Protein AF-0000000082201339 (afdb_homodimer)

Secondary structure (DSSP, 8-state):
--------GGGPPPBPPPSSTT-SSEEEEES--HHHHHTT-----GGGGTEE--TT--SSSSSEEEE-TTTSTT--EEETT-SSPEEETTSSGGGS-HHHHHHHHHHHHHHH---TT--SEEEE---SS-SSGGG--GGGHHHHHHHHHHHHHH-TTS-HHHHHHHHHHHHHHHHHHHHHHHHHHHHHH-TTSEEEEBT-S-----TTTT-STT---PPPHHHHHHHHHTHHHHHH-SSBB-B----GGGTTSHHHHHHHHHHHHHHHHHTT-SSSSSPPPBEEEE-SBSTTS-PBPPHHHHIIIIIHHHHHT-SEEEEE--GGGGSSHHHHHHHHHHIIIIIHHHHHHHHHHHHHHHHHHHTTSEEEEES-TTS-------TTTEEEEEE--TTS-EEEEEE---HHHHHHHHHHEEEEEBTTEESTTS-EE--TTHHHHHHHHH--/--------GGGPPPBPPPSSTT-SSEEEEES--HHHHHTT-----GGGGTEE--TT--SSSSSEEEE-TTSSTT--EEETT-SSPEEETTSSGGGS-HHHHHHHHHHHHHHH---TT--SEEEE---SS-SSGGG--GGGHHHHHHHHHHHHHH-TTS-HHHHHHHHHHHHHHHHHHHHHHHHHHHHHH-TTSEEEEBT-S-----TTTT-STT---PPPHHHHHHHHHTHHHHHH-SSBB-B----GGGTTSHHHHHHHHHHHHHHHHHTT-SSSSSPPPBEEEE-SBSTTS-PBPPHHHHIIIIIHHHHHT-SEEEEE--GGGGSSHHHHHHHHHHIIIIIHHHHHHHHHHHHHHHHHHHTTSEEEEES-TTS-------TTTEEEEEE--TTS-EEEEEE---HHHHHHHHHHEEEEEBTTEESTTS-EE--TTHHHHHHHHH--

InterPro domains:
  IPR013785 Aldolase-type TIM barrel [G3DSA:3.20.20.70] (15-442)
  IPR017853 Glycoside hydrolase superfamily [SSF51445] (24-349)
  IPR018155 Hyaluronidase [PF01630] (16-433)
  IPR018155 Hyaluronidase [PIRSF038193] (6-425)
  IPR018155 Hyaluronidase [PR00846] (25-37)
  IPR018155 Hyaluronidase [PR00846] (88-102)
  IPR018155 Hyaluronidase [PR00846] (120-137)
  IPR018155 Hyaluronidase [PR00846] (178-203)
  IPR018155 Hyaluronidase [PR00846] (227-241)
  IPR018155 Hyaluronidase [PR00846] (332-345)
  IPR018155 Hyaluronidase [PTHR11769] (6-435)

pLDDT: mean 91.58, std 13.92, range [19.69, 98.88]

Sequence (896 aa):
AFDNTVPICHNLKPSLPPIVTDRPFLVAWNAPTARCWTSYEVPLSVASFSLLANVREDFTGGNITIFYYDQLGLYPYYLNKTTPPVAINGGCPQNTSLLDHLDKMASDIATAMPSASFAGLSVIDWENWRPQWIRNWDKKNVYRTMSTQLVRLRNPRWPDEQVELEAKWEFETAAARFMAETLKLAQLLRPGGWWGYYLFPECYNYHYWDDFENFTGGCPQVEVQRNNKLLWLWEQSKALYPSIYMEEVLKASPQGKKFVQAKLSEALRVAQLPSVNHSLPVFAYARPFYSYTLKELTQTDLVHTIGQAAAMGAHGIVLWGGVEYSRNRSNCVKIQKYMTGTLGPYIINVTTATKLCSQFVCNNHGRCLRRKMDLDSYLHLDASSFQIQVDQATHGPRVSVKGALTTQQRDRMRQEFTCHCYQGWRGEHCNSRGSVWSQEIWKVSRHLAFDNTVPICHNLKPSLPPIVTDRPFLVAWNAPTARCWTSYEVPLSVASFSLLANVREDFTGGNITIFYYDQLGLYPYYLNKTTPPVAINGGCPQNTSLLDHLDKMASDIATAMPSASFAGLSVIDWENWRPQWIRNWDKKNVYRTMSTQLVRLRNPRWPDEQVELEAKWEFETAAARFMAETLKLAQLLRPGGWWGYYLFPECYNYHYWDDFENFTGGCPQVEVQRNNKLLWLWEQSKALYPSIYMEEVLKASPQGKKFVQAKLSEALRVAQLPSVNHSLPVFAYARPFYSYTLKELTQTDLVHTIGQAAAMGAHGIVLWGGVEYSRNRSNCVKIQKYMTGTLGPYIINVTTATKLCSQFVCNNHGRCLRRKMDLDSYLHLDASSFQIQVDQATHGPRVSVKGALTTQQRDRMRQEFTCHCYQGWRGEHCNSRGSVWSQEIWKVSRHL

Foldseek 3Di:
DPCLFLPFPPDFFFAACFLDALFQAAEAEQEQQLCLCVPVNQDLPLVLLVHHAAPSNYCFHLAHHEAEQPQAFQRWAWDQPDVVTDIGQQHALLRHDLVRRLVVRLVSCCVRPVDQQRAHAYEYEYDRDDLQPVRQDDSSCSLLVVLLVVQCVVPVVDPSVVSSVVSRVSRNVSSLCSLLVSLVSSCVSRVNYQYAYAAPPPQPQPCCVVPVPPRQLARPPVSLVVSVVSLSRLQSGQAAEHELAAAPVCALHPNSLSNQLNRLSSRQVSQRRHPDSHGHAYAYEYAQAHPPDLHGHDPSNCCSHQQLCQQASHSYYYHHDYPVCNPDNVSSNSSSCCCQPPVSQVSSFQSVLQSVLLCLQQVSFFTKYFRGSPDSDTRGDDPVFKDWDWDQDPVGTNIDMDGDDDPVNSVVSNVGIFTSGHPQFDDGNRPDGDPPPVVVVVVVVVVD/DPCLFPPFPPDFFFAACFLDALFQAAEAEQEQALCLCVPVNQDLPLVLLVHHAAPSNYCFHLAHHEAEQPQAFQRWAWDQPDVVTDIGQQHALLRHDLVRRLVRRLVSCCVRPVDQQRAHAYEYEYDRDDLQPVRQDDSSCSLLVVLLVVQCVVPVPDPSVVSSVVSRVSRNVSSLCSLLVSLVSSCVSRVNYQYAYAAPPPQPQPCCVVPVPPRQLARPPVSLVVSVVSLSRLQSGQAAEHELAAAPVCALHVNSLSNQLNRLSSRQVSQRRHPDSHGHAYAYEYAQAHPPDLHGHDPSNCCSHQFLCQQASHSYYYHHDYPVCNPDNVSSNSSSCCCQPPVSQVSSFQSVLQSVLLCLQQVVFFTKYFRGSPDSDTRGDDPVFKDWDWDQDDVGTNIDMDGDQDPVNSVVSNVTIFTSGHPQFDDGNRPDGDPPPVVVVVVVVVVD

Organism: NCBI:txid1825980

Structure (mmCIF, N/CA/C/O backbone):
data_AF-0000000082201339-model_v1
#
loop_
_entity.id
_entity.type
_entity.pdbx_description
1 polymer Hyaluronidase
#
loop_
_atom_site.group_PDB
_atom_site.id
_atom_site.type_symbol
_atom_site.label_atom_id
_atom_site.label_alt_id
_atom_site.label_comp_id
_atom_site.label_asym_id
_atom_site.label_entity_id
_atom_site.label_seq_id
_atom_site.pdbx_PDB_ins_code
_atom_site.Cartn_x
_atom_site.Cartn_y
_atom_site.Cartn_z
_atom_site.occupancy
_atom_site.B_iso_or_equiv
_atom_site.auth_seq_id
_atom_site.auth_comp_id
_atom_site.auth_asym_id
_atom_site.auth_atom_id
_atom_site.pdbx_PDB_model_num
ATOM 1 N N . ALA A 1 1 ? -23.766 21.672 -1.421 1 22.75 1 ALA A N 1
ATOM 2 C CA . ALA A 1 1 ? -23.203 22.016 -0.123 1 22.75 1 ALA A CA 1
ATOM 3 C C . ALA A 1 1 ? -22.953 20.781 0.726 1 22.75 1 ALA A C 1
ATOM 5 O O . ALA A 1 1 ? -23.891 20.062 1.09 1 22.75 1 ALA A O 1
ATOM 6 N N . PHE A 1 2 ? -21.953 20.094 0.49 1 27.86 2 PHE A N 1
ATOM 7 C CA . PHE A 1 2 ? -21.484 18.828 1.053 1 27.86 2 PHE A CA 1
ATOM 8 C C . PHE A 1 2 ? -21.531 18.859 2.576 1 27.86 2 PHE A C 1
ATOM 10 O O . PHE A 1 2 ? -20.953 19.75 3.201 1 27.86 2 PHE A O 1
ATOM 17 N N . ASP A 1 3 ? -22.641 18.625 2.979 1 28.3 3 ASP A N 1
ATOM 18 C CA . ASP A 1 3 ? -22.766 18.375 4.41 1 28.3 3 ASP A CA 1
ATOM 19 C C . ASP A 1 3 ? -21.594 17.516 4.918 1 28.3 3 ASP A C 1
ATOM 21 O O . ASP A 1 3 ? -21.562 16.312 4.703 1 28.3 3 ASP A O 1
ATOM 25 N N . ASN A 1 4 ? -20.453 18.031 4.75 1 33.94 4 ASN A N 1
ATOM 26 C CA . ASN A 1 4 ? -19.219 17.531 5.34 1 33.94 4 ASN A CA 1
ATOM 27 C C . ASN A 1 4 ? -19.406 17.203 6.82 1 33.94 4 ASN A C 1
ATOM 29 O O . ASN A 1 4 ? -18.984 17.969 7.688 1 33.94 4 ASN A O 1
ATOM 33 N N . THR A 1 5 ? -20.562 16.844 7.129 1 34.31 5 THR A N 1
ATOM 34 C CA . THR A 1 5 ? -20.672 16.5 8.547 1 34.31 5 THR A CA 1
ATOM 35 C C . THR A 1 5 ? -19.609 15.492 8.945 1 34.31 5 THR A C 1
ATOM 37 O O . THR A 1 5 ? -19.562 14.375 8.422 1 34.31 5 THR A O 1
ATOM 40 N N . VAL A 1 6 ? -18.422 15.914 9.227 1 40.69 6 VAL A N 1
ATOM 41 C CA . VAL A 1 6 ? -17.516 15.086 10.016 1 40.69 6 VAL A CA 1
ATOM 42 C C . VAL A 1 6 ? -18.312 14.156 10.922 1 40.69 6 VAL A C 1
ATOM 44 O O . VAL A 1 6 ? -19.25 14.594 11.594 1 40.69 6 VAL A O 1
ATOM 47 N N . PRO A 1 7 ? -18.453 12.891 10.602 1 39.72 7 PRO A N 1
ATOM 48 C CA . PRO A 1 7 ? -19.203 12.008 11.5 1 39.72 7 PRO A CA 1
ATOM 49 C C . PRO A 1 7 ? -19.125 12.461 12.961 1 39.72 7 PRO A C 1
ATOM 51 O O . PRO A 1 7 ? -18.094 12.992 13.391 1 39.72 7 PRO A O 1
ATOM 54 N N . ILE A 1 8 ? -20.141 12.781 13.602 1 40.44 8 ILE A N 1
ATOM 55 C CA . ILE A 1 8 ? -20.375 12.953 15.031 1 40.44 8 ILE A CA 1
ATOM 56 C C . ILE A 1 8 ? -19.406 12.062 15.82 1 40.44 8 ILE A C 1
ATOM 58 O O . ILE A 1 8 ? -19.062 10.969 15.375 1 40.44 8 ILE A O 1
ATOM 62 N N . CYS A 1 9 ? -18.828 12.609 17.141 1 45 9 CYS A N 1
ATOM 63 C CA . CYS A 1 9 ? -17.922 12.305 18.234 1 45 9 CYS A CA 1
ATOM 64 C C . CYS A 1 9 ? -18.016 10.828 18.609 1 45 9 CYS A C 1
ATOM 66 O O . CYS A 1 9 ? -17.203 10.336 19.406 1 45 9 CYS A O 1
ATOM 68 N N . HIS A 1 10 ? -18.984 10.094 18.141 1 50.75 10 HIS A N 1
ATOM 69 C CA . HIS A 1 10 ? -19.188 8.875 18.922 1 50.75 10 HIS A CA 1
ATOM 70 C C . HIS A 1 10 ? -18.266 7.758 18.438 1 50.75 10 HIS A C 1
ATOM 72 O O . HIS A 1 10 ? -18.094 6.75 19.125 1 50.75 10 HIS A O 1
ATOM 78 N N . ASN A 1 11 ? -17.484 8.016 17.266 1 74.19 11 ASN A N 1
ATOM 79 C CA . ASN A 1 11 ? -16.734 6.812 16.922 1 74.19 11 ASN A CA 1
ATOM 80 C C . ASN A 1 11 ? -15.297 7.145 16.516 1 74.19 11 ASN A C 1
ATOM 82 O O . ASN A 1 11 ? -14.75 6.52 15.602 1 74.19 11 ASN A O 1
ATOM 86 N N . LEU A 1 12 ? -14.773 8.188 17.281 1 88 12 LEU A N 1
ATOM 87 C CA . LEU A 1 12 ? -13.375 8.508 17 1 88 12 LEU A CA 1
ATOM 88 C C . LEU A 1 12 ? -12.438 7.559 17.734 1 88 12 LEU A C 1
ATOM 90 O O . LEU A 1 12 ? -12.703 7.184 18.875 1 88 12 LEU A O 1
ATOM 94 N N . LYS A 1 13 ? -11.367 7.203 17.016 1 92.88 13 LYS A N 1
ATOM 95 C CA . LYS A 1 13 ? -10.266 6.574 17.734 1 92.88 13 LYS A CA 1
ATOM 96 C C . LYS A 1 13 ? -9.75 7.48 18.844 1 92.88 13 LYS A C 1
ATOM 98 O O . LYS A 1 13 ? -9.852 8.703 18.75 1 92.88 13 LYS A O 1
ATOM 103 N N . PRO A 1 14 ? -9.266 6.879 19.922 1 94.75 14 PRO A N 1
ATOM 104 C CA . PRO A 1 14 ? -8.68 7.723 20.953 1 94.75 14 PRO A CA 1
ATOM 105 C C . PRO A 1 14 ? -7.57 8.633 20.438 1 94.75 14 PRO A C 1
ATOM 107 O O . PRO A 1 14 ? -6.926 8.305 19.438 1 94.75 14 PRO A O 1
ATOM 110 N N . SER A 1 15 ? -7.449 9.727 21.109 1 95.5 15 SER A N 1
ATOM 111 C CA . SER A 1 15 ? -6.383 10.672 20.797 1 95.5 15 SER A CA 1
ATOM 112 C C . SER A 1 15 ? -5.109 10.344 21.562 1 95.5 15 SER A C 1
ATOM 114 O O . SER A 1 15 ? -5.16 9.703 22.625 1 95.5 15 SER A O 1
ATOM 116 N N . LEU A 1 16 ? -3.986 10.758 21.047 1 95.81 16 LEU A N 1
ATOM 117 C CA . LEU A 1 16 ? -2.77 10.75 21.859 1 95.81 16 LEU A CA 1
ATOM 118 C C . LEU A 1 16 ? -2.771 11.906 22.859 1 95.81 16 LEU A C 1
ATOM 120 O O . LEU A 1 16 ? -3.373 12.953 22.594 1 95.81 16 LEU A O 1
ATOM 124 N N . PRO A 1 17 ? -2.129 11.664 23.953 1 95.25 17 PRO A N 1
ATOM 125 C CA . PRO A 1 17 ? -1.96 12.797 24.875 1 95.25 17 PRO A CA 1
ATOM 126 C C . PRO A 1 17 ? -1.097 13.906 24.281 1 95.25 17 PRO A C 1
ATOM 128 O O . PRO A 1 17 ? -0.388 13.68 23.297 1 95.25 17 PRO A O 1
ATOM 131 N N . PRO A 1 18 ? -1.243 15.125 24.828 1 94.62 18 PRO A N 1
ATOM 132 C CA . PRO A 1 18 ? -0.457 16.234 24.297 1 94.62 18 PRO A CA 1
ATOM 133 C C . PRO A 1 18 ? 1.048 16.016 24.438 1 94.62 18 PRO A C 1
ATOM 135 O O . PRO A 1 18 ? 1.491 15.328 25.359 1 94.62 18 PRO A O 1
ATOM 138 N N . ILE A 1 19 ? 1.731 16.625 23.547 1 89.94 19 ILE A N 1
ATOM 139 C CA . ILE A 1 19 ? 3.186 16.516 23.531 1 89.94 19 ILE A CA 1
ATOM 140 C C . ILE A 1 19 ? 3.77 17.156 24.797 1 89.94 19 ILE A C 1
ATOM 142 O O . ILE A 1 19 ? 4.711 16.625 25.375 1 89.94 19 ILE A O 1
ATOM 146 N N . VAL A 1 20 ? 3.287 18.312 25.125 1 90.5 20 VAL A N 1
ATOM 147 C CA . VAL A 1 20 ? 3.646 18.984 26.359 1 90.5 20 VAL A CA 1
ATOM 148 C C . VAL A 1 20 ? 2.541 18.781 27.406 1 90.5 20 VAL A C 1
ATOM 150 O O . VAL A 1 20 ? 1.374 19.078 27.141 1 90.5 20 VAL A O 1
ATOM 153 N N . THR A 1 21 ? 2.963 18.312 28.5 1 89.38 21 THR A N 1
ATOM 154 C CA . THR A 1 21 ? 2 18 29.547 1 89.38 21 THR A CA 1
ATOM 155 C C . THR A 1 21 ? 1.12 19.219 29.859 1 89.38 21 THR A C 1
ATOM 157 O O . THR A 1 21 ? 1.612 20.344 29.938 1 89.38 21 THR A O 1
ATOM 160 N N . ASP A 1 22 ? -0.194 19.016 29.906 1 89.94 22 ASP A N 1
ATOM 161 C CA . ASP A 1 22 ? -1.217 19.984 30.312 1 89.94 22 ASP A CA 1
ATOM 162 C C . ASP A 1 22 ? -1.398 21.062 29.25 1 89.94 22 ASP A C 1
ATOM 164 O O . ASP A 1 22 ? -1.83 22.172 29.547 1 89.94 22 ASP A O 1
ATOM 168 N N . ARG A 1 23 ? -0.931 20.766 28.078 1 94.75 23 ARG A N 1
ATOM 169 C CA . ARG A 1 23 ? -1.163 21.656 26.938 1 94.75 23 ARG A CA 1
ATOM 170 C C . ARG A 1 23 ? -1.902 20.938 25.812 1 94.75 23 ARG A C 1
ATOM 172 O O . ARG A 1 23 ? -1.301 20.578 24.797 1 94.75 23 ARG A O 1
ATOM 179 N N . PRO A 1 24 ? -3.195 20.828 25.984 1 97.25 24 PRO A N 1
ATOM 180 C CA . PRO A 1 24 ? -3.979 20.094 25 1 97.25 24 PRO A CA 1
ATOM 181 C C . PRO A 1 24 ? -3.9 20.688 23.609 1 97.25 24 PRO A C 1
ATOM 183 O O . PRO A 1 24 ? -4.133 20 22.609 1 97.25 24 PRO A O 1
ATOM 186 N N . PHE A 1 25 ? -3.602 22.016 23.562 1 98.12 25 PHE A N 1
ATOM 187 C CA . PHE A 1 25 ? -3.402 22.719 22.297 1 98.12 25 PHE A CA 1
ATOM 188 C C . PHE A 1 25 ? -2.078 23.469 22.312 1 98.12 25 PHE A C 1
ATOM 190 O O . PHE A 1 25 ? -1.884 24.391 23.109 1 98.12 25 PHE A O 1
ATOM 197 N N . LEU A 1 26 ? -1.255 23.031 21.359 1 97.19 26 LEU A N 1
ATOM 198 C CA . LEU A 1 26 ? 0.099 23.578 21.328 1 97.19 26 LEU A CA 1
ATOM 199 C C . LEU A 1 26 ? 0.246 24.594 20.188 1 97.19 26 LEU A C 1
ATOM 201 O O . LEU A 1 26 ? -0.251 24.375 19.094 1 97.19 26 LEU A O 1
ATOM 205 N N . VAL A 1 27 ? 0.864 25.734 20.531 1 97.75 27 VAL A N 1
ATOM 206 C CA . VAL A 1 27 ? 1.264 26.672 19.484 1 97.75 27 VAL A CA 1
ATOM 207 C C . VAL A 1 27 ? 2.787 26.734 19.406 1 97.75 27 VAL A C 1
ATOM 209 O O . VAL A 1 27 ? 3.457 27.062 20.391 1 97.75 27 VAL A O 1
ATOM 212 N N . ALA A 1 28 ? 3.285 26.391 18.266 1 96.94 28 ALA A N 1
ATOM 213 C CA . ALA A 1 28 ? 4.734 26.375 18.078 1 96.94 28 ALA A CA 1
ATOM 214 C C . ALA A 1 28 ? 5.164 27.516 17.141 1 96.94 28 ALA A C 1
ATOM 216 O O . ALA A 1 28 ? 4.434 27.891 16.219 1 96.94 28 ALA A O 1
ATOM 217 N N . TRP A 1 29 ? 6.301 28.094 17.5 1 96.19 29 TRP A N 1
ATOM 218 C CA . TRP A 1 29 ? 6.938 29.125 16.688 1 96.19 29 TRP A CA 1
ATOM 219 C C . TRP A 1 29 ? 8.062 28.516 15.844 1 96.19 29 TRP A C 1
ATOM 221 O O . TRP A 1 29 ? 9.047 28.016 16.391 1 96.19 29 TRP A O 1
ATOM 231 N N . ASN A 1 30 ? 7.871 28.5 14.562 1 95.5 30 ASN A N 1
ATOM 232 C CA . ASN A 1 30 ? 8.859 27.953 13.633 1 95.5 30 ASN A CA 1
ATOM 233 C C . ASN A 1 30 ? 9.32 29 12.625 1 95.5 30 ASN A C 1
ATOM 235 O O . ASN A 1 30 ? 9.039 28.875 11.43 1 95.5 30 ASN A O 1
ATOM 239 N N . ALA A 1 31 ? 10 30 13.109 1 94 31 ALA A N 1
ATOM 240 C CA . ALA A 1 31 ? 10.578 31.078 12.312 1 94 31 ALA A CA 1
ATOM 241 C C . ALA A 1 31 ? 11.977 31.438 12.82 1 94 31 ALA A C 1
ATOM 243 O O . ALA A 1 31 ? 12.219 31.453 14.031 1 94 31 ALA A O 1
ATOM 244 N N . PRO A 1 32 ? 12.891 31.688 11.875 1 92.44 32 PRO A N 1
ATOM 245 C CA . PRO A 1 32 ? 14.25 32.031 12.281 1 92.44 32 PRO A CA 1
ATOM 246 C C . PRO A 1 32 ? 14.383 33.5 12.734 1 92.44 32 PRO A C 1
ATOM 248 O O . PRO A 1 32 ? 15.016 34.281 12.047 1 92.44 32 PRO A O 1
ATOM 251 N N . THR A 1 33 ? 13.945 33.812 13.93 1 93.5 33 THR A N 1
ATOM 252 C CA . THR A 1 33 ? 13.875 35.219 14.367 1 93.5 33 THR A CA 1
ATOM 253 C C . THR A 1 33 ? 14.938 35.5 15.43 1 93.5 33 THR A C 1
ATOM 255 O O . THR A 1 33 ? 14.875 36.531 16.109 1 93.5 33 THR A O 1
ATOM 258 N N . ALA A 1 34 ? 15.922 34.625 15.602 1 87.81 34 ALA A N 1
ATOM 259 C CA . ALA A 1 34 ? 16.984 34.812 16.594 1 87.81 34 ALA A CA 1
ATOM 260 C C . ALA A 1 34 ? 17.734 36.125 16.344 1 87.81 34 ALA A C 1
ATOM 262 O O . ALA A 1 34 ? 18.188 36.781 17.281 1 87.81 34 ALA A O 1
ATOM 263 N N . ARG A 1 35 ? 17.859 36.438 15.117 1 91.69 35 ARG A N 1
ATOM 264 C CA . ARG A 1 35 ? 18.609 37.625 14.719 1 91.69 35 ARG A CA 1
ATOM 265 C C . ARG A 1 35 ? 17.969 38.875 15.297 1 91.69 35 ARG A C 1
ATOM 267 O O . ARG A 1 35 ? 18.641 39.906 15.461 1 91.69 35 ARG A O 1
ATOM 274 N N . CYS A 1 36 ? 16.672 38.875 15.539 1 93.75 36 CYS A N 1
ATOM 275 C CA . CYS A 1 36 ? 16.016 40.062 16.094 1 93.75 36 CYS A CA 1
ATOM 276 C C . CYS A 1 36 ? 16.656 40.469 17.422 1 93.75 36 CYS A C 1
ATOM 278 O O . CYS A 1 36 ? 16.844 41.656 17.672 1 93.75 36 CYS A O 1
ATOM 280 N N . TRP A 1 37 ? 17.047 39.5 18.234 1 90.06 37 TRP A N 1
ATOM 281 C CA . TRP A 1 37 ? 17.719 39.812 19.484 1 90.06 37 TRP A CA 1
ATOM 282 C C . TRP A 1 37 ? 19.219 40.062 19.25 1 90.06 37 TRP A C 1
ATOM 284 O O . TRP A 1 37 ? 19.75 41.094 19.641 1 90.06 37 TRP A O 1
ATOM 294 N N . THR A 1 38 ? 19.891 39.094 18.562 1 92 38 THR A N 1
ATOM 295 C CA . THR A 1 38 ? 21.359 39.062 18.484 1 92 38 THR A CA 1
ATOM 296 C C . THR A 1 38 ? 21.859 40.219 17.641 1 92 38 THR A C 1
ATOM 298 O O . THR A 1 38 ? 22.922 40.781 17.938 1 92 38 THR A O 1
ATOM 301 N N . SER A 1 39 ? 21.078 40.625 16.672 1 94 39 SER A N 1
ATOM 302 C CA . SER A 1 39 ? 21.578 41.625 15.75 1 94 39 SER A CA 1
ATOM 303 C C . SER A 1 39 ? 20.938 43 16.031 1 94 39 SER A C 1
ATOM 305 O O . SER A 1 39 ? 21.547 44.031 15.781 1 94 39 SER A O 1
ATOM 307 N N . TYR A 1 40 ? 19.688 42.938 16.5 1 94.88 40 TYR A N 1
ATOM 308 C CA . TYR A 1 40 ? 18.969 44.219 16.547 1 94.88 40 TYR A CA 1
ATOM 309 C C . TYR A 1 40 ? 18.516 44.562 17.969 1 94.88 40 TYR A C 1
ATOM 311 O O . TYR A 1 40 ? 17.938 45.594 18.203 1 94.88 40 TYR A O 1
ATOM 319 N N . GLU A 1 41 ? 18.688 43.656 18.891 1 92.62 41 GLU A N 1
ATOM 320 C CA . GLU A 1 41 ? 18.312 43.844 20.281 1 92.62 41 GLU A CA 1
ATOM 321 C C . GLU A 1 41 ? 16.812 44.094 20.422 1 92.62 41 GLU A C 1
ATOM 323 O O . GLU A 1 41 ? 16.375 44.969 21.141 1 92.62 41 GLU A O 1
ATOM 328 N N . VAL A 1 42 ? 16.078 43.406 19.609 1 92.81 42 VAL A N 1
ATOM 329 C CA . VAL A 1 42 ? 14.617 43.438 19.641 1 92.81 42 VAL A CA 1
ATOM 330 C C . VAL A 1 42 ? 14.102 42.031 20.016 1 92.81 42 VAL A C 1
ATOM 332 O O . VAL A 1 42 ? 13.766 41.25 19.141 1 92.81 42 VAL A O 1
ATOM 335 N N . PRO A 1 43 ? 14 41.781 21.266 1 88.75 43 PRO A N 1
ATOM 336 C CA . PRO A 1 43 ? 13.523 40.438 21.656 1 88.75 43 PRO A CA 1
ATOM 337 C C . PRO A 1 43 ? 12.047 40.25 21.359 1 88.75 43 PRO A C 1
ATOM 339 O O . PRO A 1 43 ? 11.203 41.062 21.75 1 88.75 43 PRO A O 1
ATOM 342 N N . LEU A 1 44 ? 11.75 39.156 20.672 1 89.94 44 LEU A N 1
ATOM 343 C CA . LEU A 1 44 ? 10.359 38.844 20.359 1 89.94 44 LEU A CA 1
ATOM 344 C C . LEU A 1 44 ? 9.664 38.188 21.547 1 89.94 44 LEU A C 1
ATOM 346 O O . LEU A 1 44 ? 8.43 38.219 21.641 1 89.94 44 LEU A O 1
ATOM 350 N N . SER A 1 45 ? 10.383 37.531 22.438 1 88.06 45 SER A N 1
ATOM 351 C CA . SER A 1 45 ? 9.906 36.906 23.672 1 88.06 45 SER A CA 1
ATOM 352 C C . SER A 1 45 ? 8.742 35.969 23.406 1 88.06 45 SER A C 1
ATOM 354 O O . SER A 1 45 ? 7.711 36.031 24.078 1 88.06 45 SER A O 1
ATOM 356 N N . VAL A 1 46 ? 8.906 35.125 22.391 1 90.38 46 VAL A N 1
ATOM 357 C CA . VAL A 1 46 ? 7.809 34.25 22 1 90.38 46 VAL A CA 1
ATOM 358 C C . VAL A 1 46 ? 7.473 33.281 23.141 1 90.38 46 VAL A C 1
ATOM 360 O O . VAL A 1 46 ? 6.324 32.875 23.281 1 90.38 46 VAL A O 1
ATOM 363 N N . ALA A 1 47 ? 8.438 32.938 23.953 1 87.06 47 ALA A N 1
ATOM 364 C CA . ALA A 1 47 ? 8.242 31.984 25.047 1 87.06 47 ALA A CA 1
ATOM 365 C C . ALA A 1 47 ? 7.312 32.562 26.109 1 87.06 47 ALA A C 1
ATOM 367 O O . ALA A 1 47 ? 6.602 31.812 26.781 1 87.06 47 ALA A O 1
ATOM 368 N N . SER A 1 48 ? 7.301 33.844 26.234 1 89.56 48 SER A N 1
ATOM 369 C CA . SER A 1 48 ? 6.449 34.5 27.219 1 89.56 48 SER A CA 1
ATOM 370 C C . SER A 1 48 ? 4.973 34.281 26.906 1 89.56 48 SER A C 1
ATOM 372 O O . SER A 1 48 ? 4.121 34.406 27.797 1 89.56 48 SER A O 1
ATOM 374 N N . PHE A 1 49 ? 4.688 33.969 25.734 1 91.62 49 PHE A N 1
ATOM 375 C CA . PHE A 1 49 ? 3.301 33.812 25.312 1 91.62 49 PHE A CA 1
ATOM 376 C C . PHE A 1 49 ? 2.961 32.344 25.125 1 91.62 49 PHE A C 1
ATOM 378 O O . PHE A 1 49 ? 2.07 32 24.344 1 91.62 49 PHE A O 1
ATOM 385 N N . SER A 1 50 ? 3.689 31.438 25.703 1 85.75 50 SER A N 1
ATOM 386 C CA . SER A 1 50 ? 3.457 30 25.766 1 85.75 50 SER A CA 1
ATOM 387 C C . SER A 1 50 ? 3.641 29.344 24.406 1 85.75 50 SER A C 1
ATOM 389 O O . SER A 1 50 ? 3.02 28.312 24.125 1 85.75 50 SER A O 1
ATOM 391 N N . LEU A 1 51 ? 4.355 30.016 23.531 1 90.94 51 LEU A N 1
ATOM 392 C CA . LEU A 1 51 ? 4.723 29.375 22.281 1 90.94 51 LEU A CA 1
ATOM 393 C C . LEU A 1 51 ? 5.902 28.422 22.484 1 90.94 51 LEU A C 1
ATOM 395 O O . LEU A 1 51 ? 6.84 28.75 23.219 1 90.94 51 LEU A O 1
ATOM 399 N N . LEU A 1 52 ? 5.73 27.297 21.953 1 89.06 52 LEU A N 1
ATOM 400 C CA . LEU A 1 52 ? 6.859 26.375 21.906 1 89.06 52 LEU A CA 1
ATOM 401 C C . LEU A 1 52 ? 7.855 26.797 20.828 1 89.06 52 LEU A C 1
ATOM 403 O O . LEU A 1 52 ? 7.484 26.938 19.672 1 89.06 52 LEU A O 1
ATOM 407 N N . ALA A 1 53 ? 8.984 27.078 21.219 1 88.81 53 ALA A N 1
ATOM 408 C CA . ALA A 1 53 ? 10.031 27.5 20.281 1 88.81 53 ALA A CA 1
ATOM 409 C C . ALA A 1 53 ? 11.367 26.844 20.609 1 88.81 53 ALA A C 1
ATOM 411 O O . ALA A 1 53 ? 11.57 26.375 21.734 1 88.81 53 ALA A O 1
ATOM 412 N N . ASN A 1 54 ? 12.219 26.766 19.625 1 86.75 54 ASN A N 1
ATOM 413 C CA . ASN A 1 54 ? 13.602 26.375 19.906 1 86.75 54 ASN A CA 1
ATOM 414 C C . ASN A 1 54 ? 14.352 27.484 20.656 1 86.75 54 ASN A C 1
ATOM 416 O O . ASN A 1 54 ? 14.008 28.656 20.547 1 86.75 54 ASN A O 1
ATOM 420 N N . VAL A 1 55 ? 15.281 27.125 21.5 1 77.81 55 VAL A N 1
ATOM 421 C CA . VAL A 1 55 ? 16.031 28.062 22.312 1 77.81 55 VAL A CA 1
ATOM 422 C C . VAL A 1 55 ? 16.531 29.219 21.453 1 77.81 55 VAL A C 1
ATOM 424 O O . VAL A 1 55 ? 16.453 30.375 21.859 1 77.81 55 VAL A O 1
ATOM 427 N N . ARG A 1 56 ? 16.906 29.062 20.219 1 74.88 56 ARG A N 1
ATOM 428 C CA . ARG A 1 56 ? 17.438 30.125 19.359 1 74.88 56 ARG A CA 1
ATOM 429 C C . ARG A 1 56 ? 16.484 30.453 18.234 1 74.88 56 ARG A C 1
ATOM 431 O O . ARG A 1 56 ? 16.844 31.156 17.281 1 74.88 56 ARG A O 1
ATOM 438 N N . GLU A 1 57 ? 15.242 29.953 18.422 1 78.44 57 GLU A N 1
ATOM 439 C CA . GLU A 1 57 ? 14.203 30.203 17.438 1 78.44 57 GLU A CA 1
ATOM 440 C C . GLU A 1 57 ? 14.688 29.828 16.031 1 78.44 57 GLU A C 1
ATOM 442 O O . GLU A 1 57 ? 14.523 30.609 15.086 1 78.44 57 GLU A O 1
ATOM 447 N N . ASP A 1 58 ? 15.391 28.734 15.977 1 79.81 58 ASP A N 1
ATOM 448 C CA . ASP A 1 58 ? 15.898 28.203 14.719 1 79.81 58 ASP A CA 1
ATOM 449 C C . ASP A 1 58 ? 14.977 27.109 14.18 1 79.81 58 ASP A C 1
ATOM 451 O O . ASP A 1 58 ? 14.109 26.609 14.898 1 79.81 58 ASP A O 1
ATOM 455 N N . PHE A 1 59 ? 15.195 26.828 12.938 1 81.31 59 PHE A N 1
ATOM 456 C CA . PHE A 1 59 ? 14.398 25.797 12.281 1 81.31 59 PHE A CA 1
ATOM 457 C C . PHE A 1 59 ? 14.758 24.422 12.812 1 81.31 59 PHE A C 1
ATOM 459 O O . PHE A 1 59 ? 13.992 23.469 12.648 1 81.31 59 PHE A O 1
ATOM 466 N N . THR A 1 60 ? 15.922 24.328 13.359 1 79.69 60 THR A N 1
ATOM 467 C CA . THR A 1 60 ? 16.359 23.062 13.953 1 79.69 60 THR A CA 1
ATOM 468 C C . THR A 1 60 ? 16.562 23.219 15.461 1 79.69 60 THR A C 1
ATOM 470 O O . THR A 1 60 ? 17.125 24.219 15.914 1 79.69 60 THR A O 1
ATOM 473 N N . GLY A 1 61 ? 15.984 22.219 16.234 1 79.31 61 GLY A N 1
ATOM 474 C CA . GLY A 1 61 ? 16.141 22.281 17.688 1 79.31 61 GLY A CA 1
ATOM 475 C C . GLY A 1 61 ? 15.414 21.156 18.406 1 79.31 61 GLY A C 1
ATOM 476 O O . GLY A 1 61 ? 14.914 20.219 17.766 1 79.31 61 GLY A O 1
ATOM 477 N N . GLY A 1 62 ? 15.336 21.25 19.641 1 83.56 62 GLY A N 1
ATOM 478 C CA . GLY A 1 62 ? 14.828 20.188 20.484 1 83.56 62 GLY A CA 1
ATOM 479 C C . GLY A 1 62 ? 13.312 20.109 20.5 1 83.56 62 GLY A C 1
ATOM 480 O O . GLY A 1 62 ? 12.742 19.062 20.812 1 83.56 62 GLY A O 1
ATOM 481 N N . ASN A 1 63 ? 12.688 21.203 20.094 1 89.75 63 ASN A N 1
ATOM 482 C CA . ASN A 1 63 ? 11.234 21.234 20.203 1 89.75 63 ASN A CA 1
ATOM 483 C C . ASN A 1 63 ? 10.57 21.047 18.844 1 89.75 63 ASN A C 1
ATOM 485 O O . ASN A 1 63 ? 9.539 20.375 18.734 1 89.75 63 ASN A O 1
ATOM 489 N N . ILE A 1 64 ? 11.156 21.641 17.859 1 94.62 64 ILE A N 1
ATOM 490 C CA . ILE A 1 64 ? 10.625 21.5 16.5 1 94.62 64 ILE A CA 1
ATOM 491 C C . ILE A 1 64 ? 11.773 21.531 15.5 1 94.62 64 ILE A C 1
ATOM 493 O O . ILE A 1 64 ? 12.703 22.328 15.625 1 94.62 64 ILE A O 1
ATOM 497 N N . THR A 1 65 ? 11.805 20.594 14.625 1 95.88 65 THR A N 1
ATOM 498 C CA . THR A 1 65 ? 12.773 20.531 13.539 1 95.88 65 THR A CA 1
ATOM 499 C C . THR A 1 65 ? 12.07 20.359 12.195 1 95.88 65 THR A C 1
ATOM 501 O O . THR A 1 65 ? 11.188 19.516 12.055 1 95.88 65 THR A O 1
ATOM 504 N N . ILE A 1 66 ? 12.367 21.203 11.242 1 96.88 66 ILE A N 1
ATOM 505 C CA . ILE A 1 66 ? 11.859 21.078 9.883 1 96.88 66 ILE A CA 1
ATOM 506 C C . ILE A 1 66 ? 13.016 20.828 8.914 1 96.88 66 ILE A C 1
ATOM 508 O O . ILE A 1 66 ? 14.031 21.531 8.969 1 96.88 66 ILE A O 1
ATOM 512 N N . PHE A 1 67 ? 12.945 19.766 8.109 1 97.81 67 PHE A N 1
ATOM 513 C CA . PHE A 1 67 ? 13.93 19.422 7.09 1 97.81 67 PHE A CA 1
ATOM 514 C C . PHE A 1 67 ? 13.453 19.875 5.711 1 97.81 67 PHE A C 1
ATOM 516 O O . PHE A 1 67 ? 12.461 19.344 5.195 1 97.81 67 PHE A O 1
ATOM 523 N N . TYR A 1 68 ? 14.211 20.766 5.164 1 96.5 68 TYR A N 1
ATOM 524 C CA . TYR A 1 68 ? 13.914 21.156 3.793 1 96.5 68 TYR A CA 1
ATOM 525 C C . TYR A 1 68 ? 14.547 20.203 2.795 1 96.5 68 TYR A C 1
ATOM 527 O O . TYR A 1 68 ? 15.18 19.219 3.186 1 96.5 68 TYR A O 1
ATOM 535 N N . TYR A 1 69 ? 14.344 20.422 1.528 1 95.38 69 TYR A N 1
ATOM 536 C CA . TYR A 1 69 ? 14.617 19.484 0.447 1 95.38 69 TYR A CA 1
ATOM 537 C C . TYR A 1 69 ? 16.094 19.109 0.405 1 95.38 69 TYR A C 1
ATOM 539 O O . TYR A 1 69 ? 16.453 18 -0.026 1 95.38 69 TYR A O 1
ATOM 547 N N . ASP A 1 70 ? 16.969 19.922 0.934 1 95.25 70 ASP A N 1
ATOM 548 C CA . ASP A 1 70 ? 18.406 19.672 0.832 1 95.25 70 ASP A CA 1
ATOM 549 C C . ASP A 1 70 ? 19 19.328 2.197 1 95.25 70 ASP A C 1
ATOM 551 O O . ASP A 1 70 ? 20.219 19.375 2.375 1 95.25 70 ASP A O 1
ATOM 555 N N . GLN A 1 71 ? 18.141 18.984 3.07 1 97.25 71 GLN A N 1
ATOM 556 C CA . GLN A 1 71 ? 18.656 18.875 4.434 1 97.25 71 GLN A CA 1
ATOM 557 C C . GLN A 1 71 ? 18.453 17.469 4.977 1 97.25 71 GLN A C 1
ATOM 559 O O . GLN A 1 71 ? 18.891 17.156 6.09 1 97.25 71 GLN A O 1
ATOM 564 N N . LEU A 1 72 ? 17.828 16.594 4.23 1 98.25 72 LEU A N 1
ATOM 565 C CA . LEU A 1 72 ? 17.547 15.242 4.719 1 98.25 72 LEU A CA 1
ATOM 566 C C . LEU A 1 72 ? 17.734 14.211 3.611 1 98.25 72 LEU A C 1
ATOM 568 O O . LEU A 1 72 ? 16.891 14.086 2.729 1 98.25 72 LEU A O 1
ATOM 572 N N . GLY A 1 73 ? 18.812 13.477 3.717 1 98.38 73 GLY A N 1
ATOM 573 C CA . GLY A 1 73 ? 19.094 12.43 2.744 1 98.38 73 GLY A CA 1
ATOM 574 C C . GLY A 1 73 ? 19.375 12.969 1.353 1 98.38 73 GLY A C 1
ATOM 575 O O . GLY A 1 73 ? 20.016 14.016 1.198 1 98.38 73 GLY A O 1
ATOM 576 N N . LEU A 1 74 ? 19.047 12.117 0.379 1 98.38 74 LEU A N 1
ATOM 577 C CA . LEU A 1 74 ? 19.297 12.43 -1.025 1 98.38 74 LEU A CA 1
ATOM 578 C C . LEU A 1 74 ? 17.969 12.617 -1.771 1 98.38 74 LEU A C 1
ATOM 580 O O . LEU A 1 74 ? 17.75 12 -2.814 1 98.38 74 LEU A O 1
ATOM 584 N N . TYR A 1 75 ? 17.109 13.516 -1.244 1 98.44 75 TYR A N 1
ATOM 585 C CA . TYR A 1 75 ? 15.852 13.859 -1.902 1 98.44 75 TYR A CA 1
ATOM 586 C C . TYR A 1 75 ? 16.094 14.273 -3.35 1 98.44 75 TYR A C 1
ATOM 588 O O . TYR A 1 75 ? 16.875 15.18 -3.623 1 98.44 75 TYR A O 1
ATOM 596 N N . PRO A 1 76 ? 15.422 13.531 -4.277 1 98.56 76 PRO A N 1
ATOM 597 C CA . PRO A 1 76 ? 15.656 13.828 -5.691 1 98.56 76 PRO A CA 1
ATOM 598 C C . PRO A 1 76 ? 14.805 14.992 -6.195 1 98.56 76 PRO A C 1
ATOM 600 O O . PRO A 1 76 ? 13.625 15.094 -5.848 1 98.56 76 PRO A O 1
ATOM 603 N N . TYR A 1 77 ? 15.391 15.875 -6.996 1 97.81 77 TYR A N 1
ATOM 604 C CA . TYR A 1 77 ? 14.609 16.953 -7.59 1 97.81 77 TYR A CA 1
ATOM 605 C C . TYR A 1 77 ? 15.336 17.547 -8.789 1 97.81 77 TYR A C 1
ATOM 607 O O . TYR A 1 77 ? 16.484 17.203 -9.062 1 97.81 77 TYR A O 1
ATOM 615 N N . TYR A 1 78 ? 14.594 18.328 -9.578 1 96.25 78 TYR A N 1
ATOM 616 C CA . TYR A 1 78 ? 15.164 19.078 -10.695 1 96.25 78 TYR A CA 1
ATOM 617 C C . TYR A 1 78 ? 15.281 20.562 -10.352 1 96.25 78 TYR A C 1
ATOM 619 O O . TYR A 1 78 ? 14.391 21.125 -9.711 1 96.25 78 TYR A O 1
ATOM 627 N N . LEU A 1 79 ? 16.375 21.031 -10.867 1 91.38 79 LEU A N 1
ATOM 628 C CA . LEU A 1 79 ? 16.531 22.469 -10.711 1 91.38 79 LEU A CA 1
ATOM 629 C C . LEU A 1 79 ? 15.656 23.234 -11.695 1 91.38 79 LEU A C 1
ATOM 631 O O . LEU A 1 79 ? 15.602 22.891 -12.883 1 91.38 79 LEU A O 1
ATOM 635 N N . ASN A 1 80 ? 14.703 23.969 -11.492 1 74.38 80 ASN A N 1
ATOM 636 C CA . ASN A 1 80 ? 13.664 24.656 -12.25 1 74.38 80 ASN A CA 1
ATOM 637 C C . ASN A 1 80 ? 14.258 25.531 -13.352 1 74.38 80 ASN A C 1
ATOM 639 O O . ASN A 1 80 ? 13.688 25.641 -14.438 1 74.38 80 ASN A O 1
ATOM 643 N N . LYS A 1 81 ? 15.227 26.234 -13.164 1 72.94 81 LYS A N 1
ATOM 644 C CA . LYS A 1 81 ? 15.617 27.328 -14.039 1 72.94 81 LYS A CA 1
ATOM 645 C C . LYS A 1 81 ? 16.734 26.906 -14.992 1 72.94 81 LYS A C 1
ATOM 647 O O . LYS A 1 81 ? 17.391 27.75 -15.609 1 72.94 81 LYS A O 1
ATOM 652 N N . THR A 1 82 ? 16.766 25.609 -15.117 1 73.56 82 THR A N 1
ATOM 653 C CA . THR A 1 82 ? 17.828 25.203 -16.031 1 73.56 82 THR A CA 1
ATOM 654 C C . THR A 1 82 ? 17.25 24.484 -17.234 1 73.56 82 THR A C 1
ATOM 656 O O . THR A 1 82 ? 16.234 23.797 -17.141 1 73.56 82 THR A O 1
ATOM 659 N N . THR A 1 83 ? 17.719 24.781 -18.422 1 77.81 83 THR A N 1
ATOM 660 C CA . THR A 1 83 ? 17.391 24.078 -19.656 1 77.81 83 THR A CA 1
ATOM 661 C C . THR A 1 83 ? 18.656 23.5 -20.281 1 77.81 83 THR A C 1
ATOM 663 O O . THR A 1 83 ? 19.562 24.234 -20.656 1 77.81 83 THR A O 1
ATOM 666 N N . PRO A 1 84 ? 18.703 22.141 -20.375 1 84.06 84 PRO A N 1
ATOM 667 C CA . PRO A 1 84 ? 17.766 21.125 -19.875 1 84.06 84 PRO A CA 1
ATOM 668 C C . PRO A 1 84 ? 17.75 21.047 -18.344 1 84.06 84 PRO A C 1
ATOM 670 O O . PRO A 1 84 ? 18.641 21.578 -17.688 1 84.06 84 PRO A O 1
ATOM 673 N N . PRO A 1 85 ? 16.703 20.484 -17.859 1 91.06 85 PRO A N 1
ATOM 674 C CA . PRO A 1 85 ? 16.641 20.391 -16.391 1 91.06 85 PRO A CA 1
ATOM 675 C C . PRO A 1 85 ? 17.828 19.625 -15.805 1 91.06 85 PRO A C 1
ATOM 677 O O . PRO A 1 85 ? 18.266 18.641 -16.375 1 91.06 85 PRO A O 1
ATOM 680 N N . VAL A 1 86 ? 18.344 20.172 -14.805 1 94.19 86 VAL A N 1
ATOM 681 C CA . VAL A 1 86 ? 19.469 19.547 -14.117 1 94.19 86 VAL A CA 1
ATOM 682 C C . VAL A 1 86 ? 18.938 18.672 -12.977 1 94.19 86 VAL A C 1
ATOM 684 O O . VAL A 1 86 ? 18.219 19.141 -12.102 1 94.19 86 VAL A O 1
ATOM 687 N N . ALA A 1 87 ? 19.312 17.469 -13.016 1 95.94 87 ALA A N 1
ATOM 688 C CA . ALA A 1 87 ? 18.859 16.5 -12.016 1 95.94 87 ALA A CA 1
ATOM 689 C C . ALA A 1 87 ? 19.766 16.516 -10.789 1 95.94 87 ALA A C 1
ATOM 691 O O . ALA A 1 87 ? 21 16.5 -10.914 1 95.94 87 ALA A O 1
ATOM 692 N N . ILE A 1 88 ? 19.234 16.719 -9.672 1 97.19 88 ILE A N 1
ATOM 693 C CA . ILE A 1 88 ? 19.906 16.516 -8.391 1 97.19 88 ILE A CA 1
ATOM 694 C C . ILE A 1 88 ? 19.484 15.18 -7.781 1 97.19 88 ILE A C 1
ATOM 696 O O . ILE A 1 88 ? 18.281 14.898 -7.664 1 97.19 88 ILE A O 1
ATOM 700 N N . ASN A 1 89 ? 20.469 14.297 -7.328 1 97.25 89 ASN A N 1
ATOM 701 C CA . ASN A 1 89 ? 20.203 12.977 -6.77 1 97.25 89 ASN A CA 1
ATOM 702 C C . ASN A 1 89 ? 19.297 12.148 -7.684 1 97.25 89 ASN A C 1
ATOM 704 O O . ASN A 1 89 ? 18.312 11.562 -7.227 1 97.25 89 ASN A O 1
ATOM 708 N N . GLY A 1 90 ? 19.5 12.219 -8.93 1 96.5 90 GLY A N 1
ATOM 709 C CA . GLY A 1 90 ? 18.766 11.422 -9.898 1 96.5 90 GLY A CA 1
ATOM 710 C C . GLY A 1 90 ? 17.547 12.125 -10.453 1 96.5 90 GLY A C 1
ATOM 711 O O . GLY A 1 90 ? 16.969 11.695 -11.453 1 96.5 90 GLY A O 1
ATOM 712 N N . GLY A 1 91 ? 17.031 13.25 -9.82 1 97.38 91 GLY A N 1
ATOM 713 C CA . GLY A 1 91 ? 15.945 14.07 -10.312 1 97.38 91 GLY A CA 1
ATOM 714 C C . GLY A 1 91 ? 14.578 13.539 -9.922 1 97.38 91 GLY A C 1
ATOM 715 O O . GLY A 1 91 ? 13.781 14.25 -9.305 1 97.38 91 GLY A O 1
ATOM 716 N N . CYS A 1 92 ? 14.312 12.242 -10.258 1 97.56 92 CYS A N 1
ATOM 717 C CA . CYS A 1 92 ? 13.055 11.57 -9.945 1 97.56 92 CYS A CA 1
ATOM 718 C C . CYS A 1 92 ? 13.266 10.477 -8.906 1 97.56 92 CYS A C 1
ATOM 720 O O . CYS A 1 92 ? 14.352 9.906 -8.812 1 97.56 92 CYS A O 1
ATOM 722 N N . PRO A 1 93 ? 12.195 10.203 -8.133 1 97.94 93 PRO A N 1
ATOM 723 C CA . PRO A 1 93 ? 12.359 9.195 -7.082 1 97.94 93 PRO A CA 1
ATOM 724 C C . PRO A 1 93 ? 12.711 7.82 -7.637 1 97.94 93 PRO A C 1
ATOM 726 O O . PRO A 1 93 ? 13.391 7.035 -6.965 1 97.94 93 PRO A O 1
ATOM 729 N N . GLN A 1 94 ? 12.25 7.469 -8.867 1 97.19 94 GLN A N 1
ATOM 730 C CA . GLN A 1 94 ? 12.531 6.156 -9.43 1 97.19 94 GLN A CA 1
ATOM 731 C C . GLN A 1 94 ? 13.977 6.059 -9.906 1 97.19 94 GLN A C 1
ATOM 733 O O . GLN A 1 94 ? 14.453 4.973 -10.242 1 97.19 94 GLN A O 1
ATOM 738 N N . ASN A 1 95 ? 14.68 7.145 -9.945 1 96.69 9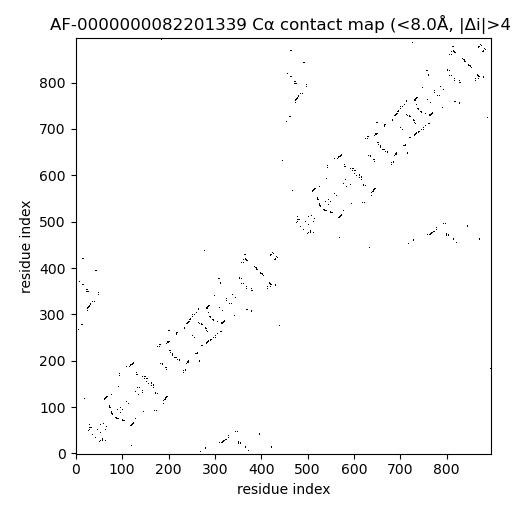5 ASN A N 1
ATOM 739 C CA . ASN A 1 95 ? 16.047 7.188 -10.461 1 96.69 95 ASN A CA 1
ATOM 740 C C . ASN A 1 95 ? 17.047 7.504 -9.359 1 96.69 95 ASN A C 1
ATOM 742 O O . ASN A 1 95 ? 18.188 7.887 -9.641 1 96.69 95 ASN A O 1
ATOM 746 N N . THR A 1 96 ? 16.688 7.48 -8.125 1 95.75 96 THR A N 1
ATOM 747 C CA . THR A 1 96 ? 17.547 7.719 -6.98 1 95.75 96 THR A CA 1
ATOM 748 C C . THR A 1 96 ? 17.781 6.43 -6.203 1 95.75 96 THR A C 1
ATOM 750 O O . THR A 1 96 ? 16.953 5.52 -6.238 1 95.75 96 THR A O 1
ATOM 753 N N . SER A 1 97 ? 18.953 6.328 -5.605 1 93.56 97 SER A N 1
ATOM 754 C CA . SER A 1 97 ? 19.234 5.188 -4.738 1 93.56 97 SER A CA 1
ATOM 755 C C . SER A 1 97 ? 18.594 5.367 -3.369 1 93.56 97 SER A C 1
ATOM 757 O O . SER A 1 97 ? 18.984 6.238 -2.596 1 93.56 97 SER A O 1
ATOM 759 N N . LEU A 1 98 ? 17.656 4.555 -3.064 1 93.88 98 LEU A N 1
ATOM 760 C CA . LEU A 1 98 ? 17 4.605 -1.768 1 93.88 98 LEU A CA 1
ATOM 761 C C . LEU A 1 98 ? 17.969 4.27 -0.644 1 93.88 98 LEU A C 1
ATOM 763 O O . LEU A 1 98 ? 17.938 4.895 0.418 1 93.88 98 LEU A O 1
ATOM 767 N N . LEU A 1 99 ? 18.844 3.338 -0.899 1 90.56 99 LEU A N 1
ATOM 768 C CA . LEU A 1 99 ? 19.812 2.918 0.115 1 90.56 99 LEU A CA 1
ATOM 769 C C . LEU A 1 99 ? 20.766 4.051 0.454 1 90.56 99 LEU A C 1
ATOM 771 O O . LEU A 1 99 ? 21.047 4.305 1.629 1 90.56 99 LEU A O 1
ATOM 775 N N . ASP A 1 100 ? 21.266 4.734 -0.557 1 95.62 100 ASP A N 1
ATOM 776 C CA . ASP A 1 100 ? 22.156 5.863 -0.33 1 95.62 100 ASP A CA 1
ATOM 777 C C . ASP A 1 100 ? 21.438 7 0.392 1 95.62 100 ASP A C 1
ATOM 779 O O . ASP A 1 100 ? 22.031 7.68 1.237 1 95.62 100 ASP A O 1
ATOM 783 N N . HIS A 1 101 ? 20.188 7.172 0.019 1 97.56 101 HIS A N 1
ATOM 784 C CA . HIS A 1 101 ? 19.359 8.18 0.683 1 97.56 101 HIS A CA 1
ATOM 785 C C . HIS A 1 101 ? 19.234 7.891 2.176 1 97.56 101 HIS A C 1
ATOM 787 O O . HIS A 1 101 ? 19.469 8.781 3.002 1 97.56 101 HIS A O 1
ATOM 793 N N . LEU A 1 102 ? 18.922 6.68 2.504 1 96.38 102 LEU A N 1
ATOM 794 C CA . LEU A 1 102 ? 18.719 6.293 3.896 1 96.38 102 LEU A CA 1
ATOM 795 C C . LEU A 1 102 ? 20.031 6.391 4.684 1 96.38 102 LEU A C 1
ATOM 797 O O . LEU A 1 102 ? 20.031 6.797 5.844 1 96.38 102 LEU A O 1
ATOM 801 N N . ASP A 1 103 ? 21.109 6.035 4.008 1 94.94 103 ASP A N 1
ATOM 802 C CA . ASP A 1 103 ? 22.422 6.145 4.645 1 94.94 103 ASP A CA 1
ATOM 803 C C . ASP A 1 103 ? 22.734 7.598 4.988 1 94.94 103 ASP A C 1
ATOM 805 O O . ASP A 1 103 ? 23.141 7.902 6.113 1 94.94 103 ASP A O 1
ATOM 809 N N . LYS A 1 104 ? 22.562 8.469 4.09 1 97.81 104 LYS A N 1
ATOM 810 C CA . LYS A 1 104 ? 22.828 9.883 4.32 1 97.81 104 LYS A CA 1
ATOM 811 C C . LYS A 1 104 ? 21.875 10.469 5.359 1 97.81 104 LYS A C 1
ATOM 813 O O . LYS A 1 104 ? 22.25 11.336 6.141 1 97.81 104 LYS A O 1
ATOM 818 N N . MET A 1 105 ? 20.625 10.055 5.316 1 97.44 105 MET A N 1
ATOM 819 C CA . MET A 1 105 ? 19.609 10.523 6.258 1 97.44 105 MET A CA 1
ATOM 820 C C . MET A 1 105 ? 20.062 10.273 7.699 1 97.44 105 MET A C 1
ATOM 822 O O . MET A 1 105 ? 19.812 11.102 8.578 1 97.44 105 MET A O 1
ATOM 826 N N . ALA A 1 106 ? 20.625 9.117 7.91 1 95.94 106 ALA A N 1
ATOM 827 C CA . ALA A 1 106 ? 21.062 8.781 9.266 1 95.94 106 ALA A CA 1
ATOM 828 C C . ALA A 1 106 ? 22.047 9.82 9.797 1 95.94 106 ALA A C 1
ATOM 830 O O . ALA A 1 106 ? 21.922 10.258 10.945 1 95.94 106 ALA A O 1
ATOM 831 N N . SER A 1 107 ? 22.938 10.227 8.977 1 96.56 107 SER A N 1
ATOM 832 C CA . SER A 1 107 ? 23.906 11.242 9.367 1 96.56 107 SER A CA 1
ATOM 833 C C . SER A 1 107 ? 23.25 12.602 9.555 1 96.56 107 SER A C 1
ATOM 835 O O . SER A 1 107 ? 23.625 13.359 10.453 1 96.56 107 SER A O 1
ATOM 837 N N . ASP A 1 108 ? 22.359 12.906 8.672 1 97.62 108 ASP A N 1
ATOM 838 C CA . ASP A 1 108 ? 21.656 14.18 8.75 1 97.62 108 ASP A CA 1
ATOM 839 C C . ASP A 1 108 ? 20.844 14.281 10.039 1 97.62 108 ASP A C 1
ATOM 841 O O . ASP A 1 108 ? 20.828 15.328 10.695 1 97.62 108 ASP A O 1
ATOM 845 N N . ILE A 1 109 ? 20.156 13.25 10.375 1 97.19 109 ILE A N 1
ATOM 846 C CA . ILE A 1 109 ? 19.328 13.227 11.578 1 97.19 109 ILE A CA 1
ATOM 847 C C . ILE A 1 109 ? 20.219 13.328 12.82 1 97.19 109 ILE A C 1
ATOM 849 O O . ILE A 1 109 ? 19.906 14.055 13.766 1 97.19 109 ILE A O 1
ATOM 853 N N . ALA A 1 110 ? 21.375 12.648 12.773 1 95.38 110 ALA A N 1
ATOM 854 C CA . ALA A 1 110 ? 22.312 12.719 13.891 1 95.38 110 ALA A CA 1
ATOM 855 C C . ALA A 1 110 ? 22.797 14.148 14.102 1 95.38 110 ALA A C 1
ATOM 857 O O . ALA A 1 110 ? 23.047 14.57 15.234 1 95.38 110 ALA A O 1
ATOM 858 N N . THR A 1 111 ? 22.938 14.844 13.07 1 94.88 111 THR A N 1
ATOM 859 C CA . THR A 1 111 ? 23.422 16.219 13.141 1 94.88 111 THR A CA 1
ATOM 860 C C . THR A 1 111 ? 22.312 17.156 13.617 1 94.88 111 THR A C 1
ATOM 862 O O . THR A 1 111 ? 22.531 17.969 14.508 1 94.88 111 THR A O 1
ATOM 865 N N . ALA A 1 112 ? 21.109 17.031 13.078 1 94.31 112 ALA A N 1
ATOM 866 C CA . ALA A 1 112 ? 20 17.938 13.352 1 94.31 112 ALA A CA 1
ATOM 867 C C . ALA A 1 112 ? 19.359 17.641 14.703 1 94.31 112 ALA A C 1
ATOM 869 O O . ALA A 1 112 ? 18.844 18.531 15.359 1 94.31 112 ALA A O 1
ATOM 870 N N . MET A 1 113 ? 19.375 16.422 15.055 1 93.88 113 MET A N 1
ATOM 871 C CA . MET A 1 113 ? 18.812 15.891 16.297 1 93.88 113 MET A CA 1
ATOM 872 C C . MET A 1 113 ? 19.844 15.023 17.031 1 93.88 113 MET A C 1
ATOM 874 O O . MET A 1 113 ? 19.672 13.805 17.125 1 93.88 113 MET A O 1
ATOM 878 N N . PRO A 1 114 ? 20.75 15.656 17.656 1 92.06 114 PRO A N 1
ATOM 879 C CA . PRO A 1 114 ? 21.844 14.883 18.234 1 92.06 114 PRO A CA 1
ATOM 880 C C . PRO A 1 114 ? 21.391 13.984 19.391 1 92.06 114 PRO A C 1
ATOM 882 O O . PRO A 1 114 ? 21.984 12.938 19.625 1 92.06 114 PRO A O 1
ATOM 885 N N . SER A 1 115 ? 20.312 14.422 20.016 1 91.69 115 SER A N 1
ATOM 886 C CA . SER A 1 115 ? 19.828 13.617 21.125 1 91.69 115 SER A CA 1
ATOM 887 C C . SER A 1 115 ? 18.969 12.453 20.641 1 91.69 115 SER A C 1
ATOM 889 O O . SER A 1 115 ? 18 12.664 19.922 1 91.69 115 SER A O 1
ATOM 891 N N . ALA A 1 116 ? 19.234 11.281 21.109 1 90.56 116 ALA A N 1
ATOM 892 C CA . ALA A 1 116 ? 18.453 10.102 20.766 1 90.56 116 ALA A CA 1
ATOM 893 C C . ALA A 1 116 ? 17.062 10.156 21.375 1 90.56 116 ALA A C 1
ATOM 895 O O . ALA A 1 116 ? 16.125 9.508 20.906 1 90.56 116 ALA A O 1
ATOM 896 N N . SER A 1 117 ? 16.938 10.969 22.406 1 91.19 117 SER A N 1
ATOM 897 C CA . SER A 1 117 ? 15.672 11.07 23.109 1 91.19 117 SER A CA 1
ATOM 898 C C . SER A 1 117 ? 14.852 12.25 22.625 1 91.19 117 SER A C 1
ATOM 900 O O . SER A 1 117 ? 13.93 12.703 23.312 1 91.19 117 SER A O 1
ATOM 902 N N . PHE A 1 118 ? 15.266 12.719 21.531 1 91.25 118 PHE A N 1
ATOM 903 C CA . PHE A 1 118 ? 14.508 13.805 20.922 1 91.25 118 PHE A CA 1
ATOM 904 C C . PHE A 1 118 ? 13.023 13.453 20.859 1 91.25 118 PHE A C 1
ATOM 906 O O . PHE A 1 118 ? 12.656 12.359 20.453 1 91.25 118 PHE A O 1
ATOM 913 N N . ALA A 1 119 ? 12.156 14.422 21.25 1 91.81 119 ALA A N 1
ATOM 914 C CA . ALA A 1 119 ? 10.727 14.156 21.281 1 91.81 119 ALA A CA 1
ATOM 915 C C . ALA A 1 119 ? 9.93 15.375 20.828 1 91.81 119 ALA A C 1
ATOM 917 O O . ALA A 1 119 ? 8.883 15.688 21.406 1 91.81 119 ALA A O 1
ATOM 918 N N . GLY A 1 120 ? 10.375 16.047 19.797 1 94.56 120 GLY A N 1
ATOM 919 C CA . GLY A 1 120 ? 9.719 17.25 19.312 1 94.56 120 GLY A CA 1
ATOM 920 C C . GLY A 1 120 ? 9 17.047 18 1 94.56 120 GLY A C 1
ATOM 921 O O . GLY A 1 120 ? 8.945 15.93 17.469 1 94.56 120 GLY A O 1
ATOM 922 N N . LEU A 1 121 ? 8.312 18.125 17.516 1 97.5 121 LEU A N 1
ATOM 923 C CA . LEU A 1 121 ? 7.723 18.109 16.188 1 97.5 121 LEU A CA 1
ATOM 924 C C . LEU A 1 121 ? 8.789 17.922 15.117 1 97.5 121 LEU A C 1
ATOM 926 O O . LEU A 1 121 ? 9.82 18.594 15.133 1 97.5 121 LEU A O 1
ATOM 930 N N . SER A 1 122 ? 8.664 16.953 14.289 1 97.94 122 SER A N 1
ATOM 931 C CA . SER A 1 122 ? 9.617 16.578 13.25 1 97.94 122 SER A CA 1
ATOM 932 C C . SER A 1 122 ? 8.969 16.609 11.867 1 97.94 122 SER A C 1
ATOM 934 O O . SER A 1 122 ? 8.25 15.68 11.492 1 97.94 122 SER A O 1
ATOM 936 N N . VAL A 1 123 ? 9.336 17.625 11.125 1 98.56 123 VAL A N 1
ATOM 937 C CA . VAL A 1 123 ? 8.602 17.922 9.898 1 98.56 123 VAL A CA 1
ATOM 938 C C . VAL A 1 123 ? 9.531 17.797 8.695 1 98.56 123 VAL A C 1
ATOM 940 O O . VAL A 1 123 ? 10.656 18.312 8.719 1 98.56 123 VAL A O 1
ATOM 943 N N . ILE A 1 124 ? 9.094 17.062 7.707 1 98.75 124 ILE A N 1
ATOM 944 C CA . ILE A 1 124 ? 9.797 17 6.43 1 98.75 124 ILE A CA 1
ATOM 945 C C . ILE A 1 124 ? 9.062 17.844 5.391 1 98.75 124 ILE A C 1
ATOM 947 O O . ILE A 1 124 ? 7.895 17.594 5.09 1 98.75 124 ILE A O 1
ATOM 951 N N . ASP A 1 125 ? 9.758 18.859 4.906 1 98.31 125 ASP A N 1
ATOM 952 C CA . ASP A 1 125 ? 9.148 19.75 3.932 1 98.31 125 ASP A CA 1
ATOM 953 C C . ASP A 1 125 ? 9.742 19.531 2.541 1 98.31 125 ASP A C 1
ATOM 955 O O . ASP A 1 125 ? 10.641 20.266 2.121 1 98.31 125 ASP A O 1
ATOM 959 N N . TRP A 1 126 ? 9.195 18.594 1.812 1 98.31 126 TRP A N 1
ATOM 960 C CA . TRP A 1 126 ? 9.539 18.281 0.429 1 98.31 126 TRP A CA 1
ATOM 961 C C . TRP A 1 126 ? 8.422 18.719 -0.519 1 98.31 126 TRP A C 1
ATOM 963 O O . TRP A 1 126 ? 7.359 18.094 -0.562 1 98.31 126 TRP A O 1
ATOM 973 N N . GLU A 1 127 ? 8.688 19.75 -1.387 1 96.44 127 GLU A N 1
ATOM 974 C CA . GLU A 1 127 ? 7.59 20.328 -2.16 1 96.44 127 GLU A CA 1
ATOM 975 C C . GLU A 1 127 ? 7.895 20.297 -3.654 1 96.44 127 GLU A C 1
ATOM 977 O O . GLU A 1 127 ? 7.07 20.719 -4.469 1 96.44 127 GLU A O 1
ATOM 982 N N . ASN A 1 128 ? 9.016 19.766 -4.027 1 97.06 128 ASN A N 1
ATOM 983 C CA . ASN A 1 128 ? 9.398 19.828 -5.434 1 97.06 128 ASN A CA 1
ATOM 984 C C . ASN A 1 128 ? 8.469 18.969 -6.297 1 97.06 128 ASN A C 1
ATOM 986 O O . ASN A 1 128 ? 8.188 19.328 -7.445 1 97.06 128 ASN A O 1
ATOM 990 N N . TRP A 1 129 ? 8.086 17.953 -5.809 1 97.94 129 TRP A N 1
ATOM 991 C CA . TRP A 1 129 ? 7.105 17.109 -6.477 1 97.94 129 TRP A CA 1
ATOM 992 C C . TRP A 1 129 ? 6.125 16.5 -5.473 1 97.94 129 TRP A C 1
ATOM 994 O O . TRP A 1 129 ? 6.309 16.641 -4.262 1 97.94 129 TRP A O 1
ATOM 1004 N N . ARG A 1 130 ? 5.023 15.953 -5.977 1 98.5 130 ARG A N 1
ATOM 1005 C CA . ARG A 1 130 ? 4.008 15.242 -5.207 1 98.5 130 ARG A CA 1
ATOM 1006 C C . ARG A 1 130 ? 4.016 13.758 -5.531 1 98.5 130 ARG A C 1
ATOM 1008 O O . ARG A 1 130 ? 4.332 13.359 -6.656 1 98.5 130 ARG A O 1
ATOM 1015 N N . PRO A 1 131 ? 3.691 12.938 -4.551 1 98.44 131 PRO A N 1
ATOM 1016 C CA . PRO A 1 131 ? 3.775 11.5 -4.797 1 98.44 131 PRO A CA 1
ATOM 1017 C C . PRO A 1 131 ? 2.76 11.016 -5.828 1 98.44 131 PRO A C 1
ATOM 1019 O O . PRO A 1 131 ? 2.973 9.984 -6.477 1 98.44 131 PRO A O 1
ATOM 1022 N N . GLN A 1 132 ? 1.663 11.695 -5.988 1 98.12 132 GLN A N 1
ATOM 1023 C CA . GLN A 1 132 ? 0.67 11.328 -6.992 1 98.12 132 GLN A CA 1
ATOM 1024 C C . GLN A 1 132 ? 0.948 12.023 -8.32 1 98.12 132 GLN A C 1
ATOM 1026 O O . GLN A 1 132 ? 1.022 13.258 -8.375 1 98.12 132 GLN A O 1
ATOM 1031 N N . TRP A 1 133 ? 1.017 11.242 -9.375 1 98 133 TRP A N 1
ATOM 1032 C CA . TRP A 1 133 ? 1.405 11.648 -10.727 1 98 133 TRP A CA 1
ATOM 1033 C C . TRP A 1 133 ? 0.596 12.859 -11.188 1 98 133 TRP A C 1
ATOM 1035 O O . TRP A 1 133 ? 1.152 13.812 -11.727 1 98 133 TRP A O 1
ATOM 1045 N N . ILE A 1 134 ? -0.655 12.898 -10.875 1 97.12 134 ILE A N 1
ATOM 1046 C CA . ILE A 1 134 ? -1.6 13.859 -11.43 1 97.12 134 ILE A CA 1
ATOM 1047 C C . ILE A 1 134 ? -1.34 15.242 -10.836 1 97.12 134 ILE A C 1
ATOM 1049 O O . ILE A 1 134 ? -1.734 16.266 -11.414 1 97.12 134 ILE A O 1
ATOM 1053 N N . ARG A 1 135 ? -0.672 15.305 -9.742 1 97.31 135 ARG A N 1
ATOM 1054 C CA . ARG A 1 135 ? -0.44 16.578 -9.062 1 97.31 135 ARG A CA 1
ATOM 1055 C C . ARG A 1 135 ? 0.862 17.219 -9.531 1 97.31 135 ARG A C 1
ATOM 1057 O O . ARG A 1 135 ? 1.175 18.344 -9.148 1 97.31 135 ARG A O 1
ATOM 1064 N N . ASN A 1 136 ? 1.555 16.484 -10.312 1 97.75 136 ASN A N 1
ATOM 1065 C CA . ASN A 1 136 ? 2.771 17.047 -10.883 1 97.75 136 ASN A CA 1
ATOM 1066 C C . ASN A 1 136 ? 2.5 17.734 -12.219 1 97.75 136 ASN A C 1
ATOM 1068 O O . ASN A 1 136 ? 2.984 17.297 -13.258 1 97.75 136 ASN A O 1
ATOM 1072 N N . TRP A 1 137 ? 1.861 18.844 -12.211 1 94.38 137 TRP A N 1
ATOM 1073 C CA . TRP A 1 137 ? 1.524 19.641 -13.391 1 94.38 137 TRP A CA 1
ATOM 1074 C C . TRP A 1 137 ? 2.129 21.047 -13.297 1 94.38 137 TRP A C 1
ATOM 1076 O O . TRP A 1 137 ? 2.744 21.391 -12.281 1 94.38 137 TRP A O 1
ATOM 1086 N N . ASP A 1 138 ? 2.078 21.766 -14.336 1 92.62 138 ASP A N 1
ATOM 1087 C CA . ASP A 1 138 ? 2.641 23.109 -14.422 1 92.62 138 ASP A CA 1
ATOM 1088 C C . ASP A 1 138 ? 4.137 23.109 -14.117 1 92.62 138 ASP A C 1
ATOM 1090 O O . ASP A 1 138 ? 4.906 22.391 -14.781 1 92.62 138 ASP A O 1
ATOM 1094 N N . LYS A 1 139 ? 4.508 23.734 -13.047 1 90.81 139 LYS A N 1
ATOM 1095 C CA . LYS A 1 139 ? 5.93 23.828 -12.727 1 90.81 139 LYS A CA 1
ATOM 1096 C C . LYS A 1 139 ? 6.504 22.453 -12.367 1 90.81 139 LYS A C 1
ATOM 1098 O O . LYS A 1 139 ? 7.711 22.234 -12.477 1 90.81 139 LYS A O 1
ATOM 1103 N N . LYS A 1 140 ? 5.68 21.547 -12 1 96.19 140 LYS A N 1
ATOM 1104 C CA . LYS A 1 140 ? 6.137 20.219 -11.594 1 96.19 140 LYS A CA 1
ATOM 1105 C C . LYS A 1 140 ? 6.051 19.234 -12.75 1 96.19 140 LYS A C 1
ATOM 1107 O O . LYS A 1 140 ? 6.418 18.062 -12.602 1 96.19 140 LYS A O 1
ATOM 1112 N N . ASN A 1 141 ? 5.688 19.719 -13.945 1 95.94 141 ASN A N 1
ATOM 1113 C CA . ASN A 1 141 ? 5.516 18.828 -15.086 1 95.94 141 ASN A CA 1
ATOM 1114 C C . ASN A 1 141 ? 6.844 18.203 -15.516 1 95.94 141 ASN A C 1
ATOM 1116 O O . ASN A 1 141 ? 6.859 17.188 -16.203 1 95.94 141 ASN A O 1
ATOM 1120 N N . VAL A 1 142 ? 7.938 18.797 -15.141 1 96.75 142 VAL A N 1
ATOM 1121 C CA . VAL A 1 142 ? 9.258 18.281 -15.453 1 96.75 142 VAL A CA 1
ATOM 1122 C C . VAL A 1 142 ? 9.383 16.844 -14.93 1 96.75 142 VAL A C 1
ATOM 1124 O O . VAL A 1 142 ? 10.031 16 -15.555 1 96.75 142 VAL A O 1
ATOM 1127 N N . TYR A 1 143 ? 8.758 16.5 -13.852 1 97.88 143 TYR A N 1
ATOM 1128 C CA . TYR A 1 143 ? 8.859 15.164 -13.258 1 97.88 143 TYR A CA 1
ATOM 1129 C C . TYR A 1 143 ? 8.109 14.133 -14.086 1 97.88 143 TYR A C 1
ATOM 1131 O O . TYR A 1 143 ? 8.555 12.992 -14.219 1 97.88 143 TYR A O 1
ATOM 1139 N N . ARG A 1 144 ? 6.973 14.5 -14.664 1 97.94 144 ARG A N 1
ATOM 1140 C CA . ARG A 1 144 ? 6.281 13.609 -15.594 1 97.94 144 ARG A CA 1
ATOM 1141 C C . ARG A 1 144 ? 7.082 13.43 -16.875 1 97.94 144 ARG A C 1
ATOM 1143 O O . ARG A 1 144 ? 7.25 12.305 -17.359 1 97.94 144 ARG A O 1
ATOM 1150 N N . THR A 1 145 ? 7.582 14.539 -17.375 1 96.44 145 THR A N 1
ATOM 1151 C CA . THR A 1 145 ? 8.344 14.516 -18.625 1 96.44 145 THR A CA 1
ATOM 1152 C C . THR A 1 145 ? 9.602 13.656 -18.469 1 96.44 145 THR A C 1
ATOM 1154 O O . THR A 1 145 ? 9.875 12.805 -19.312 1 96.44 145 THR A O 1
ATOM 1157 N N . MET A 1 146 ? 10.312 13.898 -17.438 1 96.88 146 MET A N 1
ATOM 1158 C CA . MET A 1 146 ? 11.586 13.195 -17.234 1 96.88 146 MET A CA 1
ATOM 1159 C C . MET A 1 146 ? 11.344 11.727 -16.891 1 96.88 146 MET A C 1
ATOM 1161 O O . MET A 1 146 ? 12.133 10.859 -17.266 1 96.88 146 MET A O 1
ATOM 1165 N N . SER A 1 147 ? 10.289 11.406 -16.125 1 98 147 SER A N 1
ATOM 1166 C CA . SER A 1 147 ? 9.922 10.023 -15.852 1 98 147 SER A CA 1
ATOM 1167 C C . SER A 1 147 ? 9.633 9.266 -17.141 1 98 147 SER A C 1
ATOM 1169 O O . SER A 1 147 ? 10.055 8.117 -17.312 1 98 147 SER A O 1
ATOM 1171 N N . THR A 1 148 ? 8.914 9.93 -18.031 1 98 148 THR A N 1
ATOM 1172 C CA . THR A 1 148 ? 8.594 9.336 -19.328 1 98 148 THR A CA 1
ATOM 1173 C C . THR A 1 148 ? 9.867 9.094 -20.141 1 98 148 THR A C 1
ATOM 1175 O O . THR A 1 148 ? 10 8.062 -20.797 1 98 148 THR A O 1
ATOM 1178 N N . GLN A 1 149 ? 10.758 10.008 -20.094 1 96.5 149 GLN A N 1
ATOM 1179 C CA . GLN A 1 149 ? 12.023 9.867 -20.812 1 96.5 149 GLN A CA 1
ATOM 1180 C C . GLN A 1 149 ? 12.836 8.695 -20.266 1 96.5 149 GLN A C 1
ATOM 1182 O O . GLN A 1 149 ? 13.477 7.973 -21.047 1 96.5 149 GLN A O 1
ATOM 1187 N N . LEU A 1 150 ? 12.875 8.555 -18.938 1 96.12 150 LEU A N 1
ATOM 1188 C CA . LEU A 1 150 ? 13.594 7.449 -18.312 1 96.12 150 LEU A CA 1
ATOM 1189 C C . LEU A 1 150 ? 13.078 6.109 -18.828 1 96.12 150 LEU A C 1
ATOM 1191 O O . LEU A 1 150 ? 13.867 5.215 -19.141 1 96.12 150 LEU A O 1
ATOM 1195 N N . VAL A 1 151 ? 11.742 5.953 -18.969 1 95.75 151 VAL A N 1
ATOM 1196 C CA . VAL A 1 151 ? 11.141 4.715 -19.438 1 95.75 151 VAL A CA 1
ATOM 1197 C C . VAL A 1 151 ? 11.414 4.543 -20.938 1 95.75 151 VAL A C 1
ATOM 1199 O O . VAL A 1 151 ? 11.727 3.439 -21.391 1 95.75 151 VAL A O 1
ATOM 1202 N N . ARG A 1 152 ? 11.328 5.645 -21.734 1 96.94 152 ARG A N 1
ATOM 1203 C CA . ARG A 1 152 ? 11.562 5.625 -23.188 1 96.94 152 ARG A CA 1
ATOM 1204 C C . ARG A 1 152 ? 12.984 5.172 -23.5 1 96.94 152 ARG A C 1
ATOM 1206 O O . ARG A 1 152 ? 13.203 4.383 -24.422 1 96.94 152 ARG A O 1
ATOM 1213 N N . LEU A 1 153 ? 13.891 5.582 -22.766 1 94.81 153 LEU A N 1
ATOM 1214 C CA . LEU A 1 153 ? 15.289 5.223 -22.984 1 94.81 153 LEU A CA 1
ATOM 1215 C C . LEU A 1 153 ? 15.5 3.721 -22.812 1 94.81 153 LEU A C 1
ATOM 1217 O O . LEU A 1 153 ? 16.297 3.115 -23.531 1 94.81 153 LEU A O 1
ATOM 1221 N N . ARG A 1 154 ? 14.805 3.139 -21.844 1 92.44 154 ARG A N 1
ATOM 1222 C CA . ARG A 1 154 ? 14.938 1.712 -21.562 1 92.44 154 ARG A CA 1
ATOM 1223 C C . ARG A 1 154 ? 14.094 0.885 -22.531 1 92.44 154 ARG A C 1
ATOM 1225 O O . ARG A 1 154 ? 14.336 -0.312 -22.703 1 92.44 154 ARG A O 1
ATOM 1232 N N . ASN A 1 155 ? 13.102 1.624 -23.125 1 90.69 155 ASN A N 1
ATOM 1233 C CA . ASN A 1 155 ? 12.164 0.954 -24.016 1 90.69 155 ASN A CA 1
ATOM 1234 C C . ASN A 1 155 ? 11.891 1.786 -25.266 1 90.69 155 ASN A C 1
ATOM 1236 O O . ASN A 1 155 ? 10.773 2.277 -25.469 1 90.69 155 ASN A O 1
ATOM 1240 N N . PRO A 1 156 ? 12.773 1.823 -26.172 1 92.94 156 PRO A N 1
ATOM 1241 C CA . PRO A 1 156 ? 12.68 2.754 -27.297 1 92.94 156 PRO A CA 1
ATOM 1242 C C . PRO A 1 156 ? 11.531 2.416 -28.25 1 92.94 156 PRO A C 1
ATOM 1244 O O . PRO A 1 156 ? 11.023 3.299 -28.953 1 92.94 156 PRO A O 1
ATOM 1247 N N . ARG A 1 157 ? 11.055 1.242 -28.234 1 92.56 157 ARG A N 1
ATOM 1248 C CA . ARG A 1 157 ? 10.07 0.849 -29.25 1 92.56 157 ARG A CA 1
ATOM 1249 C C . ARG A 1 157 ? 8.664 0.812 -28.656 1 92.56 157 ARG A C 1
ATOM 1251 O O . ARG A 1 157 ? 7.695 0.545 -29.359 1 92.56 157 ARG A O 1
ATOM 1258 N N . TRP A 1 158 ? 8.461 1.004 -27.297 1 92.25 158 TRP A N 1
ATOM 1259 C CA . TRP A 1 158 ? 7.148 0.997 -26.672 1 92.25 158 TRP A CA 1
ATOM 1260 C C . TRP A 1 158 ? 6.281 2.135 -27.203 1 92.25 158 TRP A C 1
ATOM 1262 O O . TRP A 1 158 ? 6.773 3.238 -27.438 1 92.25 158 TRP A O 1
ATOM 1272 N N . PRO A 1 159 ? 5.012 1.847 -27.484 1 92.69 159 PRO A N 1
ATOM 1273 C CA . PRO A 1 159 ? 4.109 2.959 -27.797 1 92.69 159 PRO A CA 1
ATOM 1274 C C . PRO A 1 159 ? 4.066 4.004 -26.672 1 92.69 159 PRO A C 1
ATOM 1276 O O . PRO A 1 159 ? 4.293 3.678 -25.516 1 92.69 159 PRO A O 1
ATOM 1279 N N . ASP A 1 160 ? 3.766 5.219 -27.047 1 94.62 160 ASP A N 1
ATOM 1280 C CA . ASP A 1 160 ? 3.775 6.344 -26.109 1 94.62 160 ASP A CA 1
ATOM 1281 C C . ASP A 1 160 ? 2.848 6.082 -24.938 1 94.62 160 ASP A C 1
ATOM 1283 O O . ASP A 1 160 ? 3.168 6.438 -23.797 1 94.62 160 ASP A O 1
ATOM 1287 N N . GLU A 1 161 ? 1.75 5.539 -25.234 1 93.25 161 GLU A N 1
ATOM 1288 C CA . GLU A 1 161 ? 0.771 5.277 -24.172 1 93.25 161 GLU A CA 1
ATOM 1289 C C . GLU A 1 161 ? 1.328 4.32 -23.125 1 93.25 161 GLU A C 1
ATOM 1291 O O . GLU A 1 161 ? 1.155 4.539 -21.922 1 93.25 161 GLU A O 1
ATOM 1296 N N . GLN A 1 162 ? 1.986 3.324 -23.594 1 90.38 162 GLN A N 1
ATOM 1297 C CA . GLN A 1 162 ? 2.584 2.354 -22.688 1 90.38 162 GLN A CA 1
ATOM 1298 C C . GLN A 1 162 ? 3.703 2.986 -21.859 1 90.38 162 GLN A C 1
ATOM 1300 O O . GLN A 1 162 ? 3.846 2.699 -20.672 1 90.38 162 GLN A O 1
ATOM 1305 N N . VAL A 1 163 ? 4.504 3.805 -22.5 1 95.19 163 VAL A N 1
ATOM 1306 C CA . VAL A 1 163 ? 5.598 4.5 -21.828 1 95.19 163 VAL A CA 1
ATOM 1307 C C . VAL A 1 163 ? 5.043 5.371 -20.703 1 95.19 163 VAL A C 1
ATOM 1309 O O . VAL A 1 163 ? 5.566 5.359 -19.594 1 95.19 163 VAL A O 1
ATOM 1312 N N . GLU A 1 164 ? 4.02 6.059 -20.969 1 96.06 164 GLU A N 1
ATOM 1313 C CA . GLU A 1 164 ? 3.43 6.965 -19.984 1 96.06 164 GLU A CA 1
ATOM 1314 C C . GLU A 1 164 ? 2.852 6.195 -18.797 1 96.06 164 GLU A C 1
ATOM 1316 O O . GLU A 1 164 ? 3.008 6.609 -17.656 1 96.06 164 GLU A O 1
ATOM 1321 N N . LEU A 1 165 ? 2.148 5.105 -19.125 1 93.81 165 LEU A N 1
ATOM 1322 C CA . LEU A 1 165 ? 1.562 4.289 -18.062 1 93.81 165 LEU A CA 1
ATOM 1323 C C . LEU A 1 165 ? 2.645 3.715 -17.156 1 93.81 165 LEU A C 1
ATOM 1325 O O . LEU A 1 165 ? 2.5 3.717 -15.93 1 93.81 165 LEU A O 1
ATOM 1329 N N . GLU A 1 166 ? 3.707 3.254 -17.812 1 92.5 166 GLU A N 1
ATOM 1330 C CA . GLU A 1 166 ? 4.816 2.697 -17.047 1 92.5 166 GLU A CA 1
ATOM 1331 C C . GLU A 1 166 ? 5.52 3.779 -16.234 1 92.5 166 GLU A C 1
ATOM 1333 O O . GLU A 1 166 ? 5.891 3.549 -15.078 1 92.5 166 GLU A O 1
ATOM 1338 N N . ALA A 1 167 ? 5.699 4.914 -16.797 1 97.5 167 ALA A N 1
ATOM 1339 C CA . ALA A 1 167 ? 6.344 6.031 -16.109 1 97.5 167 ALA A CA 1
ATOM 1340 C C . ALA A 1 167 ? 5.551 6.449 -14.875 1 97.5 167 ALA A C 1
ATOM 1342 O O . ALA A 1 167 ? 6.133 6.699 -13.812 1 97.5 167 ALA A O 1
ATOM 1343 N N . LYS A 1 168 ? 4.246 6.574 -15.055 1 97.5 168 LYS A N 1
ATOM 1344 C CA . LYS A 1 168 ? 3.365 6.91 -13.938 1 97.5 168 LYS A CA 1
ATOM 1345 C C . LYS A 1 168 ? 3.496 5.895 -12.805 1 97.5 168 LYS A C 1
ATOM 1347 O O . LYS A 1 168 ? 3.66 6.27 -11.648 1 97.5 168 LYS A O 1
ATOM 1352 N N . TRP A 1 169 ? 3.484 4.652 -13.133 1 95.31 169 TRP A N 1
ATOM 1353 C CA . TRP A 1 169 ? 3.564 3.596 -12.133 1 95.31 169 TRP A CA 1
ATOM 1354 C C . TRP A 1 169 ? 4.906 3.629 -11.406 1 95.31 169 TRP A C 1
ATOM 1356 O O . TRP A 1 169 ? 4.965 3.523 -10.18 1 95.31 169 TRP A O 1
ATOM 1366 N N . GLU A 1 170 ? 6.008 3.725 -12.227 1 95.25 170 GLU A N 1
ATOM 1367 C CA . GLU A 1 170 ? 7.336 3.75 -11.625 1 95.25 170 GLU A CA 1
ATOM 1368 C C . GLU A 1 170 ? 7.496 4.945 -10.688 1 95.25 170 GLU A C 1
ATOM 1370 O O . GLU A 1 170 ? 8.031 4.809 -9.586 1 95.25 170 GLU A O 1
ATOM 1375 N N . PHE A 1 171 ? 7.059 6.117 -11.141 1 98.31 171 PHE A N 1
ATOM 1376 C CA . PHE A 1 171 ? 7.191 7.328 -10.344 1 98.31 171 PHE A CA 1
ATOM 1377 C C . PHE A 1 171 ? 6.43 7.203 -9.031 1 98.31 171 PHE A C 1
ATOM 1379 O O . PHE A 1 171 ? 6.996 7.418 -7.953 1 98.31 171 PHE A O 1
ATOM 1386 N N . GLU A 1 172 ? 5.105 6.867 -9.117 1 98.06 172 GLU A N 1
ATOM 1387 C CA . GLU A 1 172 ? 4.258 6.809 -7.934 1 98.06 172 GLU A CA 1
ATOM 1388 C C . GLU A 1 172 ? 4.75 5.746 -6.957 1 98.06 172 GLU A C 1
ATOM 1390 O O . GLU A 1 172 ? 4.738 5.961 -5.742 1 98.06 172 GLU A O 1
ATOM 1395 N N . THR A 1 173 ? 5.18 4.617 -7.469 1 95.88 173 THR A N 1
ATOM 1396 C CA . THR A 1 173 ? 5.668 3.535 -6.625 1 95.88 173 THR A CA 1
ATOM 1397 C C . THR A 1 173 ? 6.949 3.949 -5.906 1 95.88 173 THR A C 1
ATOM 1399 O O . THR A 1 173 ? 7.09 3.732 -4.699 1 95.88 173 THR A O 1
ATOM 1402 N N . ALA A 1 174 ? 7.859 4.52 -6.66 1 97.19 174 ALA A N 1
ATOM 1403 C CA . ALA A 1 174 ? 9.125 4.961 -6.086 1 97.19 174 ALA A CA 1
ATOM 1404 C C . ALA A 1 174 ? 8.914 6.094 -5.086 1 97.19 174 ALA A C 1
ATOM 1406 O O . ALA A 1 174 ? 9.562 6.137 -4.039 1 97.19 174 ALA A O 1
ATOM 1407 N N . ALA A 1 175 ? 8.047 7.016 -5.418 1 98.56 175 ALA A N 1
ATOM 1408 C CA . ALA A 1 175 ? 7.742 8.125 -4.52 1 98.56 175 ALA A CA 1
ATOM 1409 C C . ALA A 1 175 ? 7.18 7.617 -3.193 1 98.56 175 ALA A C 1
ATOM 1411 O O . ALA A 1 175 ? 7.605 8.055 -2.123 1 98.56 175 ALA A O 1
ATOM 1412 N N . ALA A 1 176 ? 6.227 6.75 -3.324 1 97.75 176 ALA A N 1
ATOM 1413 C CA . ALA A 1 176 ? 5.621 6.18 -2.125 1 97.75 176 ALA A CA 1
ATOM 1414 C C . ALA A 1 176 ? 6.668 5.477 -1.264 1 97.75 176 ALA A C 1
ATOM 1416 O O . ALA A 1 176 ? 6.715 5.676 -0.047 1 97.75 176 ALA A O 1
ATOM 1417 N N . ARG A 1 177 ? 7.48 4.629 -1.892 1 95.75 177 ARG A N 1
ATOM 1418 C CA . ARG A 1 177 ? 8.516 3.902 -1.165 1 95.75 177 ARG A CA 1
ATOM 1419 C C . ARG A 1 177 ? 9.523 4.863 -0.54 1 95.75 177 ARG A C 1
ATOM 1421 O O . ARG A 1 177 ? 9.93 4.684 0.609 1 95.75 177 ARG A O 1
ATOM 1428 N N . PHE A 1 178 ? 9.938 5.863 -1.307 1 98.12 178 PHE A N 1
ATOM 1429 C CA . PHE A 1 178 ? 10.922 6.848 -0.856 1 98.12 178 PHE A CA 1
ATOM 1430 C C . PHE A 1 178 ? 10.414 7.59 0.376 1 98.12 178 PHE A C 1
ATOM 1432 O O . PHE A 1 178 ? 11.125 7.699 1.375 1 98.12 178 PHE A O 1
ATOM 1439 N N . MET A 1 179 ? 9.211 8.055 0.335 1 98.69 179 MET A N 1
ATOM 1440 C CA . MET A 1 179 ? 8.625 8.836 1.423 1 98.69 179 MET A CA 1
ATOM 1441 C C . MET A 1 179 ? 8.32 7.945 2.627 1 98.69 179 MET A C 1
ATOM 1443 O O . MET A 1 179 ? 8.562 8.344 3.77 1 98.69 179 MET A O 1
ATOM 1447 N N . ALA A 1 180 ? 7.812 6.773 2.361 1 97.88 180 ALA A N 1
ATOM 1448 C CA . ALA A 1 180 ? 7.477 5.855 3.447 1 97.88 180 ALA A CA 1
ATOM 1449 C C . ALA A 1 180 ? 8.727 5.41 4.195 1 97.88 180 ALA A C 1
ATOM 1451 O O . ALA A 1 180 ? 8.766 5.441 5.426 1 97.88 180 ALA A O 1
ATOM 1452 N N . GLU A 1 181 ? 9.773 4.988 3.443 1 96.88 181 GLU A N 1
ATOM 1453 C CA . GLU A 1 181 ? 11 4.504 4.066 1 96.88 181 GLU A CA 1
ATOM 1454 C C . GLU A 1 181 ? 11.727 5.625 4.801 1 96.88 181 GLU A C 1
ATOM 1456 O O . GLU A 1 181 ? 12.375 5.391 5.824 1 96.88 181 GLU A O 1
ATOM 1461 N N . THR A 1 182 ? 11.578 6.828 4.32 1 98.62 182 THR A N 1
ATOM 1462 C CA . THR A 1 182 ? 12.125 7.988 5.016 1 98.62 182 THR A CA 1
ATOM 1463 C C . THR A 1 182 ? 11.516 8.117 6.41 1 98.62 182 THR A C 1
ATOM 1465 O O . THR A 1 182 ? 12.242 8.242 7.398 1 98.62 182 THR A O 1
ATOM 1468 N N . LEU A 1 183 ? 10.227 8.039 6.496 1 98.62 183 LEU A N 1
ATOM 1469 C CA . LEU A 1 183 ? 9.547 8.156 7.781 1 98.62 183 LEU A CA 1
ATOM 1470 C C . LEU A 1 183 ? 9.906 6.992 8.695 1 98.62 183 LEU A C 1
ATOM 1472 O O . LEU A 1 183 ? 10.117 7.18 9.898 1 98.62 183 LEU A O 1
ATOM 1476 N N . LYS A 1 184 ? 9.961 5.812 8.102 1 97.06 184 LYS A N 1
ATOM 1477 C CA . LYS A 1 184 ? 10.281 4.625 8.891 1 97.06 184 LYS A CA 1
ATOM 1478 C C . LYS A 1 184 ? 11.648 4.75 9.555 1 97.06 184 LYS A C 1
ATOM 1480 O O . LYS A 1 184 ? 11.781 4.52 10.758 1 97.06 184 LYS A O 1
ATOM 1485 N N . LEU A 1 185 ? 12.617 5.137 8.773 1 97.5 185 LEU A N 1
ATOM 1486 C CA . LEU A 1 185 ? 13.961 5.266 9.328 1 97.5 185 LEU A CA 1
ATOM 1487 C C . LEU A 1 185 ? 14.023 6.406 10.336 1 97.5 185 LEU A C 1
ATOM 1489 O O . LEU A 1 185 ? 14.664 6.281 11.383 1 97.5 185 LEU A O 1
ATOM 1493 N N . ALA A 1 186 ? 13.398 7.496 10.023 1 98.19 186 ALA A N 1
ATOM 1494 C CA . ALA A 1 186 ? 13.406 8.633 10.938 1 98.19 186 ALA A CA 1
ATOM 1495 C C . ALA A 1 186 ? 12.844 8.242 12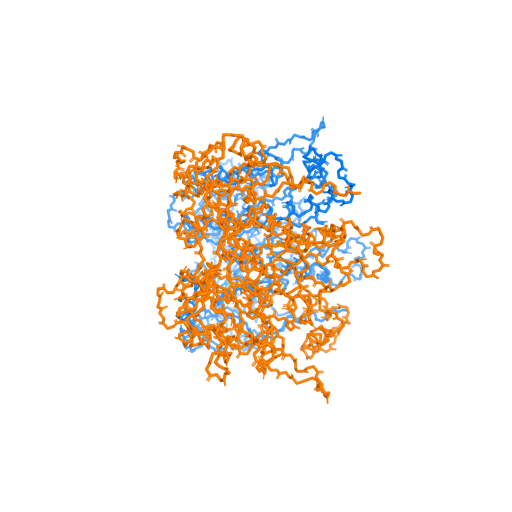.305 1 98.19 186 ALA A C 1
ATOM 1497 O O . ALA A 1 186 ? 13.414 8.594 13.336 1 98.19 186 ALA A O 1
ATOM 1498 N N . GLN A 1 187 ? 11.805 7.527 12.312 1 97.44 187 GLN A N 1
ATOM 1499 C CA . GLN A 1 187 ? 11.141 7.121 13.555 1 97.44 187 GLN A CA 1
ATOM 1500 C C . GLN A 1 187 ? 11.961 6.066 14.289 1 97.44 187 GLN A C 1
ATOM 1502 O O . GLN A 1 187 ? 11.922 5.996 15.523 1 97.44 187 GLN A O 1
ATOM 1507 N N . LEU A 1 188 ? 12.656 5.305 13.508 1 95.56 188 LEU A N 1
ATOM 1508 C CA . LEU A 1 188 ? 13.547 4.332 14.133 1 95.56 188 LEU A CA 1
ATOM 1509 C C . LEU A 1 188 ? 14.688 5.035 14.859 1 95.56 188 LEU A C 1
ATOM 1511 O O . LEU A 1 188 ? 15.062 4.641 15.969 1 95.56 188 LEU A O 1
ATOM 1515 N N . LEU A 1 189 ? 15.203 6.051 14.258 1 96.19 189 LEU A N 1
ATOM 1516 C CA . LEU A 1 189 ? 16.375 6.738 14.789 1 96.19 189 LEU A CA 1
ATOM 1517 C C . LEU A 1 189 ? 15.969 7.711 15.898 1 96.19 189 LEU A C 1
ATOM 1519 O O . LEU A 1 189 ? 16.719 7.918 16.859 1 96.19 189 LEU A O 1
ATOM 1523 N N . ARG A 1 190 ? 14.852 8.305 15.789 1 97.56 190 ARG A N 1
ATOM 1524 C CA . ARG A 1 190 ? 14.273 9.211 16.781 1 97.56 190 ARG A CA 1
ATOM 1525 C C . ARG A 1 190 ? 12.812 8.875 17.047 1 97.56 190 ARG A C 1
ATOM 1527 O O . ARG A 1 190 ? 11.914 9.586 16.594 1 97.56 190 ARG A O 1
ATOM 1534 N N . PRO A 1 191 ? 12.531 7.863 17.812 1 95.88 191 PRO A N 1
ATOM 1535 C CA . PRO A 1 191 ? 11.172 7.348 17.984 1 95.88 191 PRO A CA 1
ATOM 1536 C C . PRO A 1 191 ? 10.258 8.328 18.719 1 95.88 191 PRO A C 1
ATOM 1538 O O . PRO A 1 191 ? 9.031 8.227 18.609 1 95.88 191 PRO A O 1
ATOM 1541 N N . GLY A 1 192 ? 10.852 9.242 19.391 1 95.62 192 GLY A N 1
ATOM 1542 C CA . GLY A 1 192 ? 10.031 10.211 20.109 1 95.62 192 GLY A CA 1
ATOM 1543 C C . GLY A 1 192 ? 9.555 11.352 19.25 1 95.62 192 GLY A C 1
ATOM 1544 O O . GLY A 1 192 ? 8.672 12.117 19.641 1 95.62 192 GLY A O 1
ATOM 1545 N N . GLY A 1 193 ? 10.109 11.477 18.078 1 96.94 193 GLY A N 1
ATOM 1546 C CA . GLY A 1 193 ? 9.719 12.547 17.172 1 96.94 193 GLY A CA 1
ATOM 1547 C C . GLY A 1 193 ? 8.336 12.359 16.578 1 96.94 19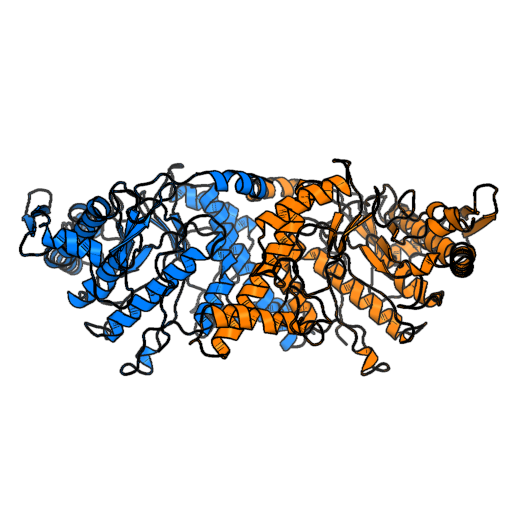3 GLY A C 1
ATOM 1548 O O . GLY A 1 193 ? 7.926 11.227 16.297 1 96.94 193 GLY A O 1
ATOM 1549 N N . TRP A 1 194 ? 7.605 13.461 16.406 1 97.81 194 TRP A N 1
ATOM 1550 C CA . TRP A 1 194 ? 6.297 13.445 15.758 1 97.81 194 TRP A CA 1
ATOM 1551 C C . TRP A 1 194 ? 6.422 13.727 14.266 1 97.81 194 TRP A C 1
ATOM 1553 O O . TRP A 1 194 ? 6.109 14.828 13.805 1 97.81 194 TRP A O 1
ATOM 1563 N N . TRP A 1 195 ? 6.828 12.695 13.578 1 98.62 195 TRP A N 1
ATOM 1564 C CA . TRP A 1 195 ? 7.281 12.781 12.195 1 98.62 195 TRP A CA 1
ATOM 1565 C C . TRP A 1 195 ? 6.098 12.859 11.234 1 98.62 195 TRP A C 1
ATOM 1567 O O . TRP A 1 195 ? 5.117 12.133 11.391 1 98.62 195 TRP A O 1
ATOM 1577 N N . GLY A 1 196 ? 6.121 13.766 10.32 1 98.81 196 GLY A N 1
ATOM 1578 C CA . GLY A 1 196 ? 5.184 13.891 9.219 1 98.81 196 GLY A CA 1
ATOM 1579 C C . GLY A 1 196 ? 5.668 14.828 8.125 1 98.81 196 GLY A C 1
ATOM 1580 O O . GLY A 1 196 ? 6.727 15.438 8.25 1 98.81 196 GLY A O 1
ATOM 1581 N N . TYR A 1 197 ? 4.961 14.859 7.047 1 98.88 197 TYR A N 1
ATOM 1582 C CA . TYR A 1 197 ? 5.297 15.727 5.926 1 98.88 197 TYR A CA 1
ATOM 1583 C C . TYR A 1 197 ? 4.453 17 5.945 1 98.88 197 TYR A C 1
ATOM 1585 O O . TYR A 1 197 ? 3.232 16.938 6.102 1 98.88 197 TYR A O 1
ATOM 1593 N N . TYR A 1 198 ? 5.16 18.109 5.773 1 98.5 198 TYR A N 1
ATOM 1594 C CA . TYR A 1 198 ? 4.453 19.375 5.594 1 98.5 198 TYR A CA 1
ATOM 1595 C C . TYR A 1 198 ? 3.518 19.297 4.391 1 98.5 198 TYR A C 1
ATOM 1597 O O . TYR A 1 198 ? 3.867 18.734 3.357 1 98.5 198 TYR A O 1
ATOM 1605 N N . LEU A 1 199 ? 2.303 19.859 4.555 1 98.19 199 LEU A N 1
ATOM 1606 C CA . LEU A 1 199 ? 1.304 20.031 3.506 1 98.19 199 LEU A CA 1
ATOM 1607 C C . LEU A 1 199 ? 0.428 18.797 3.367 1 98.19 199 LEU A C 1
ATOM 1609 O O . LEU A 1 199 ? -0.509 18.781 2.564 1 98.19 199 LEU A O 1
ATOM 1613 N N . PHE A 1 200 ? 0.694 17.781 4.082 1 98.62 200 PHE A N 1
ATOM 1614 C CA . PHE A 1 200 ? -0.098 16.547 3.998 1 98.62 200 PHE A CA 1
ATOM 1615 C C . PHE A 1 200 ? -0.946 16.375 5.25 1 98.62 200 PHE A C 1
ATOM 1617 O O . PHE A 1 200 ? -0.429 16.422 6.371 1 98.62 200 PHE A O 1
ATOM 1624 N N . PRO A 1 201 ? -2.23 16.234 5.039 1 98.69 201 PRO A N 1
ATOM 1625 C CA . PRO A 1 201 ? -2.949 16.172 3.766 1 98.69 201 PRO A CA 1
ATOM 1626 C C . PRO A 1 201 ? -3.246 17.562 3.195 1 98.69 201 PRO A C 1
ATOM 1628 O O . PRO A 1 201 ? -3.129 18.562 3.906 1 98.69 201 PRO A O 1
ATOM 1631 N N . GLU A 1 202 ? -3.475 17.531 1.932 1 98.12 202 GLU A N 1
ATOM 1632 C CA . GLU A 1 202 ? -3.863 18.781 1.259 1 98.12 202 GLU A CA 1
ATOM 1633 C C . GLU A 1 202 ? -5.289 18.688 0.721 1 98.12 202 GLU A C 1
ATOM 1635 O O . GLU A 1 202 ? -5.691 17.656 0.179 1 98.12 202 GLU A O 1
ATOM 1640 N N . CYS A 1 203 ? -6.062 19.766 0.926 1 97.06 203 CYS A N 1
ATOM 1641 C CA . CYS A 1 203 ? -7.457 19.859 0.511 1 97.06 203 CYS A CA 1
ATOM 1642 C C . CYS A 1 203 ? -7.566 20.406 -0.909 1 97.06 203 CYS A C 1
ATOM 1644 O O . CYS A 1 203 ? -8.516 20.078 -1.629 1 97.06 203 CYS A O 1
ATOM 1646 N N . TYR A 1 204 ? -6.707 21.172 -1.364 1 96.88 204 TYR A N 1
ATOM 1647 C CA . TYR A 1 204 ? -6.68 21.828 -2.66 1 96.88 204 TYR A CA 1
ATOM 1648 C C . TYR A 1 204 ? -7.973 22.594 -2.914 1 96.88 204 TYR A C 1
ATOM 1650 O O . TYR A 1 204 ? -8.508 22.578 -4.023 1 96.88 204 TYR A O 1
ATOM 1658 N N . ASN A 1 205 ? -8.5 23.156 -1.857 1 97.44 205 ASN A N 1
ATOM 1659 C CA . ASN A 1 205 ? -9.727 23.938 -1.961 1 97.44 205 ASN A CA 1
ATOM 1660 C C . ASN A 1 205 ? -9.43 25.391 -2.307 1 97.44 205 ASN A C 1
ATOM 1662 O O . ASN A 1 205 ? -9.906 26.312 -1.625 1 97.44 205 ASN A O 1
ATOM 1666 N N . TYR A 1 206 ? -8.812 25.688 -3.424 1 96.19 206 TYR A N 1
ATOM 1667 C CA . TYR A 1 206 ? -8.375 27.016 -3.803 1 96.19 206 TYR A CA 1
ATOM 1668 C C . TYR A 1 206 ? -9.328 27.641 -4.82 1 96.19 206 TYR A C 1
ATOM 1670 O O . TYR A 1 206 ? -9.016 28.656 -5.445 1 96.19 206 TYR A O 1
ATOM 1678 N N . HIS A 1 207 ? -10.484 27.109 -5.035 1 95.31 207 HIS A N 1
ATOM 1679 C CA . HIS A 1 207 ? -11.391 27.547 -6.09 1 95.31 207 HIS A CA 1
ATOM 1680 C C . HIS A 1 207 ? -12.047 28.875 -5.742 1 95.31 207 HIS A C 1
ATOM 1682 O O . HIS A 1 207 ? -12.883 29.375 -6.5 1 95.31 207 HIS A O 1
ATOM 1688 N N . TYR A 1 208 ? -11.648 29.531 -4.535 1 95.5 208 TYR A N 1
ATOM 1689 C CA . TYR A 1 208 ? -12.102 30.891 -4.25 1 95.5 208 TYR A CA 1
ATOM 1690 C C . TYR A 1 208 ? -11.508 31.891 -5.246 1 95.5 208 TYR A C 1
ATOM 1692 O O . TYR A 1 208 ? -12.047 32.969 -5.441 1 95.5 208 TYR A O 1
ATOM 1700 N N . TRP A 1 209 ? -10.438 31.5 -5.926 1 94 209 TRP A N 1
ATOM 1701 C CA . TRP A 1 209 ? -9.859 32.344 -6.969 1 94 209 TRP A CA 1
ATOM 1702 C C . TRP A 1 209 ? -10.75 32.375 -8.203 1 94 209 TRP A C 1
ATOM 1704 O O . TRP A 1 209 ? -10.797 33.375 -8.922 1 94 209 TRP A O 1
ATOM 1714 N N . ASP A 1 210 ? -11.398 31.297 -8.453 1 94.31 210 ASP A N 1
ATOM 1715 C CA . ASP A 1 210 ? -12.281 31.172 -9.609 1 94.31 210 ASP A CA 1
ATOM 1716 C C . ASP A 1 210 ? -13.633 31.828 -9.336 1 94.31 210 ASP A C 1
ATOM 1718 O O . ASP A 1 210 ? -14.203 32.5 -10.195 1 94.31 210 ASP A O 1
ATOM 1722 N N . ASP A 1 211 ? -14.148 31.547 -8.133 1 95.38 211 ASP A N 1
ATOM 1723 C CA . ASP A 1 211 ? -15.469 32.031 -7.734 1 95.38 211 ASP A CA 1
ATOM 1724 C C . ASP A 1 211 ? -15.508 32.344 -6.234 1 95.38 211 ASP A C 1
ATOM 1726 O O . ASP A 1 211 ? -15.945 31.5 -5.445 1 95.38 211 ASP A O 1
ATOM 1730 N N . PHE A 1 212 ? -15.203 33.531 -5.852 1 95.94 212 PHE A N 1
ATOM 1731 C CA . PHE A 1 212 ? -15.086 33.938 -4.453 1 95.94 212 PHE A CA 1
ATOM 1732 C C . PHE A 1 212 ? -16.453 33.938 -3.781 1 95.94 212 PHE A C 1
ATOM 1734 O O . PHE A 1 212 ? -16.609 33.469 -2.652 1 95.94 212 PHE A O 1
ATOM 1741 N N . GLU A 1 213 ? -17.438 34.406 -4.492 1 95.5 213 GLU A N 1
ATOM 1742 C CA . GLU A 1 213 ? -18.781 34.594 -3.938 1 95.5 213 GLU A CA 1
ATOM 1743 C C . GLU A 1 213 ? -19.422 33.25 -3.59 1 95.5 213 GLU A C 1
ATOM 1745 O O . GLU A 1 213 ? -20.078 33.125 -2.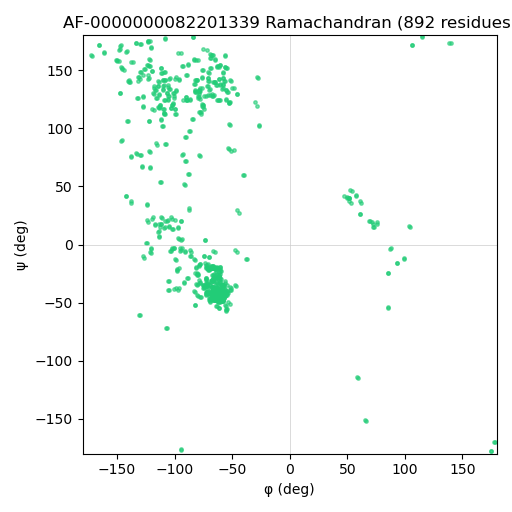555 1 95.5 213 GLU A O 1
ATOM 1750 N N . ASN A 1 214 ? -19.172 32.281 -4.43 1 94.56 214 ASN A N 1
ATOM 1751 C CA . ASN A 1 214 ? -19.844 31.016 -4.238 1 94.56 214 ASN A CA 1
ATOM 1752 C C . ASN A 1 214 ? -18.891 29.969 -3.652 1 94.56 214 ASN A C 1
ATOM 1754 O O . ASN A 1 214 ? -19.203 28.766 -3.668 1 94.56 214 ASN A O 1
ATOM 1758 N N . PHE A 1 215 ? -17.812 30.453 -3.143 1 96.19 215 PHE A N 1
ATOM 1759 C CA . PHE A 1 215 ? -16.844 29.547 -2.531 1 96.19 215 PHE A CA 1
ATOM 1760 C C . PHE A 1 215 ? -17.453 28.844 -1.332 1 96.19 215 PHE A C 1
ATOM 1762 O O . PHE A 1 215 ? -17.969 29.484 -0.41 1 96.19 215 PHE A O 1
ATOM 1769 N N . THR A 1 216 ? -17.453 27.406 -1.29 1 91.69 216 THR A N 1
ATOM 1770 C CA . THR A 1 216 ? -18.094 26.625 -0.234 1 91.69 216 THR A CA 1
ATOM 1771 C C . THR A 1 216 ? -17.062 26.172 0.793 1 91.69 216 THR A C 1
ATOM 1773 O O . THR A 1 216 ? -17.422 25.734 1.889 1 91.69 216 THR A O 1
ATOM 1776 N N . GLY A 1 217 ? -15.766 26.312 0.416 1 93.62 217 GLY A N 1
ATOM 1777 C CA . GLY A 1 217 ? -14.703 25.891 1.316 1 93.62 217 GLY A CA 1
ATOM 1778 C C . GLY A 1 217 ? -14.367 24.422 1.208 1 93.62 217 GLY A C 1
ATOM 1779 O O . GLY A 1 217 ? -13.25 24.016 1.54 1 93.62 217 GLY A O 1
ATOM 1780 N N . GLY A 1 218 ? -15.297 23.562 0.744 1 93.69 218 GLY A N 1
ATOM 1781 C CA . GLY A 1 218 ? -15.188 22.109 0.761 1 93.69 218 GLY A CA 1
ATOM 1782 C C . GLY A 1 218 ? -14.016 21.594 -0.06 1 93.69 218 GLY A C 1
ATOM 1783 O O . GLY A 1 218 ? -13.68 22.172 -1.094 1 93.69 218 GLY A O 1
ATOM 1784 N N . CYS A 1 219 ? -13.359 20.531 0.44 1 95.62 219 CYS A N 1
ATOM 1785 C CA . CYS A 1 219 ? -12.375 19.828 -0.388 1 95.62 219 CYS A CA 1
A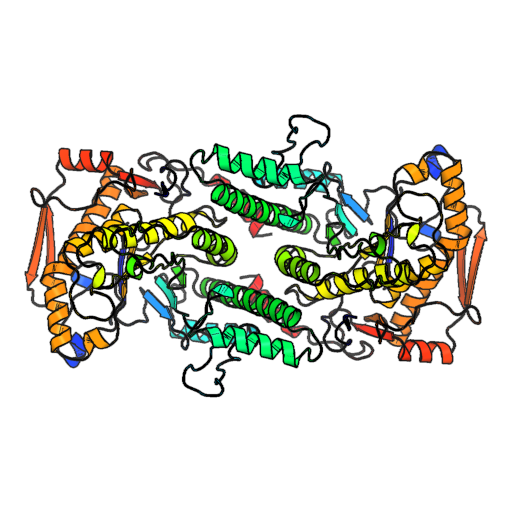TOM 1786 C C . CYS A 1 219 ? -13.055 19.141 -1.569 1 95.62 219 CYS A C 1
ATOM 1788 O O . CYS A 1 219 ? -14.039 18.422 -1.393 1 95.62 219 CYS A O 1
ATOM 1790 N N . PRO A 1 220 ? -12.562 19.391 -2.777 1 94.06 220 PRO A N 1
ATOM 1791 C CA . PRO A 1 220 ? -13.125 18.625 -3.889 1 94.06 220 PRO A CA 1
ATOM 1792 C C . PRO A 1 220 ? -13.141 17.125 -3.621 1 94.06 220 PRO A C 1
ATOM 1794 O O . PRO A 1 220 ? -12.18 16.594 -3.066 1 94.06 220 PRO A O 1
ATOM 1797 N N . GLN A 1 221 ? -14.219 16.516 -4.047 1 91 221 GLN A N 1
ATOM 1798 C CA . GLN A 1 221 ? -14.398 15.102 -3.74 1 91 221 GLN A CA 1
ATOM 1799 C C . GLN A 1 221 ? -13.242 14.273 -4.293 1 91 221 GLN A C 1
ATOM 1801 O O . GLN A 1 221 ? -12.812 13.305 -3.662 1 91 221 GLN A O 1
ATOM 1806 N N . VAL A 1 222 ? -12.742 14.633 -5.434 1 93.06 222 VAL A N 1
ATOM 1807 C CA . VAL A 1 222 ? -11.633 13.906 -6.047 1 93.06 222 VAL A CA 1
ATOM 1808 C C . VAL A 1 222 ? -10.391 14.008 -5.16 1 93.06 222 VAL A C 1
ATOM 1810 O O . VAL A 1 222 ? -9.609 13.062 -5.07 1 93.06 222 VAL A O 1
ATOM 1813 N N . GLU A 1 223 ? -10.227 15.109 -4.484 1 95.88 223 GLU A N 1
ATOM 1814 C CA . GLU A 1 223 ? -9.062 15.305 -3.617 1 95.88 223 GLU A CA 1
ATOM 1815 C C . GLU A 1 223 ? -9.195 14.5 -2.33 1 95.88 223 GLU A C 1
ATOM 1817 O O . GLU A 1 223 ? -8.195 14.023 -1.783 1 95.88 223 GLU A O 1
ATOM 1822 N N . VAL A 1 224 ? -10.414 14.391 -1.856 1 96 224 VAL A N 1
ATOM 1823 C CA . VAL A 1 224 ? -10.664 13.516 -0.713 1 96 224 VAL A CA 1
ATOM 1824 C C . VAL A 1 224 ? -10.258 12.086 -1.054 1 96 224 VAL A C 1
ATOM 1826 O O . VAL A 1 224 ? -9.602 11.414 -0.252 1 96 224 VAL A O 1
ATOM 1829 N N . GLN A 1 225 ? -10.586 11.656 -2.299 1 93.38 225 GLN A N 1
ATOM 1830 C CA . GLN A 1 225 ? -10.211 10.32 -2.75 1 93.38 225 GLN A CA 1
ATOM 1831 C C . GLN A 1 225 ? -8.695 10.188 -2.896 1 93.38 225 GLN A C 1
ATOM 1833 O O . GLN A 1 225 ? -8.125 9.141 -2.594 1 93.38 225 GLN A O 1
ATOM 1838 N N . ARG A 1 226 ? -8.133 11.188 -3.393 1 96.69 226 ARG A N 1
ATOM 1839 C CA . ARG A 1 226 ? -6.684 11.172 -3.551 1 96.69 226 ARG A CA 1
ATOM 1840 C C . ARG A 1 226 ? -5.984 11.094 -2.197 1 96.69 226 ARG A C 1
ATOM 1842 O O . ARG A 1 226 ? -4.965 10.414 -2.057 1 96.69 226 ARG A O 1
ATOM 1849 N N . ASN A 1 227 ? -6.504 11.789 -1.186 1 98.12 227 ASN A N 1
ATOM 1850 C CA . ASN A 1 227 ? -5.988 11.656 0.172 1 98.12 227 ASN A CA 1
ATOM 1851 C C . ASN A 1 227 ? -6.168 10.242 0.705 1 98.12 227 ASN A C 1
ATOM 1853 O O . ASN A 1 227 ? -5.316 9.734 1.435 1 98.12 227 ASN A O 1
ATOM 1857 N N . ASN A 1 228 ? -7.344 9.625 0.33 1 96.25 228 ASN A N 1
ATOM 1858 C CA . ASN A 1 228 ? -7.559 8.234 0.711 1 96.25 228 ASN A CA 1
ATOM 1859 C C . ASN A 1 228 ? -6.48 7.32 0.127 1 96.25 228 ASN A C 1
ATOM 1861 O O . ASN A 1 228 ? -5.996 6.414 0.805 1 96.25 228 ASN A O 1
ATOM 1865 N N . LYS A 1 229 ? -6.117 7.613 -1.096 1 95.31 229 LYS A N 1
ATOM 1866 C CA . LYS A 1 229 ? -5.141 6.789 -1.804 1 95.31 229 LYS A CA 1
ATOM 1867 C C . LYS A 1 229 ? -3.744 6.961 -1.209 1 95.31 229 LYS A C 1
ATOM 1869 O O . LYS A 1 229 ? -2.844 6.164 -1.485 1 95.31 229 LYS A O 1
ATOM 1874 N N . LEU A 1 230 ? -3.545 7.906 -0.368 1 98.19 230 LEU A N 1
ATOM 1875 C CA . LEU A 1 230 ? -2.27 8.125 0.306 1 98.19 230 LEU A CA 1
ATOM 1876 C C . LEU A 1 230 ? -2.248 7.441 1.667 1 98.19 230 LEU A C 1
ATOM 1878 O O . LEU A 1 230 ? -1.443 7.793 2.531 1 98.19 230 LEU A O 1
ATOM 1882 N N . LEU A 1 231 ? -3.104 6.48 1.838 1 97.25 231 LEU A N 1
ATOM 1883 C CA . LEU A 1 231 ? -3.186 5.754 3.102 1 97.25 231 LEU A CA 1
ATOM 1884 C C . LEU A 1 231 ? -1.812 5.242 3.523 1 97.25 231 LEU A C 1
ATOM 1886 O O . LEU A 1 231 ? -1.492 5.219 4.715 1 97.25 231 LEU A O 1
ATOM 1890 N N . TRP A 1 232 ? -0.982 4.805 2.5 1 96.12 232 TRP A N 1
ATOM 1891 C CA . TRP A 1 232 ? 0.361 4.32 2.807 1 96.12 232 TRP A CA 1
ATOM 1892 C C . TRP A 1 232 ? 1.17 5.387 3.535 1 96.12 232 TRP A C 1
ATOM 1894 O O . TRP A 1 232 ? 2.006 5.07 4.383 1 96.12 232 TRP A O 1
ATOM 1904 N N . LEU A 1 233 ? 0.992 6.656 3.236 1 98.62 233 LEU A N 1
ATOM 1905 C CA . LEU A 1 233 ? 1.699 7.766 3.863 1 98.62 233 LEU A CA 1
ATOM 1906 C C . LEU A 1 233 ? 1.207 7.988 5.289 1 98.62 233 LEU A C 1
ATOM 1908 O O . LEU A 1 233 ? 2.012 8.188 6.203 1 98.62 233 LEU A O 1
ATOM 1912 N N . TRP A 1 234 ? -0.136 7.918 5.445 1 98.56 234 TRP A N 1
ATOM 1913 C CA . TRP A 1 234 ? -0.721 8.117 6.77 1 98.56 234 TRP A CA 1
ATOM 1914 C C . TRP A 1 234 ? -0.302 6.996 7.719 1 98.56 234 TRP A C 1
ATOM 1916 O O . TRP A 1 234 ? -0.017 7.246 8.891 1 98.56 234 TRP A O 1
ATOM 1926 N N . GLU A 1 235 ? -0.207 5.789 7.172 1 96.5 235 GLU A N 1
ATOM 1927 C CA . GLU A 1 235 ? 0.182 4.625 7.965 1 96.5 235 GLU A CA 1
ATOM 1928 C C . GLU A 1 235 ? 1.586 4.793 8.539 1 96.5 235 GLU A C 1
ATOM 1930 O O . GLU A 1 235 ? 1.885 4.285 9.617 1 96.5 235 GLU A O 1
ATOM 1935 N N . GLN A 1 236 ? 2.398 5.59 7.785 1 97.44 236 GLN A N 1
ATOM 1936 C CA . GLN A 1 236 ? 3.787 5.723 8.211 1 97.44 236 GLN A CA 1
ATOM 1937 C C . GLN A 1 236 ? 4.008 7.031 8.969 1 97.44 236 GLN A C 1
ATOM 1939 O O . GLN A 1 236 ? 5.074 7.25 9.547 1 97.44 236 GLN A O 1
ATOM 1944 N N . SER A 1 237 ? 3.031 7.836 9.078 1 98.62 237 SER A N 1
ATOM 1945 C CA . SER A 1 237 ? 3.162 9.125 9.75 1 98.62 237 SER A CA 1
ATOM 1946 C C . SER A 1 237 ? 2.854 9 11.234 1 98.62 237 SER A C 1
ATOM 1948 O O . SER A 1 237 ? 2.023 8.188 11.641 1 98.62 237 SER A O 1
ATOM 1950 N N . LYS A 1 238 ? 3.555 9.789 12.016 1 98.12 238 LYS A N 1
ATOM 1951 C CA . LYS A 1 238 ? 3.232 9.891 13.438 1 98.12 238 LYS A CA 1
ATOM 1952 C C . LYS A 1 238 ? 2.367 11.117 13.719 1 98.12 238 LYS A C 1
ATOM 1954 O O . LYS A 1 238 ? 1.677 11.18 14.734 1 98.12 238 LYS A O 1
ATOM 1959 N N . ALA A 1 239 ? 2.422 12.07 12.852 1 98.69 239 ALA A N 1
ATOM 1960 C CA . ALA A 1 239 ? 1.603 13.273 12.914 1 98.69 239 ALA A CA 1
ATOM 1961 C C . ALA A 1 239 ? 1.33 13.828 11.516 1 98.69 239 ALA A C 1
ATOM 1963 O O . ALA A 1 239 ? 2.012 13.469 10.555 1 98.69 239 ALA A O 1
ATOM 1964 N N . LEU A 1 240 ? 0.28 14.617 11.43 1 98.88 240 LEU A N 1
ATOM 1965 C CA . LEU A 1 240 ? -0.061 15.281 10.18 1 98.88 240 LEU A CA 1
ATOM 1966 C C . LEU A 1 240 ? 0.226 16.781 10.258 1 98.88 240 LEU A C 1
ATOM 1968 O O . LEU A 1 240 ? 0.014 17.391 11.305 1 98.88 240 LEU A O 1
ATOM 1972 N N . TYR A 1 241 ? 0.717 17.344 9.156 1 98.88 241 TYR A N 1
ATOM 1973 C CA . TYR A 1 241 ? 1.093 18.75 9.125 1 98.88 241 TYR A CA 1
ATOM 1974 C C . TYR A 1 241 ? 0.449 19.469 7.941 1 98.88 241 TYR A C 1
ATOM 1976 O O . TYR A 1 241 ? 1.146 19.984 7.07 1 98.88 241 TYR A O 1
ATOM 1984 N N . PRO A 1 242 ? -0.879 19.594 7.98 1 98.81 242 PRO A N 1
ATOM 1985 C CA . PRO A 1 242 ? -1.541 20.359 6.918 1 98.81 242 PRO A CA 1
ATOM 1986 C C . PRO A 1 242 ? -1.226 21.859 6.977 1 98.81 242 PRO A C 1
ATOM 1988 O O . PRO A 1 242 ? -0.675 22.328 7.973 1 98.81 242 PRO A O 1
ATOM 1991 N N . SER A 1 243 ? -1.51 22.5 5.859 1 98.56 243 SER A N 1
ATOM 1992 C CA . SER A 1 243 ? -1.31 23.953 5.809 1 98.56 243 SER A CA 1
ATOM 1993 C C . SER A 1 243 ? -2.643 24.688 5.762 1 98.56 243 SER A C 1
ATOM 1995 O O . SER A 1 243 ? -3.543 24.312 5.012 1 98.56 243 SER A O 1
ATOM 1997 N N . ILE A 1 244 ? -2.764 25.719 6.59 1 98.69 244 ILE A N 1
ATOM 1998 C CA . ILE A 1 244 ? -3.961 26.547 6.574 1 98.69 244 ILE A CA 1
ATOM 1999 C C . ILE A 1 244 ? -3.572 28.016 6.348 1 98.69 244 ILE A C 1
ATOM 2001 O O . ILE A 1 244 ? -4.176 28.922 6.926 1 98.69 244 ILE A O 1
ATOM 2005 N N . TYR A 1 245 ? -2.568 28.234 5.59 1 98.12 245 TYR A N 1
ATOM 2006 C CA . TYR A 1 245 ? -2.123 29.578 5.254 1 98.12 245 TYR A CA 1
ATOM 2007 C C . TYR A 1 245 ? -3.256 30.391 4.641 1 98.12 245 TYR A C 1
ATOM 2009 O O . TYR A 1 245 ? -3.947 29.922 3.732 1 98.12 245 TYR A O 1
ATOM 2017 N N . MET A 1 246 ? -3.406 31.594 5.125 1 97.88 246 MET A N 1
ATOM 2018 C CA . MET A 1 246 ? -4.449 32.469 4.602 1 97.88 246 MET A CA 1
ATOM 2019 C C . MET A 1 246 ? -3.852 33.562 3.713 1 97.88 246 MET A C 1
ATOM 2021 O O . MET A 1 246 ? -2.975 34.312 4.148 1 97.88 246 MET A O 1
ATOM 2025 N N . GLU A 1 247 ? -4.332 33.625 2.549 1 97.25 247 GLU A N 1
ATOM 2026 C CA . GLU A 1 247 ? -3.965 34.75 1.678 1 97.25 247 GLU A CA 1
ATOM 2027 C C . GLU A 1 247 ? -4.77 36 2.014 1 97.25 247 GLU A C 1
ATOM 2029 O O . GLU A 1 247 ? -5.855 35.906 2.594 1 97.25 247 GLU A O 1
ATOM 2034 N N . GLU A 1 248 ? -4.234 37.062 1.622 1 97.25 248 GLU A N 1
ATOM 2035 C CA . GLU A 1 248 ? -4.855 38.344 1.972 1 97.25 248 GLU A CA 1
ATOM 2036 C C . GLU A 1 248 ? -6.246 38.469 1.355 1 97.25 248 GLU A C 1
ATOM 2038 O O . GLU A 1 248 ? -7.133 39.094 1.935 1 97.25 248 GLU A O 1
ATOM 2043 N N . VAL A 1 249 ? -6.465 37.812 0.235 1 96.75 249 VAL A N 1
ATOM 2044 C CA . VAL A 1 249 ? -7.75 37.906 -0.451 1 96.75 249 VAL A CA 1
ATOM 2045 C C . VAL A 1 249 ? -8.852 37.344 0.442 1 96.75 249 VAL A C 1
ATOM 2047 O O . VAL A 1 249 ? -10.016 37.719 0.312 1 96.75 249 VAL A O 1
ATOM 2050 N N . LEU A 1 250 ? -8.539 36.531 1.421 1 98.06 250 LEU A N 1
ATOM 2051 C CA . LEU A 1 250 ? -9.5 35.875 2.309 1 98.06 250 LEU A CA 1
ATOM 2052 C C . LEU A 1 250 ? -9.711 36.719 3.574 1 98.06 250 LEU A C 1
ATOM 2054 O O . LEU A 1 250 ? -10.469 36.312 4.461 1 98.06 250 LEU A O 1
ATOM 2058 N N . LYS A 1 251 ? -9.148 37.844 3.67 1 98.06 251 LYS A N 1
ATOM 2059 C CA . LYS A 1 251 ? -9.102 38.656 4.875 1 98.06 251 LYS A CA 1
ATOM 2060 C C . LYS A 1 251 ? -10.508 38.938 5.41 1 98.06 251 LYS A C 1
ATOM 2062 O O . LYS A 1 251 ? -11.375 39.406 4.68 1 98.06 251 LYS A O 1
ATOM 2067 N N . ALA A 1 252 ? -10.664 38.562 6.648 1 97.88 252 ALA A N 1
ATOM 2068 C CA . ALA A 1 252 ? -11.852 38.844 7.445 1 97.88 252 ALA A CA 1
ATOM 2069 C C . ALA A 1 252 ? -13.125 38.469 6.684 1 97.88 252 ALA A C 1
ATOM 2071 O O . ALA A 1 252 ? -14.109 39.219 6.703 1 97.88 252 ALA A O 1
ATOM 2072 N N . SER A 1 253 ? -13.156 37.344 5.977 1 97.44 253 SER A N 1
ATOM 2073 C CA . SER A 1 253 ? -14.297 36.938 5.156 1 97.44 253 SER A CA 1
ATOM 2074 C C . SER A 1 253 ? -14.844 35.594 5.594 1 97.44 253 SER A C 1
ATOM 2076 O O . SER A 1 253 ? -14.117 34.781 6.172 1 97.44 253 SER A O 1
ATOM 2078 N N . PRO A 1 254 ? -16.125 35.406 5.32 1 96.31 254 PRO A N 1
ATOM 2079 C CA . PRO A 1 254 ? -16.672 34.062 5.547 1 96.31 254 PRO A CA 1
ATOM 2080 C C . PRO A 1 254 ? -15.961 33 4.719 1 96.31 254 PRO A C 1
ATOM 2082 O O . PRO A 1 254 ? -15.852 31.844 5.152 1 96.31 254 PRO A O 1
ATOM 2085 N N . GLN A 1 255 ? -15.461 33.406 3.561 1 97.69 255 GLN A N 1
ATOM 2086 C CA . GLN A 1 255 ? -14.711 32.469 2.709 1 97.69 255 GLN A CA 1
ATOM 2087 C C . GLN A 1 255 ? -13.438 32 3.395 1 97.69 255 GLN A C 1
ATOM 2089 O O . GLN A 1 255 ? -13.062 30.844 3.295 1 97.69 255 GLN A O 1
ATOM 2094 N N . GLY A 1 256 ? -12.781 32.969 4.086 1 97.94 256 GLY A N 1
ATOM 2095 C CA . GLY A 1 256 ? -11.602 32.594 4.836 1 97.94 256 GLY A CA 1
ATOM 2096 C C . GLY A 1 256 ? -11.891 31.594 5.941 1 97.94 256 GLY A C 1
ATOM 2097 O O . GLY A 1 256 ? -11.117 30.656 6.152 1 97.94 256 GLY A O 1
ATOM 2098 N N . LYS A 1 257 ? -12.977 31.766 6.602 1 97.69 257 LYS A N 1
ATOM 2099 C CA . LYS A 1 257 ? -13.406 30.844 7.645 1 97.69 257 LYS A CA 1
ATOM 2100 C C . LYS A 1 257 ? -13.641 29.438 7.07 1 97.69 257 LYS A C 1
ATOM 2102 O O . LYS A 1 257 ? -13.133 28.453 7.609 1 97.69 257 LYS A O 1
ATOM 2107 N N . LYS A 1 258 ? -14.383 29.391 5.98 1 97.25 258 LYS A N 1
ATOM 2108 C CA . LYS A 1 258 ? -14.719 28.125 5.34 1 97.25 258 LYS A CA 1
ATOM 2109 C C . LYS A 1 258 ? -13.469 27.422 4.824 1 97.25 258 LYS A C 1
ATOM 2111 O O . LYS A 1 258 ? -13.359 26.188 4.902 1 97.25 258 LYS A O 1
ATOM 2116 N N . PHE A 1 259 ? -12.586 28.234 4.273 1 98.06 259 PHE A N 1
ATOM 2117 C CA . PHE A 1 259 ? -11.336 27.734 3.715 1 98.06 259 PHE A CA 1
ATOM 2118 C C . PHE A 1 259 ? -10.547 26.953 4.766 1 98.06 259 PHE A C 1
ATOM 2120 O O . PHE A 1 259 ? -10.188 25.797 4.547 1 98.06 259 PHE A O 1
ATOM 2127 N N . VAL A 1 260 ? -10.344 27.531 5.875 1 98.31 260 VAL A N 1
ATOM 2128 C CA . VAL A 1 260 ? -9.555 26.938 6.949 1 98.31 260 VAL A CA 1
ATOM 2129 C C . VAL A 1 260 ? -10.312 25.766 7.566 1 98.31 260 VAL A C 1
ATOM 2131 O O . VAL A 1 260 ? -9.727 24.719 7.84 1 98.31 260 VAL A O 1
ATOM 2134 N N . GLN A 1 261 ? -11.562 25.938 7.754 1 97.56 261 GLN A N 1
ATOM 2135 C CA . GLN A 1 261 ? -12.383 24.891 8.352 1 97.56 261 GLN A CA 1
ATOM 2136 C C . GLN A 1 261 ? -12.312 23.609 7.527 1 97.56 261 GLN A C 1
ATOM 2138 O O . GLN A 1 261 ? -12.195 22.516 8.086 1 97.56 261 GLN A O 1
ATOM 2143 N N . ALA A 1 262 ? -12.414 23.734 6.242 1 97.5 262 ALA A N 1
ATOM 2144 C CA . ALA A 1 262 ? -12.406 22.578 5.367 1 97.5 262 ALA A CA 1
ATOM 2145 C C . ALA A 1 262 ? -11.055 21.859 5.414 1 97.5 262 ALA A C 1
ATOM 2147 O O . ALA A 1 262 ? -11 20.625 5.438 1 97.5 262 ALA A O 1
ATOM 2148 N N . LYS A 1 263 ? -10.008 22.641 5.402 1 98.25 263 LYS A N 1
ATOM 2149 C CA . LYS A 1 263 ? -8.664 22.062 5.469 1 98.25 263 LYS A CA 1
ATOM 2150 C C . LYS A 1 263 ? -8.469 21.281 6.773 1 98.25 263 LYS A C 1
ATOM 2152 O O . LYS A 1 263 ? -7.922 20.188 6.766 1 98.25 263 LYS A O 1
ATOM 2157 N N . LEU A 1 264 ? -8.914 21.844 7.812 1 98 264 LEU A N 1
ATOM 2158 C CA . LEU A 1 264 ? -8.797 21.188 9.109 1 98 264 LEU A CA 1
ATOM 2159 C C . LEU A 1 264 ? -9.68 19.953 9.18 1 98 264 LEU A C 1
ATOM 2161 O O . LEU A 1 264 ? -9.258 18.906 9.688 1 98 264 LEU A O 1
ATOM 2165 N N . SER A 1 265 ? -10.859 20.078 8.664 1 96.88 265 SER A N 1
ATOM 2166 C CA . SER A 1 265 ? -11.773 18.938 8.672 1 96.88 265 SER A CA 1
ATOM 2167 C C . SER A 1 265 ? -11.188 17.75 7.914 1 96.88 265 SER A C 1
ATOM 2169 O O . SER A 1 265 ? -11.289 16.609 8.367 1 96.88 265 SER A O 1
ATOM 2171 N N . GLU A 1 266 ? -10.617 18.062 6.781 1 97.81 266 GLU A N 1
ATOM 2172 C CA . GLU A 1 266 ? -10.008 17 5.996 1 97.81 266 GLU A CA 1
ATOM 2173 C C . GLU A 1 266 ? -8.82 16.375 6.723 1 97.81 266 GLU A C 1
ATOM 2175 O O . GLU A 1 266 ? -8.641 15.156 6.695 1 97.81 266 GLU A O 1
ATOM 2180 N N . ALA A 1 267 ? -8.047 17.172 7.328 1 98.56 267 ALA A N 1
ATOM 2181 C CA . ALA A 1 267 ? -6.914 16.656 8.086 1 98.56 267 ALA A CA 1
ATOM 2182 C C . ALA A 1 267 ? -7.379 15.766 9.234 1 98.56 267 ALA A C 1
ATOM 2184 O O . ALA A 1 267 ? -6.805 14.703 9.477 1 98.56 267 ALA A O 1
ATOM 2185 N N . LEU A 1 268 ? -8.383 16.156 9.922 1 97.25 268 LEU A N 1
ATOM 2186 C CA . LEU A 1 268 ? -8.898 15.406 11.055 1 97.25 268 LEU A CA 1
ATOM 2187 C C . LEU A 1 268 ? -9.562 14.109 10.586 1 97.25 268 LEU A C 1
ATOM 2189 O O . LEU A 1 268 ? -9.5 13.094 11.273 1 97.25 268 LEU A O 1
ATOM 2193 N N . ARG A 1 269 ? -10.195 14.156 9.438 1 96.19 269 ARG A N 1
ATOM 2194 C CA . ARG A 1 269 ? -10.742 12.938 8.859 1 96.19 269 ARG A CA 1
ATOM 2195 C C . ARG A 1 269 ? -9.633 11.938 8.531 1 96.19 269 ARG A C 1
ATOM 2197 O O . ARG A 1 269 ? -9.719 10.766 8.891 1 96.19 269 ARG A O 1
ATOM 2204 N N . VAL A 1 270 ? -8.609 12.43 7.855 1 98.06 270 VAL A N 1
ATOM 2205 C CA . VAL A 1 270 ? -7.469 11.617 7.445 1 98.06 270 VAL A CA 1
ATOM 2206 C C . VAL A 1 270 ? -6.785 11.023 8.68 1 98.06 270 VAL A C 1
ATOM 2208 O O . VAL A 1 270 ? -6.297 9.898 8.648 1 98.06 270 VAL A O 1
ATOM 2211 N N . ALA A 1 271 ? -6.789 11.734 9.727 1 98.38 271 ALA A N 1
ATOM 2212 C CA . ALA A 1 271 ? -6.133 11.336 10.977 1 98.38 271 ALA A CA 1
ATOM 2213 C C . ALA A 1 271 ? -6.723 10.039 11.516 1 98.38 271 ALA A C 1
ATOM 2215 O O . ALA A 1 271 ? -6.078 9.336 12.297 1 98.38 271 ALA A O 1
ATOM 2216 N N . GLN A 1 272 ? -7.914 9.688 11.062 1 96.25 272 GLN A N 1
ATOM 2217 C CA . GLN A 1 272 ? -8.625 8.523 11.578 1 96.25 272 GLN A CA 1
ATOM 2218 C C . GLN A 1 272 ? -8.375 7.293 10.703 1 96.25 272 GLN A C 1
ATOM 2220 O O . GLN A 1 272 ? -8.734 6.176 11.078 1 96.25 272 GLN A O 1
ATOM 2225 N N . LEU A 1 273 ? -7.715 7.438 9.641 1 95.25 273 LEU A N 1
ATOM 2226 C CA . LEU A 1 273 ? -7.707 6.41 8.602 1 95.25 273 LEU A CA 1
ATOM 2227 C C . LEU A 1 273 ? -6.707 5.309 8.938 1 95.25 273 LEU A C 1
ATOM 2229 O O . LEU A 1 273 ? -6.973 4.129 8.703 1 95.25 273 LEU A O 1
ATOM 2233 N N . PRO A 1 274 ? -5.512 5.625 9.461 1 94.69 274 PRO A N 1
ATOM 2234 C CA . PRO A 1 274 ? -4.512 4.574 9.664 1 94.69 274 PRO A CA 1
ATOM 2235 C C . PRO A 1 274 ? -5.023 3.432 10.539 1 94.69 274 PRO A C 1
ATOM 2237 O O . PRO A 1 274 ? -5.992 3.605 11.281 1 94.69 274 PRO A O 1
ATOM 2240 N N . SER A 1 275 ? -4.332 2.305 10.477 1 87.44 275 SER A N 1
ATOM 2241 C CA . SER A 1 275 ? -4.75 1.091 11.172 1 87.44 275 SER A CA 1
ATOM 2242 C C . SER A 1 275 ? -4.418 1.158 12.656 1 87.44 275 SER A C 1
ATOM 2244 O O . SER A 1 275 ? -4.977 0.405 13.453 1 87.44 275 SER A O 1
ATOM 2246 N N . VAL A 1 276 ? -3.557 2.057 13.008 1 89.5 276 VAL A N 1
ATOM 2247 C CA . VAL A 1 276 ? -3.18 2.188 14.414 1 89.5 276 VAL A CA 1
ATOM 2248 C C . VAL A 1 276 ? -4.41 2.533 15.25 1 89.5 276 VAL A C 1
ATOM 2250 O O . VAL A 1 276 ? -5.383 3.092 14.734 1 89.5 276 VAL A O 1
ATOM 2253 N N . ASN A 1 277 ? -4.367 2.201 16.469 1 89.12 277 ASN A N 1
ATOM 2254 C CA . ASN A 1 277 ? -5.539 2.316 17.328 1 89.12 277 ASN A CA 1
ATOM 2255 C C . ASN A 1 277 ? -5.637 3.703 17.953 1 89.12 277 ASN A C 1
ATOM 2257 O O . ASN A 1 277 ? -6.004 3.836 19.125 1 89.12 277 ASN A O 1
ATOM 2261 N N . HIS A 1 278 ? -5.168 4.672 17.312 1 94.5 278 HIS A N 1
ATOM 2262 C CA . HIS A 1 278 ? -5.355 6.062 17.703 1 94.5 278 HIS A CA 1
ATOM 2263 C C . HIS A 1 278 ? -5.398 6.98 16.484 1 94.5 278 HIS A C 1
ATOM 2265 O O . HIS A 1 278 ? -4.938 6.605 15.406 1 94.5 278 HIS A O 1
ATOM 2271 N N . SER A 1 279 ? -5.996 8.094 16.703 1 96.81 279 SER A N 1
ATOM 2272 C CA . SER A 1 279 ? -5.988 9.117 15.656 1 96.81 279 SER A CA 1
ATOM 2273 C C . SER A 1 279 ? -4.633 9.82 15.586 1 96.81 279 SER A C 1
ATOM 2275 O O . SER A 1 279 ? -3.996 10.062 16.609 1 96.81 279 SER A O 1
ATOM 2277 N N . LEU A 1 280 ? -4.195 10.164 14.422 1 98.38 280 LEU A N 1
ATOM 2278 C CA . LEU A 1 280 ? -2.947 10.906 14.297 1 98.38 280 LEU A CA 1
ATOM 2279 C C . LEU A 1 280 ? -3.121 12.344 14.781 1 98.38 280 LEU A C 1
ATOM 2281 O O . LEU A 1 280 ? -4.148 12.977 14.516 1 98.38 280 LEU A O 1
ATOM 2285 N N . PRO A 1 281 ? -2.143 12.812 15.531 1 98.44 281 PRO A N 1
ATOM 2286 C CA . PRO A 1 281 ? -2.189 14.227 15.914 1 98.44 281 PRO A CA 1
ATOM 2287 C C . PRO A 1 281 ? -2.062 15.164 14.711 1 98.44 281 PRO A C 1
ATOM 2289 O O . PRO A 1 281 ? -1.286 14.891 13.789 1 98.44 281 PRO A O 1
ATOM 2292 N N . VAL A 1 282 ? -2.838 16.203 14.742 1 98.69 282 VAL A N 1
ATOM 2293 C CA . VAL A 1 282 ? -2.807 17.188 13.672 1 98.69 282 VAL A CA 1
ATOM 2294 C C . VAL A 1 282 ? -2.182 18.484 14.18 1 98.69 282 VAL A C 1
ATOM 2296 O O . VAL A 1 282 ? -2.682 19.078 15.133 1 98.69 282 VAL A O 1
ATOM 2299 N N . PHE A 1 283 ? -1.062 18.859 13.625 1 98.81 283 PHE A N 1
ATOM 2300 C CA . PHE A 1 283 ? -0.428 20.156 13.82 1 98.81 283 PHE A CA 1
ATOM 2301 C C . PHE A 1 283 ? -0.496 21 12.547 1 98.81 283 PHE A C 1
ATOM 2303 O O . PHE A 1 283 ? 0.339 20.844 11.656 1 98.81 283 PHE A O 1
ATOM 2310 N N . ALA A 1 284 ? -1.409 21.938 12.523 1 98.81 284 ALA A N 1
ATOM 2311 C CA . ALA A 1 284 ? -1.623 22.703 11.297 1 98.81 284 ALA A CA 1
ATOM 2312 C C . ALA A 1 284 ? -0.599 23.828 11.172 1 98.81 284 ALA A C 1
ATOM 2314 O O . ALA A 1 284 ? -0.324 24.547 12.133 1 98.81 284 ALA A O 1
ATOM 2315 N N . TYR A 1 285 ? -0.026 23.906 10.016 1 98.75 285 TYR A N 1
ATOM 2316 C CA . TYR A 1 285 ? 0.849 25.031 9.727 1 98.75 285 TYR A CA 1
ATOM 2317 C C . TYR A 1 285 ? 0.038 26.281 9.391 1 98.75 285 TYR A C 1
ATOM 2319 O O . TYR A 1 285 ? -0.838 26.25 8.516 1 98.75 285 TYR A O 1
ATOM 2327 N N . ALA A 1 286 ? 0.295 27.297 10.078 1 98.38 286 ALA A N 1
ATOM 2328 C CA . ALA A 1 286 ? -0.26 28.625 9.844 1 98.38 286 ALA A CA 1
ATOM 2329 C C . ALA A 1 286 ? 0.842 29.688 9.789 1 98.38 286 ALA A C 1
ATOM 2331 O O . ALA A 1 286 ? 2.021 29.375 9.953 1 98.38 286 ALA A O 1
ATOM 2332 N N . ARG A 1 287 ? 0.434 30.891 9.422 1 97.69 287 ARG A N 1
ATOM 2333 C CA . ARG A 1 287 ? 1.34 32.031 9.438 1 97.69 287 ARG A CA 1
ATOM 2334 C C . ARG A 1 287 ? 0.792 33.156 10.32 1 97.69 287 ARG A C 1
ATOM 2336 O O . ARG A 1 287 ? -0.422 33.344 10.391 1 97.69 287 ARG A O 1
ATOM 2343 N N . PRO A 1 288 ? 1.706 33.812 11.031 1 96.94 288 PRO A N 1
ATOM 2344 C CA . PRO A 1 288 ? 1.209 34.969 11.812 1 96.94 288 PRO A CA 1
ATOM 2345 C C . PRO A 1 288 ? 0.706 36.094 10.93 1 96.94 288 PRO A C 1
ATOM 2347 O O . PRO A 1 288 ? -0.084 36.938 11.375 1 96.94 288 PRO A O 1
ATOM 2350 N N . PHE A 1 289 ? 1.149 36.062 9.703 1 98.06 289 PHE A N 1
ATOM 2351 C CA . PHE A 1 289 ? 0.787 37.094 8.742 1 98.06 289 PHE A CA 1
ATOM 2352 C C . PHE A 1 289 ? 0.1 36.469 7.527 1 98.06 289 PHE A C 1
ATOM 2354 O O . PHE A 1 289 ? 0.167 35.281 7.316 1 98.06 289 PHE A O 1
ATOM 2361 N N . TYR A 1 290 ? -0.681 37.438 6.805 1 98 290 TYR A N 1
ATOM 2362 C CA . TYR A 1 290 ? -1.207 36.938 5.535 1 98 290 TYR A CA 1
ATOM 2363 C C . TYR A 1 290 ? -0.079 36.469 4.621 1 98 290 TYR A C 1
ATOM 2365 O O . TYR A 1 290 ? 0.997 37.062 4.598 1 98 290 TYR A O 1
ATOM 2373 N N . SER A 1 291 ? -0.329 35.375 3.857 1 94.31 291 SER A N 1
ATOM 2374 C CA . SER A 1 291 ? 0.69 34.688 3.088 1 94.31 291 SER A CA 1
ATOM 2375 C C . SER A 1 291 ? 1.468 35.625 2.191 1 94.31 291 SER A C 1
ATOM 2377 O O . SER A 1 291 ? 0.875 36.406 1.449 1 94.31 291 SER A O 1
ATOM 2379 N N . TYR A 1 292 ? 2.771 35.656 2.379 1 87.69 292 TYR A N 1
ATOM 2380 C CA . TYR A 1 292 ? 3.766 36.344 1.563 1 87.69 292 TYR A CA 1
ATOM 2381 C C . TYR A 1 292 ? 3.746 37.844 1.834 1 87.69 292 TYR A C 1
ATOM 2383 O O . TYR A 1 292 ? 4.074 38.656 0.955 1 87.69 292 TYR A O 1
ATOM 2391 N N . THR A 1 293 ? 3.166 38.188 2.979 1 93.75 293 THR A N 1
ATOM 2392 C CA . THR A 1 293 ? 3.189 39.562 3.428 1 93.75 293 THR A CA 1
ATOM 2393 C C . THR A 1 293 ? 3.574 39.656 4.902 1 93.75 293 THR A C 1
ATOM 2395 O O . THR A 1 293 ? 3.793 38.625 5.551 1 93.75 293 THR A O 1
ATOM 2398 N N . LEU A 1 294 ? 3.748 40.875 5.352 1 95.5 294 LEU A N 1
ATOM 2399 C CA . LEU A 1 294 ? 3.896 41.156 6.777 1 95.5 294 LEU A CA 1
ATOM 2400 C C . LEU A 1 294 ? 2.676 41.906 7.324 1 95.5 294 LEU A C 1
ATOM 2402 O O . LEU A 1 294 ? 2.773 42.625 8.32 1 95.5 294 LEU A O 1
ATOM 2406 N N . LYS A 1 295 ? 1.601 41.688 6.539 1 97.5 295 LYS A N 1
ATOM 2407 C CA . LYS A 1 295 ? 0.336 42.219 7.051 1 97.5 295 LYS A CA 1
ATOM 2408 C C . LYS A 1 295 ? -0.255 41.281 8.109 1 97.5 295 LYS A C 1
ATOM 2410 O O . LYS A 1 295 ? -0.452 40.094 7.852 1 97.5 295 LYS A O 1
ATOM 2415 N N . GLU A 1 296 ? -0.557 41.844 9.203 1 98 296 GLU A N 1
ATOM 2416 C CA . GLU A 1 296 ? -1.034 41.094 10.344 1 98 296 GLU A CA 1
ATOM 2417 C C . GLU A 1 296 ? -2.402 40.469 10.062 1 98 296 GLU A C 1
ATOM 2419 O O . GLU A 1 296 ? -3.252 41.094 9.43 1 98 296 GLU A O 1
ATOM 2424 N N . LEU A 1 297 ? -2.607 39.25 10.5 1 98.5 297 LEU A N 1
ATOM 2425 C CA . LEU A 1 297 ? -3.955 38.688 10.5 1 98.5 297 LEU A CA 1
ATOM 2426 C C . LEU A 1 297 ? -4.887 39.531 11.383 1 98.5 297 LEU A C 1
ATOM 2428 O O . LEU A 1 297 ? -4.496 39.969 12.461 1 98.5 297 LEU A O 1
ATOM 2432 N N . THR A 1 298 ? -6.078 39.75 10.891 1 98.06 298 THR A N 1
ATOM 2433 C CA . THR A 1 298 ? -7.074 40.406 11.727 1 98.06 298 THR A CA 1
ATOM 2434 C C . THR A 1 298 ? -7.488 39.531 12.891 1 98.06 298 THR A C 1
ATOM 2436 O O . THR A 1 298 ? -7.215 38.312 12.883 1 98.06 298 THR A O 1
ATOM 2439 N N . GLN A 1 299 ? -8.117 40.125 13.906 1 97.25 299 GLN A N 1
ATOM 2440 C CA . GLN A 1 299 ? -8.648 39.344 15.016 1 97.25 299 GLN A CA 1
ATOM 2441 C C . GLN A 1 299 ? -9.594 38.25 14.508 1 97.25 299 GLN A C 1
ATOM 2443 O O . GLN A 1 299 ? -9.586 37.156 15.023 1 97.25 299 GLN A O 1
ATOM 2448 N N . THR A 1 300 ? -10.352 38.625 13.555 1 98.06 300 THR A N 1
ATOM 2449 C CA . THR A 1 300 ? -11.273 37.688 12.938 1 98.06 300 THR A CA 1
ATOM 2450 C C . THR A 1 300 ? -10.516 36.469 12.367 1 98.06 300 THR A C 1
ATOM 2452 O O . THR A 1 300 ? -10.922 35.344 12.547 1 98.06 300 THR A O 1
ATOM 2455 N N . ASP A 1 301 ? -9.453 36.75 11.734 1 98.69 301 ASP A N 1
ATOM 2456 C CA . ASP A 1 301 ? -8.727 35.688 11.047 1 98.69 301 ASP A CA 1
ATOM 2457 C C . ASP A 1 301 ? -7.863 34.875 12.031 1 98.69 301 ASP A C 1
ATOM 2459 O O . ASP A 1 301 ? -7.562 33.719 11.797 1 98.69 301 ASP A O 1
ATOM 2463 N N . LEU A 1 302 ? -7.457 35.5 13.148 1 98.69 302 LEU A N 1
ATOM 2464 C CA . LEU A 1 302 ? -6.863 34.719 14.227 1 98.69 302 LEU A CA 1
ATOM 2465 C C . LEU A 1 302 ? -7.852 33.688 14.75 1 98.69 302 LEU A C 1
ATOM 2467 O O . LEU A 1 302 ? -7.473 32.531 15.023 1 98.69 302 LEU A O 1
ATOM 2471 N N . VAL A 1 303 ? -9.094 34.094 14.859 1 98.38 303 VAL A N 1
ATOM 2472 C CA . VAL A 1 303 ? -10.141 33.156 15.281 1 98.38 303 VAL A CA 1
ATOM 2473 C C . VAL A 1 303 ? -10.336 32.094 14.227 1 98.38 303 VAL A C 1
ATOM 2475 O O . VAL A 1 303 ? -10.445 30.891 14.555 1 98.38 303 VAL A O 1
ATOM 2478 N N . HIS A 1 304 ? -10.297 32.469 12.922 1 98.12 304 HIS A N 1
ATOM 2479 C CA . HIS A 1 304 ? -10.555 31.547 11.82 1 98.12 304 HIS A CA 1
ATOM 2480 C C . HIS A 1 304 ? -9.398 30.562 11.656 1 98.12 304 HIS A C 1
ATOM 2482 O O . HIS A 1 304 ? -9.562 29.5 11.039 1 98.12 304 HIS A O 1
ATOM 2488 N N . THR A 1 305 ? -8.203 30.828 12.148 1 98.62 305 THR A N 1
ATOM 2489 C CA . THR A 1 305 ? -7.047 29.953 11.992 1 98.62 305 THR A CA 1
ATOM 2490 C C . THR A 1 305 ? -6.719 29.266 13.312 1 98.62 305 THR A C 1
ATOM 2492 O O . THR A 1 305 ? -7.18 28.141 13.57 1 98.62 305 THR A O 1
ATOM 2495 N N . ILE A 1 306 ? -6.184 30.016 14.289 1 98.69 306 ILE A N 1
ATOM 2496 C CA . ILE A 1 306 ? -5.77 29.453 15.57 1 98.69 306 ILE A CA 1
ATOM 2497 C C . ILE A 1 306 ? -6.996 29.016 16.375 1 98.69 306 ILE A C 1
ATOM 2499 O O . ILE A 1 306 ? -7.035 27.906 16.891 1 98.69 306 ILE A O 1
ATOM 2503 N N . GLY A 1 307 ? -7.977 29.906 16.469 1 98.5 307 GLY A N 1
ATOM 2504 C CA . GLY A 1 307 ? -9.195 29.578 17.203 1 98.5 307 GLY A CA 1
ATOM 2505 C C . GLY A 1 307 ? -9.914 28.375 16.641 1 98.5 307 GLY A C 1
ATOM 2506 O O . GLY A 1 307 ? -10.383 27.516 17.406 1 98.5 307 GLY A O 1
ATOM 2507 N N . GLN A 1 308 ? -10.008 28.344 15.352 1 97.88 308 GLN A N 1
ATOM 2508 C CA . GLN A 1 308 ? -10.703 27.25 14.703 1 97.88 308 GLN A CA 1
ATOM 2509 C C . GLN A 1 308 ? -9.961 25.922 14.906 1 97.88 308 GLN A C 1
ATOM 2511 O O . GLN A 1 308 ? -10.578 24.891 15.172 1 97.88 308 GLN A O 1
ATOM 2516 N N . ALA A 1 309 ? -8.656 25.938 14.734 1 98.38 309 ALA A N 1
ATOM 2517 C CA . ALA A 1 309 ? -7.859 24.734 14.945 1 98.38 309 ALA A CA 1
ATOM 2518 C C . ALA A 1 309 ? -8.07 24.172 16.344 1 98.38 309 ALA A C 1
ATOM 2520 O O . ALA A 1 309 ? -8.266 22.969 16.516 1 98.38 309 ALA A O 1
ATOM 2521 N N . ALA A 1 310 ? -8.062 25.031 17.312 1 98.31 310 ALA A N 1
ATOM 2522 C CA . ALA A 1 310 ? -8.258 24.625 18.703 1 98.31 310 ALA A CA 1
ATOM 2523 C C . ALA A 1 310 ? -9.664 24.062 18.922 1 98.31 310 ALA A C 1
ATOM 2525 O O . ALA A 1 310 ? -9.828 23 19.516 1 98.31 310 ALA A O 1
ATOM 2526 N N . ALA A 1 311 ? -10.617 24.734 18.422 1 97.94 311 ALA A N 1
ATOM 2527 C CA . ALA A 1 311 ? -12.016 24.359 18.641 1 97.94 311 ALA A CA 1
ATOM 2528 C C . ALA A 1 311 ? -12.352 23.047 17.953 1 97.94 311 ALA A C 1
ATOM 2530 O O . ALA A 1 311 ? -13.195 22.281 18.438 1 97.94 311 ALA A O 1
ATOM 2531 N N . MET A 1 312 ? -11.664 22.812 16.859 1 97.12 312 MET A N 1
ATOM 2532 C CA . MET A 1 312 ? -11.984 21.609 16.094 1 97.12 312 MET A CA 1
ATOM 2533 C C . MET A 1 312 ? -11.219 20.406 16.625 1 97.12 312 MET A C 1
ATOM 2535 O O . MET A 1 312 ? -11.445 19.281 16.172 1 97.12 312 MET A O 1
ATOM 2539 N N . GLY A 1 313 ? -10.312 20.625 17.484 1 96.44 313 GLY A N 1
ATOM 2540 C CA . GLY A 1 313 ? -9.688 19.5 18.172 1 96.44 313 GLY A CA 1
ATOM 2541 C C . GLY A 1 313 ? -8.289 19.203 17.656 1 96.44 313 GLY A C 1
ATOM 2542 O O . GLY A 1 313 ? -7.777 18.094 17.859 1 96.44 313 GLY A O 1
ATOM 2543 N N . ALA A 1 314 ? -7.68 20.125 16.906 1 98.06 314 ALA A N 1
ATOM 2544 C CA . ALA A 1 314 ? -6.289 19.922 16.516 1 98.06 314 ALA A CA 1
ATOM 2545 C C . ALA A 1 314 ? -5.371 19.875 17.734 1 98.06 314 ALA A C 1
ATOM 2547 O O . ALA A 1 314 ? -5.695 20.438 18.781 1 98.06 314 ALA A O 1
ATOM 2548 N N . HIS A 1 315 ? -4.238 19.172 17.562 1 98.25 315 HIS A N 1
ATOM 2549 C CA . HIS A 1 315 ? -3.244 19.125 18.625 1 98.25 315 HIS A CA 1
ATOM 2550 C C . HIS A 1 315 ? -2.506 20.438 18.766 1 98.25 315 HIS A C 1
ATOM 2552 O O . HIS A 1 315 ? -2.012 20.766 19.859 1 98.25 315 HIS A O 1
ATOM 2558 N N . GLY A 1 316 ? -2.426 21.094 17.688 1 98.31 316 GLY A N 1
ATOM 2559 C CA . GLY A 1 316 ? -1.729 22.375 17.75 1 98.31 316 GLY A CA 1
ATOM 2560 C C . GLY A 1 316 ? -1.581 23.031 16.391 1 98.31 316 GLY A C 1
ATOM 2561 O O . GLY A 1 316 ? -2.18 22.594 15.406 1 98.31 316 GLY A O 1
ATOM 2562 N N . ILE A 1 317 ? -0.906 24.156 16.438 1 98.12 317 ILE A N 1
ATOM 2563 C CA . ILE A 1 317 ? -0.575 24.891 15.227 1 98.12 317 ILE A CA 1
ATOM 2564 C C . ILE A 1 317 ? 0.908 25.266 15.234 1 98.12 317 ILE A C 1
ATOM 2566 O O . ILE A 1 317 ? 1.511 25.406 16.297 1 98.12 317 ILE A O 1
ATOM 2570 N N . VAL A 1 318 ? 1.45 25.234 14.078 1 98.31 318 VAL A N 1
ATOM 2571 C CA . VAL A 1 318 ? 2.822 25.688 13.883 1 98.31 318 VAL A CA 1
ATOM 2572 C C . VAL A 1 318 ? 2.822 27 13.102 1 98.31 318 VAL A C 1
ATOM 2574 O O . VAL A 1 318 ? 2.391 27.047 11.945 1 98.31 318 VAL A O 1
ATOM 2577 N N . LEU A 1 319 ? 3.244 28.078 13.766 1 97.88 319 LEU A N 1
ATOM 2578 C CA . LEU A 1 319 ? 3.359 29.375 13.086 1 97.88 319 LEU A CA 1
ATOM 2579 C C . LEU A 1 319 ? 4.699 29.484 12.367 1 97.88 319 LEU A C 1
ATOM 2581 O O . LEU A 1 319 ? 5.734 29.688 13 1 97.88 319 LEU A O 1
ATOM 2585 N N . TRP A 1 320 ? 4.594 29.406 11.094 1 97.19 320 TRP A N 1
ATOM 2586 C CA . TRP A 1 320 ? 5.801 29.391 10.273 1 97.19 320 TRP A CA 1
ATOM 2587 C C . TRP A 1 320 ? 6.117 30.797 9.766 1 97.19 320 TRP A C 1
ATOM 2589 O O . TRP A 1 320 ? 5.207 31.562 9.445 1 97.19 320 TRP A O 1
ATOM 2599 N N . GLY A 1 321 ? 7.391 31.156 9.719 1 95.19 321 GLY A N 1
ATOM 2600 C CA . GLY A 1 321 ? 7.875 32.375 9.102 1 95.19 321 GLY A CA 1
ATOM 2601 C C . GLY A 1 321 ? 9.234 32.219 8.453 1 95.19 321 GLY A C 1
ATOM 2602 O O . GLY A 1 321 ? 10.055 31.422 8.906 1 95.19 321 GLY A O 1
ATOM 2603 N N . GLY A 1 322 ? 9.5 33.031 7.418 1 93 322 GLY A N 1
ATOM 2604 C CA . GLY A 1 322 ? 10.766 32.969 6.715 1 93 322 GLY A CA 1
ATOM 2605 C C . GLY A 1 322 ? 11.789 33.969 7.246 1 93 322 GLY A C 1
ATOM 2606 O O . GLY A 1 322 ? 11.562 34.625 8.266 1 93 322 GLY A O 1
ATOM 2607 N N . VAL A 1 323 ? 12.898 33.969 6.574 1 91.31 323 VAL A N 1
ATOM 2608 C CA . VAL A 1 323 ? 14.039 34.812 6.977 1 91.31 323 VAL A CA 1
ATOM 2609 C C . VAL A 1 323 ? 13.656 36.281 6.945 1 91.31 323 VAL A C 1
ATOM 2611 O O . VAL A 1 323 ? 14.25 37.094 7.648 1 91.31 323 VAL A O 1
ATOM 2614 N N . GLU A 1 324 ? 12.641 36.625 6.23 1 93.62 324 GLU A N 1
ATOM 2615 C CA . GLU A 1 324 ? 12.203 38 6.117 1 93.62 324 GLU A CA 1
ATOM 2616 C C . GLU A 1 324 ? 11.75 38.562 7.469 1 93.62 324 GLU A C 1
ATOM 2618 O O . GLU A 1 324 ? 11.773 39.781 7.691 1 93.62 324 GLU A O 1
ATOM 2623 N N . TYR A 1 325 ? 11.328 37.688 8.367 1 94.69 325 TYR A N 1
ATOM 2624 C CA . TYR A 1 325 ? 10.844 38.125 9.68 1 94.69 325 TYR A CA 1
ATOM 2625 C C . TYR A 1 325 ? 11.945 38.844 10.453 1 94.69 325 TYR A C 1
ATOM 2627 O O . TYR A 1 325 ? 11.672 39.719 11.289 1 94.69 325 TYR A O 1
ATOM 2635 N N . SER A 1 326 ? 13.188 38.5 10.125 1 94.56 326 SER A N 1
ATOM 2636 C CA . SER A 1 326 ? 14.297 39.094 10.859 1 94.56 326 SER A CA 1
ATOM 2637 C C . SER A 1 326 ? 15.273 39.781 9.922 1 94.56 326 SER A C 1
ATOM 2639 O O . SER A 1 326 ? 16.469 39.906 10.227 1 94.56 326 SER A O 1
ATOM 2641 N N . ARG A 1 327 ? 14.805 40.094 8.812 1 95 327 ARG A N 1
ATOM 2642 C CA . ARG A 1 327 ? 15.648 40.688 7.781 1 95 327 ARG A CA 1
ATOM 2643 C C . ARG A 1 327 ? 16.234 42 8.25 1 95 327 ARG A C 1
ATOM 2645 O O . ARG A 1 327 ? 17.375 42.344 7.945 1 95 327 ARG A O 1
ATOM 2652 N N . ASN A 1 328 ? 15.5 42.875 8.969 1 96.12 328 ASN A N 1
ATOM 2653 C CA . ASN A 1 328 ? 15.938 44.156 9.484 1 96.12 328 ASN A CA 1
ATOM 2654 C C . ASN A 1 328 ? 15.25 44.5 10.805 1 96.12 328 ASN A C 1
ATOM 2656 O O . ASN A 1 328 ? 14.344 43.781 11.234 1 96.12 328 ASN A O 1
ATOM 2660 N N . ARG A 1 329 ? 15.75 45.5 11.461 1 96.81 329 ARG A N 1
ATOM 2661 C CA . ARG A 1 329 ? 15.242 45.906 12.766 1 96.81 329 ARG A CA 1
ATOM 2662 C C . ARG A 1 329 ? 13.766 46.281 12.68 1 96.81 329 ARG A C 1
ATOM 2664 O O . ARG A 1 329 ? 12.992 45.969 13.594 1 96.81 329 ARG A O 1
ATOM 2671 N N . SER A 1 330 ? 13.383 46.906 11.625 1 97.25 330 SER A N 1
ATOM 2672 C CA . SER A 1 330 ? 12 47.344 11.453 1 97.25 330 SER A CA 1
ATOM 2673 C C . SER A 1 330 ? 11.039 46.156 11.477 1 97.25 330 SER A C 1
ATOM 2675 O O . SER A 1 330 ? 9.992 46.219 12.117 1 97.25 330 SER A O 1
ATOM 2677 N N . ASN A 1 331 ? 11.383 45.125 10.758 1 96.94 331 ASN A N 1
ATOM 2678 C CA . ASN A 1 331 ? 10.57 43.906 10.758 1 96.94 331 ASN A CA 1
ATOM 2679 C C . ASN A 1 331 ? 10.469 43.312 12.156 1 96.94 331 ASN A C 1
ATOM 2681 O O . ASN A 1 331 ? 9.391 42.906 12.586 1 96.94 331 ASN A O 1
ATOM 2685 N N . CYS A 1 332 ? 11.578 43.281 12.867 1 96.38 332 CYS A N 1
ATOM 2686 C CA . CYS A 1 332 ? 11.617 42.719 14.219 1 96.38 332 CYS A CA 1
ATOM 2687 C C . CYS A 1 332 ? 10.703 43.531 15.148 1 96.38 332 CYS A C 1
ATOM 2689 O O . CYS A 1 332 ? 9.953 42.938 15.938 1 96.38 332 CYS A O 1
ATOM 2691 N N . VAL A 1 333 ? 10.75 44.781 15.008 1 96.5 333 VAL A N 1
ATOM 2692 C CA . VAL A 1 333 ? 9.93 45.656 15.859 1 96.5 333 VAL A CA 1
ATOM 2693 C C . VAL A 1 333 ? 8.453 45.438 15.547 1 96.5 333 VAL A C 1
ATOM 2695 O O . VAL A 1 333 ? 7.621 45.375 16.453 1 96.5 333 VAL A O 1
ATOM 2698 N N . LYS A 1 334 ? 8.164 45.312 14.336 1 96.69 334 LYS A N 1
ATOM 2699 C CA . LYS A 1 334 ? 6.785 45.094 13.922 1 96.69 334 LYS A CA 1
ATOM 2700 C C . LYS A 1 334 ? 6.258 43.781 14.523 1 96.69 334 LYS A C 1
ATOM 2702 O O . LYS A 1 334 ? 5.141 43.75 15.039 1 96.69 334 LYS A O 1
ATOM 2707 N N . ILE A 1 335 ? 7.023 42.781 14.391 1 96.56 335 ILE A N 1
ATOM 2708 C CA . ILE A 1 335 ? 6.613 41.469 14.883 1 96.56 335 ILE A CA 1
ATOM 2709 C C . ILE A 1 335 ? 6.504 41.5 16.406 1 96.56 335 ILE A C 1
ATOM 2711 O O . ILE A 1 335 ? 5.582 40.938 16.984 1 96.56 335 ILE A O 1
ATOM 2715 N N . GLN A 1 336 ? 7.453 42.156 17.047 1 94.31 336 GLN A N 1
ATOM 2716 C CA . GLN A 1 336 ? 7.418 42.281 18.5 1 94.31 336 GLN A CA 1
ATOM 2717 C C . GLN A 1 336 ? 6.137 42.969 18.953 1 94.31 336 GLN A C 1
ATOM 2719 O O . GLN A 1 336 ? 5.5 42.531 19.922 1 94.31 336 GLN A O 1
ATOM 2724 N N . LYS A 1 337 ? 5.84 44.062 18.281 1 94.81 337 LYS A N 1
ATOM 2725 C CA . LYS A 1 337 ? 4.629 44.812 18.609 1 94.81 337 LYS A CA 1
ATOM 2726 C C . LYS A 1 337 ? 3.381 43.969 18.406 1 94.81 337 LYS A C 1
ATOM 2728 O O . LYS A 1 337 ? 2.465 43.969 19.219 1 94.81 337 LYS A O 1
ATOM 2733 N N . TYR A 1 338 ? 3.396 43.312 17.328 1 96.5 338 TYR A N 1
ATOM 2734 C CA . TYR A 1 338 ? 2.27 42.438 17.016 1 96.5 338 TYR A CA 1
ATOM 2735 C C . TYR A 1 338 ? 2.146 41.312 18.047 1 96.5 338 TYR A C 1
ATOM 2737 O O . TYR A 1 338 ? 1.047 41.031 18.516 1 96.5 338 TYR A O 1
ATOM 2745 N N . MET A 1 339 ? 3.27 40.688 18.406 1 94.81 339 MET A N 1
ATOM 2746 C CA . MET A 1 339 ? 3.316 39.594 19.391 1 94.81 339 MET A CA 1
ATOM 2747 C C . MET A 1 339 ? 2.809 40.094 20.75 1 94.81 339 MET A C 1
ATOM 2749 O O . MET A 1 339 ? 1.978 39.406 21.375 1 94.81 339 MET A O 1
ATOM 2753 N N . THR A 1 340 ? 3.236 41.219 21.156 1 93.56 340 THR A N 1
ATOM 2754 C CA . THR A 1 340 ? 2.92 41.688 22.484 1 93.56 340 THR A CA 1
ATOM 2755 C C . THR A 1 340 ? 1.508 42.281 22.531 1 93.56 340 THR A C 1
ATOM 2757 O O . THR A 1 340 ? 0.835 42.219 23.562 1 93.56 340 THR A O 1
ATOM 2760 N N . GLY A 1 341 ? 1.049 42.719 21.453 1 93.94 341 GLY A N 1
ATOM 2761 C CA . GLY A 1 341 ? -0.193 43.469 21.453 1 93.94 341 GLY A CA 1
ATOM 2762 C C . GLY A 1 341 ? -1.399 42.656 21.062 1 93.94 341 GLY A C 1
ATOM 2763 O O . GLY A 1 341 ? -2.512 42.906 21.531 1 93.94 341 GLY A O 1
ATOM 2764 N N . THR A 1 342 ? -1.21 41.781 20.125 1 96.25 342 THR A N 1
ATOM 2765 C CA . THR A 1 342 ? -2.385 41.125 19.562 1 96.25 342 THR A CA 1
ATOM 2766 C C . THR A 1 342 ? -2.193 39.594 19.531 1 96.25 342 THR A C 1
ATOM 2768 O O . THR A 1 342 ? -2.949 38.875 20.172 1 96.25 342 THR A O 1
ATOM 2771 N N . LEU A 1 343 ? -1.213 39.125 18.828 1 97.75 343 LEU A N 1
ATOM 2772 C CA . LEU A 1 343 ? -1.029 37.688 18.562 1 97.75 343 LEU A CA 1
ATOM 2773 C C . LEU A 1 343 ? -0.786 36.938 19.875 1 97.75 343 LEU A C 1
ATOM 2775 O O . LEU A 1 343 ? -1.442 35.938 20.141 1 97.75 343 LEU A O 1
ATOM 2779 N N . GLY A 1 344 ? 0.19 37.375 20.672 1 96.38 344 GLY A N 1
ATOM 2780 C CA . GLY A 1 344 ? 0.539 36.719 21.922 1 96.38 344 GLY A CA 1
ATOM 2781 C C . GLY A 1 344 ? -0.64 36.562 22.875 1 96.38 344 GLY A C 1
ATOM 2782 O O . GLY A 1 344 ? -0.966 35.469 23.297 1 96.38 344 GLY A O 1
ATOM 2783 N N . PRO A 1 345 ? -1.238 37.688 23.203 1 96.06 345 PRO A N 1
ATOM 2784 C CA . PRO A 1 345 ? -2.406 37.625 24.078 1 96.06 345 PRO A CA 1
ATOM 2785 C C . PRO A 1 345 ? -3.49 36.688 23.547 1 96.06 345 PRO A C 1
ATOM 2787 O O . PRO A 1 345 ? -4.145 36 24.328 1 96.06 345 PRO A O 1
ATOM 2790 N N . TYR A 1 346 ? -3.744 36.719 22.281 1 97.75 346 TYR A N 1
ATOM 2791 C CA . TYR A 1 346 ? -4.746 35.812 21.719 1 97.75 346 TYR A CA 1
ATOM 2792 C C . TYR A 1 346 ? -4.34 34.344 21.922 1 97.75 346 TYR A C 1
ATOM 2794 O O . TYR A 1 346 ? -5.18 33.5 22.234 1 97.75 346 TYR A O 1
ATOM 2802 N N . ILE A 1 347 ? -3.08 34.031 21.656 1 98.12 347 ILE A N 1
ATOM 2803 C CA . ILE A 1 347 ? -2.574 32.688 21.844 1 98.12 347 ILE A CA 1
ATOM 2804 C C . ILE A 1 347 ? -2.758 32.25 23.297 1 98.12 347 ILE A C 1
ATOM 2806 O O . ILE A 1 347 ? -3.205 31.141 23.562 1 98.12 347 ILE A O 1
ATOM 2810 N N . ILE A 1 348 ? -2.418 33.125 24.203 1 97.44 348 ILE A N 1
ATOM 2811 C CA . ILE A 1 348 ? -2.594 32.844 25.625 1 97.44 348 ILE A CA 1
ATOM 2812 C C . ILE A 1 348 ? -4.07 32.594 25.922 1 97.44 348 ILE A C 1
ATOM 2814 O O . ILE A 1 348 ? -4.402 31.688 26.672 1 97.44 348 ILE A O 1
ATOM 2818 N N . ASN A 1 349 ? -4.891 33.438 25.344 1 98 349 ASN A N 1
ATOM 2819 C CA . ASN A 1 349 ? -6.332 33.25 25.5 1 98 349 ASN A CA 1
ATOM 2820 C C . ASN A 1 349 ? -6.785 31.859 25.094 1 98 349 ASN A C 1
ATOM 2822 O O . ASN A 1 349 ? -7.395 31.141 25.891 1 98 349 ASN A O 1
ATOM 2826 N N . VAL A 1 350 ? -6.488 31.469 23.906 1 98.25 350 VAL A N 1
ATOM 2827 C CA . VAL A 1 350 ? -6.957 30.203 23.312 1 98.25 350 VAL A CA 1
ATOM 2828 C C . VAL A 1 350 ? -6.34 29.031 24.062 1 98.25 350 VAL A C 1
ATOM 2830 O O . VAL A 1 350 ? -7.031 28.062 24.406 1 98.25 350 VAL A O 1
ATOM 2833 N N . THR A 1 351 ? -5.008 29.031 24.312 1 97.75 351 THR A N 1
ATOM 2834 C CA . THR A 1 351 ? -4.336 27.906 24.953 1 97.75 351 THR A CA 1
ATOM 2835 C C . THR A 1 351 ? -4.836 27.734 26.391 1 97.75 351 THR A C 1
ATOM 2837 O O . THR A 1 351 ? -5.004 26.609 26.859 1 97.75 351 THR A O 1
ATOM 2840 N N . THR A 1 352 ? -5.09 28.875 27.094 1 97.31 352 THR A N 1
ATOM 2841 C CA . THR A 1 352 ? -5.633 28.781 28.438 1 97.31 352 THR A CA 1
ATOM 2842 C C . THR A 1 352 ? -7.055 28.234 28.422 1 97.31 352 THR A C 1
ATOM 2844 O O . THR A 1 352 ? -7.41 27.391 29.25 1 97.31 352 THR A O 1
ATOM 2847 N N . ALA A 1 353 ? -7.82 28.734 27.516 1 97.94 353 ALA A N 1
ATOM 2848 C CA . ALA A 1 353 ? -9.195 28.25 27.406 1 97.94 353 ALA A CA 1
ATOM 2849 C C . ALA A 1 353 ? -9.227 26.75 27.109 1 97.94 353 ALA A C 1
ATOM 2851 O O . ALA A 1 353 ? -10.07 26.031 27.641 1 97.94 353 ALA A O 1
ATOM 2852 N N . THR A 1 354 ? -8.391 26.266 26.203 1 98.06 354 THR A N 1
ATOM 2853 C CA . THR A 1 354 ? -8.328 24.844 25.859 1 98.06 354 THR A CA 1
ATOM 2854 C C . THR A 1 354 ? -7.914 24.031 27.078 1 98.06 354 THR A C 1
ATOM 2856 O O . THR A 1 354 ? -8.422 22.922 27.281 1 98.06 354 THR A O 1
ATOM 2859 N N . LYS A 1 355 ? -6.941 24.516 27.797 1 97.38 355 LYS A N 1
ATOM 2860 C CA . LYS A 1 355 ? -6.512 23.844 29.031 1 97.38 355 LYS A CA 1
ATOM 2861 C C . LYS A 1 355 ? -7.664 23.719 30.016 1 97.38 355 LYS A C 1
ATOM 2863 O O . LYS A 1 355 ? -7.879 22.656 30.594 1 97.38 355 LYS A O 1
ATOM 2868 N N . LEU A 1 356 ? -8.367 24.812 30.219 1 97.38 356 LEU A N 1
ATOM 2869 C CA . LEU A 1 356 ? -9.5 24.812 31.141 1 97.38 356 LEU A CA 1
ATOM 2870 C C . LEU A 1 356 ? -10.586 23.844 30.688 1 97.38 356 LEU A C 1
ATOM 2872 O O . LEU A 1 356 ? -11.18 23.141 31.5 1 97.38 356 LEU A O 1
ATOM 2876 N N . CYS A 1 357 ? -10.859 23.875 29.406 1 97.56 357 CYS A N 1
ATOM 2877 C CA . CYS A 1 357 ? -11.859 22.953 28.875 1 97.56 357 CYS A CA 1
ATOM 2878 C C . CYS A 1 357 ? -11.453 21.5 29.141 1 97.56 357 CYS A C 1
ATOM 2880 O O . CYS A 1 357 ? -12.281 20.688 29.531 1 97.56 357 CYS A O 1
ATOM 2882 N N . SER A 1 358 ? -10.164 21.125 28.844 1 97.44 358 SER A N 1
ATOM 2883 C CA . SER A 1 358 ? -9.656 19.781 29.109 1 97.44 358 SER A CA 1
ATOM 2884 C C . SER A 1 358 ? -9.82 19.406 30.578 1 97.44 358 SER A C 1
ATOM 2886 O O . SER A 1 358 ? -10.211 18.281 30.891 1 97.44 358 SER A O 1
ATOM 2888 N N . GLN A 1 359 ? -9.531 20.359 31.422 1 95.94 359 GLN A N 1
ATOM 2889 C CA . GLN A 1 359 ? -9.586 20.141 32.875 1 95.94 359 GLN A CA 1
ATOM 2890 C C . GLN A 1 359 ? -11.031 19.953 33.344 1 95.94 359 GLN A C 1
ATOM 2892 O O . GLN A 1 359 ? -11.344 18.984 34.031 1 95.94 359 GLN A O 1
ATOM 2897 N N . PHE A 1 360 ? -11.898 20.781 32.906 1 95.62 360 PHE A N 1
ATOM 2898 C CA . PHE A 1 360 ? -13.219 20.859 33.5 1 95.62 360 PHE A CA 1
ATOM 2899 C C . PHE A 1 360 ? -14.203 19.953 32.781 1 95.62 360 PHE A C 1
ATOM 2901 O O . PHE A 1 360 ? -15.133 19.422 33.375 1 95.62 360 PHE A O 1
ATOM 2908 N N . VAL A 1 361 ? -13.992 19.812 31.516 1 96.44 361 VAL A N 1
ATOM 2909 C CA . VAL A 1 361 ? -14.938 19.031 30.719 1 96.44 361 VAL A CA 1
ATOM 2910 C C . VAL A 1 361 ? -14.414 17.609 30.562 1 96.44 361 VAL A C 1
ATOM 2912 O O . VAL A 1 361 ? -15.18 16.641 30.672 1 96.44 361 VAL A O 1
ATOM 2915 N N . CYS A 1 362 ? -13.094 17.406 30.375 1 97.06 362 CYS A N 1
ATOM 2916 C CA . CYS A 1 362 ? -12.555 16.094 30.016 1 97.06 362 CYS A CA 1
ATOM 2917 C C . CYS A 1 362 ? -11.703 15.516 31.125 1 97.06 362 CYS A C 1
ATOM 2919 O O . CYS A 1 362 ? -10.945 14.57 30.922 1 97.06 362 CYS A O 1
ATOM 2921 N N . ASN A 1 363 ? -11.672 16.172 32.312 1 95.81 363 ASN A N 1
ATOM 2922 C CA . ASN A 1 363 ? -10.977 15.688 33.5 1 95.81 363 ASN A CA 1
ATOM 2923 C C . ASN A 1 363 ? -9.477 15.539 33.25 1 95.81 363 ASN A C 1
ATOM 2925 O O . ASN A 1 363 ? -8.852 14.602 33.75 1 95.81 363 ASN A O 1
ATOM 2929 N N . ASN A 1 364 ? -8.984 16.281 32.344 1 96.06 364 ASN A N 1
ATOM 2930 C CA . ASN A 1 364 ? -7.574 16.281 32 1 96.06 364 ASN A CA 1
ATOM 2931 C C . ASN A 1 364 ? -7.188 15.023 31.234 1 96.06 364 ASN A C 1
ATOM 2933 O O . ASN A 1 364 ? -6 14.711 31.094 1 96.06 364 ASN A O 1
ATOM 2937 N N . HIS A 1 365 ? -8.18 14.266 30.719 1 96.44 365 HIS A N 1
ATOM 2938 C CA . HIS A 1 365 ? -7.906 13.008 30.047 1 96.44 365 HIS A CA 1
ATOM 2939 C C . HIS A 1 365 ? -8.391 13.047 28.594 1 96.44 365 HIS A C 1
ATOM 2941 O O . HIS A 1 365 ? -8.609 12 27.984 1 96.44 365 HIS A O 1
ATOM 2947 N N . GLY A 1 366 ? -8.516 14.266 28.094 1 96.94 366 GLY A N 1
ATOM 2948 C CA . GLY A 1 366 ? -8.969 14.438 26.719 1 96.94 366 GLY A CA 1
ATOM 2949 C C . GLY A 1 366 ? -8.875 15.875 26.25 1 96.94 366 GLY A C 1
ATOM 2950 O O . GLY A 1 366 ? -8.656 16.781 27.047 1 96.94 366 GLY A O 1
ATOM 2951 N N . ARG A 1 367 ? -8.922 15.992 25.031 1 96.19 367 ARG A N 1
ATOM 2952 C CA . ARG A 1 367 ? -8.984 17.297 24.391 1 96.19 367 ARG A CA 1
ATOM 2953 C C . ARG A 1 367 ? -10.422 17.641 24 1 96.19 367 ARG A C 1
ATOM 2955 O O . ARG A 1 367 ? -11.18 16.781 23.578 1 96.19 367 ARG A O 1
ATOM 2962 N N . CYS A 1 368 ? -10.719 18.938 24.141 1 96.38 368 CYS A N 1
ATOM 2963 C CA . CYS A 1 368 ? -12.055 19.375 23.766 1 96.38 368 CYS A CA 1
ATOM 2964 C C . CYS A 1 368 ? -12.156 19.562 22.25 1 96.38 368 CYS A C 1
ATOM 2966 O O . CYS A 1 368 ? -11.195 20 21.609 1 96.38 368 CYS A O 1
ATOM 2968 N N . LEU A 1 369 ? -13.242 19.203 21.75 1 95.12 369 LEU A N 1
ATOM 2969 C CA . LEU A 1 369 ? -13.586 19.531 20.359 1 95.12 369 LEU A CA 1
ATOM 2970 C C . LEU A 1 369 ? -15.055 19.906 20.25 1 95.12 369 LEU A C 1
ATOM 2972 O O . LEU A 1 369 ? -15.891 19.422 21 1 95.12 369 LEU A O 1
ATOM 2976 N N . ARG A 1 370 ? -15.281 20.859 19.453 1 94.69 370 ARG A N 1
ATOM 2977 C CA . ARG A 1 370 ? -16.656 21.359 19.344 1 94.69 370 ARG A CA 1
ATOM 2978 C C . ARG A 1 370 ? -17.625 20.25 18.969 1 94.69 370 ARG A C 1
ATOM 2980 O O . ARG A 1 370 ? -17.297 19.375 18.156 1 94.69 370 ARG A O 1
ATOM 2987 N N . ARG A 1 371 ? -18.766 20.219 19.5 1 91.31 371 ARG A N 1
ATOM 2988 C CA . ARG A 1 371 ? -19.781 19.188 19.297 1 91.31 371 ARG A CA 1
ATOM 2989 C C . ARG A 1 371 ? -20.312 19.234 17.859 1 91.31 371 ARG A C 1
ATOM 2991 O O . ARG A 1 371 ? -20.578 18.188 17.266 1 91.31 371 ARG A O 1
ATOM 2998 N N . LYS A 1 372 ? -20.547 20.438 17.469 1 88.19 372 LYS A N 1
ATOM 2999 C CA . LYS A 1 372 ? -21.047 20.672 16.109 1 88.19 372 LYS A CA 1
ATOM 3000 C C . LYS A 1 372 ? -20.031 21.438 15.273 1 88.19 372 LYS A C 1
ATOM 3002 O O . LYS A 1 372 ? -19.766 22.609 15.523 1 88.19 372 LYS A O 1
ATOM 3007 N N . MET A 1 373 ? -19.594 20.828 14.234 1 83.31 373 MET A N 1
ATOM 3008 C CA . MET A 1 373 ? -18.469 21.359 13.469 1 83.31 373 MET A CA 1
ATOM 3009 C C . MET A 1 373 ? -18.891 22.594 12.672 1 83.31 373 MET A C 1
ATOM 3011 O O . MET A 1 373 ? -18.047 23.406 12.289 1 83.31 373 MET A O 1
ATOM 3015 N N . ASP A 1 374 ? -20.203 22.734 12.508 1 81.19 374 ASP A N 1
ATOM 3016 C CA . ASP A 1 374 ? -20.672 23.859 11.703 1 81.19 374 ASP A CA 1
ATOM 3017 C C . ASP A 1 374 ? -21 25.062 12.578 1 81.19 374 ASP A C 1
ATOM 3019 O O . ASP A 1 374 ? -21.297 26.156 12.07 1 81.19 374 ASP A O 1
ATOM 3023 N N . LEU A 1 375 ? -20.875 24.891 13.852 1 84.81 375 LEU A N 1
ATOM 3024 C CA . LEU A 1 375 ? -21.188 26 14.742 1 84.81 375 LEU A CA 1
ATOM 3025 C C . LEU A 1 375 ? -19.938 26.797 15.062 1 84.81 375 LEU A C 1
ATOM 3027 O O . LEU A 1 375 ? -18.812 26.281 14.984 1 84.81 375 LEU A O 1
ATOM 3031 N N . ASP A 1 376 ? -20.188 28.031 15.367 1 90.12 376 ASP A N 1
ATOM 3032 C CA . ASP A 1 376 ? -19.094 28.938 15.68 1 90.12 376 ASP A CA 1
ATOM 3033 C C . ASP A 1 376 ? -18.797 28.953 17.172 1 90.12 376 ASP A C 1
ATOM 3035 O O . ASP A 1 376 ? -18.797 30.016 17.812 1 90.12 376 ASP A O 1
ATOM 3039 N N . SER A 1 377 ? -18.609 27.828 17.719 1 94.5 377 SER A N 1
ATOM 3040 C CA . SER A 1 377 ? -18.156 27.703 19.094 1 94.5 377 SER A CA 1
ATOM 3041 C C . SER A 1 377 ? -16.625 27.688 19.156 1 94.5 377 SER A C 1
ATOM 3043 O O . SER A 1 377 ? -15.984 26.859 18.516 1 94.5 377 SER A O 1
ATOM 3045 N N . TYR A 1 378 ? -16.094 28.594 19.922 1 97.19 378 TYR A N 1
ATOM 3046 C CA . TYR A 1 378 ? -14.648 28.703 20.062 1 97.19 378 TYR A CA 1
ATOM 3047 C C . TYR A 1 378 ? -14.242 28.609 21.531 1 97.19 378 TYR A C 1
ATOM 3049 O O . TYR A 1 378 ? -15.062 28.812 22.438 1 97.19 378 TYR A O 1
ATOM 3057 N N . LEU A 1 379 ? -13.07 28.203 21.734 1 97.88 379 LEU A N 1
ATOM 3058 C CA . LEU A 1 379 ? -12.492 28.156 23.078 1 97.88 379 LEU A CA 1
ATOM 3059 C C . LEU A 1 379 ? -11.758 29.469 23.391 1 97.88 379 LEU A C 1
ATOM 3061 O O . LEU A 1 379 ? -10.57 29.594 23.109 1 97.88 379 LEU A O 1
ATOM 3065 N N . HIS A 1 380 ? -12.5 30.359 24 1 97.62 380 HIS A N 1
ATOM 3066 C CA . HIS A 1 380 ? -12 31.672 24.391 1 97.62 380 HIS A CA 1
ATOM 3067 C C . HIS A 1 380 ? -12.328 31.969 25.844 1 97.62 380 HIS A C 1
ATOM 3069 O O . HIS A 1 380 ? -13.359 31.531 26.359 1 97.62 380 HIS A O 1
ATOM 3075 N N . LEU A 1 381 ? -11.422 32.719 26.422 1 97.31 381 LEU A N 1
ATOM 3076 C CA . LEU A 1 381 ? -11.711 33.25 27.75 1 97.31 381 LEU A CA 1
ATOM 3077 C C . LEU A 1 381 ? -12.648 34.469 27.672 1 97.31 381 LEU A C 1
ATOM 3079 O O . LEU A 1 381 ? -12.453 35.344 26.844 1 97.31 381 LEU A O 1
ATOM 3083 N N . ASP A 1 382 ? -13.664 34.406 28.484 1 95.31 382 ASP A N 1
ATOM 3084 C CA . ASP A 1 382 ? -14.617 35.5 28.5 1 95.31 382 ASP A CA 1
ATOM 3085 C C . ASP A 1 382 ? -14.023 36.719 29.203 1 95.31 382 ASP A C 1
ATOM 3087 O O . ASP A 1 382 ? -13.562 36.625 30.344 1 95.31 382 ASP A O 1
ATOM 3091 N N . ALA A 1 383 ? -14.078 37.844 28.531 1 93.5 383 ALA A N 1
ATOM 3092 C CA . ALA A 1 383 ? -13.477 39.062 29.047 1 93.5 383 ALA A CA 1
ATOM 3093 C C . ALA A 1 383 ? -14.164 39.531 30.328 1 93.5 383 ALA A C 1
ATOM 3095 O O . ALA A 1 383 ? -13.617 40.312 31.078 1 93.5 383 ALA A O 1
ATOM 3096 N N . SER A 1 384 ? -15.383 39.062 30.562 1 94.25 384 SER A N 1
ATOM 3097 C CA . SER A 1 384 ? -16.109 39.438 31.766 1 94.25 384 SER A CA 1
ATOM 3098 C C . SER A 1 384 ? -15.516 38.812 33 1 94.25 384 SER A C 1
ATOM 3100 O O . SER A 1 384 ? -15.688 39.344 34.125 1 94.25 384 SER A O 1
ATOM 3102 N N . SER A 1 385 ? -14.766 37.719 32.812 1 95.19 385 SER A N 1
ATOM 3103 C CA . SER A 1 385 ? -14.266 37.031 34 1 95.19 385 SER A CA 1
ATOM 3104 C C . SER A 1 385 ? -12.758 36.844 33.938 1 95.19 385 SER A C 1
ATOM 3106 O O . SER A 1 385 ? -12.133 36.406 34.906 1 95.19 385 SER A O 1
ATOM 3108 N N . PHE A 1 386 ? -12.188 37.094 32.75 1 96.38 386 PHE A N 1
ATOM 3109 C CA . PHE A 1 386 ? -10.758 36.906 32.594 1 96.38 386 PHE A CA 1
ATOM 3110 C C . PHE A 1 386 ? -10.062 38.156 32.125 1 96.38 386 PHE A C 1
ATOM 3112 O O . PHE A 1 386 ? -10.641 38.906 31.328 1 96.38 386 PHE A O 1
ATOM 3119 N N . GLN A 1 387 ? -8.852 38.344 32.594 1 95.81 387 GLN A N 1
ATOM 3120 C CA . GLN A 1 387 ? -7.984 39.438 32.125 1 95.81 387 GLN A CA 1
ATOM 3121 C C . GLN A 1 387 ? -6.578 38.906 31.812 1 95.81 387 GLN A C 1
ATOM 3123 O O . GLN A 1 387 ? -5.977 38.219 32.625 1 95.81 387 GLN A O 1
ATOM 3128 N N . ILE A 1 388 ? -6.191 39.188 30.641 1 95.38 388 ILE A N 1
ATOM 3129 C CA . ILE A 1 388 ? -4.82 38.875 30.25 1 95.38 388 ILE A CA 1
ATOM 3130 C C . ILE A 1 388 ? -3.975 40.156 30.281 1 95.38 388 ILE A C 1
ATOM 3132 O O . ILE A 1 388 ? -4.285 41.125 29.609 1 95.38 388 ILE A O 1
ATOM 3136 N N . GLN A 1 389 ? -2.988 40.094 31.094 1 93.56 389 GLN A N 1
ATOM 3137 C CA . GLN A 1 389 ? -2.127 41.25 31.25 1 93.56 389 GLN A CA 1
ATOM 3138 C C . GLN A 1 389 ? -0.719 40.969 30.734 1 93.56 389 GLN A C 1
ATOM 3140 O O . GLN A 1 389 ? -0.153 39.906 31 1 93.56 389 GLN A O 1
ATOM 3145 N N . VAL A 1 390 ? -0.301 41.844 29.938 1 92 390 VAL A N 1
ATOM 3146 C CA . VAL A 1 390 ? 1.069 41.781 29.438 1 92 390 VAL A CA 1
ATOM 3147 C C . VAL A 1 390 ? 1.875 42.969 30.031 1 92 390 VAL A C 1
ATOM 3149 O O . VAL A 1 390 ? 1.663 44.125 29.672 1 92 390 VAL A O 1
ATOM 3152 N N . ASP A 1 391 ? 2.727 42.656 30.906 1 89 391 ASP A N 1
ATOM 3153 C CA . ASP A 1 391 ? 3.523 43.688 31.562 1 89 391 ASP A CA 1
ATOM 3154 C C . ASP A 1 391 ? 4.961 43.688 31.047 1 89 391 ASP A C 1
ATOM 3156 O O . ASP A 1 391 ? 5.531 42.625 30.797 1 89 391 ASP A O 1
ATOM 3160 N N . GLN A 1 392 ? 5.344 44.906 30.828 1 81.12 392 GLN A N 1
ATOM 3161 C CA . GLN A 1 392 ? 6.742 45.031 30.438 1 81.12 392 GLN A CA 1
ATOM 3162 C C . GLN A 1 392 ? 7.676 44.844 31.625 1 81.12 392 GLN A C 1
ATOM 3164 O O . GLN A 1 392 ? 7.457 45.406 32.688 1 81.12 392 GLN A O 1
ATOM 3169 N N . ALA A 1 393 ? 8.484 43.875 31.469 1 77.69 393 ALA A N 1
ATOM 3170 C CA . ALA A 1 393 ? 9.461 43.625 32.531 1 77.69 393 ALA A CA 1
ATOM 3171 C C . ALA A 1 393 ? 10.883 43.656 31.969 1 77.69 393 ALA A C 1
ATOM 3173 O O . ALA A 1 393 ? 11.094 43.844 30.766 1 77.69 393 ALA A O 1
ATOM 3174 N N . THR A 1 394 ? 11.844 43.562 32.844 1 69.75 394 THR A N 1
ATOM 3175 C CA . THR A 1 394 ? 13.266 43.688 32.562 1 69.75 394 THR A CA 1
ATOM 3176 C C . THR A 1 394 ? 13.703 42.594 31.578 1 69.75 394 THR A C 1
ATOM 3178 O O . THR A 1 394 ? 14.508 42.844 30.672 1 69.75 394 THR A O 1
ATOM 3181 N N . HIS A 1 395 ? 13.203 41.469 31.766 1 69.56 395 HIS A N 1
ATOM 3182 C CA . HIS A 1 395 ? 13.648 40.375 30.938 1 69.56 395 HIS A CA 1
ATOM 3183 C C . HIS A 1 395 ? 12.633 40.031 29.859 1 69.56 395 HIS A C 1
ATOM 3185 O O . HIS A 1 395 ? 12.602 38.906 29.344 1 69.56 395 HIS A O 1
ATOM 3191 N N . GLY A 1 396 ? 11.836 41 29.547 1 76.88 396 GLY A N 1
ATOM 3192 C CA . GLY A 1 396 ? 10.805 40.781 28.547 1 76.88 396 GLY A CA 1
ATOM 3193 C C . GLY A 1 396 ? 9.398 40.875 29.109 1 76.88 396 GLY A C 1
ATOM 3194 O O . GLY A 1 396 ? 9.219 41.062 30.312 1 76.88 396 GLY A O 1
ATOM 3195 N N . PRO A 1 397 ? 8.516 40.688 28.188 1 86.88 397 PRO A N 1
ATOM 3196 C CA . PRO A 1 397 ? 7.133 40.812 28.656 1 86.88 397 PRO A CA 1
ATOM 3197 C C . PRO A 1 397 ? 6.699 39.688 29.562 1 86.88 397 PRO A C 1
ATOM 3199 O O . PRO A 1 397 ? 7.082 38.531 29.328 1 86.88 397 PRO A O 1
ATOM 3202 N N . ARG A 1 398 ? 6.094 39.969 30.625 1 89.31 398 ARG A N 1
ATOM 3203 C CA . ARG A 1 398 ? 5.473 39 31.531 1 89.31 398 ARG A CA 1
ATOM 3204 C C . ARG A 1 398 ? 3.965 38.969 31.328 1 89.31 398 ARG A C 1
ATOM 3206 O O . ARG A 1 398 ? 3.281 39.969 31.453 1 89.31 398 ARG A O 1
ATOM 3213 N N . VAL A 1 399 ? 3.537 37.719 31 1 92.31 399 VAL A N 1
ATOM 3214 C CA . VAL A 1 399 ? 2.115 37.562 30.703 1 92.31 399 VAL A CA 1
ATOM 3215 C C . VAL A 1 399 ? 1.425 36.844 31.859 1 92.31 399 VAL A C 1
ATOM 3217 O O . VAL A 1 399 ? 1.948 35.875 32.375 1 92.31 399 VAL A O 1
ATOM 3220 N N . SER A 1 400 ? 0.354 37.375 32.312 1 93.06 400 SER A N 1
ATOM 3221 C CA . SER A 1 400 ? -0.438 36.75 33.344 1 93.06 400 SER A CA 1
ATOM 3222 C C . SER A 1 400 ? -1.916 36.719 33 1 93.06 400 SER A C 1
ATOM 3224 O O . SER A 1 400 ? -2.414 37.594 32.281 1 93.06 400 SER A O 1
ATOM 3226 N N . VAL A 1 401 ? -2.547 35.688 33.312 1 95.62 401 VAL A N 1
ATOM 3227 C CA . VAL A 1 401 ? -3.984 35.531 33.094 1 95.62 401 VAL A CA 1
ATOM 3228 C C . VAL A 1 401 ? -4.691 35.469 34.469 1 95.62 401 VAL A C 1
ATOM 3230 O O . VAL A 1 401 ? -4.371 34.625 35.312 1 95.62 401 VAL A O 1
ATOM 3233 N N . LYS A 1 402 ? -5.523 36.406 34.688 1 95.69 402 LYS A N 1
ATOM 3234 C CA . LYS A 1 402 ? -6.316 36.438 35.906 1 95.69 402 LYS A CA 1
ATOM 3235 C C . LYS A 1 402 ? -7.789 36.156 35.625 1 95.69 402 LYS A C 1
ATOM 3237 O O . LYS A 1 402 ? -8.32 36.625 34.594 1 95.69 402 LYS A O 1
ATOM 3242 N N . GLY A 1 403 ? -8.359 35.344 36.469 1 95.38 403 GLY A N 1
ATOM 3243 C CA . GLY A 1 403 ? -9.781 35.062 36.312 1 95.38 403 GLY A CA 1
ATOM 3244 C C . GLY A 1 403 ? -10.133 33.625 36.562 1 95.38 403 GLY A C 1
ATOM 3245 O O . GLY A 1 403 ? -9.258 32.812 36.875 1 95.38 403 GLY A O 1
ATOM 3246 N N . ALA A 1 404 ? -11.422 33.375 36.562 1 94.12 404 ALA A N 1
ATOM 3247 C CA . ALA A 1 404 ? -11.938 32 36.75 1 94.12 404 ALA A CA 1
ATOM 3248 C C . ALA A 1 404 ? -13.203 31.781 35.938 1 94.12 404 ALA A C 1
ATOM 3250 O O . ALA A 1 404 ? -13.93 32.719 35.625 1 94.12 404 ALA A O 1
ATOM 3251 N N . LEU A 1 405 ? -13.359 30.609 35.594 1 95.25 405 LEU A N 1
ATOM 3252 C CA . LEU A 1 405 ? -14.586 30.281 34.906 1 95.25 405 LEU A CA 1
ATOM 3253 C C . LEU A 1 405 ? -15.797 30.406 35.812 1 95.25 405 LEU A C 1
ATOM 3255 O O . LEU A 1 405 ? -15.789 29.906 36.938 1 95.25 405 LEU A O 1
ATOM 3259 N N . THR A 1 406 ? -16.766 31.125 35.375 1 95.75 406 THR A N 1
ATOM 3260 C CA . THR A 1 406 ? -18.047 31.109 36.062 1 95.75 406 THR A CA 1
ATOM 3261 C C . THR A 1 406 ? -18.781 29.797 35.844 1 95.75 406 THR A C 1
ATOM 3263 O O . THR A 1 406 ? -18.422 29.016 34.969 1 95.75 406 THR A O 1
ATOM 3266 N N . THR A 1 407 ? -19.812 29.594 36.625 1 95.25 407 THR A N 1
ATOM 3267 C CA . THR A 1 407 ? -20.609 28.391 36.469 1 95.25 407 THR A CA 1
ATOM 3268 C C . THR A 1 407 ? -21.281 28.359 35.094 1 95.25 407 THR A C 1
ATOM 3270 O O . THR A 1 407 ? -21.359 27.312 34.469 1 95.25 407 THR A O 1
ATOM 3273 N N . GLN A 1 408 ? -21.656 29.5 34.719 1 95.31 408 GLN A N 1
ATOM 3274 C CA . GLN A 1 408 ? -22.328 29.609 33.406 1 95.31 408 GLN A CA 1
ATOM 3275 C C . GLN A 1 408 ? -21.359 29.297 32.281 1 95.31 408 GLN A C 1
ATOM 3277 O O . GLN A 1 408 ? -21.734 28.672 31.281 1 95.31 408 GLN A O 1
ATOM 3282 N N . GLN A 1 409 ? -20.203 29.797 32.438 1 94.75 409 GLN A N 1
ATOM 3283 C CA . GLN A 1 409 ? -19.188 29.562 31.422 1 94.75 409 GLN A CA 1
ATOM 3284 C C . GLN A 1 409 ? -18.797 28.078 31.375 1 94.75 409 GLN A C 1
ATOM 3286 O O . GLN A 1 409 ? -18.562 27.531 30.281 1 94.75 409 GLN A O 1
ATOM 3291 N N . ARG A 1 410 ? -18.703 27.438 32.469 1 94.94 410 ARG A N 1
ATOM 3292 C CA . ARG A 1 410 ? -18.438 26 32.531 1 94.94 410 ARG A CA 1
ATOM 3293 C C . ARG A 1 410 ? -19.547 25.219 31.828 1 94.94 410 ARG A C 1
ATOM 3295 O O . ARG A 1 410 ? -19.266 24.281 31.078 1 94.94 410 ARG A O 1
ATOM 3302 N N . ASP A 1 411 ? -20.75 25.609 32.094 1 94.88 411 ASP A N 1
ATOM 3303 C CA . ASP A 1 411 ? -21.891 24.938 31.484 1 94.88 411 ASP A CA 1
ATOM 3304 C C . ASP A 1 411 ? -21.891 25.109 29.969 1 94.88 411 ASP A C 1
ATOM 3306 O O . ASP A 1 411 ? -22.219 24.188 29.234 1 94.88 411 ASP A O 1
ATOM 3310 N N . ARG A 1 412 ? -21.562 26.281 29.578 1 94.19 412 ARG A N 1
ATOM 3311 C CA . ARG A 1 412 ? -21.484 26.547 28.141 1 94.19 412 ARG A CA 1
ATOM 3312 C C . ARG A 1 412 ? -20.422 25.688 27.484 1 94.19 412 ARG A C 1
ATOM 3314 O O . ARG A 1 412 ? -20.625 25.156 26.391 1 94.19 412 ARG A O 1
ATOM 3321 N N . MET A 1 413 ? -19.328 25.594 28.109 1 94.75 413 MET A N 1
ATOM 3322 C CA . MET A 1 413 ? -18.25 24.75 27.578 1 94.75 413 MET A CA 1
ATOM 3323 C C . MET A 1 413 ? -18.719 23.312 27.422 1 94.75 413 MET A C 1
ATOM 3325 O O . MET A 1 413 ? -18.438 22.672 26.406 1 94.75 413 MET A O 1
ATOM 3329 N N . ARG A 1 414 ? -19.453 22.812 28.391 1 94.25 414 ARG A N 1
ATOM 3330 C CA . ARG A 1 414 ? -19.953 21.438 28.359 1 94.25 414 ARG A CA 1
ATOM 3331 C C . ARG A 1 414 ? -20.984 21.266 27.25 1 94.25 414 ARG A C 1
ATOM 3333 O O . ARG A 1 414 ? -21.078 20.188 26.656 1 94.25 414 ARG A O 1
ATOM 3340 N N . GLN A 1 415 ? -21.656 22.297 27 1 94.75 415 GLN A N 1
ATOM 3341 C CA . GLN A 1 415 ? -22.719 22.234 26 1 94.75 415 GLN A CA 1
ATOM 3342 C C . GLN A 1 415 ? -22.141 22.312 24.594 1 94.75 415 GLN A C 1
ATOM 3344 O O . GLN A 1 415 ? -22.641 21.656 23.672 1 94.75 415 GLN A O 1
ATOM 3349 N N . GLU A 1 416 ? -21.094 23.062 24.469 1 95.94 416 GLU A N 1
ATOM 3350 C CA . GLU A 1 416 ? -20.594 23.359 23.125 1 95.94 416 GLU A CA 1
ATOM 3351 C C . GLU A 1 416 ? -19.453 22.406 22.734 1 95.94 416 GLU A C 1
ATOM 3353 O O . GLU A 1 416 ? -19.172 22.25 21.547 1 95.94 416 GLU A O 1
ATOM 3358 N N . PHE A 1 417 ? -18.844 21.812 23.703 1 96.56 417 PHE A N 1
ATOM 3359 C CA . PHE A 1 417 ? -17.672 21 23.406 1 96.56 417 PHE A CA 1
ATOM 3360 C C . PHE A 1 417 ? -17.828 19.594 23.984 1 96.56 417 PHE A C 1
ATOM 3362 O O . PHE A 1 417 ? -18.641 19.375 24.891 1 96.56 417 PHE A O 1
ATOM 3369 N N . THR A 1 418 ? -17.219 18.672 23.359 1 95.81 418 THR A N 1
ATOM 3370 C CA . THR A 1 418 ? -17.094 17.297 23.812 1 95.81 418 THR A CA 1
ATOM 3371 C C . THR A 1 418 ? -15.617 16.891 23.906 1 95.81 418 THR A C 1
ATOM 3373 O O . THR A 1 418 ? -14.734 17.719 23.656 1 95.81 418 THR A O 1
ATOM 3376 N N . CYS A 1 419 ? -15.391 15.664 24.422 1 96.38 419 CYS A N 1
ATOM 3377 C CA . CYS A 1 419 ? -14.008 15.266 24.703 1 96.38 419 CYS A CA 1
ATOM 3378 C C . CYS A 1 419 ? -13.508 14.281 23.656 1 96.38 419 CYS A C 1
ATOM 3380 O O . CYS A 1 419 ? -14.242 13.375 23.25 1 96.38 419 CYS A O 1
ATOM 3382 N N . HIS A 1 420 ? -12.414 14.516 23.047 1 96.75 420 HIS A N 1
ATOM 3383 C CA . HIS A 1 420 ? -11.594 13.5 22.422 1 96.75 420 HIS A CA 1
ATOM 3384 C C . HIS A 1 420 ? -10.625 12.867 23.406 1 96.75 420 HIS A C 1
ATOM 3386 O O . HIS A 1 420 ? -9.531 13.391 23.641 1 96.75 420 HIS A O 1
ATOM 3392 N N . CYS A 1 421 ? -10.992 11.711 23.938 1 96.62 421 CYS A N 1
ATOM 3393 C CA . CYS A 1 421 ? -10.289 11.117 25.062 1 96.62 421 CYS A CA 1
ATOM 3394 C C . CYS A 1 421 ? -8.914 10.617 24.641 1 96.62 421 CYS A C 1
ATOM 3396 O O . CYS A 1 421 ? -8.758 10.07 23.547 1 96.62 421 CYS A O 1
ATOM 3398 N N . TYR A 1 422 ? -7.988 10.836 25.547 1 96 422 TYR A N 1
ATOM 3399 C CA . TYR A 1 422 ? -6.652 10.289 25.312 1 96 422 TYR A CA 1
ATOM 3400 C C . TYR A 1 422 ? -6.66 8.773 25.406 1 96 422 TYR A C 1
ATOM 3402 O O . TYR A 1 422 ? -7.523 8.188 26.062 1 96 422 TYR A O 1
ATOM 3410 N N . GLN A 1 423 ? -5.707 8.172 24.656 1 93.88 423 GLN A N 1
ATOM 3411 C CA . GLN A 1 423 ? -5.543 6.723 24.734 1 93.88 423 GLN A CA 1
ATOM 3412 C C . GLN A 1 423 ? -5.547 6.242 26.172 1 93.88 423 GLN A C 1
ATOM 3414 O O . GLN A 1 423 ? -4.859 6.812 27.031 1 93.88 423 GLN A O 1
ATOM 3419 N N . GLY A 1 424 ? -6.371 5.223 26.453 1 92.31 424 GLY A N 1
ATOM 3420 C CA . GLY A 1 424 ? -6.484 4.68 27.797 1 92.31 424 GLY A CA 1
ATOM 3421 C C . GLY A 1 424 ? -7.684 5.211 28.547 1 92.31 424 GLY A C 1
ATOM 3422 O O . GLY A 1 424 ? -8.031 4.695 29.625 1 92.31 424 GLY A O 1
ATOM 3423 N N . TRP A 1 425 ? -8.312 6.215 28.047 1 94.12 425 TRP A N 1
ATOM 3424 C CA . TRP A 1 425 ? -9.469 6.82 28.703 1 94.12 425 TRP A CA 1
ATOM 3425 C C . TRP A 1 425 ? -10.703 6.738 27.812 1 94.12 425 TRP A C 1
ATOM 3427 O O . TRP A 1 425 ? -10.586 6.695 26.578 1 94.12 425 TRP A O 1
ATOM 3437 N N . ARG A 1 426 ? -11.844 6.641 28.422 1 92.56 426 ARG A N 1
ATOM 3438 C CA . ARG A 1 426 ? -13.102 6.574 27.672 1 92.56 426 ARG A CA 1
ATOM 3439 C C . ARG A 1 426 ? -14.234 7.246 28.453 1 92.56 426 ARG A C 1
ATOM 3441 O O . ARG A 1 426 ? -14.047 7.656 29.594 1 92.56 426 ARG A O 1
ATOM 3448 N N . GLY A 1 427 ? -15.32 7.371 27.734 1 91.31 427 GLY A N 1
ATOM 3449 C CA . GLY A 1 427 ? -16.484 8.008 28.328 1 91.31 427 GLY A CA 1
ATOM 3450 C C . GLY A 1 427 ? -16.734 9.406 27.812 1 91.31 427 GLY A C 1
ATOM 3451 O O . GLY A 1 427 ? -15.852 10 27.172 1 91.31 427 GLY A O 1
ATOM 3452 N N . GLU A 1 428 ? -17.797 9.969 28.141 1 91.12 428 GLU A N 1
ATOM 3453 C CA . GLU A 1 428 ? -18.188 11.289 27.656 1 91.12 428 GLU A CA 1
ATOM 3454 C C . GLU A 1 428 ? -17.219 12.367 28.141 1 91.12 428 GLU A C 1
ATOM 3456 O O . GLU A 1 428 ? -16.953 13.336 27.438 1 91.12 428 GLU A O 1
ATOM 3461 N N . HIS A 1 429 ? -16.734 12.188 29.391 1 95.12 429 HIS A N 1
ATOM 3462 C CA . HIS A 1 429 ? -15.836 13.156 30 1 95.12 429 HIS A CA 1
ATOM 3463 C C . HIS A 1 429 ? -14.469 12.539 30.281 1 95.12 429 HIS A C 1
ATOM 3465 O O . HIS A 1 429 ? -13.703 13.07 31.094 1 95.12 429 HIS A O 1
ATOM 3471 N N . CYS A 1 430 ? -14.234 11.383 29.609 1 96.06 430 CYS A N 1
ATOM 3472 C CA . CYS A 1 430 ? -12.961 10.68 29.719 1 96.06 430 CYS A CA 1
ATOM 3473 C C . CYS A 1 430 ? -12.648 10.312 31.156 1 96.06 430 CYS A C 1
ATOM 3475 O O . CYS A 1 430 ? -11.531 10.531 31.625 1 96.06 430 CYS A O 1
ATOM 3477 N N . ASN A 1 431 ? -13.648 9.852 31.859 1 93.25 431 ASN A N 1
ATOM 3478 C CA . ASN A 1 431 ? -13.492 9.594 33.281 1 93.25 431 ASN A CA 1
ATOM 3479 C C . ASN A 1 431 ? -13.312 8.109 33.562 1 93.25 431 ASN A C 1
ATOM 3481 O O . ASN A 1 431 ? -13.055 7.723 34.719 1 93.25 431 ASN A O 1
ATOM 3485 N N . SER A 1 432 ? -13.391 7.266 32.562 1 92 432 SER A N 1
ATOM 3486 C CA . SER A 1 432 ? -13.25 5.824 32.75 1 92 432 SER A CA 1
ATOM 3487 C C . SER A 1 432 ? -12 5.301 32.062 1 92 432 SER A C 1
ATOM 3489 O O . SER A 1 432 ? -11.648 5.762 30.969 1 92 432 SER A O 1
ATOM 3491 N N . ARG A 1 433 ? -11.32 4.352 32.75 1 86.06 433 ARG A N 1
ATOM 3492 C CA . ARG A 1 433 ? -10.156 3.725 32.125 1 86.06 433 ARG A CA 1
ATOM 3493 C C . ARG A 1 433 ? -10.578 2.705 31.062 1 86.06 433 ARG A C 1
ATOM 3495 O O . ARG A 1 433 ? -11.547 1.964 31.266 1 86.06 433 ARG A O 1
ATOM 3502 N N . GLY A 1 434 ? -10.211 2.848 29.906 1 70.69 434 GLY A N 1
ATOM 3503 C CA . GLY A 1 434 ? -10.516 1.905 28.844 1 70.69 434 GLY A CA 1
ATOM 3504 C C . GLY A 1 434 ? -9.648 0.662 28.875 1 70.69 434 GLY A C 1
ATOM 3505 O O . GLY A 1 434 ? -8.547 0.685 29.422 1 70.69 434 GLY A O 1
ATOM 3506 N N . SER A 1 435 ? -10.133 -0.572 28.734 1 54.47 435 SER A N 1
ATOM 3507 C CA . SER A 1 435 ? -9.367 -1.813 28.641 1 54.47 435 SER A CA 1
ATOM 3508 C C . SER A 1 435 ? -8.289 -1.723 27.562 1 54.47 435 SER A C 1
ATOM 3510 O O . SER A 1 435 ? -8.547 -1.26 26.453 1 54.47 435 SER A O 1
ATOM 3512 N N . VAL A 1 436 ? -7.141 -1.55 27.953 1 48.56 436 VAL A N 1
ATOM 3513 C CA . VAL A 1 436 ? -5.953 -1.674 27.109 1 48.56 436 VAL A CA 1
ATOM 3514 C C . VAL A 1 436 ? -6.047 -2.943 26.266 1 48.56 436 VAL A C 1
ATOM 3516 O O . VAL A 1 436 ? -5.094 -3.311 25.578 1 48.56 436 VAL A O 1
ATOM 3519 N N . TRP A 1 437 ? -6.996 -3.73 26.484 1 41.72 437 TRP A N 1
ATOM 3520 C CA . TRP A 1 437 ? -6.945 -5.105 26 1 41.72 437 TRP A CA 1
ATOM 3521 C C . TRP A 1 437 ? -6.664 -5.145 24.5 1 41.72 437 TRP A C 1
ATOM 3523 O O . TRP A 1 437 ? -5.918 -6.004 24.016 1 41.72 437 TRP A O 1
ATOM 3533 N N . SER A 1 438 ? -7.391 -4.395 23.766 1 41.31 438 SER A N 1
ATOM 3534 C CA . SER A 1 438 ? -7.352 -4.797 22.359 1 41.31 438 SER A CA 1
ATOM 3535 C C . SER A 1 438 ? -5.957 -4.609 21.781 1 41.31 438 SER A C 1
ATOM 3537 O O . SER A 1 438 ? -5.73 -4.895 20.594 1 41.31 438 SER A O 1
ATOM 3539 N N . GLN A 1 439 ? -5.051 -4.047 22.453 1 39.28 439 GLN A N 1
ATOM 3540 C CA . GLN A 1 439 ? -3.697 -3.809 21.969 1 39.28 439 GLN A CA 1
ATOM 3541 C C . GLN A 1 439 ? -2.904 -5.109 21.891 1 39.28 439 GLN A C 1
ATOM 3543 O O . GLN A 1 439 ? -1.981 -5.23 21.078 1 39.28 439 GLN A O 1
ATOM 3548 N N . GLU A 1 440 ? -3.119 -6.004 22.734 1 37.22 440 GLU A N 1
ATOM 3549 C CA . GLU A 1 440 ? -2.24 -7.168 22.812 1 37.22 440 GLU A CA 1
ATOM 3550 C C . GLU A 1 440 ? -2.432 -8.078 21.594 1 37.22 440 GLU A C 1
ATOM 3552 O O . GLU A 1 440 ? -1.471 -8.656 21.094 1 37.22 440 GLU A O 1
ATOM 3557 N N . ILE A 1 441 ? -3.559 -8.305 21.344 1 36.66 441 ILE A N 1
ATOM 3558 C CA . ILE A 1 441 ? -3.682 -9.258 20.25 1 36.66 441 ILE A CA 1
ATOM 3559 C C . ILE A 1 441 ? -3.172 -8.633 18.953 1 36.66 441 ILE A C 1
ATOM 3561 O O . ILE A 1 441 ? -2.611 -9.328 18.109 1 36.66 441 ILE A O 1
ATOM 3565 N N . TRP A 1 442 ? -3.309 -7.391 18.828 1 36.78 442 TRP A N 1
ATOM 3566 C CA . TRP A 1 442 ? -2.852 -6.758 17.594 1 36.78 442 TRP A CA 1
ATOM 3567 C C . TRP A 1 442 ? -1.328 -6.68 17.562 1 36.78 442 TRP A C 1
ATOM 3569 O O . TRP A 1 442 ? -0.729 -6.652 16.484 1 36.78 442 TRP A O 1
ATOM 3579 N N . LYS A 1 443 ? -0.659 -6.473 18.578 1 38 443 LYS A N 1
ATOM 3580 C CA . LYS A 1 443 ? 0.797 -6.562 18.625 1 38 443 LYS A CA 1
ATOM 3581 C C . LYS A 1 443 ? 1.278 -7.926 18.141 1 38 443 LYS A C 1
ATOM 3583 O O . LYS A 1 443 ? 2.398 -8.055 17.641 1 38 443 LYS A O 1
ATOM 3588 N N . VAL A 1 444 ? 0.587 -8.938 18.594 1 33.88 444 VAL A N 1
ATOM 3589 C CA . VAL A 1 444 ? 1.045 -10.234 18.094 1 33.88 444 VAL A CA 1
ATOM 3590 C C . VAL A 1 444 ? 0.983 -10.242 16.562 1 33.88 444 VAL A C 1
ATOM 3592 O O . VAL A 1 444 ? 1.763 -10.945 15.914 1 33.88 444 VAL A O 1
ATOM 3595 N N . SER A 1 445 ? 0.05 -9.648 15.984 1 32.09 445 SER A N 1
ATOM 3596 C CA . SER A 1 445 ? 0.01 -9.656 14.523 1 32.09 445 SER A CA 1
ATOM 3597 C C . SER A 1 445 ? 1.06 -8.719 13.938 1 32.09 445 SER A C 1
ATOM 3599 O O . SER A 1 445 ? 1.438 -8.859 12.773 1 32.09 445 SER A O 1
ATOM 3601 N N . ARG A 1 446 ? 1.392 -7.559 14.445 1 35.28 446 ARG A N 1
ATOM 3602 C CA . ARG A 1 446 ? 2.479 -6.719 13.953 1 35.28 446 ARG A CA 1
ATOM 3603 C C . ARG A 1 446 ? 3.836 -7.316 14.305 1 35.28 446 ARG A C 1
ATOM 3605 O O . ARG A 1 446 ? 4.859 -6.906 13.75 1 35.28 446 ARG A O 1
ATOM 3612 N N . HIS A 1 447 ? 4.152 -7.902 15.57 1 30.92 447 HIS A N 1
ATOM 3613 C CA . HIS A 1 447 ? 5.461 -8.492 15.82 1 30.92 447 HIS A CA 1
ATOM 3614 C C . HIS A 1 447 ? 5.637 -9.797 15.047 1 30.92 447 HIS A C 1
ATOM 3616 O O . HIS A 1 447 ? 6.645 -10.484 15.195 1 30.92 447 HIS A O 1
ATOM 3622 N N . LEU A 1 448 ? 4.586 -10.312 14.617 1 25.3 448 LEU A N 1
ATOM 3623 C CA . LEU A 1 448 ? 4.953 -11.328 13.641 1 25.3 448 LEU A CA 1
ATOM 3624 C C . LEU A 1 448 ? 5.199 -10.695 12.273 1 25.3 448 LEU A C 1
ATOM 3626 O O . LEU A 1 448 ? 4.41 -9.867 11.812 1 25.3 448 LEU A O 1
ATOM 3630 N N . ALA B 1 1 ? 2.645 -6.012 -32.188 1 19.69 1 ALA B N 1
ATOM 3631 C CA . ALA B 1 1 ? 3.242 -7.219 -31.625 1 19.69 1 ALA B CA 1
ATOM 3632 C C . ALA B 1 1 ? 4.195 -6.879 -30.484 1 19.69 1 ALA B C 1
ATOM 3634 O O . ALA B 1 1 ? 5.176 -6.152 -30.672 1 19.69 1 ALA B O 1
ATOM 3635 N N . PHE B 1 2 ? 3.705 -6.668 -29.344 1 28.06 2 PHE B N 1
ATOM 3636 C CA . PHE B 1 2 ? 4.359 -6.258 -28.109 1 28.06 2 PHE B CA 1
ATOM 3637 C C . PHE B 1 2 ? 5.555 -7.148 -27.812 1 28.06 2 PHE B C 1
ATOM 3639 O O . PHE B 1 2 ? 5.43 -8.375 -27.766 1 28.06 2 PHE B O 1
ATOM 3646 N N . ASP B 1 3 ? 6.527 -6.852 -28.422 1 30 3 ASP B N 1
ATOM 3647 C CA . ASP B 1 3 ? 7.812 -7.441 -28.062 1 30 3 ASP B CA 1
ATOM 3648 C C . ASP B 1 3 ? 7.973 -7.535 -26.547 1 30 3 ASP B C 1
ATOM 3650 O O . ASP B 1 3 ? 8.273 -6.535 -25.875 1 30 3 ASP B O 1
ATOM 3654 N N . ASN B 1 4 ? 7.09 -8.242 -25.953 1 34.28 4 ASN B N 1
ATOM 3655 C CA . ASN B 1 4 ? 7.152 -8.711 -24.562 1 34.28 4 ASN B CA 1
ATOM 3656 C C . ASN B 1 4 ? 8.539 -9.25 -24.219 1 34.28 4 ASN B C 1
ATOM 3658 O O . ASN B 1 4 ? 8.734 -10.469 -24.141 1 34.28 4 ASN B O 1
ATOM 3662 N N . THR B 1 5 ? 9.469 -8.75 -24.891 1 34.94 5 THR B N 1
ATOM 3663 C CA . THR B 1 5 ? 10.773 -9.289 -24.516 1 34.94 5 THR B CA 1
ATOM 3664 C C . THR B 1 5 ? 11 -9.148 -23.016 1 34.94 5 THR B C 1
ATOM 3666 O O . THR B 1 5 ? 11.008 -8.031 -22.484 1 34.94 5 THR B O 1
ATOM 3669 N N . VAL B 1 6 ? 10.508 -10.031 -22.219 1 40.62 6 VAL B N 1
ATOM 3670 C CA . VAL B 1 6 ? 11.047 -10.195 -20.875 1 40.62 6 VAL B CA 1
ATOM 3671 C C . VAL B 1 6 ? 12.508 -9.75 -20.844 1 40.62 6 VAL B C 1
ATOM 3673 O O . VAL B 1 6 ? 13.305 -10.156 -21.688 1 40.62 6 VAL B O 1
ATOM 3676 N N . PRO B 1 7 ? 12.828 -8.57 -20.344 1 39.41 7 PRO B N 1
ATOM 3677 C CA . PRO B 1 7 ? 14.242 -8.188 -20.312 1 39.41 7 PRO B CA 1
ATOM 3678 C C . PRO B 1 7 ? 15.18 -9.391 -20.172 1 39.41 7 PRO B C 1
ATOM 3680 O O . PRO B 1 7 ? 14.82 -10.383 -19.531 1 39.41 7 PRO B O 1
ATOM 3683 N N . ILE B 1 8 ? 16.062 -9.633 -21 1 40.06 8 ILE B N 1
ATOM 3684 C CA . ILE B 1 8 ? 17.234 -10.508 -20.969 1 40.06 8 ILE B CA 1
ATOM 3685 C C . ILE B 1 8 ? 17.734 -10.664 -19.531 1 40.06 8 ILE B C 1
ATOM 3687 O O . ILE B 1 8 ? 17.641 -9.727 -18.734 1 40.06 8 ILE B O 1
ATOM 3691 N N . CYS B 1 9 ? 18.297 -12.039 -19.109 1 44.59 9 CYS B N 1
ATOM 3692 C CA . CYS B 1 9 ? 18.859 -12.773 -17.984 1 44.59 9 CYS B CA 1
ATOM 3693 C C . CYS B 1 9 ? 19.75 -11.883 -17.141 1 44.59 9 CYS B C 1
ATOM 3695 O O . CYS B 1 9 ? 20.172 -12.273 -16.047 1 44.59 9 CYS B O 1
ATOM 3697 N N . HIS B 1 10 ? 20.125 -10.719 -17.578 1 50.75 10 HIS B N 1
ATOM 3698 C CA . HIS B 1 10 ? 21.297 -10.203 -16.875 1 50.75 10 HIS B CA 1
ATOM 3699 C C . HIS B 1 10 ? 20.891 -9.445 -15.617 1 50.75 10 HIS B C 1
ATOM 3701 O O . HIS B 1 10 ? 21.734 -9.164 -14.758 1 50.75 10 HIS B O 1
ATOM 3707 N N . ASN B 1 11 ? 19.5 -9.266 -15.375 1 74.19 11 ASN B N 1
ATOM 3708 C CA . ASN B 1 11 ? 19.312 -8.461 -14.172 1 74.19 11 ASN B CA 1
ATOM 3709 C C . ASN B 1 11 ? 18.188 -9.008 -13.297 1 74.19 11 ASN B C 1
ATOM 3711 O O . ASN B 1 11 ? 17.453 -8.242 -12.68 1 74.19 11 ASN B O 1
ATOM 3715 N N . LEU B 1 12 ? 18.141 -10.414 -13.32 1 88.06 12 LEU B N 1
ATOM 3716 C CA . LEU B 1 12 ? 17.125 -11 -12.453 1 88.06 12 LEU B CA 1
ATOM 3717 C C . LEU B 1 12 ? 17.625 -11.094 -11.016 1 88.06 12 LEU B C 1
ATOM 3719 O O . LEU B 1 12 ? 18.812 -11.375 -10.781 1 88.06 12 LEU B O 1
ATOM 3723 N N . LYS B 1 13 ? 16.688 -10.82 -10.109 1 92.94 13 LYS B N 1
ATOM 3724 C CA . LYS B 1 13 ? 16.969 -11.195 -8.727 1 92.94 13 LYS B CA 1
ATOM 3725 C C . LYS B 1 13 ? 17.25 -12.688 -8.602 1 92.94 13 LYS B C 1
ATOM 3727 O O . LYS B 1 13 ? 16.766 -13.484 -9.406 1 92.94 13 LYS B O 1
ATOM 3732 N N . PRO B 1 14 ? 18.109 -13.047 -7.66 1 94.81 14 PRO B N 1
ATOM 3733 C CA . PRO B 1 14 ? 18.328 -14.477 -7.465 1 94.81 14 PRO B CA 1
ATOM 3734 C C . PRO B 1 14 ? 17.047 -15.25 -7.211 1 94.81 14 PRO B C 1
ATOM 3736 O O . PRO B 1 14 ? 16.062 -14.68 -6.715 1 94.81 14 PRO B O 1
ATOM 3739 N N . SER B 1 15 ? 17.094 -16.484 -7.602 1 95.44 15 SER B N 1
ATOM 3740 C CA . SER B 1 15 ? 15.977 -17.391 -7.359 1 95.44 15 SER B CA 1
ATOM 3741 C C . SER B 1 15 ? 16.109 -18.078 -6.004 1 95.44 15 SER B C 1
ATOM 3743 O O . SER B 1 15 ? 17.203 -18.203 -5.473 1 95.44 15 SER B O 1
ATOM 3745 N N . LEU B 1 16 ? 15.008 -18.484 -5.457 1 95.88 16 LEU B N 1
ATOM 3746 C CA . LEU B 1 16 ? 15.07 -19.406 -4.324 1 95.88 16 LEU B CA 1
ATOM 3747 C C . LEU B 1 16 ? 15.422 -20.812 -4.781 1 95.88 16 LEU B C 1
ATOM 3749 O O . LEU B 1 16 ? 15.102 -21.203 -5.91 1 95.88 16 LEU B O 1
ATOM 3753 N N . PRO B 1 17 ? 16.078 -21.516 -3.906 1 95.25 17 PRO B N 1
ATOM 3754 C CA . PRO B 1 17 ? 16.297 -22.938 -4.238 1 95.25 17 PRO B CA 1
ATOM 3755 C C . PRO B 1 17 ? 14.984 -23.719 -4.305 1 95.25 17 PRO B C 1
ATOM 3757 O O . PRO B 1 17 ? 13.953 -23.266 -3.818 1 95.25 17 PRO B O 1
ATOM 3760 N N . PRO B 1 18 ? 15.031 -24.891 -5.012 1 94.69 18 PRO B N 1
ATOM 3761 C CA . PRO B 1 18 ? 13.805 -25.672 -5.137 1 94.69 18 PRO B CA 1
ATOM 3762 C C . PRO B 1 18 ? 13.281 -26.172 -3.787 1 94.69 18 PRO B C 1
ATOM 3764 O O . PRO B 1 18 ? 14.062 -26.359 -2.854 1 94.69 18 PRO B O 1
ATOM 3767 N N . ILE B 1 19 ? 12.031 -26.359 -3.766 1 89.94 19 ILE B N 1
ATOM 3768 C CA . ILE B 1 19 ? 11.359 -26.812 -2.555 1 89.94 19 ILE B CA 1
ATOM 3769 C C . ILE B 1 19 ? 11.844 -28.219 -2.197 1 89.94 19 ILE B C 1
ATOM 3771 O O . ILE B 1 19 ? 12.062 -28.531 -1.024 1 89.94 19 ILE B O 1
ATOM 3775 N N . VAL B 1 20 ? 11.891 -29.062 -3.176 1 90.44 20 VAL B N 1
ATOM 3776 C CA . VAL B 1 20 ? 12.445 -30.406 -3.025 1 90.44 20 VAL B CA 1
ATOM 3777 C C . VAL B 1 20 ? 13.867 -30.438 -3.58 1 90.44 20 VAL B C 1
ATOM 3779 O O . VAL B 1 20 ? 14.102 -30.062 -4.73 1 90.44 20 VAL B O 1
ATOM 3782 N N . THR B 1 21 ? 14.711 -30.906 -2.762 1 89.38 21 THR B N 1
ATOM 3783 C CA . THR B 1 21 ? 16.125 -30.922 -3.135 1 89.38 21 THR B CA 1
ATOM 3784 C C . THR B 1 21 ? 16.328 -31.641 -4.465 1 89.38 21 THR B C 1
ATOM 3786 O O . THR B 1 21 ? 15.727 -32.688 -4.699 1 89.38 21 THR B O 1
ATOM 3789 N N . ASP B 1 22 ? 17.062 -31.047 -5.387 1 90 22 ASP B N 1
ATOM 3790 C CA . ASP B 1 22 ? 17.5 -31.578 -6.672 1 90 22 ASP B CA 1
ATOM 3791 C C . ASP B 1 22 ? 16.328 -31.688 -7.648 1 90 22 ASP B C 1
ATOM 3793 O O . ASP B 1 22 ? 16.344 -32.5 -8.57 1 90 22 ASP B O 1
ATOM 3797 N N . ARG B 1 23 ? 15.289 -30.953 -7.34 1 94.81 23 ARG B N 1
ATOM 3798 C CA . ARG B 1 23 ? 14.164 -30.875 -8.266 1 94.81 23 ARG B CA 1
ATOM 3799 C C . ARG B 1 23 ? 13.906 -29.422 -8.664 1 94.81 23 ARG B C 1
ATOM 3801 O O . ARG B 1 23 ? 12.953 -28.797 -8.18 1 94.81 23 ARG B O 1
ATOM 3808 N N . PRO B 1 24 ? 14.695 -28.953 -9.594 1 97.25 24 PRO B N 1
ATOM 3809 C CA . PRO B 1 24 ? 14.578 -27.547 -9.984 1 97.25 24 PRO B CA 1
ATOM 3810 C C . PRO B 1 24 ? 13.203 -27.219 -10.555 1 97.25 24 PRO B C 1
ATOM 3812 O O . PRO B 1 24 ? 12.789 -26.047 -10.547 1 97.25 24 PRO B O 1
ATOM 3815 N N . PHE B 1 25 ? 12.531 -28.281 -11.078 1 98.12 25 PHE B N 1
ATOM 3816 C CA . PHE B 1 25 ? 11.172 -28.141 -11.578 1 98.12 25 PHE B CA 1
ATOM 3817 C C . PHE B 1 25 ? 10.258 -29.188 -10.953 1 98.12 25 PHE B C 1
ATOM 3819 O O . PHE B 1 25 ? 10.445 -30.391 -11.164 1 98.12 25 PHE B O 1
ATOM 3826 N N . LEU B 1 26 ? 9.266 -28.625 -10.25 1 97.19 26 LEU B N 1
ATOM 3827 C CA . LEU B 1 26 ? 8.383 -29.5 -9.492 1 97.19 26 LEU B CA 1
ATOM 3828 C C . LEU B 1 26 ? 7.035 -29.656 -10.188 1 97.19 26 LEU B C 1
ATOM 3830 O O . LEU B 1 26 ? 6.48 -28.672 -10.68 1 97.19 26 LEU B O 1
ATOM 3834 N N . VAL B 1 27 ? 6.574 -30.906 -10.273 1 97.75 27 VAL B N 1
ATOM 3835 C CA . VAL B 1 27 ? 5.199 -31.141 -10.703 1 97.75 27 VAL B CA 1
ATOM 3836 C C . VAL B 1 27 ? 4.383 -31.703 -9.539 1 97.75 27 VAL B C 1
ATOM 3838 O O . VAL B 1 27 ? 4.727 -32.75 -8.992 1 97.75 27 VAL B O 1
ATOM 3841 N N . ALA B 1 28 ? 3.375 -31 -9.18 1 96.94 28 ALA B N 1
ATOM 3842 C CA . ALA B 1 28 ? 2.529 -31.422 -8.062 1 96.94 28 ALA B CA 1
ATOM 3843 C C . ALA B 1 28 ? 1.157 -31.875 -8.555 1 96.94 28 ALA B C 1
ATOM 3845 O O . ALA B 1 28 ? 0.638 -31.344 -9.539 1 96.94 28 ALA B O 1
ATOM 3846 N N . TRP B 1 29 ? 0.679 -32.906 -7.91 1 96.25 29 TRP B N 1
ATOM 3847 C CA . TRP B 1 29 ? -0.666 -33.438 -8.156 1 96.25 29 TRP B CA 1
ATOM 3848 C C . TRP B 1 29 ? -1.64 -32.938 -7.094 1 96.25 29 TRP B C 1
ATOM 3850 O O . TRP B 1 29 ? -1.482 -33.25 -5.91 1 96.25 29 TRP B O 1
ATOM 3860 N N . ASN B 1 30 ? -2.555 -32.125 -7.492 1 95.56 30 ASN B N 1
ATOM 3861 C CA . ASN B 1 30 ? -3.551 -31.547 -6.586 1 95.56 30 ASN B CA 1
ATOM 3862 C C . ASN B 1 30 ? -4.969 -31.906 -7.027 1 95.56 30 ASN B C 1
ATOM 3864 O O . ASN B 1 30 ? -5.738 -31.016 -7.422 1 95.56 30 ASN B O 1
ATOM 3868 N N . ALA B 1 31 ? -5.289 -33.156 -6.961 1 94 31 ALA B N 1
ATOM 3869 C CA . ALA B 1 31 ? -6.605 -33.688 -7.277 1 94 31 ALA B CA 1
ATOM 3870 C C . ALA B 1 31 ? -7.012 -34.781 -6.273 1 94 31 ALA B C 1
ATOM 3872 O O . ALA B 1 31 ? -6.176 -35.562 -5.844 1 94 31 ALA B O 1
ATOM 3873 N N . PRO B 1 32 ? -8.297 -34.75 -5.883 1 92.44 32 PRO B N 1
ATOM 3874 C CA . PRO B 1 32 ? -8.758 -35.75 -4.914 1 92.44 32 PRO B CA 1
ATOM 3875 C C . PRO B 1 32 ? -9.016 -37.125 -5.547 1 92.44 32 PRO B C 1
ATOM 3877 O O . PRO B 1 32 ? -10.172 -37.562 -5.641 1 92.44 32 PRO B O 1
ATOM 3880 N N . THR B 1 33 ? -7.988 -37.875 -5.84 1 93.56 33 THR B N 1
ATOM 3881 C CA . THR B 1 33 ? -8.141 -39.125 -6.602 1 93.56 33 THR B CA 1
ATOM 3882 C C . THR B 1 33 ? -7.922 -40.312 -5.707 1 93.56 33 THR B C 1
ATOM 3884 O O . THR B 1 33 ? -7.734 -41.438 -6.199 1 93.56 33 THR B O 1
ATOM 3887 N N . ALA B 1 34 ? -7.922 -40.188 -4.398 1 87.94 34 ALA B N 1
ATOM 3888 C CA . ALA B 1 34 ? -7.715 -41.281 -3.471 1 87.94 34 ALA B CA 1
ATOM 3889 C C . ALA B 1 34 ? -8.773 -42.375 -3.666 1 87.94 34 ALA B C 1
ATOM 3891 O O . ALA B 1 34 ? -8.492 -43.562 -3.5 1 87.94 34 ALA B O 1
ATOM 3892 N N . ARG B 1 35 ? -9.914 -41.906 -3.992 1 91.75 35 ARG B N 1
ATOM 3893 C CA . ARG B 1 35 ? -11.039 -42.844 -4.16 1 91.75 35 ARG B CA 1
ATOM 3894 C C . ARG B 1 35 ? -10.766 -43.844 -5.27 1 91.75 35 ARG B C 1
ATOM 3896 O O . ARG B 1 35 ? -11.344 -44.938 -5.285 1 91.75 35 ARG B O 1
ATOM 3903 N N . CYS B 1 36 ? -9.961 -43.5 -6.25 1 93.81 36 CYS B N 1
ATOM 3904 C CA . CYS B 1 36 ? -9.641 -44.438 -7.332 1 93.81 36 CYS B CA 1
ATOM 3905 C C . CYS B 1 36 ? -9.062 -45.719 -6.793 1 93.81 36 CYS B C 1
ATOM 3907 O O . CYS B 1 36 ? -9.398 -46.812 -7.273 1 93.81 36 CYS B O 1
ATOM 3909 N N . TRP B 1 37 ? -8.234 -45.656 -5.766 1 90.25 37 TRP B N 1
ATOM 3910 C CA . TRP B 1 37 ? -7.688 -46.844 -5.141 1 90.25 37 TRP B CA 1
ATOM 3911 C C . TRP B 1 37 ? -8.672 -47.438 -4.141 1 90.25 37 TRP B C 1
ATOM 3913 O O . TRP B 1 37 ? -9.023 -48.625 -4.227 1 90.25 37 TRP B O 1
ATOM 3923 N N . THR B 1 38 ? -9.18 -46.594 -3.184 1 92.06 38 THR B N 1
ATOM 3924 C CA . THR B 1 38 ? -9.938 -47.062 -2.031 1 92.06 38 THR B CA 1
ATOM 3925 C C . THR B 1 38 ? -11.289 -47.625 -2.467 1 92.06 38 THR B C 1
ATOM 3927 O O . THR B 1 38 ? -11.781 -48.594 -1.885 1 92.06 38 THR B O 1
ATOM 3930 N N . SER B 1 39 ? -11.836 -47.062 -3.52 1 94.06 39 SER B N 1
ATOM 3931 C CA . SER B 1 39 ? -13.188 -47.469 -3.889 1 94.06 39 SER B CA 1
ATOM 3932 C C . SER B 1 39 ? -13.188 -48.375 -5.113 1 94.06 39 SER B C 1
ATOM 3934 O O . SER B 1 39 ? -14.07 -49.219 -5.273 1 94.06 39 SER B O 1
ATOM 3936 N N . TYR B 1 40 ? -12.18 -48.125 -5.984 1 94.94 40 TYR B N 1
ATOM 3937 C CA . TYR B 1 40 ? -12.297 -48.812 -7.273 1 94.94 40 TYR B CA 1
ATOM 3938 C C . TYR B 1 40 ? -11.086 -49.719 -7.527 1 94.94 40 TYR B C 1
ATOM 3940 O O . TYR B 1 40 ? -11.016 -50.406 -8.547 1 94.94 40 TYR B O 1
ATOM 3948 N N . GLU B 1 41 ? -10.109 -49.656 -6.695 1 92.75 41 GLU B N 1
ATOM 3949 C CA . GLU B 1 41 ? -8.891 -50.469 -6.82 1 92.75 41 GLU B CA 1
ATOM 3950 C C . GLU B 1 41 ? -8.148 -50.156 -8.117 1 92.75 41 GLU B C 1
ATOM 3952 O O . GLU B 1 41 ? -7.719 -51.062 -8.828 1 92.75 41 GLU B O 1
ATOM 3957 N N . VAL B 1 42 ? -8.18 -48.906 -8.492 1 92.88 42 VAL B N 1
ATOM 3958 C CA . VAL B 1 42 ? -7.465 -48.406 -9.648 1 92.88 42 VAL B CA 1
ATOM 3959 C C . VAL B 1 42 ? -6.395 -47.406 -9.195 1 92.88 42 VAL B C 1
ATOM 3961 O O . VAL B 1 42 ? -6.613 -46.188 -9.219 1 92.88 42 VAL B O 1
ATOM 3964 N N . PRO B 1 43 ? -5.262 -47.906 -8.836 1 88.75 43 PRO B N 1
ATOM 3965 C CA . PRO B 1 43 ? -4.215 -46.969 -8.383 1 88.75 43 PRO B CA 1
ATOM 3966 C C . PRO B 1 43 ? -3.666 -46.094 -9.5 1 88.75 43 PRO B C 1
ATOM 3968 O O . PRO B 1 43 ? -3.271 -46.625 -10.555 1 88.75 43 PRO B O 1
ATOM 3971 N N . LEU B 1 44 ? -3.639 -44.812 -9.266 1 90.06 44 LEU B N 1
ATOM 3972 C CA . LEU B 1 44 ? -3.105 -43.875 -10.266 1 90.06 44 LEU B CA 1
ATOM 3973 C C . LEU B 1 44 ? -1.584 -43.812 -10.195 1 90.06 44 LEU B C 1
ATOM 3975 O O . LEU B 1 44 ? -0.926 -43.469 -11.172 1 90.06 44 LEU B O 1
ATOM 3979 N N . SER B 1 45 ? -0.978 -44.125 -9.055 1 88.12 45 SER B N 1
ATOM 3980 C CA . SER B 1 45 ? 0.462 -44.219 -8.844 1 88.12 45 SER B CA 1
ATOM 3981 C C . SER B 1 45 ? 1.177 -42.938 -9.281 1 88.12 45 SER B C 1
ATOM 3983 O O . SER B 1 45 ? 2.174 -43 -10 1 88.12 45 SER B O 1
ATOM 3985 N N . VAL B 1 46 ? 0.606 -41.812 -8.875 1 90.38 46 VAL B N 1
ATOM 3986 C CA . VAL B 1 46 ? 1.151 -40.562 -9.336 1 90.38 46 VAL B CA 1
ATOM 3987 C C . VAL B 1 46 ? 2.58 -40.375 -8.82 1 90.38 46 VAL B C 1
ATOM 3989 O O . VAL B 1 46 ? 3.426 -39.781 -9.5 1 90.38 46 VAL B O 1
ATOM 3992 N N . ALA B 1 47 ? 2.91 -40.938 -7.676 1 87.06 47 ALA B N 1
ATOM 3993 C CA . ALA B 1 47 ? 4.23 -40.812 -7.066 1 87.06 47 ALA B CA 1
ATOM 3994 C C . ALA B 1 47 ? 5.301 -41.5 -7.918 1 87.06 47 ALA B C 1
ATOM 3996 O O . ALA B 1 47 ? 6.461 -41.094 -7.914 1 87.06 47 ALA B O 1
ATOM 3997 N N . SER B 1 48 ? 4.922 -42.5 -8.633 1 89.56 48 SER B N 1
ATOM 3998 C CA . SER B 1 48 ? 5.852 -43.219 -9.492 1 89.56 48 SER B CA 1
ATOM 3999 C C . SER B 1 48 ? 6.398 -42.312 -10.602 1 89.56 48 SER B C 1
ATOM 4001 O O . SER B 1 48 ? 7.461 -42.594 -11.156 1 89.56 48 SER B O 1
ATOM 4003 N N . PHE B 1 49 ? 5.719 -41.312 -10.898 1 91.62 49 PHE B N 1
ATOM 4004 C CA . PHE B 1 49 ? 6.102 -40.438 -11.992 1 91.62 49 PHE B CA 1
ATOM 4005 C C . PHE B 1 49 ? 6.68 -39.125 -11.453 1 91.62 49 PHE B C 1
ATOM 4007 O O . PHE B 1 49 ? 6.605 -38.094 -12.117 1 91.62 49 PHE B O 1
ATOM 4014 N N . SER B 1 50 ? 7.141 -39.094 -10.242 1 85.62 50 SER B N 1
ATOM 4015 C CA . SER B 1 50 ? 7.855 -38 -9.586 1 85.62 50 SER B CA 1
ATOM 4016 C C . SER B 1 50 ? 6.941 -36.812 -9.336 1 85.62 50 SER B C 1
ATOM 4018 O O . SER B 1 50 ? 7.402 -35.656 -9.281 1 85.62 50 SER B O 1
ATOM 4020 N N . LEU B 1 51 ? 5.645 -37.062 -9.344 1 91.06 51 LEU B N 1
ATOM 4021 C CA . LEU B 1 51 ? 4.723 -36 -8.938 1 91.06 51 LEU B CA 1
ATOM 4022 C C . LEU B 1 51 ? 4.684 -35.875 -7.414 1 91.06 51 LEU B C 1
ATOM 4024 O O . LEU B 1 51 ? 4.691 -36.875 -6.703 1 91.06 51 LEU B O 1
ATOM 4028 N N . LEU B 1 52 ? 4.789 -34.688 -7.008 1 88.88 52 LEU B N 1
ATOM 4029 C CA . LEU B 1 52 ? 4.566 -34.406 -5.59 1 88.88 52 LEU B CA 1
ATOM 4030 C C . LEU B 1 52 ? 3.078 -34.469 -5.258 1 88.88 52 LEU B C 1
ATOM 4032 O O . LEU B 1 52 ? 2.277 -33.75 -5.867 1 88.88 52 LEU B O 1
ATOM 4036 N N . ALA B 1 53 ? 2.727 -35.344 -4.453 1 88.75 53 ALA B N 1
ATOM 4037 C CA . ALA B 1 53 ? 1.33 -35.5 -4.059 1 88.75 53 ALA B CA 1
ATOM 4038 C C . ALA B 1 53 ? 1.207 -35.719 -2.553 1 88.75 53 ALA B C 1
ATOM 4040 O O . ALA B 1 53 ? 2.176 -36.094 -1.895 1 88.75 53 ALA B O 1
ATOM 4041 N N . ASN B 1 54 ? 0.057 -35.406 -2.021 1 86.88 54 ASN B N 1
ATOM 4042 C CA . ASN B 1 54 ? -0.234 -35.812 -0.647 1 86.88 54 ASN B CA 1
ATOM 4043 C C . ASN B 1 54 ? -0.425 -37.312 -0.526 1 86.88 54 ASN B C 1
ATOM 4045 O O . ASN B 1 54 ? -0.8 -37.969 -1.496 1 86.88 54 ASN B O 1
ATOM 4049 N N . VAL B 1 55 ? -0.059 -37.906 0.588 1 77.81 55 VAL B N 1
ATOM 4050 C CA . VAL B 1 55 ? -0.131 -39.344 0.814 1 77.81 55 VAL B CA 1
ATOM 4051 C C . VAL B 1 55 ? -1.49 -39.875 0.359 1 77.81 55 VAL B C 1
ATOM 4053 O O . VAL B 1 55 ? -1.573 -40.938 -0.289 1 77.81 55 VAL B O 1
ATOM 4056 N N . ARG B 1 56 ? -2.607 -39.188 0.493 1 75.5 56 ARG B N 1
ATOM 4057 C CA . ARG B 1 56 ? -3.938 -39.688 0.123 1 75.5 56 ARG B CA 1
ATOM 4058 C C . ARG B 1 56 ? -4.496 -38.875 -1.05 1 75.5 56 ARG B C 1
ATOM 4060 O O . ARG B 1 56 ? -5.688 -38.969 -1.361 1 75.5 56 ARG B O 1
ATOM 4067 N N . GLU B 1 57 ? -3.566 -38.188 -1.692 1 78.62 57 GLU B N 1
ATOM 4068 C CA . GLU B 1 57 ? -3.938 -37.375 -2.854 1 78.62 57 GLU B CA 1
ATOM 4069 C C . GLU B 1 57 ? -5.129 -36.469 -2.541 1 78.62 57 GLU B C 1
ATOM 4071 O O . GLU B 1 57 ? -6.082 -36.406 -3.322 1 78.62 57 GLU B O 1
ATOM 4076 N N . ASP B 1 58 ? -5.098 -35.938 -1.348 1 79.12 58 ASP B N 1
ATOM 4077 C CA . ASP B 1 58 ? -6.133 -35 -0.893 1 79.12 58 ASP B CA 1
ATOM 4078 C C . ASP B 1 58 ? -5.707 -33.562 -1.117 1 79.12 58 ASP B C 1
ATOM 4080 O O . ASP B 1 58 ? -4.539 -33.281 -1.396 1 79.12 58 ASP B O 1
ATOM 4084 N N . PHE B 1 59 ? -6.699 -32.719 -1.026 1 81.31 59 PHE B N 1
ATOM 4085 C CA . PHE B 1 59 ? -6.449 -31.297 -1.199 1 81.31 59 PHE B CA 1
ATOM 4086 C C . PHE B 1 59 ? -5.672 -30.734 -0.017 1 81.31 59 PHE B C 1
ATOM 4088 O O . PHE B 1 59 ? -5.09 -29.656 -0.107 1 81.31 59 PHE B O 1
ATOM 4095 N N . THR B 1 60 ? -5.734 -31.438 1.075 1 79.38 60 THR B N 1
ATOM 4096 C CA . THR B 1 60 ? -4.988 -31.031 2.262 1 79.38 60 THR B CA 1
ATOM 4097 C C . THR B 1 60 ? -3.951 -32.094 2.635 1 79.38 60 THR B C 1
ATOM 4099 O O . THR B 1 60 ? -4.234 -33.281 2.596 1 79.38 60 THR B O 1
ATOM 4102 N N . GLY B 1 61 ? -2.682 -31.578 2.9 1 79 61 GLY B N 1
ATOM 4103 C CA . GLY B 1 61 ? -1.625 -32.5 3.271 1 79 61 GLY B CA 1
ATOM 4104 C C . GLY B 1 61 ? -0.284 -31.828 3.484 1 79 61 GLY B C 1
ATOM 4105 O O . GLY B 1 61 ? -0.197 -30.609 3.494 1 79 61 GLY B O 1
ATOM 4106 N N . GLY B 1 62 ? 0.698 -32.594 3.619 1 83.75 62 GLY B N 1
ATOM 4107 C CA . GLY B 1 62 ? 2.016 -32.125 3.998 1 83.75 62 GLY B CA 1
ATOM 4108 C C . GLY B 1 62 ? 2.783 -31.5 2.842 1 83.75 62 GLY B C 1
ATOM 4109 O O . GLY B 1 62 ? 3.719 -30.719 3.051 1 83.75 62 GLY B O 1
ATOM 4110 N N . ASN B 1 63 ? 2.32 -31.797 1.629 1 89.94 63 ASN B N 1
ATOM 4111 C CA . ASN B 1 63 ? 3.082 -31.344 0.474 1 89.94 63 ASN B CA 1
ATOM 4112 C C . ASN B 1 63 ? 2.393 -30.172 -0.219 1 89.94 63 ASN B C 1
ATOM 4114 O O . ASN B 1 63 ? 3.053 -29.234 -0.676 1 89.94 63 ASN B O 1
ATOM 4118 N N . ILE B 1 64 ? 1.116 -30.25 -0.291 1 94.69 64 ILE B N 1
ATOM 4119 C CA . ILE B 1 64 ? 0.348 -29.172 -0.903 1 94.69 64 ILE B CA 1
ATOM 4120 C C . ILE B 1 64 ? -1.007 -29.047 -0.211 1 94.69 64 ILE B C 1
ATOM 4122 O O . ILE B 1 64 ? -1.651 -30.047 0.094 1 94.69 64 ILE B O 1
ATOM 4126 N N . THR B 1 65 ? -1.362 -27.875 0.167 1 95.88 65 THR B N 1
ATOM 4127 C CA . THR B 1 65 ? -2.666 -27.562 0.747 1 95.88 65 THR B CA 1
ATOM 4128 C C . THR B 1 65 ? -3.324 -26.406 0.016 1 95.88 65 THR B C 1
ATOM 4130 O O . THR B 1 65 ? -2.684 -25.375 -0.237 1 95.88 65 THR B O 1
ATOM 4133 N N . ILE B 1 66 ? -4.551 -26.578 -0.418 1 96.88 66 ILE B N 1
ATOM 4134 C CA . ILE B 1 66 ? -5.34 -25.516 -1.027 1 96.88 66 ILE B CA 1
ATOM 4135 C C . ILE B 1 66 ? -6.562 -25.219 -0.162 1 96.88 66 ILE B C 1
ATOM 4137 O O . ILE B 1 66 ? -7.273 -26.125 0.253 1 96.88 66 ILE B O 1
ATOM 4141 N N . PHE B 1 67 ? -6.758 -23.938 0.238 1 97.88 67 PHE B N 1
ATOM 4142 C CA . PHE B 1 67 ? -7.906 -23.484 1.008 1 97.88 67 PHE B CA 1
ATOM 4143 C C . PHE B 1 67 ? -8.945 -22.828 0.099 1 97.88 67 PHE B C 1
ATOM 4145 O O . PHE B 1 67 ? -8.68 -21.781 -0.49 1 97.88 67 PHE B O 1
ATOM 4152 N N . TYR B 1 68 ? -10.078 -23.453 0.069 1 96.5 68 TYR B N 1
ATOM 4153 C CA . TYR B 1 68 ? -11.172 -22.844 -0.671 1 96.5 68 TYR B CA 1
ATOM 4154 C C . TYR B 1 68 ? -11.906 -21.812 0.185 1 96.5 68 TYR B C 1
ATOM 4156 O O . TYR B 1 68 ? -11.516 -21.562 1.328 1 96.5 68 TYR B O 1
ATOM 4164 N N . TYR B 1 69 ? -12.891 -21.156 -0.355 1 95.31 69 TYR B N 1
ATOM 4165 C CA . TYR B 1 69 ? -13.516 -19.953 0.179 1 95.31 69 TYR B CA 1
ATOM 4166 C C . TYR B 1 69 ? -14.109 -20.219 1.559 1 95.31 69 TYR B C 1
ATOM 4168 O O . TYR B 1 69 ? -14.203 -19.297 2.383 1 95.31 69 TYR B O 1
ATOM 4176 N N . ASP B 1 70 ? -14.414 -21.438 1.892 1 95.19 70 ASP B N 1
ATOM 4177 C CA . ASP B 1 70 ? -15.078 -21.734 3.156 1 95.19 70 ASP B CA 1
ATOM 4178 C C . ASP B 1 70 ? -14.156 -22.5 4.098 1 95.19 70 ASP B C 1
ATOM 4180 O O . ASP B 1 70 ? -14.609 -23.094 5.078 1 95.19 70 ASP B O 1
ATOM 4184 N N . GLN B 1 71 ? -12.914 -22.438 3.793 1 97.25 71 GLN B N 1
ATOM 4185 C CA . GLN B 1 71 ? -12.039 -23.328 4.535 1 97.25 71 GLN B CA 1
ATOM 4186 C C . GLN B 1 71 ? -10.977 -22.547 5.305 1 97.25 71 GLN B C 1
ATOM 4188 O O . GLN B 1 71 ? -10.18 -23.125 6.043 1 97.25 71 GLN B O 1
ATOM 4193 N N . LEU B 1 72 ? -10.945 -21.25 5.141 1 98.25 72 LEU B N 1
ATOM 4194 C CA . LEU B 1 72 ? -9.906 -20.453 5.793 1 98.25 72 LEU B CA 1
ATOM 4195 C C . LEU B 1 72 ? -10.484 -19.125 6.309 1 98.25 72 LEU B C 1
ATOM 4197 O O . LEU B 1 72 ? -10.727 -18.203 5.531 1 98.25 72 LEU B O 1
ATOM 4201 N N . GLY B 1 73 ? -10.641 -19.062 7.617 1 98.38 73 GLY B N 1
ATOM 4202 C CA . GLY B 1 73 ? -11.148 -17.859 8.25 1 98.38 73 GLY B CA 1
ATOM 4203 C C . GLY B 1 73 ? -12.586 -17.547 7.867 1 98.38 73 GLY B C 1
ATOM 4204 O O . GLY B 1 73 ? -13.414 -18.453 7.75 1 98.38 73 GLY B O 1
ATOM 4205 N N . LEU B 1 74 ? -12.875 -16.25 7.898 1 98.31 74 LEU B N 1
ATOM 4206 C CA . LEU B 1 74 ? -14.219 -15.758 7.621 1 98.31 74 LEU B CA 1
ATOM 4207 C C . LEU B 1 74 ? -14.258 -14.977 6.312 1 98.31 74 LEU B C 1
ATOM 4209 O O . LEU B 1 74 ? -14.734 -13.844 6.277 1 98.31 74 LEU B O 1
ATOM 4213 N N . TYR B 1 75 ? -13.766 -15.609 5.211 1 98.44 75 TYR B N 1
ATOM 4214 C CA . TYR B 1 75 ? -13.812 -15.008 3.885 1 98.44 75 TYR B CA 1
ATOM 4215 C C . TYR B 1 75 ? -15.234 -14.562 3.543 1 98.44 75 TYR B C 1
ATOM 4217 O O . TYR B 1 75 ? -16.172 -15.359 3.592 1 98.44 75 TYR B O 1
ATOM 4225 N N . PRO B 1 76 ? -15.375 -13.234 3.254 1 98.56 76 PRO B N 1
ATOM 4226 C CA . PRO B 1 76 ? -16.719 -12.719 2.979 1 98.56 76 PRO B CA 1
ATOM 4227 C C . PRO B 1 76 ? -17.156 -12.953 1.535 1 98.56 76 PRO B C 1
ATOM 4229 O O . PRO B 1 76 ? -16.359 -12.781 0.609 1 98.56 76 PRO B O 1
ATOM 4232 N N . TYR B 1 77 ? -18.406 -13.352 1.329 1 97.75 77 TYR B N 1
ATOM 4233 C CA . TYR B 1 77 ? -18.922 -13.508 -0.027 1 97.75 77 TYR B CA 1
ATOM 4234 C C . TYR B 1 77 ? -20.438 -13.523 -0.032 1 97.75 77 TYR B C 1
ATOM 4236 O O . TYR B 1 77 ? -21.078 -13.547 1.027 1 97.75 77 TYR B O 1
ATOM 4244 N N . TYR B 1 78 ? -21.016 -13.336 -1.229 1 96.19 78 TYR B N 1
ATOM 4245 C CA . TYR B 1 78 ? -22.453 -13.453 -1.431 1 96.19 78 TYR B CA 1
ATOM 4246 C C . TYR B 1 78 ? -22.797 -14.766 -2.121 1 96.19 78 TYR B C 1
ATOM 4248 O O . TYR B 1 78 ? -22.078 -15.203 -3.025 1 96.19 78 TYR B O 1
ATOM 4256 N N . LEU B 1 79 ? -23.906 -15.234 -1.653 1 91.25 79 LEU B N 1
ATOM 4257 C CA . LEU B 1 79 ? -24.406 -16.422 -2.32 1 91.25 79 LEU B CA 1
ATOM 4258 C C . LEU B 1 79 ? -25.047 -16.078 -3.652 1 91.25 79 LEU B C 1
ATOM 4260 O O . LEU B 1 79 ? -25.844 -15.125 -3.732 1 91.25 79 LEU B O 1
ATOM 4264 N N . ASN B 1 80 ? -24.703 -16.344 -4.836 1 73.5 80 ASN B N 1
ATOM 4265 C CA . ASN B 1 80 ? -25.047 -16 -6.211 1 73.5 80 ASN B CA 1
ATOM 4266 C C . ASN B 1 80 ? -26.531 -16.234 -6.492 1 73.5 80 ASN B C 1
ATOM 4268 O O . ASN B 1 80 ? -27.141 -15.477 -7.246 1 73.5 80 ASN B O 1
ATOM 4272 N N . LYS B 1 81 ? -27.172 -17.141 -6 1 72.62 81 LYS B N 1
ATOM 4273 C CA . LYS B 1 81 ? -28.469 -17.594 -6.492 1 72.62 81 LYS B CA 1
ATOM 4274 C C . LYS B 1 81 ? -29.594 -17.188 -5.539 1 72.62 81 LYS B C 1
ATOM 4276 O O . LYS B 1 81 ? -30.703 -17.719 -5.625 1 72.62 81 LYS B O 1
ATOM 4281 N N . THR B 1 82 ? -29.219 -16.219 -4.797 1 72.94 82 THR B N 1
ATOM 4282 C CA . THR B 1 82 ? -30.297 -15.805 -3.902 1 72.94 82 THR B CA 1
ATOM 4283 C C . THR B 1 82 ? -30.703 -14.367 -4.176 1 72.94 82 THR B C 1
ATOM 4285 O O . THR B 1 82 ? -29.875 -13.539 -4.578 1 72.94 82 THR B O 1
ATOM 4288 N N . THR B 1 83 ? -31.984 -14.078 -4.246 1 77.25 83 THR B N 1
ATOM 4289 C CA . THR B 1 83 ? -32.531 -12.734 -4.336 1 77.25 83 THR B CA 1
ATOM 4290 C C . THR B 1 83 ? -33.406 -12.43 -3.123 1 77.25 83 THR B C 1
ATOM 4292 O O . THR B 1 83 ? -34.438 -13.086 -2.902 1 77.25 83 THR B O 1
ATOM 4295 N N . PRO B 1 84 ? -32.938 -11.414 -2.307 1 83.75 84 PRO B N 1
ATOM 4296 C CA . PRO B 1 84 ? -31.719 -10.625 -2.357 1 83.75 84 PRO B CA 1
ATOM 4297 C C . PRO B 1 84 ? -30.469 -11.453 -2.027 1 83.75 84 PRO B C 1
ATOM 4299 O O . PRO B 1 84 ? -30.578 -12.555 -1.487 1 83.75 84 PRO B O 1
ATOM 4302 N N . PRO B 1 85 ? -29.375 -10.93 -2.441 1 90.88 85 PRO B N 1
ATOM 4303 C CA . PRO B 1 85 ? -28.156 -11.695 -2.148 1 90.88 85 PRO B CA 1
ATOM 4304 C C . PRO B 1 85 ? -27.953 -11.93 -0.654 1 90.88 85 PRO B C 1
ATOM 4306 O O . PRO B 1 85 ? -28.25 -11.047 0.158 1 90.88 85 PRO B O 1
ATOM 4309 N N . VAL B 1 86 ? -27.641 -13.102 -0.342 1 94.06 86 VAL B N 1
ATOM 4310 C CA . VAL B 1 86 ? -27.375 -13.461 1.048 1 94.06 86 VAL B CA 1
ATOM 4311 C C . VAL B 1 86 ? -25.891 -13.281 1.361 1 94.06 86 VAL B C 1
ATOM 4313 O O . VAL B 1 86 ? -25.031 -13.859 0.685 1 94.06 86 VAL B O 1
ATOM 4316 N N . ALA B 1 87 ? -25.656 -12.531 2.336 1 95.88 87 ALA B N 1
ATOM 4317 C CA . ALA B 1 87 ? -24.281 -12.234 2.73 1 95.88 87 ALA B CA 1
ATOM 4318 C C . ALA B 1 87 ? -23.734 -13.297 3.688 1 95.88 87 ALA B C 1
ATOM 4320 O O . ALA B 1 87 ? -24.422 -13.672 4.648 1 95.88 87 ALA B O 1
ATOM 4321 N N . ILE B 1 88 ? -22.656 -13.875 3.379 1 97.12 88 ILE B N 1
ATOM 4322 C CA . ILE B 1 88 ? -21.891 -14.719 4.285 1 97.12 88 ILE B CA 1
ATOM 4323 C C . ILE B 1 88 ? -20.703 -13.93 4.828 1 97.12 88 ILE B C 1
ATOM 4325 O O . ILE B 1 88 ? -19.938 -13.344 4.059 1 97.12 88 ILE B O 1
ATOM 4329 N N . ASN B 1 89 ? -20.469 -13.922 6.207 1 97.25 89 ASN B N 1
ATOM 4330 C CA . ASN B 1 89 ? -19.406 -13.188 6.867 1 97.25 89 ASN B CA 1
ATOM 4331 C C . ASN B 1 89 ? -19.391 -11.719 6.438 1 97.25 89 ASN B C 1
ATOM 4333 O O . ASN B 1 89 ? -18.328 -11.188 6.082 1 97.25 89 ASN B O 1
ATOM 4337 N N . GLY B 1 90 ? -20.5 -11.133 6.301 1 96.5 90 GLY B N 1
ATOM 4338 C CA . GLY B 1 90 ? -20.609 -9.719 5.977 1 96.5 90 GLY B CA 1
ATOM 4339 C C . GLY B 1 90 ? -20.734 -9.461 4.488 1 96.5 90 GLY B C 1
ATOM 4340 O O . GLY B 1 90 ? -21.109 -8.352 4.078 1 96.5 90 GLY B O 1
ATOM 4341 N N . GLY B 1 91 ? -20.406 -10.453 3.576 1 97.38 91 GLY B N 1
ATOM 4342 C CA . GLY B 1 91 ? -20.594 -10.352 2.137 1 97.38 91 GLY B CA 1
ATOM 4343 C C . GLY B 1 91 ? -19.438 -9.672 1.434 1 97.38 91 GLY B C 1
ATOM 4344 O O . GLY B 1 91 ? -18.844 -10.242 0.516 1 97.38 91 GLY B O 1
ATOM 4345 N N . CYS B 1 92 ? -19.078 -8.438 1.894 1 97.56 92 CYS B N 1
ATOM 4346 C CA . CYS B 1 92 ? -17.984 -7.656 1.344 1 97.56 92 CYS B CA 1
ATOM 4347 C C . CYS B 1 92 ? -16.844 -7.539 2.348 1 97.56 92 CYS B C 1
ATOM 4349 O O . CYS B 1 92 ? -17.062 -7.59 3.559 1 97.56 92 CYS B O 1
ATOM 4351 N N . PRO B 1 93 ? -15.617 -7.391 1.817 1 98 93 PRO B N 1
ATOM 4352 C CA . PRO B 1 93 ? -14.477 -7.324 2.736 1 98 93 PRO B CA 1
ATOM 4353 C C . PRO B 1 93 ? -14.562 -6.145 3.699 1 98 93 PRO B C 1
ATOM 4355 O O . PRO B 1 93 ? -14.062 -6.219 4.824 1 98 93 PRO B O 1
ATOM 4358 N N . GLN B 1 94 ? -15.18 -4.996 3.279 1 97.19 94 GLN B N 1
ATOM 4359 C CA . GLN B 1 94 ? -15.266 -3.822 4.141 1 97.19 94 GLN B CA 1
ATOM 4360 C C . GLN B 1 94 ? -16.297 -4.023 5.25 1 97.19 94 GLN B C 1
ATOM 4362 O O . GLN B 1 94 ? -16.375 -3.225 6.184 1 97.19 94 GLN B O 1
ATOM 4367 N N . ASN B 1 95 ? -17.062 -5.062 5.18 1 96.81 95 ASN B N 1
ATOM 4368 C CA . ASN B 1 95 ? -18.141 -5.309 6.133 1 96.81 95 ASN B CA 1
ATOM 4369 C C . ASN B 1 95 ? -17.875 -6.551 6.977 1 96.81 95 ASN B C 1
ATOM 4371 O O . ASN B 1 95 ? -18.781 -7.09 7.609 1 96.81 95 ASN B O 1
ATOM 4375 N N . THR B 1 96 ? -16.719 -7.109 6.938 1 95.94 96 THR B N 1
ATOM 4376 C CA . THR B 1 96 ? -16.312 -8.266 7.727 1 95.94 96 THR B CA 1
ATOM 4377 C C . THR B 1 96 ? -15.32 -7.867 8.812 1 95.94 96 THR B C 1
ATOM 4379 O O . THR B 1 96 ? -14.609 -6.875 8.672 1 95.94 96 THR B O 1
ATOM 4382 N N . SER B 1 97 ? -15.367 -8.578 9.922 1 93.62 97 SER B N 1
ATOM 4383 C CA . SER B 1 97 ? -14.383 -8.359 10.969 1 93.62 97 SER B CA 1
ATOM 4384 C C . SER B 1 97 ? -13.055 -9.023 10.633 1 93.62 97 SER B C 1
ATOM 4386 O O . SER B 1 97 ? -12.969 -10.258 10.609 1 93.62 97 SER B O 1
ATOM 4388 N N . LEU B 1 98 ? -12.07 -8.266 10.422 1 93.81 98 LEU B N 1
ATOM 4389 C CA . LEU B 1 98 ? -10.742 -8.797 10.133 1 93.81 98 LEU B CA 1
ATOM 4390 C C . LEU B 1 98 ? -10.195 -9.57 11.328 1 93.81 98 LEU B C 1
ATOM 4392 O O . LEU B 1 98 ? -9.578 -10.625 11.156 1 93.81 98 LEU B O 1
ATOM 4396 N N . LEU B 1 99 ? -10.453 -9.078 12.5 1 90.5 99 LEU B N 1
ATOM 4397 C CA . LEU B 1 99 ? -9.945 -9.719 13.711 1 90.5 99 LEU B CA 1
ATOM 4398 C C . LEU B 1 99 ? -10.57 -11.094 13.898 1 90.5 99 LEU B C 1
ATOM 4400 O O . LEU B 1 99 ? -9.867 -12.062 14.203 1 90.5 99 LEU B O 1
ATOM 4404 N N . ASP B 1 100 ? -11.867 -11.195 13.68 1 95.62 100 ASP B N 1
ATOM 4405 C CA . ASP B 1 100 ? -12.547 -12.484 13.789 1 95.62 100 ASP B CA 1
ATOM 4406 C C . ASP B 1 100 ? -12.062 -13.453 12.719 1 95.62 100 ASP B C 1
ATOM 4408 O O . ASP B 1 100 ? -11.93 -14.648 12.969 1 95.62 100 ASP B O 1
ATOM 4412 N N . HIS B 1 101 ? -11.82 -12.898 11.555 1 97.56 101 HIS B N 1
ATOM 4413 C CA . HIS B 1 101 ? -11.281 -13.695 10.461 1 97.56 101 HIS B CA 1
ATOM 4414 C C . HIS B 1 101 ? -9.938 -14.305 10.828 1 97.56 101 HIS B C 1
ATOM 4416 O O . HIS B 1 101 ? -9.727 -15.508 10.672 1 97.56 101 HIS B O 1
ATOM 4422 N N . LEU B 1 102 ? -9.062 -13.484 11.344 1 96.31 102 LEU B N 1
ATOM 4423 C CA . LEU B 1 102 ? -7.719 -13.93 11.68 1 96.31 102 LEU B CA 1
ATOM 4424 C C . LEU B 1 102 ? -7.754 -14.945 12.82 1 96.31 102 LEU B C 1
ATOM 4426 O O . LEU B 1 102 ? -6.988 -15.914 12.82 1 96.31 102 LEU B O 1
ATOM 4430 N N . ASP B 1 103 ? -8.68 -14.711 13.742 1 94.94 103 ASP B N 1
ATOM 4431 C CA . ASP B 1 103 ? -8.836 -15.656 14.852 1 94.94 103 ASP B CA 1
ATOM 4432 C C . ASP B 1 103 ? -9.273 -17.031 14.336 1 94.94 103 ASP B C 1
ATOM 4434 O O . ASP B 1 103 ? -8.688 -18.047 14.711 1 94.94 103 ASP B O 1
ATOM 4438 N N . LYS B 1 104 ? -10.219 -17.078 13.516 1 97.81 104 LYS B N 1
ATOM 4439 C CA . LYS B 1 104 ? -10.703 -18.344 12.961 1 97.81 104 LYS B CA 1
ATOM 4440 C C . LYS B 1 104 ? -9.648 -19 12.078 1 97.81 104 LYS B C 1
ATOM 4442 O O . LYS B 1 104 ? -9.539 -20.219 12.039 1 97.81 104 LYS B O 1
ATOM 4447 N N . MET B 1 105 ? -8.938 -18.203 11.328 1 97.44 105 MET B N 1
ATOM 4448 C CA . MET B 1 105 ? -7.883 -18.703 10.445 1 97.44 105 MET B CA 1
ATOM 4449 C C . MET B 1 105 ? -6.855 -19.516 11.234 1 97.44 105 MET B C 1
ATOM 4451 O O . MET B 1 105 ? -6.352 -20.516 10.742 1 97.44 105 MET B O 1
ATOM 4455 N N . ALA B 1 106 ? -6.52 -19 12.383 1 95.88 106 ALA B N 1
ATOM 4456 C CA . ALA B 1 106 ? -5.527 -19.703 13.203 1 95.88 106 ALA B CA 1
ATOM 4457 C C . ALA B 1 106 ? -5.965 -21.141 13.484 1 95.88 106 ALA B C 1
ATOM 4459 O O . ALA B 1 106 ? -5.164 -22.062 13.375 1 95.88 106 ALA B O 1
ATOM 4460 N N . SER B 1 107 ? -7.195 -21.297 13.797 1 96.5 107 SER B N 1
ATOM 4461 C CA . SER B 1 107 ? -7.734 -22.625 14.07 1 96.5 107 SER B CA 1
ATOM 4462 C C . SER B 1 107 ? -7.785 -23.469 12.797 1 96.5 107 SER B C 1
ATOM 4464 O O . SER B 1 107 ? -7.535 -24.672 12.836 1 96.5 107 SER B O 1
ATOM 4466 N N . ASP B 1 108 ? -8.18 -22.844 11.75 1 97.62 108 ASP B N 1
ATOM 4467 C CA . ASP B 1 108 ? -8.273 -23.562 10.477 1 97.62 108 ASP B CA 1
ATOM 4468 C C . ASP B 1 108 ? -6.898 -24.062 10.031 1 97.62 108 ASP B C 1
ATOM 4470 O O . ASP B 1 108 ? -6.773 -25.203 9.555 1 97.62 108 ASP B O 1
ATOM 4474 N N . ILE B 1 109 ? -5.906 -23.25 10.148 1 97.19 109 ILE B N 1
ATOM 4475 C CA . ILE B 1 109 ? -4.551 -23.625 9.75 1 97.19 109 ILE B CA 1
ATOM 4476 C C . ILE B 1 109 ? -4.035 -24.734 10.648 1 97.19 109 ILE B C 1
ATOM 4478 O O . ILE B 1 109 ? -3.41 -25.688 10.172 1 97.19 109 ILE B O 1
ATOM 4482 N N . ALA B 1 110 ? -4.363 -24.656 11.945 1 95.38 110 ALA B N 1
ATOM 4483 C CA . ALA B 1 110 ? -3.951 -25.703 12.875 1 95.38 110 ALA B CA 1
ATOM 4484 C C . ALA B 1 110 ? -4.562 -27.047 12.492 1 95.38 110 ALA B C 1
ATOM 4486 O O . ALA B 1 110 ? -3.939 -28.094 12.672 1 95.38 110 ALA B O 1
ATOM 4487 N N . THR B 1 111 ? -5.711 -27.016 11.977 1 94.81 111 THR B N 1
ATOM 4488 C CA . THR B 1 111 ? -6.41 -28.234 11.586 1 94.81 111 THR B CA 1
ATOM 4489 C C . THR B 1 111 ? -5.863 -28.766 10.266 1 94.81 111 THR B C 1
ATOM 4491 O O . THR B 1 111 ? -5.566 -29.953 10.148 1 94.81 111 THR B O 1
ATOM 4494 N N . ALA B 1 112 ? -5.66 -27.906 9.273 1 94.25 112 ALA B N 1
ATOM 4495 C CA . ALA B 1 112 ? -5.266 -28.312 7.93 1 94.25 112 ALA B CA 1
ATOM 4496 C C . ALA B 1 112 ? -3.773 -28.625 7.863 1 94.25 112 ALA B C 1
ATOM 4498 O O . ALA B 1 112 ? -3.342 -29.453 7.066 1 94.25 112 ALA B O 1
ATOM 4499 N N . MET B 1 113 ? -3.035 -27.953 8.664 1 93.94 113 MET B N 1
ATOM 4500 C CA . MET B 1 113 ? -1.585 -28.078 8.773 1 93.94 113 MET B CA 1
ATOM 4501 C C . MET B 1 113 ? -1.162 -28.25 10.227 1 93.94 113 MET B C 1
ATOM 4503 O O . MET B 1 113 ? -0.545 -27.359 10.812 1 93.94 113 MET B O 1
ATOM 4507 N N . PRO B 1 114 ? -1.352 -29.406 10.719 1 92.06 114 PRO B N 1
ATOM 4508 C CA . PRO B 1 114 ? -1.112 -29.594 12.148 1 92.06 114 PRO B CA 1
ATOM 4509 C C . PRO B 1 114 ? 0.356 -29.422 12.531 1 92.06 114 PRO B C 1
ATOM 4511 O O . PRO B 1 114 ? 0.664 -29.031 13.656 1 92.06 114 PRO B O 1
ATOM 4514 N N . SER B 1 115 ? 1.192 -29.703 11.562 1 91.62 115 SER B N 1
ATOM 4515 C CA . SER B 1 115 ? 2.615 -29.578 11.859 1 91.62 115 SER B CA 1
ATOM 4516 C C . SER B 1 115 ? 3.078 -28.125 11.742 1 91.62 115 SER B C 1
ATOM 4518 O O . SER B 1 115 ? 2.896 -27.5 10.695 1 91.62 115 SER B O 1
ATOM 4520 N N . ALA B 1 116 ? 3.777 -27.641 12.711 1 90.69 116 ALA B N 1
ATOM 4521 C CA . ALA B 1 116 ? 4.32 -26.281 12.695 1 90.69 116 ALA B CA 1
ATOM 4522 C C . ALA B 1 116 ? 5.457 -26.156 11.68 1 90.69 116 ALA B C 1
ATOM 4524 O O . ALA B 1 116 ? 5.766 -25.062 11.219 1 90.69 116 ALA B O 1
ATOM 4525 N N . SER B 1 117 ? 6.008 -27.297 11.336 1 91.31 117 SER B N 1
ATOM 4526 C CA . SER B 1 117 ? 7.145 -27.297 10.414 1 91.31 117 SER B CA 1
ATOM 4527 C C . SER B 1 117 ? 6.695 -27.562 8.984 1 91.31 117 SER B C 1
ATOM 4529 O O . SER B 1 117 ? 7.508 -27.938 8.133 1 91.31 117 SER B O 1
ATOM 4531 N N . PHE B 1 118 ? 5.461 -27.453 8.82 1 91.25 118 PHE B N 1
ATOM 4532 C CA . PHE B 1 118 ? 4.93 -27.594 7.473 1 91.25 118 PHE B CA 1
ATOM 4533 C C . PHE B 1 118 ? 5.719 -26.75 6.484 1 91.25 118 PHE B C 1
ATOM 4535 O O . PHE B 1 118 ? 5.98 -25.578 6.734 1 91.25 118 PHE B O 1
ATOM 4542 N N . ALA B 1 119 ? 6.07 -27.344 5.32 1 91.88 119 ALA B N 1
ATOM 4543 C CA . ALA B 1 119 ? 6.883 -26.625 4.34 1 91.88 119 ALA B CA 1
ATOM 4544 C C . ALA B 1 119 ? 6.438 -26.953 2.918 1 91.88 119 ALA B C 1
ATOM 4546 O O . ALA B 1 119 ? 7.273 -27.125 2.025 1 91.88 119 ALA B O 1
ATOM 4547 N N . GLY B 1 120 ? 5.148 -27.016 2.676 1 94.62 120 GLY B N 1
ATOM 4548 C CA . GLY B 1 120 ? 4.621 -27.359 1.367 1 94.62 120 GLY B CA 1
ATOM 4549 C C . GLY B 1 120 ? 3.998 -26.188 0.646 1 94.62 120 GLY B C 1
ATOM 4550 O O . GLY B 1 120 ? 4.047 -25.047 1.137 1 94.62 120 GLY B O 1
ATOM 4551 N N . LEU B 1 121 ? 3.523 -26.438 -0.607 1 97.5 121 LEU B N 1
ATOM 4552 C CA . LEU B 1 121 ? 2.754 -25.438 -1.344 1 97.5 121 LEU B CA 1
ATOM 4553 C C . LEU B 1 121 ? 1.473 -25.094 -0.599 1 97.5 121 LEU B C 1
ATOM 4555 O O . LEU B 1 121 ? 0.735 -25.969 -0.165 1 97.5 121 LEU B O 1
ATOM 4559 N N . SER B 1 122 ? 1.258 -23.859 -0.315 1 97.94 122 SER B N 1
ATOM 4560 C CA . SER B 1 122 ? 0.128 -23.344 0.45 1 97.94 122 SER B CA 1
ATOM 4561 C C . SER B 1 122 ? -0.669 -22.328 -0.36 1 97.94 122 SER B C 1
ATOM 4563 O O . SER B 1 122 ? -0.268 -21.172 -0.478 1 97.94 122 SER B O 1
ATOM 4565 N N . VAL B 1 123 ? -1.843 -22.781 -0.811 1 98.56 123 VAL B N 1
ATOM 4566 C CA . VAL B 1 123 ? -2.576 -22 -1.809 1 98.56 123 VAL B CA 1
ATOM 4567 C C . VAL B 1 123 ? -3.928 -21.578 -1.24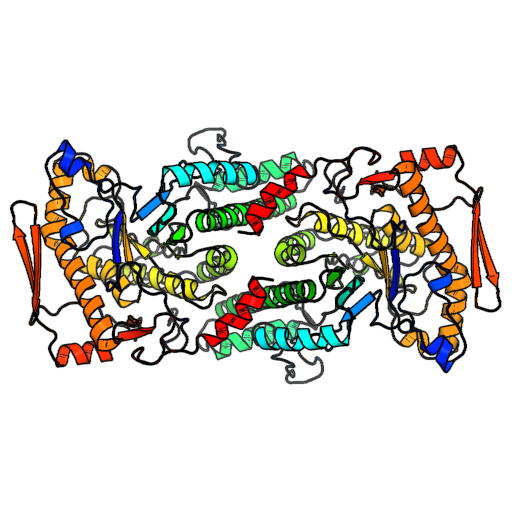2 1 98.56 123 VAL B C 1
ATOM 4569 O O . VAL B 1 123 ? -4.637 -22.391 -0.635 1 98.56 123 VAL B O 1
ATOM 4572 N N . ILE B 1 124 ? -4.203 -20.312 -1.375 1 98.75 124 ILE B N 1
ATOM 4573 C CA . ILE B 1 124 ? -5.523 -19.781 -1.034 1 98.75 124 ILE B CA 1
ATOM 4574 C C . ILE B 1 124 ? -6.32 -19.531 -2.311 1 98.75 124 ILE B C 1
ATOM 4576 O O . ILE B 1 124 ? -5.902 -18.734 -3.16 1 98.75 124 ILE B O 1
ATOM 4580 N N . ASP B 1 125 ? -7.43 -20.25 -2.426 1 98.31 125 ASP B N 1
ATOM 4581 C CA . ASP B 1 125 ? -8.258 -20.109 -3.619 1 98.31 125 ASP B CA 1
ATOM 4582 C C . ASP B 1 125 ? -9.555 -19.359 -3.301 1 98.31 125 ASP B C 1
ATOM 4584 O O . ASP B 1 125 ? -10.594 -19.984 -3.09 1 98.31 125 ASP B O 1
ATOM 4588 N N . TRP B 1 126 ? -9.5 -18.062 -3.352 1 98.31 126 TRP B N 1
ATOM 4589 C CA . TRP B 1 126 ? -10.641 -17.172 -3.18 1 98.31 126 TRP B CA 1
ATOM 4590 C C . TRP B 1 126 ? -11.023 -16.516 -4.504 1 98.31 126 TRP B C 1
ATOM 4592 O O . TRP B 1 126 ? -10.312 -15.641 -5 1 98.31 126 TRP B O 1
ATOM 4602 N N . GLU B 1 127 ? -12.227 -16.875 -5.078 1 96.44 127 GLU B N 1
ATOM 4603 C CA . GLU B 1 127 ? -12.531 -16.438 -6.434 1 96.44 127 GLU B CA 1
ATOM 4604 C C . GLU B 1 127 ? -13.852 -15.664 -6.48 1 96.44 127 GLU B C 1
ATOM 4606 O O . GLU B 1 127 ? -14.266 -15.195 -7.539 1 96.44 127 GLU B O 1
ATOM 4611 N N . ASN B 1 128 ? -14.477 -15.484 -5.363 1 97 128 ASN B N 1
ATOM 4612 C CA . ASN B 1 128 ? -15.797 -14.859 -5.371 1 97 128 ASN B CA 1
ATOM 4613 C C . ASN B 1 128 ? -15.727 -13.398 -5.801 1 97 128 ASN B C 1
ATOM 4615 O O . ASN B 1 128 ? -16.625 -12.898 -6.465 1 97 128 ASN B O 1
ATOM 4619 N N . TRP B 1 129 ? -14.766 -12.797 -5.422 1 97.94 129 TRP B N 1
ATOM 4620 C CA . TRP B 1 129 ? -14.508 -11.422 -5.852 1 97.94 129 TRP B CA 1
ATOM 4621 C C . TRP B 1 129 ? -13.016 -11.203 -6.082 1 97.94 129 TRP B C 1
ATOM 4623 O O . TRP B 1 129 ? -12.195 -12.07 -5.773 1 97.94 129 TRP B O 1
ATOM 4633 N N . ARG B 1 130 ? -12.68 -10.094 -6.734 1 98.5 130 ARG B N 1
ATOM 4634 C CA . ARG B 1 130 ? -11.312 -9.633 -6.98 1 98.5 130 ARG B CA 1
ATOM 4635 C C . ARG B 1 130 ? -11.008 -8.367 -6.188 1 98.5 130 ARG B C 1
ATOM 4637 O O . ARG B 1 130 ? -11.906 -7.559 -5.938 1 98.5 130 ARG B O 1
ATOM 4644 N N . PRO B 1 131 ? -9.773 -8.219 -5.777 1 98.44 131 PRO B N 1
ATOM 4645 C CA . PRO B 1 131 ? -9.461 -7.062 -4.938 1 98.44 131 PRO B CA 1
ATOM 4646 C C . PRO B 1 131 ? -9.609 -5.734 -5.68 1 98.44 131 PRO B C 1
ATOM 4648 O O . PRO B 1 131 ? -9.844 -4.695 -5.055 1 98.44 131 PRO B O 1
ATOM 4651 N N . GLN B 1 132 ? -9.477 -5.73 -6.969 1 98.06 132 GLN B N 1
ATOM 4652 C CA . GLN B 1 132 ? -9.656 -4.516 -7.754 1 98.06 132 GLN B CA 1
ATOM 4653 C C . GLN B 1 132 ? -11.109 -4.363 -8.203 1 98.06 132 GLN B C 1
ATOM 4655 O O . GLN B 1 132 ? -11.656 -5.254 -8.852 1 98.06 132 GLN B O 1
ATOM 4660 N N . TRP B 1 133 ? -11.688 -3.213 -7.91 1 98.06 133 TRP B N 1
ATOM 4661 C CA . TRP B 1 133 ? -13.094 -2.879 -8.109 1 98.06 133 TRP B CA 1
ATOM 4662 C C . TRP B 1 133 ? -13.539 -3.186 -9.531 1 98.06 133 TRP B C 1
ATOM 4664 O O . TRP B 1 133 ? -14.594 -3.781 -9.75 1 98.06 133 TRP B O 1
ATOM 4674 N N . ILE B 1 134 ? -12.711 -2.928 -10.484 1 97.12 134 ILE B N 1
ATOM 4675 C CA . ILE B 1 134 ? -13.062 -2.949 -11.898 1 97.12 134 ILE B CA 1
ATOM 4676 C C . ILE B 1 134 ? -13.242 -4.395 -12.367 1 97.12 134 ILE B C 1
ATOM 4678 O O . ILE B 1 134 ? -13.898 -4.648 -13.375 1 97.12 134 ILE B O 1
ATOM 4682 N N . ARG B 1 135 ? -12.703 -5.324 -11.656 1 97.31 135 ARG B N 1
ATOM 4683 C CA . ARG B 1 135 ? -12.758 -6.727 -12.062 1 97.31 135 ARG B CA 1
ATOM 4684 C C . ARG B 1 135 ? -13.992 -7.414 -11.484 1 97.31 135 ARG B C 1
ATOM 4686 O O . ARG B 1 135 ? -14.273 -8.57 -11.812 1 97.31 135 ARG B O 1
ATOM 4693 N N . ASN B 1 136 ? -14.664 -6.684 -10.672 1 97.75 136 ASN B N 1
ATOM 4694 C CA . ASN B 1 136 ? -15.914 -7.227 -10.141 1 97.75 136 ASN B CA 1
ATOM 4695 C C . ASN B 1 136 ? -17.094 -6.855 -11.023 1 97.75 136 ASN B C 1
ATOM 4697 O O . ASN B 1 136 ? -18 -6.125 -10.594 1 97.75 136 ASN B O 1
ATOM 4701 N N . TRP B 1 137 ? -17.219 -7.422 -12.18 1 94.38 137 TRP B N 1
ATOM 4702 C CA . TRP B 1 137 ? -18.297 -7.191 -13.141 1 94.38 137 TRP B CA 1
ATOM 4703 C C . TRP B 1 137 ? -19.047 -8.484 -13.438 1 94.38 137 TRP B C 1
ATOM 4705 O O . TRP B 1 137 ? -18.672 -9.555 -12.945 1 94.38 137 TRP B O 1
ATOM 4715 N N . ASP B 1 138 ? -20.125 -8.391 -14.086 1 92.69 138 ASP B N 1
ATOM 4716 C CA . ASP B 1 138 ? -20.969 -9.523 -14.43 1 92.69 138 ASP B CA 1
ATOM 4717 C C . ASP B 1 138 ? -21.438 -10.258 -13.172 1 92.69 138 ASP B C 1
ATOM 4719 O O . ASP B 1 138 ? -22.062 -9.656 -12.289 1 92.69 138 ASP B O 1
ATOM 4723 N N . LYS B 1 139 ? -21 -11.477 -13.023 1 90.88 139 LYS B N 1
ATOM 4724 C CA . LYS B 1 139 ? -21.453 -12.266 -11.883 1 90.88 139 LYS B CA 1
ATOM 4725 C C . LYS B 1 139 ? -20.922 -11.695 -10.578 1 90.88 139 LYS B C 1
ATOM 4727 O O . LYS B 1 139 ? -21.5 -11.922 -9.508 1 90.88 139 LYS B O 1
ATOM 4732 N N . LYS B 1 140 ? -19.906 -10.938 -10.641 1 96.19 140 LYS B N 1
ATOM 4733 C CA . LYS B 1 140 ? -19.297 -10.383 -9.43 1 96.19 140 LYS B CA 1
ATOM 4734 C C . LYS B 1 140 ? -19.781 -8.969 -9.164 1 96.19 140 LYS B C 1
ATOM 4736 O O . LYS B 1 140 ? -19.406 -8.344 -8.172 1 96.19 140 LYS B O 1
ATOM 4741 N N . ASN B 1 141 ? -20.75 -8.492 -9.984 1 95.94 141 ASN B N 1
ATOM 4742 C CA . ASN B 1 141 ? -21.234 -7.121 -9.836 1 95.94 141 ASN B CA 1
ATOM 4743 C C . ASN B 1 141 ? -21.953 -6.926 -8.508 1 95.94 141 ASN B C 1
ATOM 4745 O O . ASN B 1 141 ? -22.141 -5.793 -8.055 1 95.94 141 ASN B O 1
ATOM 4749 N N . VAL B 1 142 ? -22.406 -7.988 -7.902 1 96.69 142 VAL B N 1
ATOM 4750 C CA . VAL B 1 142 ? -23.094 -7.926 -6.613 1 96.69 142 VAL B CA 1
ATOM 4751 C C . VAL B 1 142 ? -22.188 -7.238 -5.59 1 96.69 142 VAL B C 1
ATOM 4753 O O . VAL B 1 142 ? -22.672 -6.508 -4.723 1 96.69 142 VAL B O 1
ATOM 4756 N N . TYR B 1 143 ? -20.906 -7.363 -5.676 1 97.88 143 TYR B N 1
ATOM 4757 C CA . TYR B 1 143 ? -19.984 -6.785 -4.715 1 97.88 143 TYR B CA 1
ATOM 4758 C C . TYR B 1 143 ? -19.875 -5.273 -4.887 1 97.88 143 TYR B C 1
ATOM 4760 O O . TYR B 1 143 ? -19.766 -4.535 -3.908 1 97.88 143 TYR B O 1
ATOM 4768 N N . ARG B 1 144 ? -19.953 -4.77 -6.117 1 97.94 144 ARG B N 1
ATOM 4769 C CA . ARG B 1 144 ? -20.016 -3.33 -6.344 1 97.94 144 ARG B CA 1
ATOM 4770 C C . ARG B 1 144 ? -21.344 -2.762 -5.863 1 97.94 144 ARG B C 1
ATOM 4772 O O . ARG B 1 144 ? -21.375 -1.731 -5.184 1 97.94 144 ARG B O 1
ATOM 4779 N N . THR B 1 145 ? -22.391 -3.471 -6.199 1 96.38 145 THR B N 1
ATOM 4780 C CA . THR B 1 145 ? -23.734 -3.023 -5.836 1 96.38 145 THR B CA 1
ATOM 4781 C C . THR B 1 145 ? -23.891 -2.963 -4.32 1 96.38 145 THR B C 1
ATOM 4783 O O . THR B 1 145 ? -24.359 -1.96 -3.779 1 96.38 145 THR B O 1
ATOM 4786 N N . MET B 1 146 ? -23.5 -3.996 -3.67 1 96.81 146 MET B N 1
ATOM 4787 C CA . MET B 1 146 ? -23.688 -4.074 -2.225 1 96.81 146 MET B CA 1
ATOM 4788 C C . MET B 1 146 ? -22.734 -3.119 -1.502 1 96.81 146 MET B C 1
ATOM 4790 O O . MET B 1 146 ? -23.078 -2.564 -0.458 1 96.81 146 MET B O 1
ATOM 4794 N N . SER B 1 147 ? -21.5 -2.939 -2.012 1 98 147 SER B N 1
ATOM 4795 C CA . SER B 1 147 ? -20.578 -1.947 -1.457 1 98 147 SER B CA 1
ATOM 4796 C C . SER B 1 147 ? -21.188 -0.547 -1.514 1 98 147 SER B C 1
ATOM 4798 O O . SER B 1 147 ? -21.078 0.22 -0.555 1 98 147 SER B O 1
ATOM 4800 N N . THR B 1 148 ? -21.812 -0.248 -2.641 1 98 148 THR B N 1
ATOM 4801 C CA . THR B 1 148 ? -22.453 1.047 -2.816 1 98 148 THR B CA 1
ATOM 4802 C C . THR B 1 148 ? -23.609 1.209 -1.836 1 98 148 THR B C 1
ATOM 4804 O O . THR B 1 148 ? -23.812 2.287 -1.27 1 98 148 THR B O 1
ATOM 4807 N N . GLN B 1 149 ? -24.344 0.18 -1.637 1 96.5 149 GLN B N 1
ATOM 4808 C CA . GLN B 1 149 ? -25.453 0.212 -0.701 1 96.5 149 GLN B CA 1
ATOM 4809 C C . GLN B 1 149 ? -24.969 0.45 0.727 1 96.5 149 GLN B C 1
ATOM 4811 O O . GLN B 1 149 ? -25.609 1.18 1.489 1 96.5 149 GLN B O 1
ATOM 4816 N N . LEU B 1 150 ? -23.875 -0.231 1.108 1 96.19 150 LEU B N 1
ATOM 4817 C CA . LEU B 1 150 ? -23.312 -0.055 2.439 1 96.19 150 LEU B CA 1
ATOM 4818 C C . LEU B 1 150 ? -22.953 1.407 2.691 1 96.19 150 LEU B C 1
ATOM 4820 O O . LEU B 1 150 ? -23.234 1.94 3.77 1 96.19 150 LEU B O 1
ATOM 4824 N N . VAL B 1 151 ? -22.375 2.107 1.694 1 95.81 151 VAL B N 1
ATOM 4825 C CA . VAL B 1 151 ? -22 3.51 1.827 1 95.81 151 VAL B CA 1
ATOM 4826 C C . VAL B 1 151 ? -23.234 4.391 1.841 1 95.81 151 VAL B C 1
ATOM 4828 O O . VAL B 1 151 ? -23.328 5.332 2.631 1 95.81 151 VAL B O 1
ATOM 4831 N N . ARG B 1 152 ? -24.266 4.086 0.98 1 97 152 ARG B N 1
ATOM 4832 C CA . ARG B 1 152 ? -25.516 4.84 0.889 1 97 152 ARG B CA 1
ATOM 4833 C C . ARG B 1 152 ? -26.266 4.812 2.215 1 97 152 ARG B C 1
ATOM 4835 O O . ARG B 1 152 ? -26.797 5.832 2.652 1 97 152 ARG B O 1
ATOM 4842 N N . LEU B 1 153 ? -26.281 3.756 2.842 1 95.06 153 LEU B N 1
ATOM 4843 C CA . LEU B 1 153 ? -26.969 3.609 4.117 1 95.06 153 LEU B CA 1
ATOM 4844 C C . LEU B 1 153 ? -26.359 4.523 5.176 1 95.06 153 LEU B C 1
ATOM 4846 O O . LEU B 1 153 ? -27.078 5.078 6.008 1 95.06 153 LEU B O 1
ATOM 4850 N N . ARG B 1 154 ? -25.047 4.66 5.152 1 92.62 154 ARG B N 1
ATOM 4851 C CA . ARG B 1 154 ? -24.344 5.484 6.133 1 92.62 154 ARG B CA 1
ATOM 4852 C C . ARG B 1 154 ? -24.391 6.957 5.742 1 92.62 154 ARG B C 1
ATOM 4854 O O . ARG B 1 154 ? -24.188 7.832 6.586 1 92.62 154 ARG B O 1
ATOM 4861 N N . ASN B 1 155 ? -24.672 7.145 4.422 1 90.81 155 ASN B N 1
ATOM 4862 C CA . ASN B 1 155 ? -24.688 8.5 3.879 1 90.81 155 ASN B CA 1
ATOM 4863 C C . ASN B 1 155 ? -25.859 8.727 2.934 1 90.81 155 ASN B C 1
ATOM 4865 O O . ASN B 1 155 ? -25.672 8.898 1.729 1 90.81 155 ASN B O 1
ATOM 4869 N N . PRO B 1 156 ? -27.016 8.883 3.43 1 93.12 156 PRO B N 1
ATOM 4870 C CA . PRO B 1 156 ? -28.219 8.891 2.598 1 93.12 156 PRO B CA 1
ATOM 4871 C C . PRO B 1 156 ? -28.297 10.117 1.689 1 93.12 156 PRO B C 1
ATOM 4873 O O . PRO B 1 156 ? -28.953 10.07 0.643 1 93.12 156 PRO B O 1
ATOM 4876 N N . ARG B 1 157 ? -27.609 11.148 1.985 1 92.56 157 ARG B N 1
ATOM 4877 C CA . ARG B 1 157 ? -27.781 12.383 1.229 1 92.56 157 ARG B CA 1
ATOM 4878 C C . ARG B 1 157 ? -26.641 12.594 0.254 1 92.56 157 ARG B C 1
ATOM 4880 O O . ARG B 1 157 ? -26.625 13.57 -0.505 1 92.56 157 ARG B O 1
ATOM 4887 N N . TRP B 1 158 ? -25.547 11.742 0.24 1 92.44 158 TRP B N 1
ATOM 4888 C CA . TRP B 1 158 ? -24.422 11.883 -0.673 1 92.44 158 TRP B CA 1
ATOM 4889 C C . TRP B 1 158 ? -24.859 11.688 -2.119 1 92.44 158 TRP B C 1
ATOM 4891 O O . TRP B 1 158 ? -25.703 10.836 -2.41 1 92.44 158 TRP B O 1
ATOM 4901 N N . PRO B 1 159 ? -24.359 12.539 -3.021 1 92.75 159 PRO B N 1
ATOM 4902 C CA . PRO B 1 159 ? -24.594 12.25 -4.438 1 92.75 159 PRO B CA 1
ATOM 4903 C C . PRO B 1 159 ? -24.094 10.867 -4.848 1 92.75 159 PRO B C 1
ATOM 4905 O O . PRO B 1 159 ? -23.141 10.344 -4.246 1 92.75 159 PRO B O 1
ATOM 4908 N N . ASP B 1 160 ? -24.703 10.305 -5.848 1 94.69 160 ASP B N 1
ATOM 4909 C CA . ASP B 1 160 ? -24.406 8.953 -6.301 1 94.69 160 ASP B CA 1
ATOM 4910 C C . ASP B 1 160 ? -22.922 8.805 -6.648 1 94.69 160 ASP B C 1
ATOM 4912 O O . ASP B 1 160 ? -22.312 7.777 -6.367 1 94.69 160 ASP B O 1
ATOM 4916 N N . GLU B 1 161 ? -22.422 9.789 -7.266 1 93.31 161 GLU B N 1
ATOM 4917 C CA . GLU B 1 161 ? -21.031 9.742 -7.684 1 93.31 161 GLU B CA 1
ATOM 4918 C C . GLU B 1 161 ? -20.094 9.617 -6.477 1 93.31 161 GLU B C 1
ATOM 4920 O O . GLU B 1 161 ? -19.156 8.836 -6.496 1 93.31 161 GLU B O 1
ATOM 4925 N N . GLN B 1 162 ? -20.406 10.359 -5.473 1 90.56 162 GLN B N 1
ATOM 4926 C CA . GLN B 1 162 ? -19.609 10.312 -4.254 1 90.56 162 GLN B CA 1
ATOM 4927 C C . GLN B 1 162 ? -19.719 8.961 -3.564 1 90.56 162 GLN B C 1
ATOM 4929 O O . GLN B 1 162 ? -18.734 8.43 -3.049 1 90.56 162 GLN B O 1
ATOM 4934 N N . VAL B 1 163 ? -20.922 8.422 -3.529 1 95.38 163 VAL B N 1
ATOM 4935 C CA . VAL B 1 163 ? -21.172 7.121 -2.926 1 95.38 163 VAL B CA 1
ATOM 4936 C C . VAL B 1 163 ? -20.344 6.051 -3.641 1 95.38 163 VAL B C 1
ATOM 4938 O O . VAL B 1 163 ? -19.703 5.223 -2.994 1 95.38 163 VAL B O 1
ATOM 4941 N N . GLU B 1 164 ? -20.328 6.098 -4.902 1 96.19 164 GLU B N 1
ATOM 4942 C CA . GLU B 1 164 ? -19.609 5.098 -5.691 1 96.19 164 GLU B CA 1
ATOM 4943 C C . GLU B 1 164 ? -18.109 5.195 -5.473 1 96.19 164 GLU B C 1
ATOM 4945 O O . GLU B 1 164 ? -17.422 4.172 -5.348 1 96.19 164 GLU B O 1
ATOM 4950 N N . LEU B 1 165 ? -17.609 6.434 -5.465 1 93.94 165 LEU B N 1
ATOM 4951 C CA . LEU B 1 165 ? -16.188 6.637 -5.25 1 93.94 165 LEU B CA 1
ATOM 4952 C C . LEU B 1 165 ? -15.758 6.125 -3.879 1 93.94 165 LEU B C 1
ATOM 4954 O O . LEU B 1 165 ? -14.727 5.465 -3.748 1 93.94 165 LEU B O 1
ATOM 4958 N N . GLU B 1 166 ? -16.609 6.43 -2.908 1 92.56 166 GLU B N 1
ATOM 4959 C CA . GLU B 1 166 ? -16.328 5.973 -1.553 1 92.56 166 GLU B CA 1
ATOM 4960 C C . GLU B 1 166 ? -16.422 4.453 -1.449 1 92.56 166 GLU B C 1
ATOM 4962 O O . GLU B 1 166 ? -15.602 3.816 -0.791 1 92.56 166 GLU B O 1
ATOM 4967 N N . ALA B 1 167 ? -17.375 3.887 -2.074 1 97.62 167 ALA B N 1
ATOM 4968 C CA . ALA B 1 167 ? -17.578 2.439 -2.066 1 97.62 167 ALA B CA 1
ATOM 4969 C C . ALA B 1 167 ? -16.375 1.724 -2.686 1 97.62 167 ALA B C 1
ATOM 4971 O O . ALA B 1 167 ? -15.906 0.716 -2.152 1 97.62 167 ALA B O 1
ATOM 4972 N N . LYS B 1 168 ? -15.938 2.223 -3.826 1 97.56 168 LYS B N 1
ATOM 4973 C CA . LYS B 1 168 ? -14.766 1.67 -4.496 1 97.56 168 LYS B CA 1
ATOM 4974 C C . LYS B 1 168 ? -13.547 1.707 -3.582 1 97.56 168 LYS B C 1
ATOM 4976 O O . LYS B 1 168 ? -12.844 0.703 -3.43 1 97.56 168 LYS B O 1
ATOM 4981 N N . TRP B 1 169 ? -13.328 2.811 -2.941 1 95.5 169 TRP B N 1
ATOM 4982 C CA . TRP B 1 169 ? -12.164 2.967 -2.07 1 95.5 169 TRP B CA 1
ATOM 4983 C C . TRP B 1 169 ? -12.25 2.02 -0.877 1 95.5 169 TRP B C 1
ATOM 4985 O O . TRP B 1 169 ? -11.266 1.361 -0.53 1 95.5 169 TRP B O 1
ATOM 4995 N N . GLU B 1 170 ? -13.453 2.004 -0.23 1 95.38 170 GLU B N 1
ATOM 4996 C CA . GLU B 1 170 ? -13.617 1.139 0.934 1 95.38 170 GLU B CA 1
ATOM 4997 C C . GLU B 1 170 ? -13.406 -0.327 0.566 1 95.38 170 GLU B C 1
ATOM 4999 O O . GLU B 1 170 ? -12.734 -1.065 1.294 1 95.38 170 GLU B O 1
ATOM 5004 N N . PHE B 1 171 ? -13.992 -0.758 -0.543 1 98.31 171 PHE B N 1
ATOM 5005 C CA . PHE B 1 171 ? -13.891 -2.148 -0.969 1 98.31 171 PHE B CA 1
ATOM 5006 C C . PHE B 1 171 ? -12.438 -2.523 -1.235 1 98.31 171 PHE B C 1
ATOM 5008 O O . PHE B 1 171 ? -11.938 -3.508 -0.688 1 98.31 171 PHE B O 1
ATOM 5015 N N . GLU B 1 172 ? -11.75 -1.729 -2.111 1 98.12 172 GLU B N 1
ATOM 5016 C CA . GLU B 1 172 ? -10.383 -2.047 -2.512 1 98.12 172 GLU B CA 1
ATOM 5017 C C . GLU B 1 172 ? -9.438 -2.023 -1.312 1 98.12 172 GLU B C 1
ATOM 5019 O O . GLU B 1 172 ? -8.555 -2.875 -1.196 1 98.12 172 GLU B O 1
ATOM 5024 N N . THR B 1 173 ? -9.633 -1.063 -0.427 1 96 173 THR B N 1
ATOM 5025 C CA . THR B 1 173 ? -8.781 -0.95 0.752 1 96 173 THR B CA 1
ATOM 5026 C C . THR B 1 173 ? -8.977 -2.146 1.679 1 96 173 THR B C 1
ATOM 5028 O O . THR B 1 173 ? -8.008 -2.734 2.156 1 96 173 THR B O 1
ATOM 5031 N N . ALA B 1 174 ? -10.219 -2.471 1.921 1 97.19 174 ALA B N 1
ATOM 5032 C CA . ALA B 1 174 ? -10.539 -3.6 2.793 1 97.19 174 ALA B CA 1
ATOM 5033 C C . ALA B 1 174 ? -10.07 -4.914 2.174 1 97.19 174 ALA B C 1
ATOM 5035 O O . ALA B 1 174 ? -9.57 -5.793 2.877 1 97.19 174 ALA B O 1
ATOM 5036 N N . ALA B 1 175 ? -10.273 -5.07 0.891 1 98.56 175 ALA B N 1
ATOM 5037 C CA . ALA B 1 175 ? -9.836 -6.281 0.197 1 98.56 175 ALA B CA 1
ATOM 5038 C C . ALA B 1 175 ? -8.328 -6.461 0.309 1 98.56 175 ALA B C 1
ATOM 5040 O O . ALA B 1 175 ? -7.848 -7.555 0.62 1 98.56 175 ALA B O 1
ATOM 5041 N N . ALA B 1 176 ? -7.648 -5.398 0.016 1 97.75 176 ALA B N 1
ATOM 5042 C CA . ALA B 1 176 ? -6.191 -5.449 0.105 1 97.75 176 ALA B CA 1
ATOM 5043 C C . ALA B 1 176 ? -5.742 -5.828 1.514 1 97.75 176 ALA B C 1
ATOM 5045 O O . ALA B 1 176 ? -4.879 -6.691 1.685 1 97.75 176 ALA B O 1
ATOM 5046 N N . ARG B 1 177 ? -6.309 -5.152 2.523 1 95.75 177 ARG B N 1
ATOM 5047 C CA . ARG B 1 177 ? -5.949 -5.434 3.91 1 95.75 177 ARG B CA 1
ATOM 5048 C C . ARG B 1 177 ? -6.297 -6.867 4.289 1 95.75 177 ARG B C 1
ATOM 5050 O O . ARG B 1 177 ? -5.512 -7.551 4.949 1 95.75 177 ARG B O 1
ATOM 5057 N N . PHE B 1 178 ? -7.48 -7.312 3.887 1 98.12 178 PHE B N 1
ATOM 5058 C CA . PHE B 1 178 ? -7.965 -8.656 4.195 1 98.12 178 PHE B CA 1
ATOM 5059 C C . PHE B 1 178 ? -7.027 -9.711 3.619 1 98.12 178 PHE B C 1
ATOM 5061 O O . PHE B 1 178 ? -6.617 -10.633 4.324 1 98.12 178 PHE B O 1
ATOM 5068 N N . MET B 1 179 ? -6.656 -9.57 2.393 1 98.69 179 MET B N 1
ATOM 5069 C CA . MET B 1 179 ? -5.812 -10.547 1.703 1 98.69 179 MET B CA 1
ATOM 5070 C C . MET B 1 179 ? -4.379 -10.477 2.215 1 98.69 179 MET B C 1
ATOM 5072 O O . MET B 1 179 ? -3.738 -11.516 2.414 1 98.69 179 MET B O 1
ATOM 5076 N N . ALA B 1 180 ? -3.904 -9.281 2.428 1 97.88 180 ALA B N 1
ATOM 5077 C CA . ALA B 1 180 ? -2.533 -9.117 2.906 1 97.88 180 ALA B CA 1
ATOM 5078 C C . ALA B 1 180 ? -2.369 -9.695 4.309 1 97.88 180 ALA B C 1
ATOM 5080 O O . ALA B 1 180 ? -1.426 -10.445 4.574 1 97.88 180 ALA B O 1
ATOM 5081 N N . GLU B 1 181 ? -3.309 -9.344 5.227 1 96.81 181 GLU B N 1
ATOM 5082 C CA . GLU B 1 181 ? -3.215 -9.812 6.609 1 96.81 181 GLU B CA 1
ATOM 5083 C C . GLU B 1 181 ? -3.408 -11.32 6.691 1 96.81 181 GLU B C 1
ATOM 5085 O O . GLU B 1 181 ? -2.814 -11.984 7.547 1 96.81 181 GLU B O 1
ATOM 5090 N N . THR B 1 182 ? -4.168 -11.867 5.789 1 98.62 182 THR B N 1
ATOM 5091 C CA . THR B 1 182 ? -4.32 -13.312 5.699 1 98.62 182 THR B CA 1
ATOM 5092 C C . THR B 1 182 ? -2.975 -13.977 5.43 1 98.62 182 THR B C 1
ATOM 5094 O O . THR B 1 182 ? -2.582 -14.914 6.133 1 98.62 182 THR B O 1
ATOM 5097 N N . LEU B 1 183 ? -2.26 -13.484 4.461 1 98.62 183 LEU B N 1
ATOM 5098 C CA . LEU B 1 183 ? -0.962 -14.055 4.113 1 98.62 183 LEU B CA 1
ATOM 5099 C C . LEU B 1 183 ? 0.034 -13.875 5.254 1 98.62 183 LEU B C 1
ATOM 5101 O O . LEU B 1 183 ? 0.81 -14.781 5.562 1 98.62 183 LEU B O 1
ATOM 5105 N N . LYS B 1 184 ? -0.014 -12.695 5.848 1 97.06 184 LYS B N 1
ATOM 5106 C CA . LYS B 1 184 ? 0.915 -12.406 6.938 1 97.06 184 LYS B CA 1
ATOM 5107 C C . LYS B 1 184 ? 0.739 -13.391 8.086 1 97.06 184 LYS B C 1
ATOM 5109 O O . LYS B 1 184 ? 1.715 -13.977 8.57 1 97.06 184 LYS B O 1
ATOM 5114 N N . LEU B 1 185 ? -0.497 -13.586 8.484 1 97.5 185 LEU B N 1
ATOM 5115 C CA . LEU B 1 185 ? -0.745 -14.508 9.594 1 97.5 185 LEU B CA 1
ATOM 5116 C C . LEU B 1 185 ? -0.409 -15.945 9.188 1 97.5 185 LEU B C 1
ATOM 5118 O O . LEU B 1 185 ? 0.162 -16.688 9.984 1 97.5 185 LEU B O 1
ATOM 5122 N N . ALA B 1 186 ? -0.766 -16.312 8.008 1 98.19 186 ALA B N 1
ATOM 5123 C CA . ALA B 1 186 ? -0.476 -17.672 7.539 1 98.19 186 ALA B CA 1
ATOM 5124 C C . ALA B 1 186 ? 1.021 -17.953 7.59 1 98.19 186 ALA B C 1
ATOM 5126 O O . ALA B 1 186 ? 1.439 -19.016 8.055 1 98.19 186 ALA B O 1
ATOM 5127 N N . GLN B 1 187 ? 1.802 -17.047 7.18 1 97.5 187 GLN B N 1
ATOM 5128 C CA . GLN B 1 187 ? 3.25 -17.219 7.141 1 97.5 187 GLN B CA 1
ATOM 5129 C C . GLN B 1 187 ? 3.846 -17.188 8.547 1 97.5 187 GLN B C 1
ATOM 5131 O O . GLN B 1 187 ? 4.863 -17.828 8.805 1 97.5 187 GLN B O 1
ATOM 5136 N N . LEU B 1 188 ? 3.182 -16.453 9.375 1 95.56 188 LEU B N 1
ATOM 5137 C CA . LEU B 1 188 ? 3.619 -16.438 10.766 1 95.56 188 LEU B CA 1
ATOM 5138 C C . LEU B 1 188 ? 3.383 -17.797 11.422 1 95.56 188 LEU B C 1
ATOM 5140 O O . LEU B 1 188 ? 4.234 -18.281 12.164 1 95.56 188 LEU B O 1
ATOM 5144 N N . LEU B 1 189 ? 2.271 -18.391 11.125 1 96.25 189 LEU B N 1
ATOM 5145 C CA . LEU B 1 189 ? 1.879 -19.641 11.766 1 96.25 189 LEU B CA 1
ATOM 5146 C C . LEU B 1 189 ? 2.574 -20.828 11.109 1 96.25 189 LEU B C 1
ATOM 5148 O O . LEU B 1 189 ? 2.895 -21.812 11.781 1 96.25 189 LEU B O 1
ATOM 5152 N N . ARG B 1 190 ? 2.795 -20.766 9.859 1 97.62 190 ARG B N 1
ATOM 5153 C CA . ARG B 1 190 ? 3.506 -21.781 9.086 1 97.62 190 ARG B CA 1
ATOM 5154 C C . ARG B 1 190 ? 4.539 -21.141 8.164 1 97.62 190 ARG B C 1
ATOM 5156 O O . ARG B 1 190 ? 4.336 -21.062 6.953 1 97.62 190 ARG B O 1
ATOM 5163 N N . PRO B 1 191 ? 5.676 -20.75 8.68 1 95.94 191 PRO B N 1
ATOM 5164 C CA . PRO B 1 191 ? 6.652 -19.953 7.93 1 95.94 191 PRO B CA 1
ATOM 5165 C C . PRO B 1 191 ? 7.289 -20.75 6.785 1 95.94 191 PRO B C 1
ATOM 5167 O O . PRO B 1 191 ? 7.836 -20.141 5.852 1 95.94 191 PRO B O 1
ATOM 5170 N N . GLY B 1 192 ? 7.199 -22.031 6.867 1 95.69 192 GLY B N 1
ATOM 5171 C CA . GLY B 1 192 ? 7.789 -22.844 5.812 1 95.69 192 GLY B CA 1
ATOM 5172 C C . GLY B 1 192 ? 6.895 -22.984 4.598 1 95.69 192 GLY B C 1
ATOM 5173 O O . GLY B 1 192 ? 7.34 -23.438 3.543 1 95.69 192 GLY B O 1
ATOM 5174 N N . GLY B 1 193 ? 5.664 -22.609 4.738 1 97 193 GLY B N 1
ATOM 5175 C CA . GLY B 1 193 ? 4.723 -22.719 3.633 1 97 193 GLY B CA 1
ATOM 5176 C C . GLY B 1 193 ? 4.984 -21.719 2.523 1 97 193 GLY B C 1
ATOM 5177 O O . GLY B 1 193 ? 5.391 -20.578 2.787 1 97 193 GLY B O 1
ATOM 5178 N N . TRP B 1 194 ? 4.77 -22.141 1.27 1 97.81 194 TRP B N 1
ATOM 5179 C CA . TRP B 1 194 ? 4.887 -21.266 0.108 1 97.81 194 TRP B CA 1
ATOM 5180 C C . TRP B 1 194 ? 3.537 -20.656 -0.255 1 97.81 194 TRP B C 1
ATOM 5182 O O . TRP B 1 194 ? 2.898 -21.078 -1.223 1 97.81 194 TRP B O 1
ATOM 5192 N N . TRP B 1 195 ? 3.195 -19.672 0.528 1 98.62 195 TRP B N 1
ATOM 5193 C CA . TRP B 1 195 ? 1.849 -19.109 0.56 1 98.62 195 TRP B CA 1
ATOM 5194 C C . TRP B 1 195 ? 1.623 -18.172 -0.621 1 98.62 195 TRP B C 1
ATOM 5196 O O . TRP B 1 195 ? 2.492 -17.359 -0.955 1 98.62 195 TRP B O 1
ATOM 5206 N N . GLY B 1 196 ? 0.541 -18.297 -1.31 1 98.81 196 GLY B N 1
ATOM 5207 C CA . GLY B 1 196 ? 0.066 -17.406 -2.35 1 98.81 196 GLY B CA 1
ATOM 5208 C C . GLY B 1 196 ? -1.386 -17.641 -2.723 1 98.81 196 GLY B C 1
ATOM 5209 O O . GLY B 1 196 ? -2.023 -18.562 -2.209 1 98.81 196 GLY B O 1
ATOM 5210 N N . TYR B 1 197 ? -1.91 -16.766 -3.521 1 98.88 197 TYR B N 1
ATOM 5211 C CA . TYR B 1 197 ? -3.291 -16.891 -3.979 1 98.88 197 TYR B CA 1
ATOM 5212 C C . TYR B 1 197 ? -3.357 -17.5 -5.371 1 98.88 197 TYR B C 1
ATOM 5214 O O . TYR B 1 197 ? -2.623 -17.094 -6.273 1 98.88 197 TYR B O 1
ATOM 5222 N N . TYR B 1 198 ? -4.262 -18.484 -5.484 1 98.5 198 TYR B N 1
ATOM 5223 C CA . TYR B 1 198 ? -4.547 -19.031 -6.809 1 98.5 198 TYR B CA 1
ATOM 5224 C C . TYR B 1 198 ? -5.031 -17.938 -7.754 1 98.5 198 TYR B C 1
ATOM 5226 O O . TYR B 1 198 ? -5.797 -17.047 -7.359 1 98.5 198 TYR B O 1
ATOM 5234 N N . LEU B 1 199 ? -4.531 -17.969 -9 1 98.19 199 LEU B N 1
ATOM 5235 C CA . LEU B 1 199 ? -4.953 -17.125 -10.109 1 98.19 199 LEU B CA 1
ATOM 5236 C C . LEU B 1 199 ? -4.172 -15.812 -10.125 1 98.19 199 LEU B C 1
ATOM 5238 O O . LEU B 1 199 ? -4.352 -14.992 -11.031 1 98.19 199 LEU B O 1
ATOM 5242 N N . PHE B 1 200 ? -3.338 -15.586 -9.188 1 98.62 200 PHE B N 1
ATOM 5243 C CA . PHE B 1 200 ? -2.562 -14.352 -9.133 1 98.62 200 PHE B CA 1
ATOM 5244 C C . PHE B 1 200 ? -1.097 -14.617 -9.453 1 98.62 200 PHE B C 1
ATOM 5246 O O . PHE B 1 200 ? -0.472 -15.492 -8.844 1 98.62 200 PHE B O 1
ATOM 5253 N N . PRO B 1 201 ? -0.593 -13.914 -10.43 1 98.69 201 PRO B N 1
ATOM 5254 C CA . PRO B 1 201 ? -1.241 -12.867 -11.227 1 98.69 201 PRO B CA 1
ATOM 5255 C C . PRO B 1 201 ? -2.078 -13.438 -12.375 1 98.69 201 PRO B C 1
ATOM 5257 O O . PRO B 1 201 ? -1.944 -14.617 -12.719 1 98.69 201 PRO B O 1
ATOM 5260 N N . GLU B 1 202 ? -2.967 -12.602 -12.789 1 98.12 202 GLU B N 1
ATOM 5261 C CA . GLU B 1 202 ? -3.785 -12.969 -13.945 1 98.12 202 GLU B CA 1
ATOM 5262 C C . GLU B 1 202 ? -3.5 -12.055 -15.133 1 98.12 202 GLU B C 1
ATOM 5264 O O . GLU B 1 202 ? -3.348 -10.844 -14.977 1 98.12 202 GLU B O 1
ATOM 5269 N N . CYS B 1 203 ? -3.381 -12.664 -16.328 1 97.06 203 CYS B N 1
ATOM 5270 C CA . CYS B 1 203 ? -3.082 -11.977 -17.578 1 97.06 203 CYS B CA 1
ATOM 5271 C C . CYS B 1 203 ? -4.363 -11.508 -18.266 1 97.06 203 CYS B C 1
ATOM 5273 O O . CYS B 1 203 ? -4.355 -10.508 -18.984 1 97.06 203 CYS B O 1
ATOM 5275 N N . TYR B 1 204 ? -5.422 -12.117 -18.109 1 96.88 204 TYR B N 1
ATOM 5276 C CA . TYR B 1 204 ? -6.719 -11.867 -18.734 1 96.88 204 TYR B CA 1
ATOM 5277 C C . TYR B 1 204 ? -6.586 -11.781 -20.25 1 96.88 204 TYR B C 1
ATOM 5279 O O . TYR B 1 204 ? -7.199 -10.922 -20.891 1 96.88 204 TYR B O 1
ATOM 5287 N N . ASN B 1 205 ? -5.723 -12.609 -20.766 1 97.44 205 ASN B N 1
ATOM 5288 C CA . ASN B 1 205 ? -5.52 -12.656 -22.219 1 97.44 205 ASN B CA 1
ATOM 5289 C C . ASN B 1 205 ? -6.488 -13.625 -22.891 1 97.44 205 ASN B C 1
ATOM 5291 O O . ASN B 1 205 ? -6.066 -14.5 -23.641 1 97.44 205 ASN B O 1
ATOM 5295 N N . TYR B 1 206 ? -7.773 -13.414 -22.781 1 96.19 206 TYR B N 1
ATOM 5296 C CA . TYR B 1 206 ? -8.789 -14.328 -23.281 1 96.19 206 TYR B CA 1
ATOM 5297 C C . TYR B 1 206 ? -9.375 -13.836 -24.594 1 96.19 206 TYR B C 1
ATOM 5299 O O . TYR B 1 206 ? -10.414 -14.328 -25.047 1 96.19 206 TYR B O 1
ATOM 5307 N N . HIS B 1 207 ? -8.797 -12.898 -25.25 1 95.44 207 HIS B N 1
ATOM 5308 C CA . HIS B 1 207 ? -9.359 -12.258 -26.438 1 95.44 207 HIS B CA 1
ATOM 5309 C C . HIS B 1 207 ? -9.281 -13.18 -27.656 1 95.44 207 HIS B C 1
ATOM 5311 O O . HIS B 1 207 ? -9.688 -12.805 -28.75 1 95.44 207 HIS B O 1
ATOM 5317 N N . TYR B 1 208 ? -8.773 -14.516 -27.484 1 95.5 208 TYR B N 1
ATOM 5318 C CA . TYR B 1 208 ? -8.852 -15.5 -28.562 1 95.5 208 TYR B CA 1
ATOM 5319 C C . TYR B 1 208 ? -10.297 -15.875 -28.844 1 95.5 208 TYR B C 1
ATOM 5321 O O . TYR B 1 208 ? -10.609 -16.359 -29.938 1 95.5 208 TYR B O 1
ATOM 5329 N N . TRP B 1 209 ? -11.195 -15.602 -27.922 1 94 209 TRP B N 1
ATOM 5330 C CA . TRP B 1 209 ? -12.617 -15.836 -28.156 1 94 209 TRP B CA 1
ATOM 5331 C C . TRP B 1 209 ? -13.18 -14.82 -29.125 1 94 209 TRP B C 1
ATOM 5333 O O . TRP B 1 209 ? -14.109 -15.117 -29.891 1 94 209 TRP B O 1
ATOM 5343 N N . ASP B 1 210 ? -12.664 -13.641 -29.078 1 94.38 210 ASP B N 1
ATOM 5344 C CA . ASP B 1 210 ? -13.117 -12.562 -29.953 1 94.38 210 ASP B CA 1
ATOM 5345 C C . ASP B 1 210 ? -12.492 -12.68 -31.344 1 94.38 210 ASP B C 1
ATOM 5347 O O . ASP B 1 210 ? -13.164 -12.461 -32.344 1 94.38 210 ASP B O 1
ATOM 5351 N N . ASP B 1 211 ? -11.203 -12.977 -31.359 1 95.44 211 ASP B N 1
ATOM 5352 C CA . ASP B 1 211 ? -10.438 -13.07 -32.594 1 95.44 211 ASP B CA 1
ATOM 5353 C C . ASP B 1 211 ? -9.344 -14.133 -32.5 1 95.44 211 ASP B C 1
ATOM 5355 O O . ASP B 1 211 ? -8.188 -13.805 -32.219 1 95.44 211 ASP B O 1
ATOM 5359 N N . PHE B 1 212 ? -9.648 -15.336 -32.844 1 96.06 212 PHE B N 1
ATOM 5360 C CA . PHE B 1 212 ? -8.742 -16.469 -32.688 1 96.06 212 PHE B CA 1
ATOM 5361 C C . PHE B 1 212 ? -7.562 -16.359 -33.656 1 96.06 212 PHE B C 1
ATOM 5363 O O . PHE B 1 212 ? -6.418 -16.594 -33.25 1 96.06 212 PHE B O 1
ATOM 5370 N N . GLU B 1 213 ? -7.824 -15.914 -34.844 1 95.56 213 GLU B N 1
ATOM 5371 C CA . GLU B 1 213 ? -6.82 -15.875 -35.906 1 95.56 213 GLU B CA 1
ATOM 5372 C C . GLU B 1 213 ? -5.727 -14.859 -35.594 1 95.56 213 GLU B C 1
ATOM 5374 O O . GLU B 1 213 ? -4.543 -15.117 -35.812 1 95.56 213 GLU B O 1
ATOM 5379 N N . ASN B 1 214 ? -6.152 -13.766 -35 1 94.56 214 ASN B N 1
ATOM 5380 C CA . ASN B 1 214 ? -5.191 -12.695 -34.75 1 94.56 214 ASN B CA 1
ATOM 5381 C C . ASN B 1 214 ? -4.777 -12.617 -33.312 1 94.56 214 ASN B C 1
ATOM 5383 O O . ASN B 1 214 ? -4.191 -11.625 -32.875 1 94.56 214 ASN B O 1
ATOM 5387 N N . PHE B 1 215 ? -5.074 -13.68 -32.594 1 96.25 215 PHE B N 1
ATOM 5388 C CA . PHE B 1 215 ? -4.703 -13.734 -31.203 1 96.25 215 PHE B CA 1
ATOM 5389 C C . PHE B 1 215 ? -3.191 -13.672 -31.031 1 96.25 215 PHE B C 1
ATOM 5391 O O . PHE B 1 215 ? -2.467 -14.484 -31.609 1 96.25 215 PHE B O 1
ATOM 5398 N N . THR B 1 216 ? -2.619 -12.656 -30.203 1 91.69 216 THR B N 1
ATOM 5399 C CA . THR B 1 216 ? -1.182 -12.461 -30.047 1 91.69 216 THR B CA 1
ATOM 5400 C C . THR B 1 216 ? -0.685 -13.102 -28.75 1 91.69 216 THR B C 1
ATOM 5402 O O . THR B 1 216 ? 0.521 -13.281 -28.562 1 91.69 216 THR B O 1
ATOM 5405 N N . GLY B 1 217 ? -1.645 -13.477 -27.875 1 93.62 217 GLY B N 1
ATOM 5406 C CA . GLY B 1 217 ? -1.282 -14.086 -26.609 1 93.62 217 GLY B CA 1
ATOM 5407 C C . GLY B 1 217 ? -0.976 -13.078 -25.531 1 93.62 217 GLY B C 1
ATOM 5408 O O . GLY B 1 217 ? -1.097 -13.383 -24.328 1 93.62 217 GLY B O 1
ATOM 5409 N N . GLY B 1 218 ? -0.572 -11.836 -25.875 1 93.62 218 GLY B N 1
ATOM 5410 C CA . GLY B 1 218 ? -0.06 -10.836 -24.953 1 93.62 218 GLY B CA 1
ATOM 5411 C C . GLY B 1 218 ? -1.067 -10.422 -23.891 1 93.62 218 GLY B C 1
ATOM 5412 O O . GLY B 1 218 ? -2.27 -10.375 -24.156 1 93.62 218 GLY B O 1
ATOM 5413 N N . CYS B 1 219 ? -0.586 -10.195 -22.656 1 95.5 219 CYS B N 1
ATOM 5414 C CA . CYS B 1 219 ? -1.44 -9.578 -21.641 1 95.5 219 CYS B CA 1
ATOM 5415 C C . CYS B 1 219 ? -1.794 -8.148 -22.031 1 95.5 219 CYS B C 1
ATOM 5417 O O . CYS B 1 219 ? -0.912 -7.352 -22.359 1 95.5 219 CYS B O 1
ATOM 5419 N N . PRO B 1 220 ? -3.084 -7.816 -22.016 1 94 220 PRO B N 1
ATOM 5420 C CA . PRO B 1 220 ? -3.402 -6.406 -22.266 1 94 220 PRO B CA 1
ATOM 5421 C C . PRO B 1 220 ? -2.613 -5.465 -21.359 1 94 220 PRO B C 1
ATOM 5423 O O . PRO B 1 220 ? -2.418 -5.758 -20.172 1 94 220 PRO B O 1
ATOM 5426 N N . GLN B 1 221 ? -2.207 -4.375 -21.953 1 90.81 221 GLN B N 1
ATOM 5427 C CA . GLN B 1 221 ? -1.34 -3.455 -21.219 1 90.81 221 GLN B CA 1
ATOM 5428 C C . GLN B 1 221 ? -2.008 -2.969 -19.938 1 90.81 221 GLN B C 1
ATOM 5430 O O . GLN B 1 221 ? -1.345 -2.795 -18.922 1 90.81 221 GLN B O 1
ATOM 5435 N N . VAL B 1 222 ? -3.295 -2.762 -19.984 1 93 222 VAL B N 1
ATOM 5436 C CA . VAL B 1 222 ? -4.027 -2.297 -18.812 1 93 222 VAL B CA 1
ATOM 5437 C C . VAL B 1 222 ? -3.955 -3.35 -17.703 1 93 222 VAL B C 1
ATOM 5439 O O . VAL B 1 222 ? -3.896 -3.012 -16.516 1 93 222 VAL B O 1
ATOM 5442 N N . GLU B 1 223 ? -3.906 -4.602 -18.062 1 95.81 223 GLU B N 1
ATOM 5443 C CA . GLU B 1 223 ? -3.848 -5.676 -17.078 1 95.81 223 GLU B CA 1
ATOM 5444 C C . GLU B 1 223 ? -2.457 -5.785 -16.453 1 95.81 223 GLU B C 1
ATOM 5446 O O . GLU B 1 223 ? -2.32 -6.133 -15.289 1 95.81 223 GLU B O 1
ATOM 5451 N N . VAL B 1 224 ? -1.46 -5.516 -17.266 1 95.94 224 VAL B N 1
ATOM 5452 C CA . VAL B 1 224 ? -0.103 -5.445 -16.734 1 95.94 224 VAL B CA 1
ATOM 5453 C C . VAL B 1 224 ? -0.025 -4.367 -15.656 1 95.94 224 VAL B C 1
ATOM 5455 O O . VAL B 1 224 ? 0.552 -4.586 -14.594 1 95.94 224 VAL B O 1
ATOM 5458 N N . GLN B 1 225 ? -0.696 -3.215 -15.93 1 93.31 225 GLN B N 1
ATOM 5459 C CA . GLN B 1 225 ? -0.723 -2.125 -14.961 1 93.31 225 GLN B CA 1
ATOM 5460 C C . GLN B 1 225 ? -1.511 -2.52 -13.711 1 93.31 225 GLN B C 1
ATOM 5462 O O . GLN B 1 225 ? -1.143 -2.146 -12.594 1 93.31 225 GLN B O 1
ATOM 5467 N N . ARG B 1 226 ? -2.553 -3.172 -13.938 1 96.69 226 ARG B N 1
ATOM 5468 C CA . ARG B 1 226 ? -3.359 -3.613 -12.805 1 96.69 226 ARG B CA 1
ATOM 5469 C C . ARG B 1 226 ? -2.588 -4.598 -11.93 1 96.69 226 ARG B C 1
ATOM 5471 O O . ARG B 1 226 ? -2.699 -4.57 -10.703 1 96.69 226 ARG B O 1
ATOM 5478 N N . ASN B 1 227 ? -1.802 -5.5 -12.539 1 98.12 227 ASN B N 1
ATOM 5479 C CA . ASN B 1 227 ? -0.92 -6.379 -11.781 1 98.12 227 ASN B CA 1
ATOM 5480 C C . ASN B 1 227 ? 0.128 -5.582 -11 1 98.12 227 ASN B C 1
ATOM 5482 O O . ASN B 1 227 ? 0.49 -5.953 -9.883 1 98.12 227 ASN B O 1
ATOM 5486 N N . ASN B 1 228 ? 0.623 -4.477 -11.664 1 96.19 228 ASN B N 1
ATOM 5487 C CA . ASN B 1 228 ? 1.557 -3.604 -10.961 1 96.19 228 ASN B CA 1
ATOM 5488 C C . ASN B 1 228 ? 0.928 -3.008 -9.703 1 96.19 228 ASN B C 1
ATOM 5490 O O . ASN B 1 228 ? 1.579 -2.922 -8.656 1 96.19 228 ASN B O 1
ATOM 5494 N N . LYS B 1 229 ? -0.328 -2.654 -9.82 1 95.31 229 LYS B N 1
ATOM 5495 C CA . LYS B 1 229 ? -1.041 -2.018 -8.719 1 95.31 229 LYS B CA 1
ATOM 5496 C C . LYS B 1 229 ? -1.299 -3.01 -7.59 1 95.31 229 LYS B C 1
ATOM 5498 O O . LYS B 1 229 ? -1.646 -2.611 -6.473 1 95.31 229 LYS B O 1
ATOM 5503 N N . LEU B 1 230 ? -1.083 -4.254 -7.797 1 98.19 230 LEU B N 1
ATOM 5504 C CA . LEU B 1 230 ? -1.241 -5.281 -6.77 1 98.19 230 LEU B CA 1
ATOM 5505 C C . LEU B 1 230 ? 0.089 -5.574 -6.086 1 98.19 230 LEU B C 1
ATOM 5507 O O . LEU B 1 230 ? 0.256 -6.629 -5.469 1 98.19 230 LEU B O 1
ATOM 5511 N N . LEU B 1 231 ? 0.999 -4.652 -6.188 1 97.19 231 LEU B N 1
ATOM 5512 C CA . LEU B 1 231 ? 2.314 -4.82 -5.578 1 97.19 231 LEU B CA 1
ATOM 5513 C C . LEU B 1 231 ? 2.188 -5.211 -4.109 1 97.19 231 LEU B C 1
ATOM 5515 O O . LEU B 1 231 ? 2.984 -6.004 -3.604 1 97.19 231 LEU B O 1
ATOM 5519 N N . TRP B 1 232 ? 1.152 -4.617 -3.406 1 96.06 232 TRP B N 1
ATOM 5520 C CA . TRP B 1 232 ? 0.937 -4.949 -2.002 1 96.06 232 TRP B CA 1
ATOM 5521 C C . TRP B 1 232 ? 0.719 -6.449 -1.822 1 96.06 232 TRP B C 1
ATOM 5523 O O . TRP B 1 232 ? 1.112 -7.02 -0.804 1 96.06 232 TRP B O 1
ATOM 5533 N N . LEU B 1 233 ? 0.086 -7.133 -2.748 1 98.62 233 LEU B N 1
ATOM 5534 C CA . LEU B 1 233 ? -0.177 -8.562 -2.697 1 98.62 233 LEU B CA 1
ATOM 5535 C C . LEU B 1 233 ? 1.103 -9.359 -2.928 1 98.62 233 LEU B C 1
ATOM 5537 O O . LEU B 1 233 ? 1.371 -10.328 -2.215 1 98.62 233 LEU B O 1
ATOM 5541 N N . TRP B 1 234 ? 1.892 -8.898 -3.924 1 98.56 234 TRP B N 1
ATOM 5542 C CA . TRP B 1 234 ? 3.145 -9.578 -4.234 1 98.56 234 TRP B CA 1
ATOM 5543 C C . TRP B 1 234 ? 4.125 -9.477 -3.07 1 98.56 234 TRP B C 1
ATOM 5545 O O . TRP B 1 234 ? 4.82 -10.445 -2.746 1 98.56 234 TRP B O 1
ATOM 5555 N N . GLU B 1 235 ? 4.105 -8.32 -2.416 1 96.56 235 GLU B N 1
ATOM 5556 C CA . GLU B 1 235 ? 4.992 -8.078 -1.282 1 96.56 235 GLU B CA 1
ATOM 5557 C C . GLU B 1 235 ? 4.715 -9.055 -0.145 1 96.56 235 GLU B C 1
ATOM 5559 O O . GLU B 1 235 ? 5.621 -9.422 0.602 1 96.56 235 GLU B O 1
ATOM 5564 N N . GLN B 1 236 ? 3.426 -9.508 -0.108 1 97.44 236 GLN B N 1
ATOM 5565 C CA . GLN B 1 236 ? 3.055 -10.367 1.008 1 97.44 236 GLN B CA 1
ATOM 5566 C C . GLN B 1 236 ? 3.045 -11.836 0.588 1 97.44 236 GLN B C 1
ATOM 5568 O O . GLN B 1 236 ? 2.887 -12.727 1.427 1 97.44 236 GLN B O 1
ATOM 5573 N N . SER B 1 237 ? 3.285 -12.117 -0.625 1 98.62 237 SER B N 1
ATOM 5574 C CA . SER B 1 237 ? 3.268 -13.492 -1.12 1 98.62 237 SER B CA 1
ATOM 5575 C C . SER B 1 237 ? 4.641 -14.141 -0.993 1 98.62 237 SER B C 1
ATOM 5577 O O . SER B 1 237 ? 5.668 -13.469 -1.106 1 98.62 237 SER B O 1
ATOM 5579 N N . LYS B 1 238 ? 4.629 -15.422 -0.735 1 98.12 238 LYS B N 1
ATOM 5580 C CA . LYS B 1 238 ? 5.867 -16.203 -0.761 1 98.12 238 LYS B CA 1
ATOM 5581 C C . LYS B 1 238 ? 6.035 -16.922 -2.092 1 98.12 238 LYS B C 1
ATOM 5583 O O . LYS B 1 238 ? 7.148 -17.297 -2.467 1 98.12 238 LYS B O 1
ATOM 5588 N N . ALA B 1 239 ? 4.957 -17.141 -2.77 1 98.69 239 ALA B N 1
ATOM 5589 C CA . ALA B 1 239 ? 4.938 -17.734 -4.098 1 98.69 239 ALA B CA 1
ATOM 5590 C C . ALA B 1 239 ? 3.746 -17.234 -4.91 1 98.69 239 ALA B C 1
ATOM 5592 O O . ALA B 1 239 ? 2.797 -16.688 -4.355 1 98.69 239 ALA B O 1
ATOM 5593 N N . LEU B 1 240 ? 3.877 -17.359 -6.223 1 98.88 240 LEU B N 1
ATOM 5594 C CA . LEU B 1 240 ? 2.791 -17 -7.125 1 98.88 240 LEU B CA 1
ATOM 5595 C C . LEU B 1 240 ? 2.152 -18.234 -7.738 1 98.88 240 LEU B C 1
ATOM 5597 O O . LEU B 1 240 ? 2.846 -19.203 -8.055 1 98.88 240 LEU B O 1
ATOM 5601 N N . TYR B 1 241 ? 0.829 -18.203 -7.891 1 98.88 241 TYR B N 1
ATOM 5602 C CA . TYR B 1 241 ? 0.089 -19.344 -8.406 1 98.88 241 TYR B CA 1
ATOM 5603 C C . TYR B 1 241 ? -0.815 -18.938 -9.562 1 98.88 241 TYR B C 1
ATOM 5605 O O . TYR B 1 241 ? -2.037 -19.078 -9.484 1 98.88 241 TYR B O 1
ATOM 5613 N N . PRO B 1 242 ? -0.203 -18.562 -10.688 1 98.81 242 PRO B N 1
ATOM 5614 C CA . PRO B 1 242 ? -1.021 -18.25 -11.867 1 98.81 242 PRO B CA 1
ATOM 5615 C C . PRO B 1 242 ? -1.691 -19.484 -12.461 1 98.81 242 PRO B C 1
ATOM 5617 O O . PRO B 1 242 ? -1.354 -20.609 -12.094 1 98.81 242 PRO B O 1
ATOM 5620 N N . SER B 1 243 ? -2.688 -19.219 -13.297 1 98.56 243 SER B N 1
ATOM 5621 C CA . SER B 1 243 ? -3.377 -20.312 -13.977 1 98.56 243 SER B CA 1
ATOM 5622 C C . SER B 1 243 ? -3.061 -20.312 -15.469 1 98.56 243 SER B C 1
ATOM 5624 O O . SER B 1 243 ? -3.09 -19.266 -16.125 1 98.56 243 SER B O 1
ATOM 5626 N N . ILE B 1 244 ? -2.74 -21.5 -15.977 1 98.69 244 ILE B N 1
ATOM 5627 C CA . ILE B 1 244 ? -2.5 -21.641 -17.406 1 98.69 244 ILE B CA 1
ATOM 5628 C C . ILE B 1 244 ? -3.418 -22.719 -17.984 1 98.69 244 ILE B C 1
ATOM 5630 O O . ILE B 1 244 ? -3.018 -23.469 -18.859 1 98.69 244 ILE B O 1
ATOM 5634 N N . TYR B 1 245 ? -4.574 -22.812 -17.469 1 98.12 245 TYR B N 1
ATOM 5635 C CA . TYR B 1 245 ? -5.57 -23.766 -17.953 1 98.12 245 TYR B CA 1
ATOM 5636 C C . TYR B 1 245 ? -5.82 -23.578 -19.438 1 98.12 245 TYR B C 1
ATOM 5638 O O . TYR B 1 245 ? -6.035 -22.453 -19.906 1 98.12 245 TYR B O 1
ATOM 5646 N N . MET B 1 246 ? -5.824 -24.688 -20.141 1 97.94 246 MET B N 1
ATOM 5647 C CA . MET B 1 246 ? -6.078 -24.625 -21.578 1 97.94 246 MET B CA 1
ATOM 5648 C C . MET B 1 246 ? -7.48 -25.125 -21.906 1 97.94 246 MET B C 1
ATOM 5650 O O . MET B 1 246 ? -7.844 -26.234 -21.547 1 97.94 246 MET B O 1
ATOM 5654 N N . GLU B 1 247 ? -8.195 -24.312 -22.578 1 97.31 247 GLU B N 1
ATOM 5655 C CA . GLU B 1 247 ? -9.484 -24.766 -23.094 1 97.31 247 GLU B CA 1
ATOM 5656 C C . GLU B 1 247 ? -9.32 -25.562 -24.375 1 97.31 247 GLU B C 1
ATOM 5658 O O . GLU B 1 247 ? -8.305 -25.422 -25.078 1 97.31 247 GLU B O 1
ATOM 5663 N N . GLU B 1 248 ? -10.289 -26.312 -24.641 1 97.31 248 GLU B N 1
ATOM 5664 C CA . GLU B 1 248 ? -10.203 -27.203 -25.797 1 97.31 248 GLU B CA 1
ATOM 5665 C C . GLU B 1 248 ? -10.078 -26.406 -27.094 1 97.31 248 GLU B C 1
ATOM 5667 O O . GLU B 1 248 ? -9.438 -26.875 -28.047 1 97.31 248 GLU B O 1
ATOM 5672 N N . VAL B 1 249 ? -10.609 -25.219 -27.125 1 96.81 249 VAL B N 1
ATOM 5673 C CA . VAL B 1 249 ? -10.578 -24.406 -28.344 1 96.81 249 VAL B CA 1
ATOM 5674 C C . VAL B 1 249 ? -9.125 -24.094 -28.703 1 96.81 249 VAL B C 1
ATOM 5676 O O . VAL B 1 249 ? -8.812 -23.844 -29.875 1 96.81 249 VAL B O 1
ATOM 5679 N N . LEU B 1 250 ? -8.195 -24.203 -27.812 1 98.12 250 LEU B N 1
ATOM 5680 C CA . LEU B 1 250 ? -6.789 -23.875 -28.016 1 98.12 250 LEU B CA 1
ATOM 5681 C C . LEU B 1 250 ? -6 -25.125 -28.406 1 98.12 250 LEU B C 1
ATOM 5683 O O . LEU B 1 250 ? -4.785 -25.062 -28.594 1 98.12 250 LEU B O 1
ATOM 5687 N N . LYS B 1 251 ? -6.629 -26.203 -28.578 1 98.06 251 LYS B N 1
ATOM 5688 C CA . LYS B 1 251 ? -6.004 -27.516 -28.766 1 98.06 251 LYS B CA 1
ATOM 5689 C C . LYS B 1 251 ? -5.012 -27.484 -29.938 1 98.06 251 LYS B C 1
ATOM 5691 O O . LYS B 1 251 ? -5.359 -27.078 -31.047 1 98.06 251 LYS B O 1
ATOM 5696 N N . ALA B 1 252 ? -3.838 -27.891 -29.594 1 97.88 252 ALA B N 1
ATOM 5697 C CA . ALA B 1 252 ? -2.748 -28.094 -30.547 1 97.88 252 ALA B CA 1
ATOM 5698 C C . ALA B 1 252 ? -2.602 -26.906 -31.5 1 97.88 252 ALA B C 1
ATOM 5700 O O . ALA B 1 252 ? -2.414 -27.094 -32.688 1 97.88 252 ALA B O 1
ATOM 5701 N N . SER B 1 253 ? -2.703 -25.672 -31.016 1 97.44 253 SER B N 1
ATOM 5702 C CA . SER B 1 253 ? -2.658 -24.484 -31.859 1 97.44 253 SER B CA 1
ATOM 5703 C C . SER B 1 253 ? -1.535 -23.547 -31.438 1 97.44 253 SER B C 1
ATOM 5705 O O . SER B 1 253 ? -1.112 -23.562 -30.266 1 97.44 253 SER B O 1
ATOM 5707 N N . PRO B 1 254 ? -1.069 -22.766 -32.406 1 96.31 254 PRO B N 1
ATOM 5708 C CA . PRO B 1 254 ? -0.121 -21.719 -32 1 96.31 254 PRO B CA 1
ATOM 5709 C C . PRO B 1 254 ? -0.708 -20.734 -31 1 96.31 254 PRO B C 1
ATOM 5711 O O . PRO B 1 254 ? 0.022 -20.188 -30.172 1 96.31 254 PRO B O 1
ATOM 5714 N N . GLN B 1 255 ? -2.014 -20.562 -31.078 1 97.69 255 GLN B N 1
ATOM 5715 C CA . GLN B 1 255 ? -2.691 -19.672 -30.125 1 97.69 255 GLN B CA 1
ATOM 5716 C C . GLN B 1 255 ? -2.58 -20.219 -28.703 1 97.69 255 GLN B C 1
ATOM 5718 O O . GLN B 1 255 ? -2.391 -19.438 -27.75 1 97.69 255 GLN B O 1
ATOM 5723 N N . GLY B 1 256 ? -2.715 -21.547 -28.594 1 97.94 256 GLY B N 1
ATOM 5724 C CA . GLY B 1 256 ? -2.539 -22.156 -27.281 1 97.94 256 GLY B CA 1
ATOM 5725 C C . GLY B 1 256 ? -1.146 -21.953 -26.719 1 97.94 256 GLY B C 1
ATOM 5726 O O . GLY B 1 256 ? -0.988 -21.672 -25.531 1 97.94 256 GLY B O 1
ATOM 5727 N N . LYS B 1 257 ? -0.158 -22.047 -27.547 1 97.69 257 LYS B N 1
ATOM 5728 C CA . LYS B 1 257 ? 1.225 -21.812 -27.141 1 97.69 257 LYS B CA 1
ATOM 5729 C C . LYS B 1 257 ? 1.412 -20.375 -26.641 1 97.69 257 LYS B C 1
ATOM 5731 O O . LYS B 1 257 ? 1.975 -20.156 -25.578 1 97.69 257 LYS B O 1
ATOM 5736 N N . LYS B 1 258 ? 0.924 -19.438 -27.438 1 97.25 258 LYS B N 1
ATOM 5737 C CA . LYS B 1 258 ? 1.061 -18.016 -27.109 1 97.25 258 LYS B CA 1
ATOM 5738 C C . LYS B 1 258 ? 0.325 -17.672 -25.812 1 97.25 258 LYS B C 1
ATOM 5740 O O . LYS B 1 258 ? 0.806 -16.875 -25.016 1 97.25 258 LYS B O 1
ATOM 5745 N N . PHE B 1 259 ? -0.848 -18.281 -25.688 1 98.06 259 PHE B N 1
ATOM 5746 C CA . PHE B 1 259 ? -1.693 -18.078 -24.516 1 98.06 259 PHE B CA 1
ATOM 5747 C C . PHE B 1 259 ? -0.942 -18.406 -23.234 1 98.06 259 PHE B C 1
ATOM 5749 O O . PHE B 1 259 ? -0.841 -17.578 -22.328 1 98.06 259 PHE B O 1
ATOM 5756 N N . VAL B 1 260 ? -0.383 -19.531 -23.172 1 98.31 260 VAL B N 1
ATOM 5757 C CA . VAL B 1 260 ? 0.316 -20.031 -22 1 98.31 260 VAL B CA 1
ATOM 5758 C C . VAL B 1 260 ? 1.613 -19.25 -21.797 1 98.31 260 VAL B C 1
ATOM 5760 O O . VAL B 1 260 ? 1.946 -18.859 -20.672 1 98.31 260 VAL B O 1
ATOM 5763 N N . GLN B 1 261 ? 2.295 -19 -22.859 1 97.56 261 GLN B N 1
ATOM 5764 C CA . GLN B 1 261 ? 3.559 -18.281 -22.781 1 97.56 261 GLN B CA 1
ATOM 5765 C C . GLN B 1 261 ? 3.365 -16.906 -22.156 1 97.56 261 GLN B C 1
ATOM 5767 O O . GLN B 1 261 ? 4.168 -16.469 -21.328 1 97.56 261 GLN B O 1
ATOM 5772 N N . ALA B 1 262 ? 2.338 -16.234 -22.578 1 97.44 262 ALA B N 1
ATOM 5773 C CA . ALA B 1 262 ? 2.082 -14.875 -22.078 1 97.44 262 ALA B CA 1
ATOM 5774 C C . ALA B 1 262 ? 1.75 -14.898 -20.594 1 97.44 262 ALA B C 1
ATOM 5776 O O . ALA B 1 262 ? 2.219 -14.039 -19.828 1 97.44 262 ALA B O 1
ATOM 5777 N N . LYS B 1 263 ? 0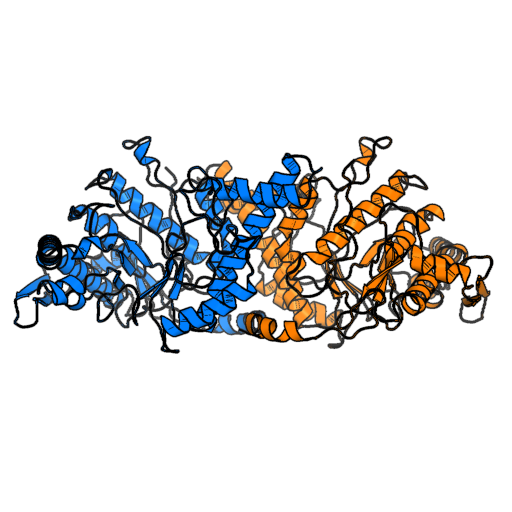.951 -15.844 -20.203 1 98.25 263 LYS B N 1
ATOM 5778 C CA . LYS B 1 263 ? 0.586 -15.961 -18.797 1 98.25 263 LYS B CA 1
ATOM 5779 C C . LYS B 1 263 ? 1.815 -16.234 -17.922 1 98.25 263 LYS B C 1
ATOM 5781 O O . LYS B 1 263 ? 1.979 -15.617 -16.875 1 98.25 263 LYS B O 1
ATOM 5786 N N . LEU B 1 264 ? 2.646 -17.062 -18.391 1 98 264 LEU B N 1
ATOM 5787 C CA . LEU B 1 264 ? 3.865 -17.375 -17.656 1 98 264 LEU B CA 1
ATOM 5788 C C . LEU B 1 264 ? 4.816 -16.188 -17.625 1 98 264 LEU B C 1
ATOM 5790 O O . LEU B 1 264 ? 5.41 -15.883 -16.594 1 98 264 LEU B O 1
ATOM 5794 N N . SER B 1 265 ? 4.918 -15.539 -18.75 1 96.81 265 SER B N 1
ATOM 5795 C CA . SER B 1 265 ? 5.793 -14.375 -18.828 1 96.81 265 SER B CA 1
ATOM 5796 C C . SER B 1 265 ? 5.367 -13.297 -17.844 1 96.81 265 SER B C 1
ATOM 5798 O O . SER B 1 265 ? 6.211 -12.695 -17.172 1 96.81 265 SER B O 1
ATOM 5800 N N . GLU B 1 266 ? 4.078 -13.094 -17.781 1 97.75 266 GLU B N 1
ATOM 5801 C CA . GLU B 1 266 ? 3.572 -12.086 -16.859 1 97.75 266 GLU B CA 1
ATOM 5802 C C . GLU B 1 266 ? 3.82 -12.5 -15.406 1 97.75 266 GLU B C 1
ATOM 5804 O O . GLU B 1 266 ? 4.184 -11.672 -14.57 1 97.75 266 GLU B O 1
ATOM 5809 N N . ALA B 1 267 ? 3.627 -13.727 -15.125 1 98.56 267 ALA B N 1
ATOM 5810 C CA . ALA B 1 267 ? 3.885 -14.211 -13.773 1 98.56 267 ALA B CA 1
ATOM 5811 C C . ALA B 1 267 ? 5.355 -14.047 -13.398 1 98.56 267 ALA B C 1
ATOM 5813 O O . ALA B 1 267 ? 5.68 -13.633 -12.289 1 98.56 267 ALA B O 1
ATOM 5814 N N . LEU B 1 268 ? 6.227 -14.352 -14.289 1 97.25 268 LEU B N 1
ATOM 5815 C CA . LEU B 1 268 ? 7.664 -14.258 -14.039 1 97.25 268 LEU B CA 1
ATOM 5816 C C . LEU B 1 268 ? 8.102 -12.805 -13.914 1 97.25 268 LEU B C 1
ATOM 5818 O O . LEU B 1 268 ? 9.008 -12.484 -13.141 1 97.25 268 LEU B O 1
ATOM 5822 N N . ARG B 1 269 ? 7.48 -11.938 -14.68 1 96.19 269 ARG B N 1
ATOM 5823 C CA . ARG B 1 269 ? 7.742 -10.508 -14.531 1 96.19 269 ARG B CA 1
ATOM 5824 C C . ARG B 1 269 ? 7.332 -10.023 -13.148 1 96.19 269 ARG B C 1
ATOM 5826 O O . ARG B 1 269 ? 8.109 -9.336 -12.477 1 96.19 269 ARG B O 1
ATOM 5833 N N . VAL B 1 270 ? 6.121 -10.375 -12.75 1 98.06 270 VAL B N 1
ATOM 5834 C CA . VAL B 1 270 ? 5.566 -9.969 -11.461 1 98.06 270 VAL B CA 1
ATOM 5835 C C . VAL B 1 270 ? 6.438 -10.516 -10.328 1 98.06 270 VAL B C 1
ATOM 5837 O O . VAL B 1 270 ? 6.613 -9.852 -9.305 1 98.06 270 VAL B O 1
ATOM 5840 N N . ALA B 1 271 ? 7.004 -11.625 -10.531 1 98.38 271 ALA B N 1
ATOM 5841 C CA . ALA B 1 271 ? 7.828 -12.305 -9.531 1 98.38 271 ALA B CA 1
ATOM 5842 C C . ALA B 1 271 ? 9.031 -11.445 -9.141 1 98.38 271 ALA B C 1
ATOM 5844 O O . ALA B 1 271 ? 9.617 -11.633 -8.07 1 98.38 271 ALA B O 1
ATOM 5845 N N . GLN B 1 272 ? 9.383 -10.484 -9.977 1 96.25 272 GLN B N 1
ATOM 5846 C CA . GLN B 1 272 ? 10.578 -9.664 -9.773 1 96.25 272 GLN B CA 1
ATOM 5847 C C . GLN B 1 272 ? 10.234 -8.367 -9.047 1 96.25 272 GLN B C 1
ATOM 5849 O O . GLN B 1 272 ? 11.125 -7.633 -8.625 1 96.25 272 GLN B O 1
ATOM 5854 N N . LEU B 1 273 ? 9.023 -8.117 -8.812 1 95.25 273 LEU B N 1
ATOM 5855 C CA . LEU B 1 273 ? 8.586 -6.777 -8.438 1 95.25 273 LEU B CA 1
ATOM 5856 C C . LEU B 1 273 ? 8.789 -6.547 -6.941 1 95.25 273 LEU B C 1
ATOM 5858 O O . LEU B 1 273 ? 9.18 -5.453 -6.527 1 95.25 273 LEU B O 1
ATOM 5862 N N . PRO B 1 274 ? 8.523 -7.52 -6.062 1 94.69 274 PRO B N 1
ATOM 5863 C CA . PRO B 1 274 ? 8.609 -7.254 -4.625 1 94.69 274 PRO B CA 1
ATOM 5864 C C . PRO B 1 274 ? 9.977 -6.734 -4.199 1 94.69 274 PRO B C 1
ATOM 5866 O O . PRO B 1 274 ? 10.961 -6.922 -4.918 1 94.69 274 PRO B O 1
ATOM 5869 N N . SER B 1 275 ? 10.039 -6.137 -3.023 1 87.38 275 SER B N 1
ATOM 5870 C CA . SER B 1 275 ? 11.25 -5.492 -2.523 1 87.38 275 SER B CA 1
ATOM 5871 C C . SER B 1 275 ? 12.242 -6.523 -1.998 1 87.38 275 SER B C 1
ATOM 5873 O O . SER B 1 275 ? 13.43 -6.227 -1.849 1 87.38 275 SER B O 1
ATOM 5875 N N . VAL B 1 276 ? 11.766 -7.711 -1.758 1 89.69 276 VAL B N 1
ATOM 5876 C CA . VAL B 1 276 ? 12.648 -8.758 -1.249 1 89.69 276 VAL B CA 1
ATOM 5877 C C . VAL B 1 276 ? 13.766 -9.023 -2.256 1 89.69 276 VAL B C 1
ATOM 5879 O O . VAL B 1 276 ? 13.602 -8.781 -3.453 1 89.69 276 VAL B O 1
ATOM 5882 N N . ASN B 1 277 ? 14.844 -9.5 -1.786 1 89.19 277 ASN B N 1
ATOM 5883 C CA . ASN B 1 277 ? 16.031 -9.648 -2.609 1 89.19 277 ASN B CA 1
ATOM 5884 C C . ASN B 1 277 ? 16.047 -10.984 -3.346 1 89.19 277 ASN B C 1
ATOM 5886 O O . ASN B 1 277 ? 17.094 -11.625 -3.455 1 89.19 277 ASN B O 1
ATOM 5890 N N . HIS B 1 278 ? 14.938 -11.477 -3.67 1 94.62 278 HIS B N 1
ATOM 5891 C CA . HIS B 1 278 ? 14.805 -12.648 -4.531 1 94.62 278 HIS B CA 1
ATOM 5892 C C . HIS B 1 278 ? 13.516 -12.594 -5.336 1 94.62 278 HIS B C 1
ATOM 5894 O O . HIS B 1 278 ? 12.578 -11.875 -4.977 1 94.62 278 HIS B O 1
ATOM 5900 N N . SER B 1 279 ? 13.539 -13.312 -6.41 1 96.88 279 SER B N 1
ATOM 5901 C CA . SER B 1 279 ? 12.32 -13.461 -7.199 1 96.88 279 SER B CA 1
ATOM 5902 C C . SER B 1 279 ? 11.352 -14.438 -6.539 1 96.88 279 SER B C 1
ATOM 5904 O O . SER B 1 279 ? 11.773 -15.445 -5.969 1 96.88 279 SER B O 1
ATOM 5906 N N . LEU B 1 280 ? 10.094 -14.18 -6.617 1 98.38 280 LEU B N 1
ATOM 5907 C CA . LEU B 1 280 ? 9.109 -15.117 -6.082 1 98.38 280 LEU B CA 1
ATOM 5908 C C . LEU B 1 280 ? 9.031 -16.375 -6.945 1 98.38 280 LEU B C 1
ATOM 5910 O O . LEU B 1 280 ? 9.07 -16.281 -8.172 1 98.38 280 LEU B O 1
ATOM 5914 N N . PRO B 1 281 ? 8.977 -17.516 -6.277 1 98.5 281 PRO B N 1
ATOM 5915 C CA . PRO B 1 281 ? 8.758 -18.734 -7.051 1 98.5 281 PRO B CA 1
ATOM 5916 C C . PRO B 1 281 ? 7.391 -18.766 -7.727 1 98.5 281 PRO B C 1
ATOM 5918 O O . PRO B 1 281 ? 6.398 -18.328 -7.141 1 98.5 281 PRO B O 1
ATOM 5921 N N . VAL B 1 282 ? 7.387 -19.25 -8.93 1 98.69 282 VAL B N 1
ATOM 5922 C CA . VAL B 1 282 ? 6.145 -19.359 -9.688 1 98.69 282 VAL B CA 1
ATOM 5923 C C . VAL B 1 282 ? 5.758 -20.828 -9.828 1 98.69 282 VAL B C 1
ATOM 5925 O O . VAL B 1 282 ? 6.52 -21.625 -10.375 1 98.69 282 VAL B O 1
ATOM 5928 N N . PHE B 1 283 ? 4.641 -21.203 -9.273 1 98.81 283 PHE B N 1
ATOM 5929 C CA . PHE B 1 283 ? 3.996 -22.5 -9.469 1 98.81 283 PHE B CA 1
ATOM 5930 C C . PHE B 1 283 ? 2.701 -22.344 -10.258 1 98.81 283 PHE B C 1
ATOM 5932 O O . PHE B 1 283 ? 1.656 -22.016 -9.688 1 98.81 283 PHE B O 1
ATOM 5939 N N . ALA B 1 284 ? 2.758 -22.672 -11.523 1 98.81 284 ALA B N 1
ATOM 5940 C CA . ALA B 1 284 ? 1.598 -22.438 -12.375 1 98.81 284 ALA B CA 1
ATOM 5941 C C . ALA B 1 284 ? 0.577 -23.562 -12.227 1 98.81 284 ALA B C 1
ATOM 5943 O O . ALA B 1 284 ? 0.94 -24.75 -12.219 1 98.81 284 ALA B O 1
ATOM 5944 N N . TYR B 1 285 ? -0.635 -23.188 -12.07 1 98.75 285 TYR B N 1
ATOM 5945 C CA . TYR B 1 285 ? -1.715 -24.172 -12.078 1 98.75 285 TYR B CA 1
ATOM 5946 C C . TYR B 1 285 ? -2.068 -24.562 -13.508 1 98.75 285 TYR B C 1
ATOM 5948 O O . TYR B 1 285 ? -2.32 -23.719 -14.352 1 98.75 285 TYR B O 1
ATOM 5956 N N . ALA B 1 286 ? -2.035 -25.812 -13.734 1 98.38 286 ALA B N 1
ATOM 5957 C CA . ALA B 1 286 ? -2.465 -26.422 -14.992 1 98.38 286 ALA B CA 1
ATOM 5958 C C . ALA B 1 286 ? -3.434 -27.578 -14.734 1 98.38 286 ALA B C 1
ATOM 5960 O O . ALA B 1 286 ? -3.742 -27.891 -13.578 1 98.38 286 ALA B O 1
ATOM 5961 N N . ARG B 1 287 ? -3.994 -28.078 -15.828 1 97.69 287 ARG B N 1
ATOM 5962 C CA . ARG B 1 287 ? -4.848 -29.266 -15.758 1 97.69 287 ARG B CA 1
ATOM 5963 C C . ARG B 1 287 ? -4.312 -30.375 -16.656 1 97.69 287 ARG B C 1
ATOM 5965 O O . ARG B 1 287 ? -3.762 -30.109 -17.734 1 97.69 287 ARG B O 1
ATOM 5972 N N . PRO B 1 288 ? -4.445 -31.609 -16.172 1 96.94 288 PRO B N 1
ATOM 5973 C CA . PRO B 1 288 ? -4.027 -32.688 -17.062 1 96.94 288 PRO B CA 1
ATOM 5974 C C . PRO B 1 288 ? -4.926 -32.844 -18.281 1 96.94 288 PRO B C 1
ATOM 5976 O O . PRO B 1 288 ? -4.512 -33.406 -19.297 1 96.94 288 PRO B O 1
ATOM 5979 N N . PHE B 1 289 ? -6.086 -32.281 -18.156 1 98.12 289 PHE B N 1
ATOM 5980 C CA . PHE B 1 289 ? -7.074 -32.312 -19.234 1 98.12 289 PHE B CA 1
ATOM 5981 C C . PHE B 1 289 ? -7.473 -30.922 -19.672 1 98.12 289 PHE B C 1
ATOM 5983 O O . PHE B 1 289 ? -7.215 -29.938 -18.969 1 98.12 289 PHE B O 1
ATOM 5990 N N . TYR B 1 290 ? -8.031 -30.906 -20.969 1 98.06 290 TYR B N 1
ATOM 5991 C CA . TYR B 1 290 ? -8.594 -29.609 -21.375 1 98.06 290 TYR B CA 1
ATOM 5992 C C . TYR B 1 290 ? -9.68 -29.172 -20.391 1 98.06 290 TYR B C 1
ATOM 5994 O O . TYR B 1 290 ? -10.445 -30 -19.891 1 98.06 290 TYR B O 1
ATOM 6002 N N . SER B 1 291 ? -9.758 -27.859 -20.125 1 94.44 291 SER B N 1
ATOM 6003 C CA . SER B 1 291 ? -10.586 -27.281 -19.078 1 94.44 291 SER B CA 1
ATOM 6004 C C . SER B 1 291 ? -12.031 -27.766 -19.188 1 94.44 291 SER B C 1
ATOM 6006 O O . SER B 1 291 ? -12.633 -27.688 -20.266 1 94.44 291 SER B O 1
ATOM 6008 N N . TYR B 1 292 ? -12.523 -28.359 -18.141 1 88.06 292 TYR B N 1
ATOM 6009 C CA . TYR B 1 292 ? -13.906 -28.766 -17.922 1 88.06 292 TYR B CA 1
ATOM 6010 C C . TYR B 1 292 ? -14.25 -30.016 -18.719 1 88.06 292 TYR B C 1
ATOM 6012 O O . TYR B 1 292 ? -15.406 -30.219 -19.094 1 88.06 292 TYR B O 1
ATOM 6020 N N . THR B 1 293 ? -13.195 -30.703 -19.141 1 93.94 293 THR B N 1
ATOM 6021 C CA . THR B 1 293 ? -13.375 -31.969 -19.828 1 93.94 293 THR B CA 1
ATOM 6022 C C . THR B 1 293 ? -12.422 -33.031 -19.266 1 93.94 293 THR B C 1
ATOM 6024 O O . THR B 1 293 ? -11.625 -32.75 -18.375 1 93.94 293 THR B O 1
ATOM 6027 N N . LEU B 1 294 ? -12.625 -34.25 -19.75 1 95.5 294 LEU B N 1
ATOM 6028 C CA . LEU B 1 294 ? -11.664 -35.312 -19.484 1 95.5 294 LEU B CA 1
ATOM 6029 C C . LEU B 1 294 ? -10.93 -35.719 -20.766 1 95.5 294 LEU B C 1
ATOM 6031 O O . LEU B 1 294 ? -10.477 -36.844 -20.906 1 95.5 294 LEU B O 1
ATOM 6035 N N . LYS B 1 295 ? -10.953 -34.719 -21.672 1 97.5 295 LYS B N 1
ATOM 6036 C CA . LYS B 1 295 ? -10.148 -34.906 -22.859 1 97.5 295 LYS B CA 1
ATOM 6037 C C . LYS B 1 295 ? -8.672 -34.625 -22.594 1 97.5 295 LYS B C 1
ATOM 6039 O O . LYS B 1 295 ? -8.328 -33.531 -22.125 1 97.5 295 LYS B O 1
ATOM 6044 N N . GLU B 1 296 ? -7.879 -35.531 -22.922 1 98.06 296 GLU B N 1
ATOM 6045 C CA . GLU B 1 296 ? -6.449 -35.469 -22.625 1 98.06 296 GLU B CA 1
ATOM 6046 C C . GLU B 1 296 ? -5.785 -34.344 -23.422 1 98.06 296 GLU B C 1
ATOM 6048 O O . GLU B 1 296 ? -6.117 -34.125 -24.578 1 98.06 296 GLU B O 1
ATOM 6053 N N . LEU B 1 297 ? -4.871 -33.625 -22.812 1 98.56 297 LEU B N 1
ATOM 6054 C CA . LEU B 1 297 ? -4.02 -32.719 -23.562 1 98.56 297 LEU B CA 1
ATOM 6055 C C . LEU B 1 297 ? -3.193 -33.469 -24.594 1 98.56 297 LEU B C 1
ATOM 6057 O O . LEU B 1 297 ? -2.689 -34.562 -24.312 1 98.56 297 LEU B O 1
ATOM 6061 N N . THR B 1 298 ? -3.104 -32.906 -25.766 1 98.06 298 THR B N 1
ATOM 6062 C CA . THR B 1 298 ? -2.223 -33.5 -26.781 1 98.06 298 THR B CA 1
ATOM 6063 C C . THR B 1 298 ? -0.761 -33.375 -26.359 1 98.06 298 THR B C 1
ATOM 6065 O O . THR B 1 298 ? -0.437 -32.594 -25.453 1 98.06 298 THR B O 1
ATOM 6068 N N . GLN B 1 299 ? 0.107 -34.156 -26.984 1 97.25 299 GLN B N 1
ATOM 6069 C CA . GLN B 1 299 ? 1.538 -34.031 -26.734 1 97.25 299 GLN B CA 1
ATOM 6070 C C . GLN B 1 299 ? 2.004 -32.594 -26.969 1 97.25 299 GLN B C 1
ATOM 6072 O O . GLN B 1 299 ? 2.834 -32.062 -26.219 1 97.25 299 GLN B O 1
ATOM 6077 N N . THR B 1 300 ? 1.476 -32 -27.984 1 98.06 300 THR B N 1
ATOM 6078 C CA . THR B 1 300 ? 1.786 -30.625 -28.297 1 98.06 300 THR B CA 1
ATOM 6079 C C . THR B 1 300 ? 1.425 -29.719 -27.125 1 98.06 300 THR B C 1
ATOM 6081 O O . THR B 1 300 ? 2.203 -28.828 -26.75 1 98.06 300 THR B O 1
ATOM 6084 N N . ASP B 1 301 ? 0.321 -29.953 -26.562 1 98.69 301 ASP B N 1
ATOM 6085 C CA . ASP B 1 301 ? -0.162 -29.062 -25.5 1 98.69 301 ASP B CA 1
ATOM 6086 C C . ASP B 1 301 ? 0.507 -29.375 -24.172 1 98.69 301 ASP B C 1
ATOM 6088 O O . ASP B 1 301 ? 0.63 -28.5 -23.312 1 98.69 301 ASP B O 1
ATOM 6092 N N . LEU B 1 302 ? 0.963 -30.609 -23.969 1 98.69 302 LEU B N 1
ATOM 6093 C CA . LEU B 1 302 ? 1.833 -30.875 -22.828 1 98.69 302 LEU B CA 1
ATOM 6094 C C . LEU B 1 302 ? 3.115 -30.062 -22.906 1 98.69 302 LEU B C 1
ATOM 6096 O O . LEU B 1 302 ? 3.586 -29.531 -21.906 1 98.69 302 LEU B O 1
ATOM 6100 N N . VAL B 1 303 ? 3.639 -29.953 -24.125 1 98.38 303 VAL B N 1
ATOM 6101 C CA . VAL B 1 303 ? 4.824 -29.141 -24.344 1 98.38 303 VAL B CA 1
ATOM 6102 C C . VAL B 1 303 ? 4.492 -27.672 -24.078 1 98.38 303 VAL B C 1
ATOM 6104 O O . VAL B 1 303 ? 5.254 -26.953 -23.422 1 98.38 303 VAL B O 1
ATOM 6107 N N . HIS B 1 304 ? 3.293 -27.203 -24.547 1 98.12 304 HIS B N 1
ATOM 6108 C CA . HIS B 1 304 ? 2.896 -25.812 -24.438 1 98.12 304 HIS B CA 1
ATOM 6109 C C . HIS B 1 304 ? 2.588 -25.438 -22.984 1 98.12 304 HIS B C 1
ATOM 6111 O O . HIS B 1 304 ? 2.582 -24.25 -22.641 1 98.12 304 HIS B O 1
ATOM 6117 N N . THR B 1 305 ? 2.301 -26.359 -22.094 1 98.62 305 THR B N 1
ATOM 6118 C CA . THR B 1 305 ? 1.967 -26.078 -20.719 1 98.62 305 THR B CA 1
ATOM 6119 C C . THR B 1 305 ? 3.121 -26.453 -19.781 1 98.62 305 THR B C 1
ATOM 6121 O O . THR B 1 305 ? 3.953 -25.609 -19.453 1 98.62 305 THR B O 1
ATOM 6124 N N . ILE B 1 306 ? 3.355 -27.766 -19.594 1 98.69 306 ILE B N 1
ATOM 6125 C CA . ILE B 1 306 ? 4.383 -28.266 -18.688 1 98.69 306 ILE B CA 1
ATOM 6126 C C . ILE B 1 306 ? 5.766 -27.938 -19.25 1 98.69 306 ILE B C 1
ATOM 6128 O O . ILE B 1 306 ? 6.621 -27.406 -18.531 1 98.69 306 ILE B O 1
ATOM 6132 N N . GLY B 1 307 ? 5.977 -28.266 -20.516 1 98.5 307 GLY B N 1
ATOM 6133 C CA . GLY B 1 307 ? 7.258 -27.984 -21.141 1 98.5 307 GLY B CA 1
ATOM 6134 C C . GLY B 1 307 ? 7.629 -26.516 -21.125 1 98.5 307 GLY B C 1
ATOM 6135 O O . GLY B 1 307 ? 8.773 -26.172 -20.859 1 98.5 307 GLY B O 1
ATOM 6136 N N . GLN B 1 308 ? 6.645 -25.734 -21.469 1 97.88 308 GLN B N 1
ATOM 6137 C CA . GLN B 1 308 ? 6.887 -24.297 -21.516 1 97.88 308 GLN B CA 1
ATOM 6138 C C . GLN B 1 308 ? 7.195 -23.734 -20.125 1 97.88 308 GLN B C 1
ATOM 6140 O O . GLN B 1 308 ? 8.094 -22.906 -19.969 1 97.88 308 GLN B O 1
ATOM 6145 N N . ALA B 1 309 ? 6.434 -24.141 -19.141 1 98.38 309 ALA B N 1
ATOM 6146 C CA . ALA B 1 309 ? 6.68 -23.688 -17.766 1 98.38 309 ALA B CA 1
ATOM 6147 C C . ALA B 1 309 ? 8.102 -24 -17.328 1 98.38 309 ALA B C 1
ATOM 6149 O O . ALA B 1 309 ? 8.797 -23.156 -16.781 1 98.38 309 ALA B O 1
ATOM 6150 N N . ALA B 1 310 ? 8.547 -25.172 -17.625 1 98.38 310 ALA B N 1
ATOM 6151 C CA . ALA B 1 310 ? 9.898 -25.609 -17.266 1 98.38 310 ALA B CA 1
ATOM 6152 C C . ALA B 1 310 ? 10.945 -24.797 -18.016 1 98.38 310 ALA B C 1
ATOM 6154 O O . ALA B 1 310 ? 11.906 -24.297 -17.422 1 98.38 310 ALA B O 1
ATOM 6155 N N . ALA B 1 311 ? 10.758 -24.641 -19.25 1 98 311 ALA B N 1
ATOM 6156 C CA . ALA B 1 311 ? 11.734 -23.969 -20.109 1 98 311 ALA B CA 1
ATOM 6157 C C . ALA B 1 311 ? 11.867 -22.5 -19.75 1 98 311 ALA B C 1
ATOM 6159 O O . ALA B 1 311 ? 12.938 -21.906 -19.891 1 98 311 ALA B O 1
ATOM 6160 N N . MET B 1 312 ? 10.758 -21.953 -19.297 1 97.12 312 MET B N 1
ATOM 6161 C CA . MET B 1 312 ? 10.75 -20.516 -19.031 1 97.12 312 MET B CA 1
ATOM 6162 C C . MET B 1 312 ? 11.266 -20.234 -17.625 1 97.12 312 MET B C 1
ATOM 6164 O O . MET B 1 312 ? 11.453 -19.078 -17.25 1 97.12 312 MET B O 1
ATOM 6168 N N . GLY B 1 313 ? 11.438 -21.234 -16.844 1 96.44 313 GLY B N 1
ATOM 6169 C CA . GLY B 1 313 ? 12.102 -21.062 -15.562 1 96.44 313 GLY B CA 1
ATOM 6170 C C . GLY B 1 313 ? 11.148 -21.062 -14.383 1 96.44 313 GLY B C 1
ATOM 6171 O O . GLY B 1 313 ? 11.492 -20.578 -13.305 1 96.44 313 GLY B O 1
ATOM 6172 N N . ALA B 1 314 ? 9.922 -21.531 -14.586 1 98.12 314 ALA B N 1
ATOM 6173 C CA . ALA B 1 314 ? 9.016 -21.672 -13.445 1 98.12 314 ALA B CA 1
ATOM 6174 C C . ALA B 1 314 ? 9.562 -22.688 -12.445 1 98.12 314 ALA B C 1
ATOM 6176 O O . ALA B 1 314 ? 10.328 -23.594 -12.812 1 98.12 314 ALA B O 1
ATOM 6177 N N . HIS B 1 315 ? 9.148 -22.5 -11.18 1 98.25 315 HIS B N 1
ATOM 6178 C CA . HIS B 1 315 ? 9.547 -23.453 -10.141 1 98.25 315 HIS B CA 1
ATOM 6179 C C . HIS B 1 315 ? 8.805 -24.766 -10.281 1 98.25 315 HIS B C 1
ATOM 6181 O O . HIS B 1 315 ? 9.297 -25.812 -9.859 1 98.25 315 HIS B O 1
ATOM 6187 N N . GLY B 1 316 ? 7.656 -24.656 -10.812 1 98.31 316 GLY B N 1
ATOM 6188 C CA . GLY B 1 316 ? 6.883 -25.875 -10.977 1 98.31 316 GLY B CA 1
ATOM 6189 C C . GLY B 1 316 ? 5.484 -25.625 -11.508 1 98.31 316 GLY B C 1
ATOM 6190 O O . GLY B 1 316 ? 5.16 -24.516 -11.93 1 98.31 316 GLY B O 1
ATOM 6191 N N . ILE B 1 317 ? 4.773 -26.734 -11.609 1 98.12 317 ILE B N 1
ATOM 6192 C CA . ILE B 1 317 ? 3.371 -26.703 -12.008 1 98.12 317 ILE B CA 1
ATOM 6193 C C . ILE B 1 317 ? 2.533 -27.531 -11.039 1 98.12 317 ILE B C 1
ATOM 6195 O O . ILE B 1 317 ? 3.033 -28.469 -10.43 1 98.12 317 ILE B O 1
ATOM 6199 N N . VAL B 1 318 ? 1.372 -27.031 -10.828 1 98.31 318 VAL B N 1
ATOM 6200 C CA . VAL B 1 318 ? 0.387 -27.766 -10.031 1 98.31 318 VAL B CA 1
ATOM 6201 C C . VAL B 1 318 ? -0.733 -28.266 -10.945 1 98.31 318 VAL B C 1
ATOM 6203 O O . VAL B 1 318 ? -1.465 -27.469 -11.531 1 98.31 318 VAL B O 1
ATOM 6206 N N . LEU B 1 319 ? -0.815 -29.594 -11.094 1 97.88 319 LEU B N 1
ATOM 6207 C CA . LEU B 1 319 ? -1.899 -30.188 -11.867 1 97.88 319 LEU B CA 1
ATOM 6208 C C . LEU B 1 319 ? -3.152 -30.359 -11.016 1 97.88 319 LEU B C 1
ATOM 6210 O O . LEU B 1 319 ? -3.211 -31.25 -10.164 1 97.88 319 LEU B O 1
ATOM 6214 N N . TRP B 1 320 ? -4.078 -29.531 -11.32 1 97.25 320 TRP B N 1
ATOM 6215 C CA . TRP B 1 320 ? -5.305 -29.516 -10.531 1 97.25 320 TRP B CA 1
ATOM 6216 C C . TRP B 1 320 ? -6.395 -30.359 -11.188 1 97.25 320 TRP B C 1
ATOM 6218 O O . TRP B 1 320 ? -6.512 -30.391 -12.414 1 97.25 320 TRP B O 1
ATOM 6228 N N . GLY B 1 321 ? -7.168 -31.047 -10.375 1 95.25 321 GLY B N 1
ATOM 6229 C CA . GLY B 1 321 ? -8.359 -31.766 -10.82 1 95.25 321 GLY B CA 1
ATOM 6230 C C . GLY B 1 321 ? -9.461 -31.781 -9.773 1 95.25 321 GLY B C 1
ATOM 6231 O O . GLY B 1 321 ? -9.188 -31.781 -8.578 1 95.25 321 GLY B O 1
ATOM 6232 N N . GLY B 1 322 ? -10.719 -31.891 -10.25 1 93.06 322 GLY B N 1
ATOM 6233 C CA . GLY B 1 322 ? -11.859 -31.922 -9.352 1 93.06 322 GLY B CA 1
ATOM 6234 C C . GLY B 1 322 ? -12.305 -33.312 -9 1 93.06 322 GLY B C 1
ATOM 6235 O O . GLY B 1 322 ? -11.633 -34.312 -9.344 1 93.06 322 GLY B O 1
ATOM 6236 N N . VAL B 1 323 ? -13.375 -33.375 -8.266 1 91.5 323 VAL B N 1
ATOM 6237 C CA . VAL B 1 323 ? -13.906 -34.625 -7.746 1 91.5 323 VAL B CA 1
ATOM 6238 C C . VAL B 1 323 ? -14.312 -35.531 -8.906 1 91.5 323 VAL B C 1
ATOM 6240 O O . VAL B 1 323 ? -14.359 -36.75 -8.758 1 91.5 323 VAL B O 1
ATOM 6243 N N . GLU B 1 324 ? -14.523 -34.969 -10.047 1 93.69 324 GLU B N 1
ATOM 6244 C CA . GLU B 1 324 ? -14.938 -35.75 -11.211 1 93.69 324 GLU B CA 1
ATOM 6245 C C . GLU B 1 324 ? -13.859 -36.75 -11.617 1 93.69 324 GLU B C 1
ATOM 6247 O O . GLU B 1 324 ? -14.156 -37.781 -12.25 1 93.69 324 GLU B O 1
ATOM 6252 N N . TYR B 1 325 ? -12.617 -36.5 -11.273 1 94.75 325 TYR B N 1
ATOM 6253 C CA . TYR B 1 325 ? -11.516 -37.406 -11.641 1 94.75 325 TYR B CA 1
ATOM 6254 C C . TYR B 1 325 ? -11.703 -38.781 -11.016 1 94.75 325 TYR B C 1
ATOM 6256 O O . TYR B 1 325 ? -11.242 -39.781 -11.562 1 94.75 325 TYR B O 1
ATOM 6264 N N . SER B 1 326 ? -12.414 -38.781 -9.898 1 94.69 326 SER B N 1
ATOM 6265 C CA . SER B 1 326 ? -12.586 -40.062 -9.211 1 94.69 326 SER B CA 1
ATOM 6266 C C . SER B 1 326 ? -14.062 -40.406 -9.023 1 94.69 326 SER B C 1
ATOM 6268 O O . SER B 1 326 ? -14.43 -41.125 -8.078 1 94.69 326 SER B O 1
ATOM 6270 N N . ARG B 1 327 ? -14.836 -39.781 -9.789 1 95.06 327 ARG B N 1
ATOM 6271 C CA . ARG B 1 327 ? -16.281 -39.969 -9.664 1 95.06 327 ARG B CA 1
ATOM 6272 C C . ARG B 1 327 ? -16.688 -41.406 -9.867 1 95.06 327 ARG B C 1
ATOM 6274 O O . ARG B 1 327 ? -17.609 -41.906 -9.203 1 95.06 327 ARG B O 1
ATOM 6281 N N . ASN B 1 328 ? -16.109 -42.156 -10.789 1 96.19 328 ASN B N 1
ATOM 6282 C CA . ASN B 1 328 ? -16.406 -43.562 -11.078 1 96.19 328 ASN B CA 1
ATOM 6283 C C . ASN B 1 328 ? -15.164 -44.312 -11.555 1 96.19 328 ASN B C 1
ATOM 6285 O O . ASN B 1 328 ? -14.117 -43.688 -11.781 1 96.19 328 ASN B O 1
ATOM 6289 N N . ARG B 1 329 ? -15.266 -45.625 -11.594 1 96.88 329 ARG B N 1
ATOM 6290 C CA . ARG B 1 329 ? -14.148 -46.469 -11.969 1 96.88 329 ARG B CA 1
ATOM 6291 C C . ARG B 1 329 ? -13.648 -46.125 -13.367 1 96.88 329 ARG B C 1
ATOM 6293 O O . ARG B 1 329 ? -12.445 -46.156 -13.625 1 96.88 329 ARG B O 1
ATOM 6300 N N . SER B 1 330 ? -14.547 -45.844 -14.25 1 97.31 330 SER B N 1
ATOM 6301 C CA . SER B 1 330 ? -14.188 -45.531 -15.633 1 97.31 330 SER B CA 1
ATOM 6302 C C . SER B 1 330 ? -13.258 -44.312 -15.711 1 97.31 330 SER B C 1
ATOM 6304 O O . SER B 1 330 ? -12.273 -44.344 -16.453 1 97.31 330 SER B O 1
ATOM 6306 N N . ASN B 1 331 ? -13.602 -43.281 -14.984 1 96.94 331 ASN B N 1
ATOM 6307 C CA . ASN B 1 331 ? -12.75 -42.094 -14.945 1 96.94 331 ASN B CA 1
ATOM 6308 C C . ASN B 1 331 ? -11.359 -42.438 -14.391 1 96.94 331 ASN B C 1
ATOM 6310 O O . ASN B 1 331 ? -10.352 -41.969 -14.93 1 96.94 331 ASN B O 1
ATOM 6314 N N . CYS B 1 332 ? -11.32 -43.25 -13.352 1 96.44 332 CYS B N 1
ATOM 6315 C CA . CYS B 1 332 ? -10.055 -43.656 -12.734 1 96.44 332 CYS B CA 1
ATOM 6316 C C . CYS B 1 332 ? -9.188 -44.406 -13.727 1 96.44 332 CYS B C 1
ATOM 6318 O O . CYS B 1 332 ? -7.98 -44.156 -13.82 1 96.44 332 CYS B O 1
ATOM 6320 N N . VAL B 1 333 ? -9.797 -45.25 -14.438 1 96.5 333 VAL B N 1
ATOM 6321 C CA . VAL B 1 333 ? -9.062 -46.062 -15.406 1 96.5 333 VAL B CA 1
ATOM 6322 C C . VAL B 1 333 ? -8.523 -45.156 -16.516 1 96.5 333 VAL B C 1
ATOM 6324 O O . VAL B 1 333 ? -7.383 -45.344 -16.969 1 96.5 333 VAL B O 1
ATOM 6327 N N . LYS B 1 334 ? -9.305 -44.281 -16.938 1 96.75 334 LYS B N 1
ATOM 6328 C CA . LYS B 1 334 ? -8.875 -43.344 -17.969 1 96.75 334 LYS B CA 1
ATOM 6329 C C . LYS B 1 334 ? -7.652 -42.562 -17.531 1 96.75 334 LYS B C 1
ATOM 6331 O O . LYS B 1 334 ? -6.691 -42.406 -18.281 1 96.75 334 LYS B O 1
ATOM 6336 N N . ILE B 1 335 ? -7.742 -42.062 -16.375 1 96.56 335 ILE B N 1
ATOM 6337 C CA . ILE B 1 335 ? -6.652 -41.219 -15.852 1 96.56 335 ILE B CA 1
ATOM 6338 C C . ILE B 1 335 ? -5.41 -42.094 -15.641 1 96.56 335 ILE B C 1
ATOM 6340 O O . ILE B 1 335 ? -4.293 -41.656 -15.938 1 96.56 335 ILE B O 1
ATOM 6344 N N . GLN B 1 336 ? -5.605 -43.281 -15.133 1 94.38 336 GLN B N 1
ATOM 6345 C CA . GLN B 1 336 ? -4.492 -44.188 -14.945 1 94.38 336 GLN B CA 1
ATOM 6346 C C . GLN B 1 336 ? -3.777 -44.469 -16.266 1 94.38 336 GLN B C 1
ATOM 6348 O O . GLN B 1 336 ? -2.547 -44.469 -16.328 1 94.38 336 GLN B O 1
ATOM 6353 N N . LYS B 1 337 ? -4.594 -44.781 -17.266 1 94.94 337 LYS B N 1
ATOM 6354 C CA . LYS B 1 337 ? -4.031 -45.062 -18.578 1 94.94 337 LYS B CA 1
ATOM 6355 C C . LYS B 1 337 ? -3.281 -43.844 -19.141 1 94.94 337 LYS B C 1
ATOM 6357 O O . LYS B 1 337 ? -2.195 -44 -19.703 1 94.94 337 LYS B O 1
ATOM 6362 N N . TYR B 1 338 ? -3.891 -42.75 -18.969 1 96.56 338 TYR B N 1
ATOM 6363 C CA . TYR B 1 338 ? -3.264 -41.531 -19.422 1 96.56 338 TYR B CA 1
ATOM 6364 C C . TYR B 1 338 ? -1.967 -41.25 -18.672 1 96.56 338 TYR B C 1
ATOM 6366 O O . TYR B 1 338 ? -0.955 -40.906 -19.281 1 96.56 338 TYR B O 1
ATOM 6374 N N . MET B 1 339 ? -1.97 -41.438 -17.344 1 94.88 339 MET B N 1
ATOM 6375 C CA . MET B 1 339 ? -0.803 -41.219 -16.5 1 94.88 339 MET B CA 1
ATOM 6376 C C . MET B 1 339 ? 0.333 -42.156 -16.891 1 94.88 339 MET B C 1
ATOM 6378 O O . MET B 1 339 ? 1.474 -41.719 -17.062 1 94.88 339 MET B O 1
ATOM 6382 N N . THR B 1 340 ? 0.011 -43.375 -17.125 1 93.56 340 THR B N 1
ATOM 6383 C CA . THR B 1 340 ? 1.034 -44.375 -17.375 1 93.56 340 THR B CA 1
ATOM 6384 C C . THR B 1 340 ? 1.525 -44.312 -18.812 1 93.56 340 THR B C 1
ATOM 6386 O O . THR B 1 340 ? 2.689 -44.594 -19.109 1 93.56 340 THR B O 1
ATOM 6389 N N . GLY B 1 341 ? 0.72 -43.812 -19.656 1 93.94 341 GLY B N 1
ATOM 6390 C CA . GLY B 1 341 ? 1.024 -43.906 -21.078 1 93.94 341 GLY B CA 1
ATOM 6391 C C . GLY B 1 341 ? 1.608 -42.625 -21.641 1 93.94 341 GLY B C 1
ATOM 6392 O O . GLY B 1 341 ? 2.41 -42.656 -22.578 1 93.94 341 GLY B O 1
ATOM 6393 N N . THR B 1 342 ? 1.106 -41.531 -21.188 1 96.19 342 THR B N 1
ATOM 6394 C CA . THR B 1 342 ? 1.474 -40.281 -21.859 1 96.19 342 THR B CA 1
ATOM 6395 C C . THR B 1 342 ? 1.935 -39.25 -20.844 1 96.19 342 THR B C 1
ATOM 6397 O O . THR B 1 342 ? 3.078 -38.781 -20.906 1 96.19 342 THR B O 1
ATOM 6400 N N . LEU B 1 343 ? 1.103 -38.875 -19.922 1 97.75 343 LEU B N 1
ATOM 6401 C CA . LEU B 1 343 ? 1.356 -37.75 -19.016 1 97.75 343 LEU B CA 1
ATOM 6402 C C . LEU B 1 343 ? 2.561 -38.031 -18.125 1 97.75 343 LEU B C 1
ATOM 6404 O O . LEU B 1 343 ? 3.473 -37.219 -18.016 1 97.75 343 LEU B O 1
ATOM 6408 N N . GLY B 1 344 ? 2.555 -39.188 -17.438 1 96.38 344 GLY B N 1
ATOM 6409 C CA . GLY B 1 344 ? 3.629 -39.562 -16.547 1 96.38 344 GLY B CA 1
ATOM 6410 C C . GLY B 1 344 ? 4.992 -39.562 -17.203 1 96.38 344 GLY B C 1
ATOM 6411 O O . GLY B 1 344 ? 5.91 -38.875 -16.75 1 96.38 344 GLY B O 1
ATOM 6412 N N . PRO B 1 345 ? 5.121 -40.312 -18.25 1 96.12 345 PRO B N 1
ATOM 6413 C CA . PRO B 1 345 ? 6.402 -40.344 -18.953 1 96.12 345 PRO B CA 1
ATOM 6414 C C . PRO B 1 345 ? 6.855 -38.969 -19.391 1 96.12 345 PRO B C 1
ATOM 6416 O O . PRO B 1 345 ? 8.055 -38.656 -19.344 1 96.12 345 PRO B O 1
ATOM 6419 N N . TYR B 1 346 ? 5.961 -38.125 -19.859 1 97.75 346 TYR B N 1
ATOM 6420 C CA . TYR B 1 346 ? 6.34 -36.781 -20.25 1 97.75 346 TYR B CA 1
ATOM 6421 C C . TYR B 1 346 ? 6.859 -36 -19.062 1 97.75 346 TYR B C 1
ATOM 6423 O O . TYR B 1 346 ? 7.832 -35.25 -19.172 1 97.75 346 TYR B O 1
ATOM 6431 N N . ILE B 1 347 ? 6.172 -36.094 -17.938 1 98.12 347 ILE B N 1
ATOM 6432 C CA . ILE B 1 347 ? 6.59 -35.406 -16.719 1 98.12 347 ILE B CA 1
ATOM 6433 C C . ILE B 1 347 ? 7.992 -35.875 -16.328 1 98.12 347 ILE B C 1
ATOM 6435 O O . ILE B 1 347 ? 8.844 -35.031 -15.992 1 98.12 347 ILE B O 1
ATOM 6439 N N . ILE B 1 348 ? 8.219 -37.156 -16.375 1 97.44 348 ILE B N 1
ATOM 6440 C CA . ILE B 1 348 ? 9.531 -37.719 -16.062 1 97.44 348 ILE B CA 1
ATOM 6441 C C . ILE B 1 348 ? 10.57 -37.125 -17.031 1 97.44 348 ILE B C 1
ATOM 6443 O O . ILE B 1 348 ? 11.68 -36.781 -16.625 1 97.44 348 ILE B O 1
ATOM 6447 N N . ASN B 1 349 ? 10.18 -37.094 -18.281 1 98 349 ASN B N 1
ATOM 6448 C CA . ASN B 1 349 ? 11.062 -36.531 -19.297 1 98 349 ASN B CA 1
ATOM 6449 C C . ASN B 1 349 ? 11.484 -35.094 -18.938 1 98 349 ASN B C 1
ATOM 6451 O O . ASN B 1 349 ? 12.68 -34.812 -18.844 1 98 349 ASN B O 1
ATOM 6455 N N . VAL B 1 350 ? 10.555 -34.25 -18.719 1 98.25 350 VAL B N 1
ATOM 6456 C CA . VAL B 1 350 ? 10.797 -32.812 -18.484 1 98.25 350 VAL B CA 1
ATOM 6457 C C . VAL B 1 350 ? 11.539 -32.625 -17.172 1 98.25 350 VAL B C 1
ATOM 6459 O O . VAL B 1 350 ? 12.5 -31.859 -17.109 1 98.25 350 VAL B O 1
ATOM 6462 N N . THR B 1 351 ? 11.102 -33.281 -16.062 1 97.75 351 THR B N 1
ATOM 6463 C CA . THR B 1 351 ? 11.727 -33.094 -14.758 1 97.75 351 THR B CA 1
ATOM 6464 C C . THR B 1 351 ? 13.164 -33.594 -14.766 1 97.75 351 THR B C 1
ATOM 6466 O O . THR B 1 351 ? 14.047 -32.969 -14.156 1 97.75 351 THR B O 1
ATOM 6469 N N . THR B 1 352 ? 13.406 -34.719 -15.477 1 97.31 352 THR B N 1
ATOM 6470 C CA . THR B 1 352 ? 14.773 -35.219 -15.586 1 97.31 352 THR B CA 1
ATOM 6471 C C . THR B 1 352 ? 15.641 -34.281 -16.406 1 97.31 352 THR B C 1
ATOM 6473 O O . THR B 1 352 ? 16.781 -34 -16.031 1 97.31 352 THR B O 1
ATOM 6476 N N . ALA B 1 353 ? 15.102 -33.844 -17.469 1 97.94 353 ALA B N 1
ATOM 6477 C CA . ALA B 1 353 ? 15.852 -32.906 -18.312 1 97.94 353 ALA B CA 1
ATOM 6478 C C . ALA B 1 353 ? 16.203 -31.625 -17.547 1 97.94 353 ALA B C 1
ATOM 6480 O O . ALA B 1 353 ? 17.297 -31.094 -17.688 1 97.94 353 ALA B O 1
ATOM 6481 N N . THR B 1 354 ? 15.266 -31.062 -16.797 1 98.06 354 THR B N 1
ATOM 6482 C CA . THR B 1 354 ? 15.508 -29.875 -16 1 98.06 354 THR B CA 1
ATOM 6483 C C . THR B 1 354 ? 16.594 -30.125 -14.953 1 98.06 354 THR B C 1
ATOM 6485 O O . THR B 1 354 ? 17.422 -29.25 -14.68 1 98.06 354 THR B O 1
ATOM 6488 N N . LYS B 1 355 ? 16.516 -31.266 -14.312 1 97.38 355 LYS B N 1
ATOM 6489 C CA . LYS B 1 355 ? 17.531 -31.641 -13.344 1 97.38 355 LYS B CA 1
ATOM 6490 C C . LYS B 1 355 ? 18.922 -31.688 -13.984 1 97.38 355 LYS B C 1
ATOM 6492 O O . LYS B 1 355 ? 19.891 -31.172 -13.43 1 97.38 355 LYS B O 1
ATOM 6497 N N . LEU B 1 356 ? 19 -32.344 -15.125 1 97.38 356 LEU B N 1
ATOM 6498 C CA . LEU B 1 356 ? 20.266 -32.438 -15.836 1 97.38 356 LEU B CA 1
ATOM 6499 C C . LEU B 1 356 ? 20.781 -31.062 -16.25 1 97.38 356 LEU B C 1
ATOM 6501 O O . LEU B 1 356 ? 21.984 -30.797 -16.141 1 97.38 356 LEU B O 1
ATOM 6505 N N . CYS B 1 357 ? 19.891 -30.25 -16.734 1 97.56 357 CYS B N 1
ATOM 6506 C CA . CYS B 1 357 ? 20.297 -28.906 -17.109 1 97.56 357 CYS B CA 1
ATOM 6507 C C . CYS B 1 357 ? 20.859 -28.156 -15.906 1 97.56 357 CYS B C 1
ATOM 6509 O O . CYS B 1 357 ? 21.875 -27.469 -16.016 1 97.56 357 CYS B O 1
ATOM 6511 N N . SER B 1 358 ? 20.172 -28.188 -14.727 1 97.44 358 SER B N 1
ATOM 6512 C CA . SER B 1 358 ? 20.641 -27.562 -13.5 1 97.44 358 SER B CA 1
ATOM 6513 C C . SER B 1 358 ? 22.031 -28.078 -13.117 1 97.44 358 SER B C 1
ATOM 6515 O O . SER B 1 358 ? 22.891 -27.297 -12.727 1 97.44 358 SER B O 1
ATOM 6517 N N . GLN B 1 359 ? 22.203 -29.359 -13.266 1 95.94 359 GLN B N 1
ATOM 6518 C CA . GLN B 1 359 ? 23.453 -30 -12.891 1 95.94 359 GLN B CA 1
ATOM 6519 C C . GLN B 1 359 ? 24.594 -29.594 -13.836 1 95.94 359 GLN B C 1
ATOM 6521 O O . GLN B 1 359 ? 25.656 -29.172 -13.383 1 95.94 359 GLN B O 1
ATOM 6526 N N . PHE B 1 360 ? 24.359 -29.625 -15.086 1 95.62 360 PHE B N 1
ATOM 6527 C CA . PHE B 1 360 ? 25.438 -29.531 -16.062 1 95.62 360 PHE B CA 1
ATOM 6528 C C . PHE B 1 360 ? 25.672 -28.078 -16.469 1 95.62 360 PHE B C 1
ATOM 6530 O O . PHE B 1 360 ? 26.797 -27.688 -16.766 1 95.62 360 PHE B O 1
ATOM 6537 N N . VAL B 1 361 ? 24.594 -27.328 -16.484 1 96.44 361 VAL B N 1
ATOM 6538 C CA . VAL B 1 361 ? 24.734 -25.953 -16.938 1 96.44 361 VAL B CA 1
ATOM 6539 C C . VAL B 1 361 ? 24.906 -25.031 -15.734 1 96.44 361 VAL B C 1
ATOM 6541 O O . VAL B 1 361 ? 25.719 -24.109 -15.773 1 96.44 361 VAL B O 1
ATOM 6544 N N . CYS B 1 362 ? 24.219 -25.281 -14.602 1 97.06 362 CYS B N 1
ATOM 6545 C CA . CYS B 1 362 ? 24.156 -24.328 -13.5 1 97.06 362 CYS B CA 1
ATOM 6546 C C . CYS B 1 362 ? 24.859 -24.875 -12.266 1 97.06 362 CYS B C 1
ATOM 6548 O O . CYS B 1 362 ? 24.688 -24.359 -11.164 1 97.06 362 CYS B O 1
ATOM 6550 N N . ASN B 1 363 ? 25.531 -26.031 -12.375 1 95.88 363 ASN B N 1
ATOM 6551 C CA . ASN B 1 363 ? 26.328 -26.625 -11.305 1 95.88 363 ASN B CA 1
ATOM 6552 C C . ASN B 1 363 ? 25.469 -26.938 -10.078 1 95.88 363 ASN B C 1
ATOM 6554 O O . ASN B 1 363 ? 25.922 -26.781 -8.945 1 95.88 363 ASN B O 1
ATOM 6558 N N . ASN B 1 364 ? 24.25 -27.141 -10.289 1 96.06 364 ASN B N 1
ATOM 6559 C CA . ASN B 1 364 ? 23.281 -27.469 -9.25 1 96.06 364 ASN B CA 1
ATOM 6560 C C . ASN B 1 364 ? 22.969 -26.25 -8.375 1 96.06 364 ASN B C 1
ATOM 6562 O O . ASN B 1 364 ? 22.422 -26.391 -7.281 1 96.06 364 ASN B O 1
ATOM 6566 N N . HIS B 1 365 ? 23.344 -25.047 -8.836 1 96.5 365 HIS B N 1
ATOM 6567 C CA . HIS B 1 365 ? 23.141 -23.844 -8.039 1 96.5 365 HIS B CA 1
ATOM 6568 C C . HIS B 1 365 ? 22.219 -22.859 -8.742 1 96.5 365 HIS B C 1
ATOM 6570 O O . HIS B 1 365 ? 22.234 -21.656 -8.453 1 96.5 365 HIS B O 1
ATOM 6576 N N . GLY B 1 366 ? 21.406 -23.406 -9.641 1 97 366 GLY B N 1
ATOM 6577 C CA . GLY B 1 366 ? 20.469 -22.562 -10.375 1 97 366 GLY B CA 1
ATOM 6578 C C . GLY B 1 366 ? 19.5 -23.375 -11.219 1 97 366 GLY B C 1
ATOM 6579 O O . GLY B 1 366 ? 19.672 -24.578 -11.398 1 97 366 GLY B O 1
ATOM 6580 N N . ARG B 1 367 ? 18.531 -22.734 -11.57 1 96.19 367 ARG B N 1
ATOM 6581 C CA . ARG B 1 367 ? 17.547 -23.281 -12.5 1 96.19 367 ARG B CA 1
ATOM 6582 C C . ARG B 1 367 ? 17.781 -22.766 -13.914 1 96.19 367 ARG B C 1
ATOM 6584 O O . ARG B 1 367 ? 18.125 -21.609 -14.109 1 96.19 367 ARG B O 1
ATOM 6591 N N . CYS B 1 368 ? 17.547 -23.688 -14.859 1 96.44 368 CYS B N 1
ATOM 6592 C CA . CYS B 1 368 ? 17.719 -23.281 -16.25 1 96.44 368 CYS B CA 1
ATOM 6593 C C . CYS B 1 368 ? 16.484 -22.516 -16.75 1 96.44 368 CYS B C 1
ATOM 6595 O O . CYS B 1 368 ? 15.359 -22.844 -16.375 1 96.44 368 CYS B O 1
ATOM 6597 N N . LEU B 1 369 ? 16.734 -21.562 -17.5 1 95.25 369 LEU B N 1
ATOM 6598 C CA . LEU B 1 369 ? 15.688 -20.875 -18.234 1 95.25 369 LEU B CA 1
ATOM 6599 C C . LEU B 1 369 ? 16.156 -20.531 -19.656 1 95.25 369 LEU B C 1
ATOM 6601 O O . LEU B 1 369 ? 17.344 -20.281 -19.875 1 95.25 369 LEU B O 1
ATOM 6605 N N . ARG B 1 370 ? 15.281 -20.656 -20.531 1 94.75 370 ARG B N 1
ATOM 6606 C CA . ARG B 1 370 ? 15.656 -20.438 -21.938 1 94.75 370 ARG B CA 1
ATOM 6607 C C . ARG B 1 370 ? 16.25 -19.047 -22.141 1 94.75 370 ARG B C 1
ATOM 6609 O O . ARG B 1 370 ? 15.781 -18.078 -21.547 1 94.75 370 ARG B O 1
ATOM 6616 N N . ARG B 1 371 ? 17.219 -18.922 -22.922 1 91.25 371 ARG B N 1
ATOM 6617 C CA . ARG B 1 371 ? 17.922 -17.656 -23.188 1 91.25 371 ARG B CA 1
ATOM 6618 C C . ARG B 1 371 ? 17.031 -16.672 -23.922 1 91.25 371 ARG B C 1
ATOM 6620 O O . ARG B 1 371 ? 17.078 -15.469 -23.656 1 91.25 371 ARG B O 1
ATOM 6627 N N . LYS B 1 372 ? 16.375 -17.234 -24.891 1 87.94 372 LYS B N 1
ATOM 6628 C CA . LYS B 1 372 ? 15.445 -16.438 -25.688 1 87.94 372 LYS B CA 1
ATOM 6629 C C . LYS B 1 372 ? 14 -16.891 -25.484 1 87.94 372 LYS B C 1
ATOM 6631 O O . LYS B 1 372 ? 13.633 -17.984 -25.891 1 87.94 372 LYS B O 1
ATOM 6636 N N . MET B 1 373 ? 13.211 -16.016 -25 1 83 373 MET B N 1
ATOM 6637 C CA . MET B 1 373 ? 11.867 -16.391 -24.562 1 83 373 MET B CA 1
ATOM 6638 C C . MET B 1 373 ? 10.969 -16.656 -25.766 1 83 373 MET B C 1
ATOM 6640 O O . MET B 1 373 ? 9.953 -17.359 -25.641 1 83 373 MET B O 1
ATOM 6644 N N . ASP B 1 374 ? 11.398 -16.203 -26.922 1 81 374 ASP B N 1
ATOM 6645 C CA . ASP B 1 374 ? 10.562 -16.375 -28.109 1 81 374 ASP B CA 1
ATOM 6646 C C . ASP B 1 374 ? 10.953 -17.625 -28.891 1 81 374 ASP B C 1
ATOM 6648 O O . ASP B 1 374 ? 10.273 -18.016 -29.828 1 81 374 ASP B O 1
ATOM 6652 N N . LEU B 1 375 ? 11.977 -18.266 -28.422 1 84.94 375 LEU B N 1
ATOM 6653 C CA . LEU B 1 375 ? 12.406 -19.469 -29.125 1 84.94 375 LEU B CA 1
ATOM 6654 C C . LEU B 1 375 ? 11.75 -20.719 -28.516 1 84.94 375 LEU B C 1
ATOM 6656 O O . LEU B 1 375 ? 11.359 -20.719 -27.359 1 84.94 375 LEU B O 1
ATOM 6660 N N . ASP B 1 376 ? 11.648 -21.688 -29.375 1 90.06 376 ASP B N 1
ATOM 6661 C CA . ASP B 1 376 ? 11.023 -22.938 -28.969 1 90.06 376 ASP B CA 1
ATOM 6662 C C . ASP B 1 376 ? 12.07 -23.922 -28.422 1 90.06 376 ASP B C 1
ATOM 6664 O O . ASP B 1 376 ? 12.164 -25.062 -28.906 1 90.06 376 ASP B O 1
ATOM 6668 N N . SER B 1 377 ? 12.844 -23.469 -27.516 1 94.56 377 SER B N 1
ATOM 6669 C CA . SER B 1 377 ? 13.758 -24.359 -26.812 1 94.56 377 SER B CA 1
ATOM 6670 C C . SER B 1 377 ? 13.094 -24.953 -25.578 1 94.56 377 SER B C 1
ATOM 6672 O O . SER B 1 377 ? 12.594 -24.219 -24.719 1 94.56 377 SER B O 1
ATOM 6674 N N . TYR B 1 378 ? 13.094 -26.266 -25.531 1 97.25 378 TYR B N 1
ATOM 6675 C CA . TYR B 1 378 ? 12.477 -26.969 -24.406 1 97.25 378 TYR B CA 1
ATOM 6676 C C . TYR B 1 378 ? 13.469 -27.891 -23.734 1 97.25 378 TYR B C 1
ATOM 6678 O O . TYR B 1 378 ? 14.492 -28.266 -24.328 1 97.25 378 TYR B O 1
ATOM 6686 N N . LEU B 1 379 ? 13.234 -28.141 -22.516 1 97.88 379 LEU B N 1
ATOM 6687 C CA . LEU B 1 379 ? 14.031 -29.109 -21.766 1 97.88 379 LEU B CA 1
ATOM 6688 C C . LEU B 1 379 ? 13.43 -30.516 -21.875 1 97.88 379 LEU B C 1
ATOM 6690 O O . LEU B 1 379 ? 12.594 -30.891 -21.047 1 97.88 379 LEU B O 1
ATOM 6694 N N . HIS B 1 380 ? 13.914 -31.234 -22.844 1 97.62 380 HIS B N 1
ATOM 6695 C CA . HIS B 1 380 ? 13.484 -32.594 -23.125 1 97.62 380 HIS B CA 1
ATOM 6696 C C . HIS B 1 380 ? 14.68 -33.531 -23.25 1 97.62 380 HIS B C 1
ATOM 6698 O O . HIS B 1 380 ? 15.742 -33.125 -23.719 1 97.62 380 HIS B O 1
ATOM 6704 N N . LEU B 1 381 ? 14.422 -34.75 -22.859 1 97.31 381 LEU B N 1
ATOM 6705 C CA . LEU B 1 381 ? 15.406 -35.812 -23.109 1 97.31 381 LEU B CA 1
ATOM 6706 C C . LEU B 1 381 ? 15.328 -36.281 -24.562 1 97.31 381 LEU B C 1
ATOM 6708 O O . LEU B 1 381 ? 14.234 -36.531 -25.078 1 97.31 381 LEU B O 1
ATOM 6712 N N . ASP B 1 382 ? 16.484 -36.312 -25.172 1 95.38 382 ASP B N 1
ATOM 6713 C CA . ASP B 1 382 ? 16.531 -36.781 -26.562 1 95.38 382 ASP B CA 1
ATOM 6714 C C . ASP B 1 382 ? 16.328 -38.281 -26.641 1 95.38 382 ASP B C 1
ATOM 6716 O O . ASP B 1 382 ? 17.047 -39.062 -26 1 95.38 382 ASP B O 1
ATOM 6720 N N . ALA B 1 383 ? 15.406 -38.688 -27.453 1 93.5 383 ALA B N 1
ATOM 6721 C CA . ALA B 1 383 ? 15.055 -40.094 -27.578 1 93.5 383 ALA B CA 1
ATOM 6722 C C . ALA B 1 383 ? 16.219 -40.906 -28.125 1 93.5 383 ALA B C 1
ATOM 6724 O O . ALA B 1 383 ? 16.25 -42.125 -28 1 93.5 383 ALA B O 1
ATOM 6725 N N . SER B 1 384 ? 17.172 -40.25 -28.781 1 94.19 384 SER B N 1
ATOM 6726 C CA . SER B 1 384 ? 18.328 -40.938 -29.359 1 94.19 384 SER B CA 1
ATOM 6727 C C . SER B 1 384 ? 19.266 -41.438 -28.266 1 94.19 384 SER B C 1
ATOM 6729 O O . SER B 1 384 ? 20.031 -42.375 -28.469 1 94.19 384 SER B O 1
ATOM 6731 N N . SER B 1 385 ? 19.172 -40.812 -27.062 1 95.19 385 SER B N 1
ATOM 6732 C CA . SER B 1 385 ? 20.141 -41.156 -26.031 1 95.19 385 SER B CA 1
ATOM 6733 C C . SER B 1 385 ? 19.438 -41.531 -24.734 1 95.19 385 SER B C 1
ATOM 6735 O O . SER B 1 385 ? 20.062 -42.031 -23.797 1 95.19 385 SER B O 1
ATOM 6737 N N . PHE B 1 386 ? 18.125 -41.281 -24.688 1 96.31 386 PHE B N 1
ATOM 6738 C CA . PHE B 1 386 ? 17.406 -41.594 -23.453 1 96.31 386 PHE B CA 1
ATOM 6739 C C . PHE B 1 386 ? 16.203 -42.469 -23.734 1 96.31 386 PHE B C 1
ATOM 6741 O O . PHE B 1 386 ? 15.57 -42.375 -24.781 1 96.31 386 PHE B O 1
ATOM 6748 N N . GLN B 1 387 ? 15.93 -43.344 -22.781 1 95.81 387 GLN B N 1
ATOM 6749 C CA . GLN B 1 387 ? 14.734 -44.188 -22.797 1 95.81 387 GLN B CA 1
ATOM 6750 C C . GLN B 1 387 ? 14.023 -44.156 -21.438 1 95.81 387 GLN B C 1
ATOM 6752 O O . GLN B 1 387 ? 14.656 -44.344 -20.406 1 95.81 387 GLN B O 1
ATOM 6757 N N . ILE B 1 388 ? 12.797 -43.844 -21.516 1 95.38 388 ILE B N 1
ATOM 6758 C CA . ILE B 1 388 ? 11.953 -43.906 -20.328 1 95.38 388 ILE B CA 1
ATOM 6759 C C . ILE B 1 388 ? 11.094 -45.156 -20.375 1 95.38 388 ILE B C 1
ATOM 6761 O O . ILE B 1 388 ? 10.328 -45.375 -21.312 1 95.38 388 ILE B O 1
ATOM 6765 N N . GLN B 1 389 ? 11.281 -45.938 -19.406 1 93.5 389 GLN B N 1
ATOM 6766 C CA . GLN B 1 389 ? 10.562 -47.219 -19.344 1 93.5 389 GLN B CA 1
ATOM 6767 C C . GLN B 1 389 ? 9.578 -47.25 -18.188 1 93.5 389 GLN B C 1
ATOM 6769 O O . GLN B 1 389 ? 9.922 -46.844 -17.062 1 93.5 389 GLN B O 1
ATOM 6774 N N . VAL B 1 390 ? 8.414 -47.594 -18.5 1 91.88 390 VAL B N 1
ATOM 6775 C CA . VAL B 1 390 ? 7.383 -47.781 -17.484 1 91.88 390 VAL B CA 1
ATOM 6776 C C . VAL B 1 390 ? 7.023 -49.25 -17.391 1 91.88 390 VAL B C 1
ATOM 6778 O O . VAL B 1 390 ? 6.391 -49.812 -18.297 1 91.88 390 VAL B O 1
ATOM 6781 N N . ASP B 1 391 ? 7.422 -49.875 -16.375 1 88.94 391 ASP B N 1
ATOM 6782 C CA . ASP B 1 391 ? 7.168 -51.312 -16.203 1 88.94 391 ASP B CA 1
ATOM 6783 C C . ASP B 1 391 ? 6.082 -51.531 -15.156 1 88.94 391 ASP B C 1
ATOM 6785 O O . ASP B 1 391 ? 6.02 -50.844 -14.148 1 88.94 391 ASP B O 1
ATOM 6789 N N . GLN B 1 392 ? 5.246 -52.469 -15.594 1 81.19 392 GLN B N 1
ATOM 6790 C CA . GLN B 1 392 ? 4.219 -52.844 -14.633 1 81.19 392 GLN B CA 1
ATOM 6791 C C . GLN B 1 392 ? 4.793 -53.719 -13.531 1 81.19 392 GLN B C 1
ATOM 6793 O O . GLN B 1 392 ? 5.527 -54.688 -13.82 1 81.19 392 GLN B O 1
ATOM 6798 N N . ALA B 1 393 ? 4.672 -53.219 -12.367 1 77.94 393 ALA B N 1
ATOM 6799 C CA . ALA B 1 393 ? 5.141 -54.031 -11.227 1 77.94 393 ALA B CA 1
ATOM 6800 C C . ALA B 1 393 ? 4.012 -54.281 -10.234 1 77.94 393 ALA B C 1
ATOM 6802 O O . ALA B 1 393 ? 2.891 -53.812 -10.422 1 77.94 393 ALA B O 1
ATOM 6803 N N . THR B 1 394 ? 4.285 -55.062 -9.234 1 70 394 THR B N 1
ATOM 6804 C CA . THR B 1 394 ? 3.32 -55.5 -8.234 1 70 394 THR B CA 1
ATOM 6805 C C . THR B 1 394 ? 2.758 -54.312 -7.461 1 70 394 THR B C 1
ATOM 6807 O O . THR B 1 394 ? 1.566 -54.281 -7.148 1 70 394 THR B O 1
ATOM 6810 N N . HIS B 1 395 ? 3.562 -53.438 -7.184 1 69.62 395 HIS B N 1
ATOM 6811 C CA . HIS B 1 395 ? 3.129 -52.312 -6.355 1 69.62 395 HIS B CA 1
ATOM 6812 C C . HIS B 1 395 ? 2.877 -51.062 -7.203 1 69.62 395 HIS B C 1
ATOM 6814 O O . HIS B 1 395 ? 2.93 -49.938 -6.695 1 69.62 395 HIS B O 1
ATOM 6820 N N . GLY B 1 396 ? 2.637 -51.281 -8.461 1 77.06 396 GLY B N 1
ATOM 6821 C CA . GLY B 1 396 ? 2.418 -50.156 -9.367 1 77.06 396 GLY B CA 1
ATOM 6822 C C . GLY B 1 396 ? 3.506 -50.031 -10.414 1 77.06 396 GLY B C 1
ATOM 6823 O O . GLY B 1 396 ? 4.477 -50.781 -10.414 1 77.06 396 GLY B O 1
ATOM 6824 N N . PRO B 1 397 ? 3.266 -49.062 -11.211 1 86.94 397 PRO B N 1
ATOM 6825 C CA . PRO B 1 397 ? 4.242 -48.906 -12.289 1 86.94 397 PRO B CA 1
ATOM 6826 C C . PRO B 1 397 ? 5.605 -48.438 -11.789 1 86.94 397 PRO B C 1
ATOM 6828 O O . PRO B 1 397 ? 5.68 -47.594 -10.875 1 86.94 397 PRO B O 1
ATOM 6831 N N . ARG B 1 398 ? 6.625 -49.031 -12.219 1 89.38 398 ARG B N 1
ATOM 6832 C CA . ARG B 1 398 ? 8.008 -48.625 -11.977 1 89.38 398 ARG B CA 1
ATOM 6833 C C . ARG B 1 398 ? 8.578 -47.906 -13.188 1 89.38 398 ARG B C 1
ATOM 6835 O O . ARG B 1 398 ? 8.617 -48.438 -14.289 1 89.38 398 ARG B O 1
ATOM 6842 N N . VAL B 1 399 ? 8.992 -46.656 -12.891 1 92.25 399 VAL B N 1
ATOM 6843 C CA . VAL B 1 399 ? 9.5 -45.844 -13.992 1 92.25 399 VAL B CA 1
ATOM 6844 C C . VAL B 1 399 ? 11.016 -45.719 -13.891 1 92.25 399 VAL B C 1
ATOM 6846 O O . VAL B 1 399 ? 11.555 -45.5 -12.805 1 92.25 399 VAL B O 1
ATOM 6849 N N . SER B 1 400 ? 11.688 -45.969 -14.961 1 93 400 SER B N 1
ATOM 6850 C CA . SER B 1 400 ? 13.133 -45.812 -15.016 1 93 400 SER B CA 1
ATOM 6851 C C . SER B 1 400 ? 13.562 -45 -16.234 1 93 400 SER B C 1
ATOM 6853 O O . SER B 1 400 ? 12.922 -45.062 -17.281 1 93 400 SER B O 1
ATOM 6855 N N . VAL B 1 401 ? 14.5 -44.219 -16.078 1 95.62 401 VAL B N 1
ATOM 6856 C CA . VAL B 1 401 ? 15.094 -43.438 -17.172 1 95.62 401 VAL B CA 1
ATOM 6857 C C . VAL B 1 401 ? 16.516 -43.906 -17.422 1 95.62 401 VAL B C 1
ATOM 6859 O O . VAL B 1 401 ? 17.359 -43.906 -16.516 1 95.62 401 VAL B O 1
ATOM 6862 N N . LYS B 1 402 ? 16.734 -44.406 -18.578 1 95.69 402 LYS B N 1
ATOM 6863 C CA . LYS B 1 402 ? 18.078 -44.844 -18.984 1 95.69 402 LYS B CA 1
ATOM 6864 C C . LYS B 1 402 ? 18.656 -43.906 -20.047 1 95.69 402 LYS B C 1
ATOM 6866 O O . LYS B 1 402 ? 17.922 -43.469 -20.938 1 95.69 402 LYS B O 1
ATOM 6871 N N . GLY B 1 403 ? 19.906 -43.594 -19.875 1 95.44 403 GLY B N 1
ATOM 6872 C CA . GLY B 1 403 ? 20.578 -42.781 -20.875 1 95.44 403 GLY B CA 1
ATOM 6873 C C . GLY B 1 403 ? 21.484 -41.719 -20.266 1 95.44 403 GLY B C 1
ATOM 6874 O O . GLY B 1 403 ? 21.625 -41.656 -19.047 1 95.44 403 GLY B O 1
ATOM 6875 N N . ALA B 1 404 ? 22.203 -41.062 -21.156 1 94.12 404 ALA B N 1
ATOM 6876 C CA . ALA B 1 404 ? 23.125 -40 -20.766 1 94.12 404 ALA B CA 1
ATOM 6877 C C . ALA B 1 404 ? 23.156 -38.875 -21.812 1 94.12 404 ALA B C 1
ATOM 6879 O O . ALA B 1 404 ? 22.906 -39.125 -22.984 1 94.12 404 ALA B O 1
ATOM 6880 N N . LEU B 1 405 ? 23.406 -37.781 -21.312 1 95.19 405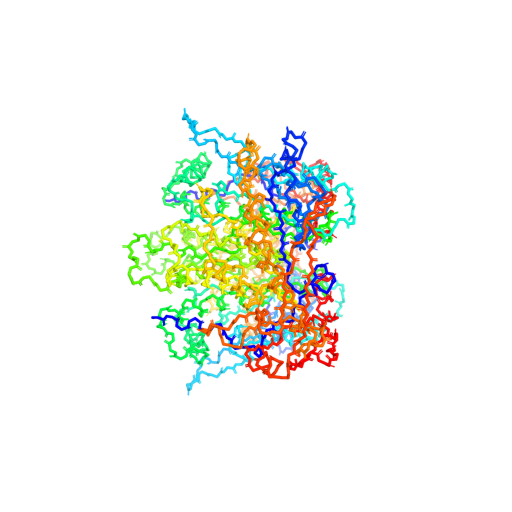 LEU B N 1
ATOM 6881 C CA . LEU B 1 405 ? 23.562 -36.656 -22.25 1 95.19 405 LEU B CA 1
ATOM 6882 C C . LEU B 1 405 ? 24.812 -36.844 -23.094 1 95.19 405 LEU B C 1
ATOM 6884 O O . LEU B 1 405 ? 25.891 -37.125 -22.578 1 95.19 405 LEU B O 1
ATOM 6888 N N . THR B 1 406 ? 24.641 -36.719 -24.359 1 95.75 406 THR B N 1
ATOM 6889 C CA . THR B 1 406 ? 25.828 -36.656 -25.219 1 95.75 406 THR B CA 1
ATOM 6890 C C . THR B 1 406 ? 26.5 -35.281 -25.109 1 95.75 406 THR B C 1
ATOM 6892 O O . THR B 1 406 ? 25.922 -34.344 -24.547 1 95.75 406 THR B O 1
ATOM 6895 N N . THR B 1 407 ? 27.672 -35.188 -25.641 1 95.31 407 THR B N 1
ATOM 6896 C CA . THR B 1 407 ? 28.406 -33.938 -25.641 1 95.31 407 THR B CA 1
ATOM 6897 C C . THR B 1 407 ? 27.641 -32.875 -26.422 1 95.31 407 THR B C 1
ATOM 6899 O O . THR B 1 407 ? 27.578 -31.703 -26.016 1 95.31 407 THR B O 1
ATOM 6902 N N . GLN B 1 408 ? 27.078 -33.344 -27.453 1 95.31 408 GLN B N 1
ATOM 6903 C CA . GLN B 1 408 ? 26.328 -32.406 -28.312 1 95.31 408 GLN B CA 1
ATOM 6904 C C . GLN B 1 408 ? 25.094 -31.891 -27.594 1 95.31 408 GLN B C 1
ATOM 6906 O O . GLN B 1 408 ? 24.734 -30.719 -27.734 1 95.31 408 GLN B O 1
ATOM 6911 N N . GLN B 1 409 ? 24.484 -32.781 -26.922 1 94.75 409 GLN B N 1
ATOM 6912 C CA . GLN B 1 409 ? 23.281 -32.406 -26.188 1 94.75 409 GLN B CA 1
ATOM 6913 C C . GLN B 1 409 ? 23.609 -31.453 -25.047 1 94.75 409 GLN B C 1
ATOM 6915 O O . GLN B 1 409 ? 22.859 -30.5 -24.781 1 94.75 409 GLN B O 1
ATOM 6920 N N . ARG B 1 410 ? 24.688 -31.641 -24.375 1 94.94 410 ARG B N 1
ATOM 6921 C CA . ARG B 1 410 ? 25.156 -30.734 -23.328 1 94.94 410 ARG B CA 1
ATOM 6922 C C . ARG B 1 410 ? 25.438 -29.344 -23.906 1 94.94 410 ARG B C 1
ATOM 6924 O O . ARG B 1 410 ? 25.062 -28.344 -23.297 1 94.94 410 ARG B O 1
ATOM 6931 N N . ASP B 1 411 ? 26.078 -29.344 -25.031 1 94.88 411 ASP B N 1
ATOM 6932 C CA . ASP B 1 411 ? 26.406 -28.078 -25.688 1 94.88 411 ASP B CA 1
ATOM 6933 C C . ASP B 1 411 ? 25.141 -27.328 -26.094 1 94.88 411 ASP B C 1
ATOM 6935 O O . ASP B 1 411 ? 25.062 -26.109 -25.969 1 94.88 411 ASP B O 1
ATOM 6939 N N . ARG B 1 412 ? 24.203 -28.062 -26.578 1 94.25 412 ARG B N 1
ATOM 6940 C CA . ARG B 1 412 ? 22.938 -27.453 -26.953 1 94.25 412 ARG B CA 1
ATOM 6941 C C . ARG B 1 412 ? 22.234 -26.859 -25.75 1 94.25 412 ARG B C 1
ATOM 6943 O O . ARG B 1 412 ? 21.656 -25.766 -25.828 1 94.25 412 ARG B O 1
ATOM 6950 N N . MET B 1 413 ? 22.234 -27.547 -24.703 1 94.81 413 MET B N 1
ATOM 6951 C CA . MET B 1 413 ? 21.641 -27.047 -23.484 1 94.81 413 MET B CA 1
ATOM 6952 C C . MET B 1 413 ? 22.281 -25.734 -23.047 1 94.81 413 MET B C 1
ATOM 6954 O O . MET B 1 413 ? 21.594 -24.797 -22.672 1 94.81 413 MET B O 1
ATOM 6958 N N . ARG B 1 414 ? 23.594 -25.672 -23.156 1 94.25 414 ARG B N 1
ATOM 6959 C CA . ARG B 1 414 ? 24.328 -24.469 -22.781 1 94.25 414 ARG B CA 1
ATOM 6960 C C . ARG B 1 414 ? 24.016 -23.312 -23.719 1 94.25 414 ARG B C 1
ATOM 6962 O O . ARG B 1 414 ? 24 -22.156 -23.297 1 94.25 414 ARG B O 1
ATOM 6969 N N . GLN B 1 415 ? 23.75 -23.672 -24.906 1 94.75 415 GLN B N 1
ATOM 6970 C CA . GLN B 1 415 ? 23.469 -22.641 -25.906 1 94.75 415 GLN B CA 1
ATOM 6971 C C . GLN B 1 415 ? 22.062 -22.094 -25.781 1 94.75 415 GLN B C 1
ATOM 6973 O O . GLN B 1 415 ? 21.828 -20.906 -25.984 1 94.75 415 GLN B O 1
ATOM 6978 N N . GLU B 1 416 ? 21.172 -22.953 -25.375 1 95.94 416 GLU B N 1
ATOM 6979 C CA . GLU B 1 416 ? 19.766 -22.594 -25.422 1 95.94 416 GLU B CA 1
ATOM 6980 C C . GLU B 1 416 ? 19.266 -22.109 -24.062 1 95.94 416 GLU B C 1
ATOM 6982 O O . GLU B 1 416 ? 18.25 -21.406 -23.984 1 95.94 416 GLU B O 1
ATOM 6987 N N . PHE B 1 417 ? 19.969 -22.469 -23.047 1 96.62 417 PHE B N 1
ATOM 6988 C CA . PHE B 1 417 ? 19.5 -22.141 -21.703 1 96.62 417 PHE B CA 1
ATOM 6989 C C . PHE B 1 417 ? 20.562 -21.391 -20.906 1 96.62 417 PHE B C 1
ATOM 6991 O O . PHE B 1 417 ? 21.75 -21.469 -21.234 1 96.62 417 PHE B O 1
ATOM 6998 N N . THR B 1 418 ? 20.125 -20.594 -20.031 1 95.81 418 THR B N 1
ATOM 6999 C CA . THR B 1 418 ? 20.953 -19.906 -19.047 1 95.81 418 THR B CA 1
ATOM 7000 C C . THR B 1 418 ? 20.484 -20.219 -17.625 1 95.81 418 THR B C 1
ATOM 7002 O O . THR B 1 418 ? 19.547 -21 -17.438 1 95.81 418 THR B O 1
ATOM 7005 N N . CYS B 1 419 ? 21.234 -19.719 -16.641 1 96.38 419 CYS B N 1
ATOM 7006 C CA . CYS B 1 419 ? 20.953 -20.109 -15.258 1 96.38 419 CYS B CA 1
ATOM 7007 C C . CYS B 1 419 ? 20.266 -18.969 -14.508 1 96.38 419 CYS B C 1
ATOM 7009 O O . CYS B 1 419 ? 20.641 -17.812 -14.648 1 96.38 419 CYS B O 1
ATOM 7011 N N . HIS B 1 420 ? 19.188 -19.219 -13.898 1 96.81 420 HIS B N 1
ATOM 7012 C CA . HIS B 1 420 ? 18.672 -18.422 -12.789 1 96.81 420 HIS B CA 1
ATOM 7013 C C . HIS B 1 420 ? 19.25 -18.906 -11.453 1 96.81 420 HIS B C 1
ATOM 7015 O O . HIS B 1 420 ? 18.703 -19.828 -10.844 1 96.81 420 HIS B O 1
ATOM 7021 N N . CYS B 1 421 ? 20.297 -18.219 -10.984 1 96.62 421 CYS B N 1
ATOM 7022 C CA . CYS B 1 421 ? 21.078 -18.719 -9.852 1 96.62 421 CYS B CA 1
ATOM 7023 C C . CYS B 1 421 ? 20.281 -18.625 -8.562 1 96.62 421 CYS B C 1
ATOM 7025 O O . CYS B 1 421 ? 19.547 -17.656 -8.344 1 96.62 421 CYS B O 1
ATOM 7027 N N . TYR B 1 422 ? 20.453 -19.656 -7.77 1 96.06 422 TYR B N 1
ATOM 7028 C CA . TYR B 1 422 ? 19.828 -19.625 -6.445 1 96.06 422 TYR B CA 1
ATOM 7029 C C . TYR B 1 422 ? 20.484 -18.578 -5.562 1 96.06 422 TYR B C 1
ATOM 7031 O O . TYR B 1 422 ? 21.641 -18.203 -5.777 1 96.06 422 TYR B O 1
ATOM 7039 N N . GLN B 1 423 ? 19.672 -18.062 -4.617 1 93.94 423 GLN B N 1
ATOM 7040 C CA . GLN B 1 423 ? 20.203 -17.125 -3.645 1 93.94 423 GLN B CA 1
ATOM 7041 C C . GLN B 1 423 ? 21.531 -17.609 -3.078 1 93.94 423 GLN B C 1
ATOM 7043 O O . GLN B 1 423 ? 21.656 -18.766 -2.68 1 93.94 423 GLN B O 1
ATOM 7048 N N . GLY B 1 424 ? 22.531 -16.719 -3.09 1 92.44 424 GLY B N 1
ATOM 7049 C CA . GLY B 1 424 ? 23.859 -17.062 -2.594 1 92.44 424 GLY B CA 1
ATOM 7050 C C . GLY B 1 424 ? 24.828 -17.422 -3.697 1 92.44 424 GLY B C 1
ATOM 7051 O O . GLY B 1 424 ? 26.031 -17.547 -3.457 1 92.44 424 GLY B O 1
ATOM 7052 N N . TRP B 1 425 ? 24.344 -17.625 -4.875 1 94.12 425 TRP B N 1
ATOM 7053 C CA . TRP B 1 425 ? 25.188 -18 -6.008 1 94.12 425 TRP B CA 1
ATOM 7054 C C . TRP B 1 425 ? 25.094 -16.969 -7.121 1 94.12 425 TRP B C 1
ATOM 7056 O O . TRP B 1 425 ? 24.078 -16.281 -7.258 1 94.12 425 TRP B O 1
ATOM 7066 N N . ARG B 1 426 ? 26.172 -16.812 -7.852 1 92.62 426 ARG B N 1
ATOM 7067 C CA . ARG B 1 426 ? 26.203 -15.875 -8.961 1 92.62 426 ARG B CA 1
ATOM 7068 C C . ARG B 1 426 ? 27.094 -16.375 -10.086 1 92.62 426 ARG B C 1
ATOM 7070 O O . ARG B 1 426 ? 27.781 -17.406 -9.938 1 92.62 426 ARG B O 1
ATOM 7077 N N . GLY B 1 427 ? 27 -15.648 -11.164 1 91.38 427 GLY B N 1
ATOM 7078 C CA . GLY B 1 427 ? 27.797 -16.016 -12.336 1 91.38 427 GLY B CA 1
ATOM 7079 C C . GLY B 1 427 ? 26.953 -16.641 -13.445 1 91.38 427 GLY B C 1
ATOM 7080 O O . GLY B 1 427 ? 25.812 -17.031 -13.219 1 91.38 427 GLY B O 1
ATOM 7081 N N . GLU B 1 428 ? 27.531 -16.828 -14.531 1 91.12 428 GLU B N 1
ATOM 7082 C CA . GLU B 1 428 ? 26.828 -17.359 -15.695 1 91.12 428 GLU B CA 1
ATOM 7083 C C . GLU B 1 428 ? 26.359 -18.797 -15.445 1 91.12 428 GLU B C 1
ATOM 7085 O O . GLU B 1 428 ? 25.281 -19.188 -15.93 1 91.12 428 GLU B O 1
ATOM 7090 N N . HIS B 1 429 ? 27.172 -19.562 -14.703 1 95.12 429 HIS B N 1
ATOM 7091 C CA . HIS B 1 429 ? 26.844 -20.953 -14.414 1 95.12 429 HIS B CA 1
ATOM 7092 C C . HIS B 1 429 ? 26.656 -21.188 -12.922 1 95.12 429 HIS B C 1
ATOM 7094 O O . HIS B 1 429 ? 26.719 -22.328 -12.445 1 95.12 429 HIS B O 1
ATOM 7100 N N . CYS B 1 430 ? 26.453 -20.062 -12.203 1 96.12 430 CYS B N 1
ATOM 7101 C CA . CYS B 1 430 ? 26.188 -20.078 -10.773 1 96.12 430 CYS B CA 1
ATOM 7102 C C . CYS B 1 430 ? 27.312 -20.766 -10.016 1 96.12 430 CYS B C 1
ATOM 7104 O O . CYS B 1 430 ? 27.062 -21.625 -9.164 1 96.12 430 CYS B O 1
ATOM 7106 N N . ASN B 1 431 ? 28.531 -20.453 -10.422 1 93.25 431 ASN B N 1
ATOM 7107 C CA . ASN B 1 431 ? 29.672 -21.156 -9.852 1 93.25 431 ASN B CA 1
ATOM 7108 C C . ASN B 1 431 ? 30.391 -20.297 -8.797 1 93.25 431 ASN B C 1
ATOM 7110 O O . ASN B 1 431 ? 31.312 -20.766 -8.141 1 93.25 431 ASN B O 1
ATOM 7114 N N . SER B 1 432 ? 29.953 -19.078 -8.602 1 92.06 432 SER B N 1
ATOM 7115 C CA . SER B 1 432 ? 30.578 -18.188 -7.629 1 92.06 432 SER B CA 1
ATOM 7116 C C . SER B 1 432 ? 29.625 -17.875 -6.473 1 92.06 432 SER B C 1
ATOM 7118 O O . SER B 1 432 ? 28.422 -17.703 -6.68 1 92.06 432 SER B O 1
ATOM 7120 N N . ARG B 1 433 ? 30.25 -17.859 -5.223 1 86.81 433 ARG B N 1
ATOM 7121 C CA . ARG B 1 433 ? 29.438 -17.5 -4.066 1 86.81 433 ARG B CA 1
ATOM 7122 C C . ARG B 1 433 ? 29.188 -15.992 -4.02 1 86.81 433 ARG B C 1
ATOM 7124 O O . ARG B 1 433 ? 30.078 -15.195 -4.32 1 86.81 433 ARG B O 1
ATOM 7131 N N . GLY B 1 434 ? 28.031 -15.562 -4.07 1 70.38 434 GLY B N 1
ATOM 7132 C CA . GLY B 1 434 ? 27.688 -14.156 -3.977 1 70.38 434 GLY B CA 1
ATOM 7133 C C . GLY B 1 434 ? 27.766 -13.617 -2.561 1 70.38 434 GLY B C 1
ATOM 7134 O O . GLY B 1 434 ? 27.672 -14.375 -1.594 1 70.38 434 GLY B O 1
ATOM 7135 N N . SER B 1 435 ? 28.359 -12.445 -2.268 1 54.72 435 SER B N 1
ATOM 7136 C CA . SER B 1 435 ? 28.391 -11.789 -0.967 1 54.72 435 SER B CA 1
ATOM 7137 C C . SER B 1 435 ? 26.984 -11.641 -0.391 1 54.72 435 SER B C 1
ATOM 7139 O O . SER B 1 435 ? 26.062 -11.242 -1.098 1 54.72 435 SER B O 1
ATOM 7141 N N . VAL B 1 436 ? 26.672 -12.414 0.506 1 48.97 436 VAL B N 1
ATOM 7142 C CA . VAL B 1 436 ? 25.469 -12.281 1.33 1 48.97 436 VAL B CA 1
ATOM 7143 C C . VAL B 1 436 ? 25.344 -10.844 1.818 1 48.97 436 VAL B C 1
ATOM 7145 O O . VAL B 1 436 ? 24.484 -10.539 2.654 1 48.97 436 VAL B O 1
ATOM 7148 N N . TRP B 1 437 ? 26.266 -10.047 1.556 1 41.47 437 TRP B N 1
ATOM 7149 C CA . TRP B 1 437 ? 26.391 -8.789 2.287 1 41.47 437 TRP B CA 1
ATOM 7150 C C . TRP B 1 437 ? 25.078 -8.016 2.27 1 41.47 437 TRP B C 1
ATOM 7152 O O . TRP B 1 437 ? 24.688 -7.406 3.271 1 41.47 437 TRP B O 1
ATOM 7162 N N . SER B 1 438 ? 24.531 -7.836 1.125 1 41.12 438 SER B N 1
ATOM 7163 C CA . SER B 1 438 ? 23.578 -6.73 1.125 1 41.12 438 SER B CA 1
ATOM 7164 C C . SER B 1 438 ? 22.375 -7.043 2 1 41.12 438 SER B C 1
ATOM 7166 O O . SER B 1 438 ? 21.453 -6.234 2.105 1 41.12 438 SER B O 1
ATOM 7168 N N . GLN B 1 439 ? 22.25 -8.188 2.523 1 39.22 439 GLN B N 1
ATOM 7169 C CA . GLN B 1 439 ? 21.125 -8.562 3.365 1 39.22 439 GLN B CA 1
ATOM 7170 C C . GLN B 1 439 ? 21.188 -7.859 4.715 1 39.22 439 GLN B C 1
ATOM 7172 O O . GLN B 1 439 ? 20.156 -7.648 5.359 1 39.22 439 GLN B O 1
ATOM 7177 N N . GLU B 1 440 ? 22.297 -7.645 5.23 1 37.16 440 GLU B N 1
ATOM 7178 C CA . GLU B 1 440 ? 22.375 -7.164 6.605 1 37.16 440 GLU B CA 1
ATOM 7179 C C . GLU B 1 440 ? 21.875 -5.73 6.719 1 37.16 440 GLU B C 1
ATOM 7181 O O . GLU B 1 440 ? 21.234 -5.371 7.719 1 37.16 440 GLU B O 1
ATOM 7186 N N . ILE B 1 441 ? 22.297 -5.012 5.895 1 36.25 441 ILE B N 1
ATOM 7187 C CA . ILE B 1 441 ? 21.859 -3.635 6.117 1 36.25 441 ILE B CA 1
ATOM 7188 C C . ILE B 1 441 ? 20.359 -3.521 5.902 1 36.25 441 ILE B C 1
ATOM 7190 O O . ILE B 1 441 ? 19.688 -2.738 6.582 1 36.25 441 ILE B O 1
ATOM 7194 N N . TRP B 1 442 ? 19.828 -4.305 5.062 1 36.91 442 TRP B N 1
ATOM 7195 C CA . TRP B 1 442 ? 18.391 -4.199 4.812 1 36.91 442 TRP B CA 1
ATOM 7196 C C . TRP B 1 442 ? 17.594 -4.785 5.969 1 36.91 442 TRP B C 1
ATOM 7198 O O . TRP B 1 442 ? 16.438 -4.402 6.191 1 36.91 442 TRP B O 1
ATOM 7208 N N . LYS B 1 443 ? 17.984 -5.797 6.59 1 37.53 443 LYS B N 1
ATOM 7209 C CA . LYS B 1 443 ? 17.344 -6.281 7.805 1 37.53 443 LYS B CA 1
ATOM 7210 C C . LYS B 1 443 ? 17.25 -5.18 8.859 1 37.53 443 LYS B C 1
ATOM 7212 O O . LYS B 1 443 ? 16.359 -5.188 9.695 1 37.53 443 LYS B O 1
ATOM 7217 N N . VAL B 1 444 ? 18.312 -4.434 8.977 1 33.72 444 VAL B N 1
ATOM 7218 C CA . VAL B 1 444 ? 18.188 -3.379 9.977 1 33.72 444 VAL B CA 1
ATOM 7219 C C . VAL B 1 444 ? 17.031 -2.463 9.609 1 33.72 444 VAL B C 1
ATOM 7221 O O . VAL B 1 444 ? 16.359 -1.908 10.492 1 33.72 444 VAL B O 1
ATOM 7224 N N . SER B 1 445 ? 16.781 -2.232 8.406 1 31.88 445 SER B N 1
ATOM 7225 C CA . SER B 1 445 ? 15.656 -1.363 8.086 1 31.88 445 SER B CA 1
ATOM 7226 C C . SER B 1 445 ? 14.328 -2.086 8.273 1 31.88 445 SER B C 1
ATOM 7228 O O . SER B 1 445 ? 13.281 -1.447 8.414 1 31.88 445 SER B O 1
ATOM 7230 N N . ARG B 1 446 ? 14.141 -3.346 7.977 1 35.53 446 ARG B N 1
ATOM 7231 C CA . ARG B 1 446 ? 12.898 -4.059 8.266 1 35.53 446 ARG B CA 1
ATOM 7232 C C . ARG B 1 446 ? 12.758 -4.336 9.758 1 35.53 446 ARG B C 1
ATOM 7234 O O . ARG B 1 446 ? 11.672 -4.684 10.227 1 35.53 446 ARG B O 1
ATOM 7241 N N . HIS B 1 447 ? 13.844 -4.77 10.594 1 31.08 447 HIS B N 1
ATOM 7242 C CA . HIS B 1 447 ? 13.633 -4.992 12.016 1 31.08 447 HIS B CA 1
ATOM 7243 C C . HIS B 1 447 ? 13.445 -3.672 12.758 1 31.08 447 HIS B C 1
ATOM 7245 O O . HIS B 1 447 ? 13.32 -3.658 13.984 1 31.08 447 HIS B O 1
ATOM 7251 N N . LEU B 1 448 ? 13.812 -2.652 12.172 1 24.8 448 LEU B N 1
ATOM 7252 C CA . LEU B 1 448 ? 13.25 -1.502 12.875 1 24.8 448 LEU B CA 1
ATOM 7253 C C . LEU B 1 448 ? 11.805 -1.264 12.453 1 24.8 448 LEU B C 1
ATOM 7255 O O . LEU B 1 448 ? 11.484 -1.292 11.266 1 24.8 448 LEU B O 1
#

Nearest PDB structures (foldseek):
  2pe4-assembly1_A  TM=9.421E-01  e=1.274E-49  Homo sapiens
  9jub-assembly1_A  TM=9.280E-01  e=5.689E-40  Homo sapiens
  2atm-assembly1_A  TM=9.189E-01  e=1.303E-28  Vespula vulgaris
  1fcv-assembly1_A  TM=9.221E-01  e=2.864E-28  Apis mellifera
  2j88-assembly1_A  TM=9.226E-01  e=3.390E-28  Apis mellifera

Solvent-accessible surface area (backbone atoms only — not comparable to full-atom values): 46374 Å² total; per-residue (Å²): 130,77,78,72,64,68,78,67,86,84,74,66,58,30,25,66,69,49,90,48,84,86,32,47,40,39,43,30,48,44,28,47,45,41,46,15,36,80,73,54,69,36,71,57,57,56,60,51,37,67,31,47,52,20,97,59,22,32,51,59,37,70,46,36,29,58,33,46,58,86,54,47,38,51,56,42,32,61,49,81,90,40,87,70,66,44,60,38,53,53,24,38,52,66,56,36,61,64,67,61,20,54,57,44,26,54,55,35,44,47,66,60,45,68,52,63,77,36,57,21,47,28,34,38,44,63,76,74,60,54,56,51,63,84,67,26,46,77,91,27,28,59,57,56,54,50,38,28,47,58,40,34,71,79,37,77,82,59,54,68,66,57,30,47,55,50,18,46,50,45,39,31,52,27,29,48,52,53,55,36,52,49,40,50,51,49,38,63,66,26,63,50,33,38,34,25,40,52,46,36,58,60,40,80,48,63,57,44,79,81,38,54,90,75,42,76,23,57,50,44,68,68,38,54,50,52,53,56,70,39,44,69,52,52,58,48,36,56,22,35,22,24,60,51,65,45,48,63,92,35,58,78,36,73,54,34,36,31,38,31,48,30,40,50,50,50,42,58,54,56,24,56,64,37,85,58,87,41,28,43,46,35,36,34,32,33,45,71,28,23,58,98,50,87,47,68,55,48,72,61,39,42,40,35,44,62,36,40,40,46,17,67,45,32,40,25,36,33,35,44,49,55,62,66,53,30,66,46,59,68,43,20,49,51,50,28,50,41,34,68,68,47,54,25,56,50,46,41,34,35,40,49,27,39,31,49,42,10,45,73,50,5,63,63,29,20,34,40,20,41,62,49,86,87,50,92,61,63,46,61,62,54,71,91,46,36,47,78,44,75,39,87,46,95,90,39,57,45,61,46,77,47,68,60,80,46,72,65,54,52,51,49,48,54,71,46,30,39,42,46,20,16,66,58,30,28,67,75,33,18,80,39,78,40,79,69,58,76,54,56,65,51,45,57,62,67,76,84,131,80,77,73,65,69,77,67,85,84,74,66,58,31,26,66,69,50,91,48,85,85,32,48,39,38,42,31,45,45,28,48,45,40,46,15,36,80,73,53,69,35,70,59,56,56,61,52,38,66,31,47,51,20,97,59,22,33,51,58,38,70,45,36,29,60,34,47,58,86,56,48,38,51,57,43,33,60,48,84,90,41,89,72,67,43,61,38,52,54,24,40,54,63,57,36,61,63,68,62,20,54,56,44,26,55,56,34,45,46,66,59,44,69,51,63,78,37,58,20,46,29,34,38,44,64,75,75,61,52,56,51,63,86,69,25,48,76,91,27,29,60,58,55,54,50,37,28,47,58,40,34,72,79,37,78,82,59,54,68,69,58,30,46,54,50,20,46,51,44,38,30,52,28,28,48,49,53,55,34,52,49,40,50,52,48,38,63,65,25,64,50,34,40,34,25,41,54,45,35,58,61,39,82,49,63,59,45,79,80,37,54,89,74,42,75,24,56,48,44,68,70,38,56,51,52,55,57,72,39,44,69,53,52,58,49,37,56,23,35,21,24,60,49,65,45,46,63,92,35,59,78,37,73,53,32,36,32,36,32,48,30,38,50,50,50,41,57,53,56,24,57,64,38,86,59,88,40,30,43,46,34,36,34,31,33,44,72,28,22,60,98,52,86,48,68,56,49,74,60,38,43,41,35,43,62,36,39,41,45,18,69,45,32,40,26,36,32,34,43,49,55,64,68,53,29,66,44,60,67,43,19,48,52,50,27,50,40,33,69,67,48,55,26,56,49,46,42,33,34,40,48,27,39,32,50,42,10,44,74,52,6,63,64,28,20,35,41,20,40,63,51,85,86,53,93,63,66,46,62,61,52,73,91,44,36,45,78,44,75,39,85,47,95,91,38,57,44,61,47,78,44,67,60,81,49,72,66,55,50,51,48,48,54,70,46,31,39,43,46,19,14,65,57,31,28,66,76,34,19,80,39,78,41,80,69,58,74,53,56,65,51,46,55,60,68,76,86

Radius of gyration: 32.44 Å; Cα contacts (8 Å, |Δi|>4): 1757; chains: 2; bounding box: 63×103×73 Å